Protein AF-A0A1J4J3H0-F1 (afdb_monomer)

Sequence (1002 aa):
MGEKILILKRLLDPRLKILDDDEYEHDRKTDILVLFSDDASATVATTIVSSLSGNSKQPEFETLNTINWSIHAVAYCLTLRKIFKKSLQESLQIIKKWLGNKEKNLFGDYWGVYARRLFRYTSLIFDYEIDNKLEEERKDLIIALLNDYMYYQNEFGHLFDEKTWSVLIRILIGASDHLINIDSQNKCLITASDLKELIGKCLKTLFKTIINSHLTSNEIWDIFKSFCSNDWCKIEGNSTQCEWFLDVWSNEVNFLYRSMLESIYSKSNDLTTPQKDEMEKEKQKIKWLGFHLYRFIHSINLSNILQNQKYFNILSKLIQELYNSSKIKFDNQLYKPHFPADQFFGLFGNWCFQPFLCGNDETLQNAAVIIRVLLKIAGKWQISDEWAKRCIYALIKSIEFESKQKSKLIQSILLNGHHLLKQFISEQLINYFKKAFTTYRNLDSKSENIQSISKYTTLLENISEISTIDKETIELFQKWSINSTQISLNVLTIALFQNPDKFVNYITQILQDTQGQSAYHISLFTRIMLLFASAPPFIKITCIKEFLLKIIEFVKKNKGSESLVNSFFILVASITKWNDDIFRKSKEDDSIQKELYIEIFDFFVEYKKYKNDFLNNEKIAMMMNGVIGLLLGRSVDRSHQIIKNEVILVHFLIGDSTIVSVLGDKKRSDSFVVHVREPRGFFIWKLSDVLEKGSFRRQIDSVDSLPDTEKTREDSIDCDYDNVVEIDQFKDMINQINNSNVHDQDFTKPSNHADKTYIAMHDDKWLGKSGYSPIRHKFIDFLIQTQLSNNIYKFDECELERSGTMAKKLIDEYDSIAAVPKLNVQLFYFPNDFPQNDDSPLFKRFIALISSNQKNSENVNPEVKMGLFDIQFTKNAQNEDKDLSIGILFNECPLVLNKKHKDIPNCNLLFFVTPHDSLFYKVHCICNNNFECTIPRERMVSTKNLAAVISMSIFSYVSFVKPDFIFSKNEERKDFLRKIPKSKVTPLEIANLFSEYTKTYD

Foldseek 3Di:
DVVLVVLLVCLQPPPHDDDDVVVPPPPPVQPCLVVDDLVVLLVVLLVLLVVQLDPDDGDDPPDPSSLVVNLVSLLSLLLDECVSLVSNVSSVVSLLCLLPDPPDCPPPPNSQVVLLVNLSSNLSLLVCVVNLAADPSSLVSLLVVLVSLVVSCVPPVVVHDLVSLLSNLSSLLSSLLLLLDPVRCVRYDDDPVSSLVSSLSSLLSNLVSVLSNLDPDVVSLVVLLCSLVDCCLPDPVNVVSVLSNLLSLLVVLLVLLLVLVCLVPPPPPPPPDDDPVVVVVSVVSNVSSVSSSQSSLPSHDVVSQLVDLSSLLSLLVSLLSSLVSQPDCPPADQFDAFAAVCVVCVRCVCSLQVCLVPHDLVSLLSCLSSLLSLLQCLQGHDYDPVSLVSNLSSLLSLLPRDDPSSQSNLLSCLLRVQSNLNFDDDPVSLVSNLSSLVVNVVPPPPDDDPNSLVSNLQVVLQSLQPDQDDPVSLVVSLVVCLPPLLSNLSSLLSCCVRPLACSLVSVVVSLVVDPDDDPSVLVNLLLVLLLQLQPLLQGDHDCLLSNLVSLLVRCLVHVVDPSSLLSNLSSLLSCLQRPVVLLDDDPPPPPSSVVSVCSLLVSLLVSCVVCVVPDDPVLSVLSSVLSVLSSVDAADDCVPDDPPPWDFLDWWDFALFKIWIKTDDLDQDQWIKIWIQGLLGIDIDIGGDDPDVPLDDDDDDDDDDDDDDDDDDPPDDDDDPDDDPDSVVVVVVVCCVVVPPPPPPCPVPDDCPSVVDDPPPDDPVVCPDDPDDDDFRVVLVVCVVVVSLQRIWDFDDPPDDPDCPVVVVLVVVLNPLDSWAEDEEAEAEADQDPDDPDDDPVRVVVQVLLAPDPPDDPPAFGWDCSSLYIYGYDNPDDPPDLLLFHYEYEHAHPTDRDCPHPPNDDGQKYWYWYDNDPFKIWIAIDHPDPDDFNRPDTHIHTSSCVNSRVSSRSSSVCSSRPVSSSSVSSVVSSVSSNPRHIDRDHSVNVSVSSVVSVVPPD

Radius of gyration: 46.93 Å; Cα contacts (8 Å, |Δi|>4): 1073; chains: 1; bounding box: 109×55×158 Å

Mean predicted aligned error: 17.23 Å

Solvent-accessible surface area (backbone atoms only — not comparable to full-atom values): 58614 Å² total; per-residue (Å²): 120,84,68,68,64,38,53,52,47,37,64,65,37,97,84,40,85,85,92,62,89,87,73,59,83,75,58,82,84,70,68,63,66,76,76,44,56,73,71,55,34,51,53,52,20,44,51,52,39,58,67,66,57,46,97,60,82,76,80,82,72,89,42,72,66,56,47,54,50,52,51,49,28,36,38,52,35,39,67,54,48,72,92,45,47,67,48,38,53,38,34,52,52,48,50,51,51,65,78,65,45,78,92,54,75,85,49,61,97,48,37,54,63,50,49,42,50,49,54,46,39,61,51,34,62,72,61,41,73,86,55,65,40,46,42,69,74,58,52,52,53,50,54,49,49,52,49,47,55,54,47,46,52,71,78,46,39,92,68,54,50,75,68,38,44,50,49,54,50,52,49,38,51,44,51,45,54,51,71,66,34,66,79,58,48,79,31,46,74,57,54,74,66,58,51,50,51,51,51,48,53,46,50,52,48,36,55,49,50,55,63,73,55,70,73,79,59,61,68,63,53,52,52,50,28,49,60,55,63,34,68,67,74,69,46,87,89,34,61,68,57,46,47,52,52,50,52,54,50,42,54,50,51,44,48,39,52,41,54,39,49,49,69,75,68,47,79,81,73,66,88,72,74,78,54,72,69,58,57,50,51,51,51,51,51,44,53,51,39,52,52,52,44,53,50,62,63,70,29,50,59,60,71,64,31,56,75,32,71,71,48,36,50,53,54,36,50,41,54,51,47,48,58,56,61,64,64,72,81,73,87,84,49,55,60,39,79,53,52,60,40,60,64,52,42,72,73,45,33,66,77,67,46,42,51,68,75,75,45,53,75,74,38,46,55,67,36,28,54,43,53,37,46,48,26,46,44,55,38,62,34,43,66,52,74,68,59,47,52,51,49,50,48,44,50,49,51,63,65,66,58,87,57,100,72,47,60,62,33,47,50,31,44,47,55,31,43,46,31,28,52,69,70,53,81,52,73,68,61,46,51,52,53,51,53,41,51,59,56,49,69,74,49,89,75,89,80,76,56,70,75,52,53,50,32,38,51,55,28,49,53,46,45,50,63,80,41,89,74,58,69,67,61,53,54,52,52,48,70,71,19,80,87,38,59,68,48,38,48,46,56,49,49,52,32,47,77,76,37,42,61,57,38,47,56,54,51,49,50,53,55,68,76,44,88,72,84,54,74,67,57,52,54,38,51,25,49,51,34,28,52,58,36,40,34,63,80,76,44,87,66,82,53,55,66,68,43,50,59,58,48,50,57,53,44,66,77,47,64,88,38,62,67,42,52,54,24,49,48,49,26,53,41,35,43,52,70,74,50,46,74,69,80,46,92,55,100,85,61,63,69,67,45,50,47,56,54,48,55,54,51,52,47,52,55,54,50,50,56,64,42,69,80,52,80,86,59,66,67,59,54,50,53,51,52,51,34,55,45,48,75,77,48,76,51,60,68,69,94,79,60,82,88,73,89,66,45,76,72,50,71,37,29,44,72,56,50,32,44,40,36,37,32,35,66,102,54,97,58,71,46,41,36,40,39,38,39,35,34,80,39,37,39,80,45,78,51,64,73,75,86,66,95,75,82,82,74,82,87,75,91,71,93,75,83,83,81,84,81,80,87,73,80,91,76,82,76,80,82,76,92,68,92,73,96,59,69,60,66,56,49,49,52,50,46,50,67,71,55,64,54,78,83,49,91,54,70,92,45,85,69,66,61,69,78,74,67,65,79,78,75,76,65,81,76,70,79,69,90,64,91,80,77,83,76,77,60,68,67,55,53,50,31,56,76,69,56,51,38,83,43,33,24,38,72,56,79,67,99,74,72,102,53,80,58,63,66,49,48,54,50,52,56,57,68,64,55,57,93,43,38,76,45,69,31,27,45,42,81,43,61,70,55,87,83,67,97,67,81,47,73,68,55,53,49,50,52,56,55,53,27,75,68,90,74,92,53,102,83,65,71,44,38,33,75,65,80,50,37,32,44,35,46,34,74,82,60,75,62,89,48,78,87,64,27,38,34,39,36,42,37,60,44,93,46,48,70,37,84,83,33,88,89,49,80,95,39,48,34,35,36,40,38,28,77,73,58,98,55,34,30,38,39,29,46,48,57,77,56,96,64,84,55,88,44,70,51,77,41,58,36,30,61,88,47,43,34,51,59,52,51,29,45,51,47,34,49,45,52,69,76,45,52,64,56,54,51,44,41,34,51,54,41,34,54,51,45,56,67,55,62,63,42,82,42,50,66,66,54,58,60,42,66,66,51,58,72,69,64,79,74,126

Structure (mmCIF, N/CA/C/O backbone):
data_AF-A0A1J4J3H0-F1
#
_entry.id   AF-A0A1J4J3H0-F1
#
loop_
_atom_site.group_PDB
_atom_site.id
_atom_site.type_symbol
_atom_site.label_atom_id
_atom_site.label_alt_id
_atom_site.label_comp_id
_atom_site.label_asym_id
_atom_site.label_entity_id
_atom_site.label_seq_id
_atom_site.pdbx_PDB_ins_code
_atom_site.Cartn_x
_atom_site.Cartn_y
_atom_site.Cartn_z
_atom_site.occupancy
_atom_site.B_iso_or_equiv
_atom_site.auth_seq_id
_atom_site.auth_comp_id
_atom_site.auth_asym_id
_atom_site.auth_atom_id
_atom_site.pdbx_PDB_model_num
ATOM 1 N N . MET A 1 1 ? 41.812 -3.320 -35.015 1.00 25.75 1 MET A N 1
ATOM 2 C CA . MET A 1 1 ? 41.918 -1.848 -34.855 1.00 25.75 1 MET A CA 1
ATOM 3 C C . MET A 1 1 ? 41.917 -1.107 -36.195 1.00 25.75 1 MET A C 1
ATOM 5 O O . MET A 1 1 ? 41.164 -0.155 -36.318 1.00 25.75 1 MET A O 1
ATOM 9 N N . GLY A 1 2 ? 42.646 -1.570 -37.221 1.00 24.94 2 GLY A N 1
ATOM 10 C CA . GLY A 1 2 ? 42.674 -0.941 -38.557 1.00 24.94 2 GLY A CA 1
ATOM 11 C C . GLY A 1 2 ? 41.392 -1.018 -39.411 1.00 24.94 2 GLY A C 1
ATOM 12 O O . GLY A 1 2 ? 41.293 -0.288 -40.386 1.00 24.94 2 GLY A O 1
ATOM 13 N N . GLU A 1 3 ? 40.392 -1.833 -39.052 1.00 26.45 3 GLU A N 1
ATOM 14 C CA . GLU A 1 3 ? 39.124 -1.954 -39.807 1.00 26.45 3 GLU A CA 1
ATOM 15 C C . GLU A 1 3 ? 38.012 -0.984 -39.365 1.00 26.45 3 GLU A C 1
ATOM 17 O O . GLU A 1 3 ? 37.064 -0.768 -40.113 1.00 26.45 3 GLU A O 1
ATOM 22 N N . LYS A 1 4 ? 38.110 -0.360 -38.181 1.00 34.72 4 LYS A N 1
ATOM 23 C CA . LYS A 1 4 ? 37.004 0.438 -37.603 1.00 34.72 4 LYS A CA 1
ATOM 24 C C . LYS A 1 4 ? 37.038 1.920 -38.002 1.00 34.72 4 LYS A C 1
ATOM 26 O O . LYS A 1 4 ? 36.003 2.494 -38.308 1.00 34.72 4 LYS A O 1
ATOM 31 N N . ILE A 1 5 ? 38.234 2.492 -38.168 1.00 36.12 5 ILE A N 1
ATOM 32 C CA . ILE A 1 5 ? 38.445 3.790 -38.851 1.00 36.12 5 ILE A CA 1
ATOM 33 C C . ILE A 1 5 ? 38.168 3.663 -40.364 1.00 36.12 5 ILE A C 1
ATOM 35 O O . ILE A 1 5 ? 37.899 4.644 -41.055 1.00 36.12 5 ILE A O 1
ATOM 39 N N . LEU A 1 6 ? 38.177 2.431 -40.879 1.00 34.25 6 LEU A N 1
ATOM 40 C CA . LEU A 1 6 ? 37.992 2.120 -42.287 1.00 34.25 6 LEU A CA 1
ATOM 41 C C . LEU A 1 6 ? 36.545 2.294 -42.766 1.00 34.25 6 LEU A C 1
ATOM 43 O O . LEU A 1 6 ? 36.366 2.408 -43.962 1.00 34.25 6 LEU A O 1
ATOM 47 N N . ILE A 1 7 ? 35.520 2.326 -41.903 1.00 38.06 7 ILE A N 1
ATOM 48 C CA . ILE A 1 7 ? 34.121 2.512 -42.349 1.00 38.06 7 ILE A CA 1
ATOM 49 C C . ILE A 1 7 ? 33.834 3.983 -42.646 1.00 38.06 7 ILE A C 1
ATOM 51 O O . ILE A 1 7 ? 33.293 4.279 -43.703 1.00 38.06 7 ILE A O 1
ATOM 55 N N . LEU A 1 8 ? 34.276 4.905 -41.784 1.00 40.28 8 LEU A N 1
ATOM 56 C CA . LEU A 1 8 ? 34.303 6.329 -42.123 1.00 40.28 8 LEU A CA 1
ATOM 57 C C . LEU A 1 8 ? 35.272 6.579 -43.275 1.00 40.28 8 LEU A C 1
ATOM 59 O O . LEU A 1 8 ? 34.847 7.149 -44.258 1.00 40.28 8 LEU A O 1
ATOM 63 N N . LYS A 1 9 ? 36.504 6.052 -43.270 1.00 38.19 9 LYS A N 1
ATOM 64 C CA . LYS A 1 9 ? 37.400 6.217 -44.433 1.00 38.19 9 LYS A CA 1
ATOM 65 C C . LYS A 1 9 ? 36.880 5.573 -45.731 1.00 38.19 9 LYS A C 1
ATOM 67 O O . LYS A 1 9 ? 37.144 6.121 -46.781 1.00 38.19 9 LYS A O 1
ATOM 72 N N . ARG A 1 10 ? 36.116 4.474 -45.712 1.00 39.00 10 ARG A N 1
ATOM 73 C CA . ARG A 1 10 ? 35.471 3.893 -46.917 1.00 39.00 10 ARG A CA 1
ATOM 74 C C . ARG A 1 10 ? 34.201 4.641 -47.334 1.00 39.00 10 ARG A C 1
ATOM 76 O O . ARG A 1 10 ? 33.850 4.617 -48.504 1.00 39.00 10 ARG A O 1
ATOM 83 N N . LEU A 1 11 ? 33.504 5.292 -46.399 1.00 40.50 11 LEU A N 1
ATOM 84 C CA . LEU A 1 11 ? 32.351 6.156 -46.692 1.00 40.50 11 LEU A CA 1
ATOM 85 C C . LEU A 1 11 ? 32.765 7.582 -47.099 1.00 40.50 11 LEU A C 1
ATOM 87 O O . LEU A 1 11 ? 32.001 8.246 -47.794 1.00 40.50 11 LEU A O 1
ATOM 91 N N . LEU A 1 12 ? 33.942 8.040 -46.658 1.00 40.47 12 LEU A N 1
ATOM 92 C CA . LEU A 1 12 ? 34.441 9.412 -46.784 1.00 40.47 12 LEU A CA 1
ATOM 93 C C . LEU A 1 12 ? 35.608 9.567 -47.773 1.00 40.47 12 LEU A C 1
ATOM 95 O O . LEU A 1 12 ? 35.863 10.687 -48.198 1.00 40.47 12 LEU A O 1
ATOM 99 N N . ASP A 1 13 ? 36.324 8.501 -48.149 1.00 35.62 13 ASP A N 1
ATOM 100 C CA . ASP A 1 13 ? 37.352 8.566 -49.195 1.00 35.62 13 ASP A CA 1
ATOM 101 C C . ASP A 1 13 ? 36.707 8.273 -50.562 1.00 35.62 13 ASP A C 1
ATOM 103 O O . ASP A 1 13 ? 36.294 7.132 -50.809 1.00 35.62 13 ASP A O 1
ATOM 107 N N . PRO A 1 14 ? 36.664 9.243 -51.497 1.00 37.56 14 PRO A N 1
ATOM 108 C CA . PRO A 1 14 ? 36.199 9.011 -52.866 1.00 37.56 14 PRO A CA 1
ATOM 109 C C . PRO A 1 14 ? 36.984 7.903 -53.595 1.00 37.56 14 PRO A C 1
ATOM 111 O O . PRO A 1 14 ? 36.556 7.428 -54.647 1.00 37.56 14 PRO A O 1
ATOM 114 N N . ARG A 1 15 ? 38.138 7.473 -53.060 1.00 34.91 15 ARG A N 1
ATOM 115 C CA . ARG A 1 15 ? 39.060 6.524 -53.697 1.00 34.91 15 ARG A CA 1
ATOM 116 C C . ARG A 1 15 ? 38.904 5.064 -53.240 1.00 34.91 15 ARG A C 1
ATOM 118 O O . ARG A 1 15 ? 39.496 4.194 -53.885 1.00 34.91 15 ARG A O 1
ATOM 125 N N . LEU A 1 16 ? 38.125 4.736 -52.196 1.00 30.92 16 LEU A N 1
ATOM 126 C CA . LEU A 1 16 ? 38.078 3.370 -51.623 1.00 30.92 16 LEU A CA 1
ATOM 127 C C . LEU A 1 16 ? 36.669 2.731 -51.548 1.00 30.92 16 LEU A C 1
ATOM 129 O O . LEU A 1 16 ? 35.982 2.799 -50.539 1.00 30.92 16 LEU A O 1
ATOM 133 N N . LYS A 1 17 ? 36.322 2.030 -52.639 1.00 37.44 17 LYS A N 1
ATOM 134 C CA . LYS A 1 17 ? 35.466 0.828 -52.830 1.00 37.44 17 LYS A CA 1
ATOM 135 C C . LYS A 1 17 ? 34.586 0.263 -51.668 1.00 37.44 17 LYS A C 1
ATOM 137 O O . LYS A 1 17 ? 35.124 -0.135 -50.633 1.00 37.44 17 LYS A O 1
ATOM 142 N N . ILE A 1 18 ? 33.304 -0.011 -52.036 1.00 33.59 18 ILE A N 1
ATOM 143 C CA . ILE A 1 18 ? 32.280 -1.008 -51.555 1.00 33.59 18 ILE A CA 1
ATOM 144 C C . ILE A 1 18 ? 31.118 -0.382 -50.715 1.00 33.59 18 ILE A C 1
ATOM 146 O O . ILE A 1 18 ? 31.404 0.265 -49.716 1.00 33.59 18 ILE A O 1
ATOM 150 N N . LEU A 1 19 ? 29.795 -0.455 -51.011 1.00 31.52 19 LEU A N 1
ATOM 151 C CA . LEU A 1 19 ? 28.888 -1.450 -51.648 1.00 31.52 19 LEU A CA 1
ATOM 152 C C . LEU A 1 19 ? 27.826 -0.811 -52.591 1.00 31.52 19 LEU A C 1
ATOM 154 O O . LEU A 1 19 ? 26.991 -0.027 -52.137 1.00 31.52 19 LEU A O 1
ATOM 158 N N . ASP A 1 20 ? 27.887 -1.166 -53.874 1.00 33.56 20 ASP A N 1
ATOM 159 C CA . ASP A 1 20 ? 26.813 -1.563 -54.816 1.00 33.56 20 ASP A CA 1
ATOM 160 C C . ASP A 1 20 ? 27.562 -1.697 -56.161 1.00 33.56 20 ASP A C 1
ATOM 162 O O . ASP A 1 20 ? 27.890 -0.698 -56.803 1.00 33.56 20 ASP A O 1
ATOM 166 N N . ASP A 1 21 ? 27.959 -2.927 -56.515 1.00 36.09 21 ASP A N 1
ATOM 167 C CA . ASP A 1 21 ? 28.860 -3.213 -57.650 1.00 36.09 21 ASP A CA 1
ATOM 168 C C . ASP A 1 21 ? 28.230 -2.919 -59.030 1.00 36.09 21 ASP A C 1
ATOM 170 O O . ASP A 1 21 ? 28.947 -2.878 -60.025 1.00 36.09 21 ASP A O 1
ATOM 174 N N . ASP A 1 22 ? 26.936 -2.591 -59.096 1.00 38.91 22 ASP A N 1
ATOM 175 C CA . ASP A 1 22 ? 26.243 -2.302 -60.360 1.00 38.91 22 ASP A CA 1
ATOM 176 C C . ASP A 1 22 ? 26.211 -0.802 -60.736 1.00 38.91 22 ASP A C 1
ATOM 178 O O . ASP A 1 22 ? 25.980 -0.466 -61.896 1.00 38.91 22 ASP A O 1
ATOM 182 N N . GLU A 1 23 ? 26.485 0.127 -59.806 1.00 44.19 23 GLU A N 1
ATOM 183 C CA . GLU A 1 23 ? 26.499 1.583 -60.092 1.00 44.19 23 GLU A CA 1
ATOM 184 C C . GLU A 1 23 ? 27.917 2.138 -60.377 1.00 44.19 23 GLU A C 1
ATOM 186 O O . GLU A 1 23 ? 28.072 3.308 -60.735 1.00 44.19 23 GLU A O 1
ATOM 191 N N . TYR A 1 24 ? 28.970 1.325 -60.219 1.00 39.91 24 TYR A N 1
ATOM 192 C CA . TYR A 1 24 ? 30.350 1.812 -60.056 1.00 39.91 24 TYR A CA 1
ATOM 193 C C . TYR A 1 24 ? 31.164 1.969 -61.357 1.00 39.91 24 TYR A C 1
ATOM 195 O O . TYR A 1 24 ? 32.168 2.685 -61.367 1.00 39.91 24 TYR A O 1
ATOM 203 N N . GLU A 1 25 ? 30.773 1.349 -62.476 1.00 36.12 25 GLU A N 1
ATOM 204 C CA . GLU A 1 25 ? 31.572 1.435 -63.715 1.00 36.12 25 GLU A CA 1
ATOM 205 C C . GLU A 1 25 ? 31.397 2.748 -64.493 1.00 36.12 25 GLU A C 1
ATOM 207 O O . GLU A 1 25 ? 32.265 3.099 -65.298 1.00 36.12 25 GLU A O 1
ATOM 212 N N . HIS A 1 26 ? 30.341 3.525 -64.232 1.00 39.31 26 HIS A N 1
ATOM 213 C CA . HIS A 1 26 ? 30.059 4.716 -65.037 1.00 39.31 26 HIS A CA 1
ATOM 214 C C . HIS A 1 26 ? 30.792 5.995 -64.582 1.00 39.31 26 HIS A C 1
ATOM 216 O O . HIS A 1 26 ? 30.999 6.884 -65.410 1.00 39.31 26 HIS A O 1
ATOM 222 N N . ASP A 1 27 ? 31.243 6.080 -63.321 1.00 45.19 27 ASP A N 1
ATOM 223 C CA . ASP A 1 27 ? 31.670 7.351 -62.695 1.00 45.19 27 ASP A CA 1
ATOM 224 C C . ASP A 1 27 ? 33.194 7.608 -62.666 1.00 45.19 27 ASP A C 1
ATOM 226 O O . ASP A 1 27 ? 33.624 8.749 -62.500 1.00 45.19 27 ASP A O 1
ATOM 230 N N . ARG A 1 28 ? 34.058 6.613 -62.928 1.00 37.28 28 ARG A N 1
ATOM 231 C CA . ARG A 1 28 ? 35.525 6.849 -62.980 1.00 37.28 28 ARG A CA 1
ATOM 232 C C . ARG A 1 28 ? 35.982 7.754 -64.131 1.00 37.28 28 ARG A C 1
ATOM 234 O O . ARG A 1 28 ? 37.133 8.183 -64.138 1.00 37.28 28 ARG A O 1
ATOM 241 N N . LYS A 1 29 ? 35.122 8.032 -65.113 1.00 39.50 29 LYS A N 1
ATOM 242 C CA . LYS A 1 29 ? 35.461 8.857 -66.284 1.00 39.50 29 LYS A CA 1
ATOM 243 C C . LYS A 1 29 ? 35.173 10.357 -66.096 1.00 39.50 29 LYS A C 1
ATOM 245 O O . LYS A 1 29 ? 35.450 11.118 -67.019 1.00 39.50 29 LYS A O 1
ATOM 250 N N . THR A 1 30 ? 34.671 10.797 -64.935 1.00 44.03 30 THR A N 1
ATOM 251 C CA . THR A 1 30 ? 34.135 12.166 -64.743 1.00 44.03 30 THR A CA 1
ATOM 252 C C . THR A 1 30 ? 34.641 12.936 -63.510 1.00 44.03 30 THR A C 1
ATOM 254 O O . THR A 1 30 ? 34.186 14.054 -63.274 1.00 44.03 30 THR A O 1
ATOM 257 N N . ASP A 1 31 ? 35.633 12.433 -62.765 1.00 51.91 31 ASP A N 1
ATOM 258 C CA . ASP A 1 31 ? 36.256 13.165 -61.643 1.00 51.91 31 ASP A CA 1
ATOM 259 C C . ASP A 1 31 ? 37.348 14.146 -62.110 1.00 51.91 31 ASP A C 1
ATOM 261 O O . ASP A 1 31 ? 38.549 13.938 -61.943 1.00 51.91 31 ASP A O 1
ATOM 265 N N . ILE A 1 32 ? 36.922 15.258 -62.711 1.00 49.88 32 ILE A N 1
ATOM 266 C CA . ILE A 1 32 ? 37.822 16.288 -63.264 1.00 49.88 32 ILE A CA 1
ATOM 267 C C . ILE A 1 32 ? 38.492 17.131 -62.163 1.00 49.88 32 ILE A C 1
ATOM 269 O O . ILE A 1 32 ? 39.606 17.604 -62.356 1.00 49.88 32 ILE A O 1
ATOM 273 N N . LEU A 1 33 ? 37.877 17.290 -60.983 1.00 51.75 33 LEU A N 1
ATOM 274 C CA . LEU A 1 33 ? 38.466 18.072 -59.879 1.00 51.75 33 LEU A CA 1
ATOM 275 C C . LEU A 1 33 ? 39.743 17.440 -59.295 1.00 51.75 33 LEU A C 1
ATOM 277 O O . LEU A 1 33 ? 40.525 18.128 -58.649 1.00 51.75 33 LEU A O 1
ATOM 281 N N . VAL A 1 34 ? 39.989 16.154 -59.562 1.00 53.94 34 VAL A N 1
ATOM 282 C CA . VAL A 1 34 ? 41.234 15.457 -59.190 1.00 53.94 34 VAL A CA 1
ATOM 283 C C . VAL A 1 34 ? 42.388 15.802 -60.150 1.00 53.94 34 VAL A C 1
ATOM 285 O O . VAL A 1 34 ? 43.545 15.519 -59.852 1.00 53.94 34 VAL A O 1
ATOM 288 N N . LEU A 1 35 ? 42.096 16.432 -61.296 1.00 56.03 35 LEU A N 1
ATOM 289 C CA . LEU A 1 35 ? 43.096 16.868 -62.280 1.00 56.03 35 LEU A CA 1
ATOM 290 C C . LEU A 1 35 ? 43.747 18.215 -61.921 1.00 56.03 35 LEU A C 1
ATOM 292 O O . LEU A 1 35 ? 44.775 18.563 -62.500 1.00 56.03 35 LEU A O 1
ATOM 296 N N . PHE A 1 36 ? 43.161 18.977 -60.995 1.00 61.56 36 PHE A N 1
ATOM 297 C CA . PHE A 1 36 ? 43.669 20.273 -60.543 1.00 61.56 36 PHE A CA 1
ATOM 298 C C . PHE A 1 36 ? 44.456 20.139 -59.227 1.00 61.56 36 PHE A C 1
ATOM 300 O O . PHE A 1 36 ? 44.263 19.190 -58.469 1.00 61.56 36 PHE A O 1
ATOM 307 N N . SER A 1 37 ? 45.349 21.096 -58.944 1.00 69.81 37 SER A N 1
ATOM 308 C CA . SER A 1 37 ? 45.966 21.220 -57.615 1.00 69.81 37 SER A CA 1
ATOM 309 C C . SER A 1 37 ? 44.918 21.603 -56.565 1.00 69.81 37 SER A C 1
ATOM 311 O O . SER A 1 37 ? 43.925 22.245 -56.901 1.00 69.81 37 SER A O 1
ATOM 313 N N . ASP A 1 38 ? 45.150 21.268 -55.292 1.00 66.00 38 ASP A N 1
ATOM 314 C CA . ASP A 1 38 ? 44.181 21.506 -54.207 1.00 66.00 38 ASP A CA 1
ATOM 315 C C . ASP A 1 38 ? 43.699 22.971 -54.133 1.00 66.00 38 ASP A C 1
ATOM 317 O O . ASP A 1 38 ? 42.504 23.228 -53.989 1.00 66.00 38 ASP A O 1
ATOM 321 N N . ASP A 1 39 ? 44.597 23.941 -54.333 1.00 69.06 39 ASP A N 1
ATOM 322 C CA . ASP A 1 39 ? 44.253 25.372 -54.341 1.00 69.06 39 ASP A CA 1
ATOM 323 C C . ASP A 1 39 ? 43.371 25.767 -55.540 1.00 69.06 39 ASP A C 1
ATOM 325 O O . ASP A 1 39 ? 42.437 26.569 -55.414 1.00 69.06 39 ASP A O 1
ATOM 329 N N . ALA A 1 40 ? 43.639 25.188 -56.714 1.00 71.50 40 ALA A N 1
ATOM 330 C CA . ALA A 1 40 ? 42.851 25.425 -57.919 1.00 71.50 40 ALA A CA 1
ATOM 331 C C . ALA A 1 40 ? 41.468 24.767 -57.802 1.00 71.50 40 ALA A C 1
ATOM 333 O O . ALA A 1 40 ? 40.460 25.407 -58.107 1.00 71.50 40 ALA A O 1
ATOM 334 N N . SER A 1 41 ? 41.398 23.546 -57.272 1.00 71.56 41 SER A N 1
ATOM 335 C CA . SER A 1 41 ? 40.144 22.847 -56.975 1.00 71.56 41 SER A CA 1
ATOM 336 C C . SER A 1 41 ? 39.293 23.601 -55.957 1.00 71.56 41 SER A C 1
ATOM 338 O O . SER A 1 41 ? 38.093 23.771 -56.177 1.00 71.56 41 SER A O 1
ATOM 340 N N . ALA A 1 42 ? 39.896 24.126 -54.884 1.00 71.50 42 ALA A N 1
ATOM 341 C CA . ALA A 1 42 ? 39.195 24.937 -53.890 1.00 71.50 42 ALA A CA 1
ATOM 342 C C . ALA A 1 42 ? 38.649 26.237 -54.494 1.00 71.50 42 ALA A C 1
ATOM 344 O O . ALA A 1 42 ? 37.495 26.599 -54.251 1.00 71.50 42 ALA A O 1
ATOM 345 N N . THR A 1 43 ? 39.436 26.917 -55.329 1.00 78.25 43 THR A N 1
ATOM 346 C CA . THR A 1 43 ? 39.008 28.152 -56.008 1.00 78.25 43 THR A CA 1
ATOM 347 C C . THR A 1 43 ? 37.853 27.888 -56.976 1.00 78.25 43 THR A C 1
ATOM 349 O O . THR A 1 43 ? 36.845 28.597 -56.954 1.00 78.25 43 THR A O 1
ATOM 352 N N . VAL A 1 44 ? 37.953 26.835 -57.792 1.00 76.31 44 VAL A N 1
ATOM 353 C CA . VAL A 1 44 ? 36.901 26.432 -58.736 1.00 76.31 44 VAL A CA 1
ATOM 354 C C . VAL A 1 44 ? 35.624 26.052 -57.986 1.00 76.31 44 VAL A C 1
ATOM 356 O O . VAL A 1 44 ? 34.558 26.589 -58.283 1.00 76.31 44 VAL A O 1
ATOM 359 N N . ALA A 1 45 ? 35.724 25.199 -56.966 1.00 76.38 45 ALA A N 1
ATOM 360 C CA . ALA A 1 45 ? 34.575 24.750 -56.186 1.00 76.38 45 ALA A CA 1
ATOM 361 C C . ALA A 1 45 ? 33.873 25.913 -55.461 1.00 76.38 45 ALA A C 1
ATOM 363 O O . ALA A 1 45 ? 32.655 26.056 -55.562 1.00 76.38 45 ALA A O 1
ATOM 364 N N . THR A 1 46 ? 34.625 26.798 -54.796 1.00 79.81 46 THR A N 1
ATOM 365 C CA . THR A 1 46 ? 34.051 27.962 -54.091 1.00 79.81 46 THR A CA 1
ATOM 366 C C . THR A 1 46 ? 33.418 28.981 -55.045 1.00 79.81 46 THR A C 1
ATOM 368 O O . THR A 1 46 ? 32.380 29.567 -54.723 1.00 79.81 46 THR A O 1
ATOM 371 N N . THR A 1 47 ? 33.973 29.150 -56.248 1.00 80.69 47 THR A N 1
ATOM 372 C CA . THR A 1 47 ? 33.378 29.986 -57.306 1.00 80.69 47 THR A CA 1
ATOM 373 C C . THR A 1 47 ? 32.062 29.389 -57.811 1.00 80.69 47 THR A C 1
ATOM 375 O O . THR A 1 47 ? 31.066 30.097 -57.942 1.00 80.69 47 THR A O 1
ATOM 378 N N . ILE A 1 48 ? 32.012 28.072 -58.025 1.00 77.50 48 ILE A N 1
ATOM 379 C CA . ILE A 1 48 ? 30.784 27.378 -58.438 1.00 77.50 48 ILE A CA 1
ATOM 380 C C . ILE A 1 48 ? 29.716 27.476 -57.341 1.00 77.50 48 ILE A C 1
ATOM 382 O O . ILE A 1 48 ? 28.588 27.872 -57.626 1.00 77.50 48 ILE A O 1
ATOM 386 N N . VAL A 1 49 ? 30.058 27.193 -56.082 1.00 80.75 49 VAL A N 1
ATOM 387 C CA . VAL A 1 49 ? 29.118 27.289 -54.952 1.00 80.75 49 VAL A CA 1
ATOM 388 C C . VAL A 1 49 ? 28.563 28.704 -54.796 1.00 80.75 49 VAL A C 1
ATOM 390 O O . VAL A 1 49 ? 27.349 28.863 -54.686 1.00 80.75 49 VAL A O 1
ATOM 393 N N . SER A 1 50 ? 29.412 29.732 -54.870 1.00 80.69 50 SER A N 1
ATOM 394 C CA . SER A 1 50 ? 28.959 31.130 -54.786 1.00 80.69 50 SER A CA 1
ATOM 395 C C . SER A 1 50 ? 28.078 31.554 -55.967 1.00 80.69 50 SER A C 1
ATOM 397 O O . SER A 1 50 ? 27.150 32.346 -55.796 1.00 80.69 50 SER A O 1
ATOM 399 N N . SER A 1 51 ? 28.300 30.990 -57.159 1.00 76.56 51 SER A N 1
ATOM 400 C CA . SER A 1 51 ? 27.422 31.213 -58.317 1.00 76.56 51 SER A CA 1
ATOM 401 C C . SER A 1 51 ? 26.050 30.542 -58.161 1.00 76.56 51 SER A C 1
ATOM 403 O O . SER A 1 51 ? 25.039 31.082 -58.609 1.00 76.56 51 SER A O 1
ATOM 405 N N . LEU A 1 52 ? 25.998 29.395 -57.476 1.00 74.19 52 LEU A N 1
ATOM 406 C CA . LEU A 1 52 ? 24.776 28.632 -57.208 1.00 74.19 52 LEU A CA 1
ATOM 407 C C . LEU A 1 52 ? 23.979 29.166 -56.006 1.00 74.19 52 LEU A C 1
ATOM 409 O O . LEU A 1 52 ? 22.773 28.919 -55.911 1.00 74.19 52 LEU A O 1
ATOM 413 N N . SER A 1 53 ? 24.630 29.868 -55.074 1.00 69.00 53 SER A N 1
ATOM 414 C CA . SER A 1 53 ? 24.014 30.370 -53.839 1.00 69.00 53 SER A CA 1
ATOM 415 C C . SER A 1 53 ? 23.248 31.691 -54.019 1.00 69.00 53 SER A C 1
ATOM 417 O O . SER A 1 53 ? 22.390 32.010 -53.190 1.00 69.00 53 SER A O 1
ATOM 419 N N . GLY A 1 54 ? 23.492 32.426 -55.111 1.00 60.44 54 GLY A N 1
ATOM 420 C CA . GLY A 1 54 ? 22.840 33.702 -55.426 1.00 60.44 54 GLY A CA 1
ATOM 421 C C . GLY A 1 54 ? 21.312 33.617 -55.582 1.00 60.44 54 GLY A C 1
ATOM 422 O O . GLY A 1 54 ? 20.767 32.637 -56.076 1.00 60.44 54 GLY A O 1
ATOM 423 N N . ASN A 1 55 ? 20.597 34.680 -55.189 1.00 50.66 55 ASN A N 1
ATOM 424 C CA . ASN A 1 55 ? 19.124 34.795 -55.239 1.00 50.66 55 ASN A CA 1
ATOM 425 C C . ASN A 1 55 ? 18.513 34.868 -56.662 1.00 50.66 55 ASN A C 1
ATOM 427 O O . ASN A 1 55 ? 17.310 35.092 -56.808 1.00 50.66 55 ASN A O 1
ATOM 431 N N . SER A 1 56 ? 19.307 34.702 -57.718 1.00 46.62 56 SER A N 1
ATOM 432 C CA . SER A 1 56 ? 18.830 34.578 -59.099 1.00 46.62 56 SER A CA 1
ATOM 433 C C . SER A 1 56 ? 18.415 33.134 -59.402 1.00 46.62 56 SER A C 1
ATOM 435 O O . SER A 1 56 ? 18.899 32.203 -58.768 1.00 46.62 56 SER A O 1
ATOM 437 N N . LYS A 1 57 ? 17.483 32.947 -60.350 1.00 53.66 57 LYS A N 1
ATOM 438 C CA . LYS A 1 57 ? 16.969 31.636 -60.797 1.00 53.66 57 LYS A CA 1
ATOM 439 C C . LYS A 1 57 ? 18.090 30.583 -60.832 1.00 53.66 57 LYS A C 1
ATOM 441 O O . LYS A 1 57 ? 19.121 30.840 -61.445 1.00 53.66 57 LYS A O 1
ATOM 446 N N . GLN A 1 58 ? 17.873 29.430 -60.182 1.00 56.41 58 GLN A N 1
ATOM 447 C CA . GLN A 1 58 ? 18.788 28.283 -60.271 1.00 56.41 58 GLN A CA 1
ATOM 448 C C . GLN A 1 58 ? 19.153 28.036 -61.743 1.00 56.41 58 GLN A C 1
ATOM 450 O O . GLN A 1 58 ? 18.240 28.088 -62.574 1.00 56.41 58 GLN A O 1
ATOM 455 N N . PRO A 1 59 ? 20.433 27.783 -62.070 1.00 58.75 59 PRO A N 1
ATOM 456 C CA . PRO A 1 59 ? 20.798 27.410 -63.427 1.00 58.75 59 PRO A CA 1
ATOM 457 C C . PRO A 1 59 ? 20.021 26.153 -63.829 1.00 58.75 59 PRO A C 1
ATOM 459 O O . PRO A 1 59 ? 19.888 25.219 -63.036 1.00 58.75 59 PRO A O 1
ATOM 462 N N . GLU A 1 60 ? 19.464 26.153 -65.040 1.00 58.41 60 GLU A N 1
ATOM 463 C CA . GLU A 1 60 ? 18.845 24.958 -65.605 1.00 58.41 60 GLU A CA 1
ATOM 464 C C . GLU A 1 60 ? 19.958 23.946 -65.878 1.00 58.41 60 GLU A C 1
ATOM 466 O O . GLU A 1 60 ? 20.891 24.207 -66.637 1.00 58.41 60 GLU A O 1
ATOM 471 N N . PHE A 1 61 ? 19.911 22.804 -65.193 1.00 68.12 61 PHE A N 1
ATOM 472 C CA . PHE A 1 61 ? 20.866 21.733 -65.435 1.00 68.12 61 PHE A CA 1
ATOM 473 C C . PHE A 1 61 ? 20.433 20.962 -66.684 1.00 68.12 61 PHE A C 1
ATOM 475 O O . PHE A 1 61 ? 19.589 20.073 -66.614 1.00 68.12 61 PHE A O 1
ATOM 482 N N . GLU A 1 62 ? 20.995 21.325 -67.835 1.00 61.75 62 GLU A N 1
ATOM 483 C CA . GLU A 1 62 ? 20.607 20.769 -69.139 1.00 61.75 62 GLU A CA 1
ATOM 484 C C . GLU A 1 62 ? 21.112 19.331 -69.366 1.00 61.75 62 GLU A C 1
ATOM 486 O O . GLU A 1 62 ? 20.578 18.611 -70.210 1.00 61.75 62 GLU A O 1
ATOM 491 N N . THR A 1 63 ? 22.134 18.877 -68.623 1.00 70.56 63 THR A N 1
ATOM 492 C CA . THR A 1 63 ? 22.723 17.534 -68.792 1.00 70.56 63 THR A CA 1
ATOM 493 C C . THR A 1 63 ? 23.045 16.832 -67.468 1.00 70.56 63 THR A C 1
ATOM 495 O O . THR A 1 63 ? 23.401 17.464 -66.470 1.00 70.56 63 THR A O 1
ATOM 498 N N . LEU A 1 64 ? 23.030 15.493 -67.476 1.00 67.69 64 LEU A N 1
ATOM 499 C CA . LEU A 1 64 ? 23.453 14.660 -66.338 1.00 67.69 64 LEU A CA 1
ATOM 500 C C . LEU A 1 64 ? 24.893 14.975 -65.890 1.00 67.69 64 LEU A C 1
ATOM 502 O O . LEU A 1 64 ? 25.192 15.011 -64.699 1.00 67.69 64 LEU A O 1
ATOM 506 N N . ASN A 1 65 ? 25.771 15.285 -66.849 1.00 70.00 65 ASN A N 1
ATOM 507 C CA . ASN A 1 65 ? 27.155 15.667 -66.580 1.00 70.00 65 ASN A CA 1
ATOM 508 C C . ASN A 1 65 ? 27.242 16.987 -65.807 1.00 70.00 65 ASN A C 1
ATOM 510 O O . ASN A 1 65 ? 28.006 17.071 -64.851 1.00 70.00 65 ASN A O 1
ATOM 514 N N . THR A 1 66 ? 26.439 17.997 -66.165 1.00 72.44 66 THR A N 1
ATOM 515 C CA . THR A 1 66 ? 26.399 19.270 -65.422 1.00 72.44 66 THR A CA 1
ATOM 516 C C . THR A 1 66 ? 25.875 19.097 -63.997 1.00 72.44 66 THR A C 1
ATOM 518 O O . THR A 1 66 ? 26.416 19.709 -63.078 1.00 72.44 66 THR A O 1
ATOM 521 N N . ILE A 1 67 ? 24.899 18.204 -63.789 1.00 72.06 67 ILE A N 1
ATOM 522 C CA . ILE A 1 67 ? 24.385 17.857 -62.455 1.00 72.06 67 ILE A CA 1
ATOM 523 C C . ILE A 1 67 ? 25.483 17.202 -61.614 1.00 72.06 67 ILE A C 1
ATOM 525 O O . ILE A 1 67 ? 25.783 17.673 -60.517 1.00 72.06 67 ILE A O 1
ATOM 529 N N . ASN A 1 68 ? 26.117 16.148 -62.138 1.00 70.62 68 ASN A N 1
ATOM 530 C CA . ASN A 1 68 ? 27.190 15.436 -61.440 1.00 70.62 68 ASN A CA 1
ATOM 531 C C . ASN A 1 68 ? 28.359 16.377 -61.115 1.00 70.62 68 ASN A C 1
ATOM 533 O O . ASN A 1 68 ? 28.878 16.359 -60.001 1.00 70.62 68 ASN A O 1
ATOM 537 N N . TRP A 1 69 ? 28.715 17.263 -62.048 1.00 74.12 69 TRP A N 1
ATOM 538 C CA . TRP A 1 69 ? 29.790 18.234 -61.864 1.00 74.12 69 TRP A CA 1
ATOM 539 C C . TRP A 1 69 ? 29.479 19.260 -60.767 1.00 74.12 69 TRP A C 1
ATOM 541 O O . TRP A 1 69 ? 30.323 19.529 -59.913 1.00 74.12 69 TRP A O 1
ATOM 551 N N . SER A 1 70 ? 28.254 19.793 -60.731 1.00 76.00 70 SER A N 1
ATOM 552 C CA . SER A 1 70 ? 27.824 20.700 -59.661 1.00 76.00 70 SER A CA 1
ATOM 553 C C . SER A 1 70 ? 27.732 20.006 -58.303 1.00 76.00 70 SER A C 1
ATOM 555 O O . SER A 1 70 ? 28.137 20.594 -57.302 1.00 76.00 70 SER A O 1
ATOM 557 N N . ILE A 1 71 ? 27.271 18.753 -58.251 1.00 74.81 71 ILE A N 1
ATOM 558 C CA . ILE A 1 71 ? 27.271 17.964 -57.013 1.00 74.81 71 ILE A CA 1
ATOM 559 C C . ILE A 1 71 ? 28.702 17.734 -56.520 1.00 74.81 71 ILE A C 1
ATOM 561 O O . ILE A 1 71 ? 28.957 17.922 -55.334 1.00 74.81 71 ILE A O 1
ATOM 565 N N . HIS A 1 72 ? 29.641 17.384 -57.402 1.00 72.88 72 HIS A N 1
ATOM 566 C CA . HIS A 1 72 ? 31.045 17.183 -57.030 1.00 72.88 72 HIS A CA 1
ATOM 567 C C . HIS A 1 72 ? 31.710 18.480 -56.555 1.00 72.88 72 HIS A C 1
ATOM 569 O O . HIS A 1 72 ? 32.438 18.455 -55.566 1.00 72.88 72 HIS A O 1
ATOM 575 N N . ALA A 1 73 ? 31.429 19.620 -57.193 1.00 73.38 73 ALA A N 1
ATOM 576 C CA . ALA A 1 73 ? 31.934 20.919 -56.748 1.00 73.38 73 ALA A CA 1
ATOM 577 C C . ALA A 1 73 ? 31.403 21.297 -55.352 1.00 73.38 73 ALA A C 1
ATOM 579 O O . ALA A 1 73 ? 32.177 21.695 -54.481 1.00 73.38 73 ALA A O 1
ATOM 580 N N . VAL A 1 74 ? 30.102 21.103 -55.108 1.00 76.94 74 VAL A N 1
ATOM 581 C CA . VAL A 1 74 ? 29.487 21.318 -53.788 1.00 76.94 74 VAL A CA 1
ATOM 582 C C . VAL A 1 74 ? 30.065 20.346 -52.751 1.00 76.94 74 VAL A C 1
ATOM 584 O O . VAL A 1 74 ? 30.422 20.765 -51.653 1.00 76.94 74 VAL A O 1
ATOM 587 N N . ALA A 1 75 ? 30.218 19.066 -53.095 1.00 73.00 75 ALA A N 1
ATOM 588 C CA . ALA A 1 75 ? 30.810 18.052 -52.223 1.00 73.00 75 ALA A CA 1
ATOM 589 C C . ALA A 1 75 ? 32.266 18.372 -51.859 1.00 73.00 75 ALA A C 1
ATOM 591 O O . ALA A 1 75 ? 32.646 18.258 -50.696 1.00 73.00 75 ALA A O 1
ATOM 592 N N . TYR A 1 76 ? 33.066 18.836 -52.822 1.00 73.81 76 TYR A N 1
ATOM 593 C CA . TYR A 1 76 ? 34.439 19.272 -52.576 1.00 73.81 76 TYR A CA 1
ATOM 594 C C . TYR A 1 76 ? 34.475 20.459 -51.607 1.00 73.81 76 TYR A C 1
ATOM 596 O O . TYR A 1 76 ? 35.271 20.459 -50.669 1.00 73.81 76 TYR A O 1
ATOM 604 N N . CYS A 1 77 ? 33.556 21.425 -51.740 1.00 75.06 77 CYS A N 1
ATOM 605 C CA . CYS A 1 77 ? 33.438 22.523 -50.779 1.00 75.06 77 CYS A CA 1
ATOM 606 C C . CYS A 1 77 ? 33.170 22.056 -49.342 1.00 75.06 77 CYS A C 1
ATOM 608 O O . CYS A 1 77 ? 33.659 22.701 -48.417 1.00 75.06 77 CYS A O 1
ATOM 610 N N . LEU A 1 78 ? 32.472 20.934 -49.140 1.00 72.50 78 LEU A N 1
ATOM 611 C CA . LEU A 1 78 ? 32.230 20.347 -47.814 1.00 72.50 78 LEU A CA 1
ATOM 612 C C . LEU A 1 78 ? 33.487 19.748 -47.160 1.00 72.50 78 LEU A C 1
ATOM 614 O O . LEU A 1 78 ? 33.518 19.591 -45.939 1.00 72.50 78 LEU A O 1
ATOM 618 N N . THR A 1 79 ? 34.527 19.466 -47.950 1.00 69.31 79 THR A N 1
ATOM 619 C CA . THR A 1 79 ? 35.839 18.988 -47.468 1.00 69.31 79 THR A CA 1
ATOM 620 C C . THR A 1 79 ? 36.818 20.115 -47.136 1.00 69.31 79 THR A C 1
ATOM 622 O O . THR A 1 79 ? 37.886 19.867 -46.579 1.00 69.31 79 THR A O 1
ATOM 625 N N . LEU A 1 80 ? 36.477 21.366 -47.467 1.00 71.38 80 LEU A N 1
ATOM 626 C CA . LEU A 1 80 ? 37.358 22.506 -47.232 1.00 71.38 80 LEU A CA 1
ATOM 627 C C . LEU A 1 80 ? 37.477 22.840 -45.739 1.00 71.38 80 LEU A C 1
ATOM 629 O O . LEU A 1 80 ? 36.555 22.634 -44.945 1.00 71.38 80 LEU A O 1
ATOM 633 N N . ARG A 1 81 ? 38.627 23.427 -45.383 1.00 69.56 81 ARG A N 1
ATOM 634 C CA . ARG A 1 81 ? 38.906 23.946 -44.036 1.00 69.56 81 ARG A CA 1
ATOM 635 C C . ARG A 1 81 ? 37.886 24.997 -43.608 1.00 69.56 81 ARG A C 1
ATOM 637 O O . ARG A 1 81 ? 37.387 25.760 -44.440 1.00 69.56 81 ARG A O 1
ATOM 644 N N . LYS A 1 82 ? 37.695 25.145 -42.294 1.00 66.06 82 LYS A N 1
ATOM 645 C CA . LYS A 1 82 ? 36.802 26.149 -41.675 1.00 66.06 82 LYS A CA 1
ATOM 646 C C . LYS A 1 82 ? 37.011 27.591 -42.168 1.00 66.06 82 LYS A C 1
ATOM 648 O O . LYS A 1 82 ? 36.073 28.380 -42.143 1.00 66.06 82 LYS A O 1
ATOM 653 N N . ILE A 1 83 ? 38.207 27.935 -42.664 1.00 66.50 83 ILE A N 1
ATOM 654 C CA . ILE A 1 83 ? 38.519 29.251 -43.260 1.00 66.50 83 ILE A CA 1
ATOM 655 C C . ILE A 1 83 ? 37.535 29.594 -44.401 1.00 66.50 83 ILE A C 1
ATOM 657 O O . ILE A 1 83 ? 37.232 30.762 -44.628 1.00 66.50 83 ILE A O 1
ATOM 661 N N . PHE A 1 84 ? 36.943 28.586 -45.050 1.00 71.00 84 PHE A N 1
ATOM 662 C CA . PHE A 1 84 ? 35.909 28.726 -46.078 1.00 71.00 84 PHE A CA 1
ATOM 663 C C . PHE A 1 84 ? 34.473 28.601 -45.525 1.00 71.00 84 PHE A C 1
ATOM 665 O O . PHE A 1 84 ? 33.581 28.093 -46.207 1.00 71.00 84 PHE A O 1
ATOM 672 N N . LYS A 1 85 ? 34.215 29.081 -44.296 1.00 75.25 85 LYS A N 1
ATOM 673 C CA . LYS A 1 85 ? 32.912 29.005 -43.596 1.00 75.25 85 LYS A CA 1
ATOM 674 C C . LYS A 1 85 ? 31.718 29.409 -44.463 1.00 75.25 85 LYS A C 1
ATOM 676 O O . LYS A 1 85 ? 30.703 28.718 -44.466 1.00 75.25 85 LYS A O 1
ATOM 681 N N . LYS A 1 86 ? 31.847 30.505 -45.219 1.00 79.88 86 LYS A N 1
ATOM 682 C CA . LYS A 1 86 ? 30.794 30.995 -46.121 1.00 79.88 86 LYS A CA 1
ATOM 683 C C . LYS A 1 86 ? 30.452 29.957 -47.196 1.00 79.88 86 LYS A C 1
ATOM 685 O O . LYS A 1 86 ? 29.287 29.619 -47.361 1.00 79.88 86 LYS A O 1
ATOM 690 N N . SER A 1 87 ? 31.462 29.380 -47.842 1.00 80.38 87 SER A N 1
ATOM 691 C CA . SER A 1 87 ? 31.287 28.343 -48.863 1.00 80.38 87 SER A CA 1
ATOM 692 C C . SER A 1 87 ? 30.699 27.050 -48.289 1.00 80.38 87 SER A C 1
ATOM 694 O O . SER A 1 87 ? 29.874 26.415 -48.941 1.00 80.38 87 SER A O 1
ATOM 696 N N . LEU A 1 88 ? 31.061 26.676 -47.056 1.00 77.81 88 LEU A N 1
ATOM 697 C CA . LEU A 1 88 ? 30.471 25.531 -46.346 1.00 77.81 88 LEU A CA 1
ATOM 698 C C . LEU A 1 88 ? 28.973 25.742 -46.066 1.00 77.81 88 LEU A C 1
ATOM 700 O O . LEU A 1 88 ? 28.154 24.865 -46.347 1.00 77.81 88 LEU A O 1
ATOM 704 N N . GLN A 1 89 ? 28.601 26.918 -45.552 1.00 81.38 89 GLN A N 1
ATOM 705 C CA . GLN A 1 89 ? 27.204 27.270 -45.272 1.00 81.38 89 GLN A CA 1
ATOM 706 C C . GLN A 1 89 ? 26.367 27.362 -46.554 1.00 81.38 89 GLN A C 1
ATOM 708 O O . GLN A 1 89 ? 25.254 26.838 -46.602 1.00 81.38 89 GLN A O 1
ATOM 713 N N . GLU A 1 90 ? 26.906 27.984 -47.602 1.00 83.19 90 GLU A N 1
ATOM 714 C CA . GLU A 1 90 ? 26.254 28.074 -48.912 1.00 83.19 90 GLU A CA 1
ATOM 715 C C . GLU A 1 90 ? 26.066 26.689 -49.546 1.00 83.19 90 GLU A C 1
ATOM 717 O O . GLU A 1 90 ? 24.990 26.402 -50.069 1.00 83.19 90 GLU A O 1
ATOM 722 N N . SER A 1 91 ? 27.049 25.793 -49.411 1.00 82.81 91 SER A N 1
ATOM 723 C CA . SER A 1 91 ? 26.943 24.398 -49.863 1.00 82.81 91 SER A CA 1
ATOM 724 C C . SER A 1 91 ? 25.792 23.661 -49.173 1.00 82.81 91 SER A C 1
ATOM 726 O O . SER A 1 91 ? 24.976 23.027 -49.843 1.00 82.81 91 SER A O 1
ATOM 728 N N . LEU A 1 92 ? 25.658 23.792 -47.847 1.00 81.88 92 LEU A N 1
ATOM 729 C CA . LEU A 1 92 ? 24.535 23.211 -47.101 1.00 81.88 92 LEU A CA 1
ATOM 730 C C . LEU A 1 92 ? 23.180 23.790 -47.531 1.00 81.88 92 LEU A C 1
ATOM 732 O O . LEU A 1 92 ? 22.217 23.041 -47.703 1.00 81.88 92 LEU A O 1
ATOM 736 N N . GLN A 1 93 ? 23.096 25.103 -47.765 1.00 83.31 93 GLN A N 1
ATOM 737 C CA . GLN A 1 93 ? 21.869 25.741 -48.254 1.00 83.31 93 GLN A CA 1
ATOM 738 C C . GLN A 1 93 ? 21.480 25.264 -49.658 1.00 83.31 93 GLN A C 1
ATOM 740 O O . GLN A 1 93 ? 20.292 25.071 -49.928 1.00 83.31 93 GLN A O 1
ATOM 745 N N . ILE A 1 94 ? 22.455 25.061 -50.546 1.00 82.56 94 ILE A N 1
ATOM 746 C CA . ILE A 1 94 ? 22.226 24.508 -51.886 1.00 82.56 94 ILE A CA 1
ATOM 747 C C . ILE A 1 94 ? 21.679 23.083 -51.778 1.00 82.56 94 ILE A C 1
ATOM 749 O O . ILE A 1 94 ? 20.642 22.791 -52.372 1.00 82.56 94 ILE A O 1
ATOM 753 N N . ILE A 1 95 ? 22.301 22.228 -50.961 1.00 82.00 95 ILE A N 1
ATOM 754 C CA . ILE A 1 95 ? 21.837 20.848 -50.740 1.00 82.00 95 ILE A CA 1
ATOM 755 C C . ILE A 1 95 ? 20.422 20.832 -50.157 1.00 82.00 95 ILE A C 1
ATOM 757 O O . ILE A 1 95 ? 19.580 20.059 -50.611 1.00 82.00 95 ILE A O 1
ATOM 761 N N . LYS A 1 96 ? 20.120 21.731 -49.216 1.00 81.12 96 LYS A N 1
ATOM 762 C CA . LYS A 1 96 ? 18.774 21.886 -48.654 1.00 81.12 96 LYS A CA 1
ATOM 763 C C . LYS A 1 96 ? 17.736 22.262 -49.702 1.00 81.12 96 LYS A C 1
ATOM 765 O O . LYS A 1 96 ? 16.647 21.689 -49.716 1.00 81.12 96 LYS A O 1
ATOM 770 N N . LYS A 1 97 ? 18.074 23.183 -50.608 1.00 79.12 97 LYS A N 1
ATOM 771 C CA . LYS A 1 97 ? 17.219 23.533 -51.751 1.00 79.12 97 LYS A CA 1
ATOM 772 C C . LYS A 1 97 ? 17.048 22.343 -52.702 1.00 79.12 97 LYS A C 1
ATOM 774 O O . LYS A 1 97 ? 15.941 22.113 -53.168 1.00 79.12 97 LYS A O 1
ATOM 779 N N . TRP A 1 98 ? 18.105 21.580 -52.978 1.00 80.44 98 TRP A N 1
ATOM 780 C CA . TRP A 1 98 ? 18.054 20.419 -53.876 1.00 80.44 98 TRP A CA 1
ATOM 781 C C . TRP A 1 98 ? 17.230 19.256 -53.323 1.00 80.44 98 TRP A C 1
ATOM 783 O O . TRP A 1 98 ? 16.443 18.670 -54.061 1.00 80.44 98 TRP A O 1
ATOM 793 N N . LEU A 1 99 ? 17.361 18.947 -52.032 1.00 76.69 99 LEU A N 1
ATOM 794 C CA . LEU A 1 99 ? 16.561 17.905 -51.384 1.00 76.69 99 LEU A CA 1
ATOM 795 C C . LEU A 1 99 ? 15.102 18.337 -51.167 1.00 76.69 99 LEU A C 1
ATOM 797 O O . LEU A 1 99 ? 14.227 17.477 -51.148 1.00 76.69 99 LEU A O 1
ATOM 801 N N . GLY A 1 100 ? 14.834 19.644 -51.029 1.00 69.88 100 GLY A N 1
ATOM 802 C CA . GLY A 1 100 ? 13.496 20.165 -50.734 1.00 69.88 100 GLY A CA 1
ATOM 803 C C . GLY A 1 100 ? 12.627 20.576 -51.927 1.00 69.88 100 GLY A C 1
ATOM 804 O O . GLY A 1 100 ? 11.424 20.768 -51.762 1.00 69.88 100 GLY A O 1
ATOM 805 N N . ASN A 1 101 ? 13.190 20.730 -53.127 1.00 66.56 101 ASN A N 1
ATOM 806 C CA . ASN A 1 101 ? 12.459 21.268 -54.275 1.00 66.56 101 ASN A CA 1
ATOM 807 C C . ASN A 1 101 ? 11.849 20.154 -55.138 1.00 66.56 101 ASN A C 1
ATOM 809 O O . ASN A 1 101 ? 12.459 19.686 -56.096 1.00 66.56 101 ASN A O 1
ATOM 813 N N . LYS A 1 102 ? 10.628 19.728 -54.796 1.00 54.06 102 LYS A N 1
ATOM 814 C CA . LYS A 1 102 ? 9.891 18.700 -55.552 1.00 54.06 102 LYS A CA 1
ATOM 815 C C . LYS A 1 102 ? 9.210 19.244 -56.817 1.00 54.06 102 LYS A C 1
ATOM 817 O O . LYS A 1 102 ? 8.916 18.485 -57.730 1.00 54.06 102 LYS A O 1
ATOM 822 N N . GLU A 1 103 ? 8.968 20.553 -56.879 1.00 50.84 103 GLU A N 1
ATOM 823 C CA . GLU A 1 103 ? 8.196 21.196 -57.956 1.00 50.84 103 GLU A CA 1
ATOM 824 C C . GLU A 1 103 ? 9.026 21.507 -59.213 1.00 50.84 103 GLU A C 1
ATOM 826 O O . GLU A 1 103 ? 8.478 21.878 -60.250 1.00 50.84 103 GLU A O 1
ATOM 831 N N . LYS A 1 104 ? 10.348 21.313 -59.160 1.00 54.19 104 LYS A N 1
ATOM 832 C CA . LYS A 1 104 ? 11.244 21.390 -60.319 1.00 54.19 104 LYS A CA 1
ATOM 833 C C . LYS A 1 104 ? 12.089 20.123 -60.356 1.00 54.19 104 LYS A C 1
ATOM 835 O O . LYS A 1 104 ? 13.008 19.999 -59.557 1.00 54.19 104 LYS A O 1
ATOM 840 N N . ASN A 1 105 ? 11.761 19.189 -61.250 1.00 54.09 105 ASN A N 1
ATOM 841 C CA . ASN A 1 105 ? 12.444 17.904 -61.460 1.00 54.09 105 ASN A CA 1
ATOM 842 C C . ASN A 1 105 ? 13.957 18.062 -61.740 1.00 54.09 105 ASN A C 1
ATOM 844 O O . ASN A 1 105 ? 14.394 17.896 -62.873 1.00 54.09 105 ASN A O 1
ATOM 848 N N . LEU A 1 106 ? 14.776 18.353 -60.726 1.00 63.34 106 LEU A N 1
ATOM 849 C CA . LEU A 1 106 ? 16.235 18.388 -60.877 1.00 63.34 106 LEU A CA 1
ATOM 850 C C . LEU A 1 106 ? 16.797 16.975 -61.087 1.00 63.34 106 LEU A C 1
ATOM 852 O O . LEU A 1 106 ? 17.751 16.792 -61.830 1.00 63.34 106 LEU A O 1
ATOM 856 N N . PHE A 1 107 ? 16.196 15.981 -60.421 1.00 66.44 107 PHE A N 1
ATOM 857 C CA . PHE A 1 107 ? 16.683 14.596 -60.397 1.00 66.44 107 PHE A CA 1
ATOM 858 C C . PHE A 1 107 ? 15.678 13.561 -60.930 1.00 66.44 107 PHE A C 1
ATOM 860 O O . PHE A 1 107 ? 16.065 12.415 -61.142 1.00 66.44 107 PHE A O 1
ATOM 867 N N . GLY A 1 108 ? 14.413 13.943 -61.160 1.00 69.62 108 GLY A N 1
ATOM 868 C CA . GLY A 1 108 ? 13.368 13.057 -61.699 1.00 69.62 108 GLY A CA 1
ATOM 869 C C . GLY A 1 108 ? 13.295 11.699 -60.983 1.00 69.62 108 GLY A C 1
ATOM 870 O O . GLY A 1 108 ? 13.343 11.640 -59.754 1.00 69.62 108 GLY A O 1
ATOM 871 N N . ASP A 1 109 ? 13.248 10.611 -61.755 1.00 66.94 109 ASP A N 1
ATOM 872 C CA . ASP A 1 109 ? 13.203 9.228 -61.246 1.00 66.94 109 ASP A CA 1
ATOM 873 C C . ASP A 1 109 ? 14.490 8.793 -60.512 1.00 66.94 109 ASP A C 1
ATOM 875 O O . ASP A 1 109 ? 14.482 7.835 -59.739 1.00 66.94 109 ASP A O 1
ATOM 879 N N . TYR A 1 110 ? 15.599 9.520 -60.688 1.00 72.69 110 TYR A N 1
ATOM 880 C CA . TYR A 1 110 ? 16.892 9.242 -60.048 1.00 72.69 110 TYR A CA 1
ATOM 881 C C . TYR A 1 110 ? 17.059 9.934 -58.691 1.00 72.69 110 TYR A C 1
ATOM 883 O O . TYR A 1 110 ? 18.139 9.882 -58.095 1.00 72.69 110 TYR A O 1
ATOM 891 N N . TRP A 1 111 ? 16.009 10.577 -58.172 1.00 79.06 111 TRP A N 1
ATOM 892 C CA . TRP A 1 111 ? 16.067 11.340 -56.924 1.00 79.06 111 TRP A CA 1
ATOM 893 C C . TRP A 1 111 ? 16.645 10.533 -55.751 1.00 79.06 111 TRP A C 1
ATOM 895 O O . TRP A 1 111 ? 17.505 11.042 -55.038 1.00 79.06 111 TRP A O 1
ATOM 905 N N . GLY A 1 112 ? 16.271 9.257 -55.594 1.00 73.88 112 GLY A N 1
ATOM 906 C CA . GLY A 1 112 ? 16.808 8.393 -54.532 1.00 73.88 112 GLY A CA 1
ATOM 907 C C . GLY A 1 112 ? 18.320 8.142 -54.646 1.00 73.88 112 GLY A C 1
ATOM 908 O O . GLY A 1 112 ? 19.032 8.176 -53.642 1.00 73.88 112 GLY A O 1
ATOM 909 N N . VAL A 1 113 ? 18.843 7.961 -55.866 1.00 78.38 113 VAL A N 1
ATOM 910 C CA . VAL A 1 113 ? 20.288 7.791 -56.125 1.00 78.38 113 VAL A CA 1
ATOM 911 C C . VAL A 1 113 ? 21.043 9.057 -55.725 1.00 78.38 113 VAL A C 1
ATOM 913 O O . VAL A 1 113 ? 22.038 8.998 -54.998 1.00 78.38 113 VAL A O 1
ATOM 916 N N . TYR A 1 114 ? 20.538 10.218 -56.142 1.00 77.38 114 TYR A N 1
ATOM 917 C CA . TYR A 1 114 ? 21.152 11.504 -55.835 1.00 77.38 114 TYR A CA 1
ATOM 918 C C . TYR A 1 114 ? 21.028 11.888 -54.361 1.00 77.38 114 TYR A C 1
ATOM 920 O O . TYR A 1 114 ? 22.001 12.371 -53.787 1.00 77.38 114 TYR A O 1
ATOM 928 N N . ALA A 1 115 ? 19.905 11.595 -53.706 1.00 81.38 115 ALA A N 1
ATOM 929 C CA . ALA A 1 115 ? 19.746 11.792 -52.268 1.00 81.38 115 ALA A CA 1
ATOM 930 C C . ALA A 1 115 ? 20.772 10.967 -51.473 1.00 81.38 115 ALA A C 1
ATOM 932 O O . ALA A 1 115 ? 21.442 11.503 -50.589 1.00 81.38 115 ALA A O 1
ATOM 933 N N . ARG A 1 116 ? 20.984 9.692 -51.840 1.00 83.38 116 ARG A N 1
ATOM 934 C CA . ARG A 1 116 ? 22.036 8.846 -51.243 1.00 83.38 116 ARG A CA 1
ATOM 935 C C . ARG A 1 116 ? 23.433 9.438 -51.429 1.00 83.38 116 ARG A C 1
ATOM 937 O O . ARG A 1 116 ? 24.211 9.448 -50.475 1.00 83.38 116 ARG A O 1
ATOM 944 N N . ARG A 1 117 ? 23.750 9.941 -52.628 1.00 79.38 117 ARG A N 1
ATOM 945 C CA . ARG A 1 117 ? 25.031 10.615 -52.917 1.00 79.38 117 ARG A CA 1
ATOM 946 C C . ARG A 1 117 ? 25.198 11.874 -52.064 1.00 79.38 117 ARG A C 1
ATOM 948 O O . ARG A 1 117 ? 26.218 12.025 -51.399 1.00 79.38 117 ARG A O 1
ATOM 955 N N . LEU A 1 118 ? 24.178 12.729 -52.008 1.00 82.31 118 LEU A N 1
ATOM 956 C CA . LEU A 1 118 ? 24.197 13.964 -51.223 1.00 82.31 118 LEU A CA 1
ATOM 957 C C . LEU A 1 118 ? 24.367 13.693 -49.725 1.00 82.31 118 LEU A C 1
ATOM 959 O O . LEU A 1 118 ? 25.206 14.342 -49.110 1.00 82.31 118 LEU A O 1
ATOM 963 N N . PHE A 1 119 ? 23.669 12.704 -49.152 1.00 83.56 119 PHE A N 1
ATOM 964 C CA . PHE A 1 119 ? 23.866 12.326 -47.747 1.00 83.56 119 PHE A CA 1
ATOM 965 C C . PHE A 1 119 ? 25.298 11.859 -47.461 1.00 83.56 119 PHE A C 1
ATOM 967 O O . PHE A 1 119 ? 25.880 12.240 -46.440 1.00 83.56 119 PHE A O 1
ATOM 974 N N . ARG A 1 120 ? 25.897 11.068 -48.364 1.00 81.69 120 ARG A N 1
ATOM 975 C CA . ARG A 1 120 ? 27.308 10.658 -48.242 1.00 81.69 120 ARG A CA 1
ATOM 976 C C . ARG A 1 120 ? 28.230 11.877 -48.255 1.00 81.69 120 ARG A C 1
ATOM 978 O O . ARG A 1 120 ? 29.085 11.984 -47.383 1.00 81.69 120 ARG A O 1
ATOM 985 N N . TYR A 1 121 ? 28.013 12.837 -49.149 1.00 78.56 121 TYR A N 1
ATOM 986 C CA . TYR A 1 121 ? 28.833 14.050 -49.187 1.00 78.56 121 TYR A CA 1
ATOM 987 C C . TYR A 1 121 ? 28.643 14.947 -47.965 1.00 78.56 121 TYR A C 1
ATOM 989 O O . TYR A 1 121 ? 29.623 15.441 -47.415 1.00 78.56 121 TYR A O 1
ATOM 997 N N . THR A 1 122 ? 27.420 15.120 -47.465 1.00 82.62 122 THR A N 1
ATOM 998 C CA . THR A 1 122 ? 27.203 15.898 -46.238 1.00 82.62 122 THR A CA 1
ATOM 999 C C . THR A 1 122 ? 27.820 15.246 -45.007 1.00 82.62 122 THR A C 1
ATOM 1001 O O . THR A 1 122 ? 28.166 15.951 -44.061 1.00 82.62 122 THR A O 1
ATOM 1004 N N . SER A 1 123 ? 28.047 13.927 -45.019 1.00 80.50 123 SER A N 1
ATOM 1005 C CA . SER A 1 123 ? 28.767 13.247 -43.936 1.00 80.50 123 SER A CA 1
ATOM 1006 C C . SER A 1 123 ? 30.227 13.700 -43.779 1.00 80.50 123 SER A C 1
ATOM 1008 O O . SER A 1 123 ? 30.754 13.628 -42.670 1.00 80.50 123 SER A O 1
ATOM 1010 N N . LEU A 1 124 ? 30.840 14.278 -44.822 1.00 75.50 124 LEU A N 1
ATOM 1011 C CA . LEU A 1 124 ? 32.198 14.846 -44.783 1.00 75.50 124 LEU A CA 1
ATOM 1012 C C . LEU A 1 124 ? 32.330 16.008 -43.792 1.00 75.50 124 LEU A C 1
ATOM 1014 O O . LEU A 1 124 ? 33.420 16.279 -43.298 1.00 75.50 124 LEU A O 1
ATOM 1018 N N . ILE A 1 125 ? 31.222 16.652 -43.410 1.00 78.44 125 ILE A N 1
ATOM 1019 C CA . ILE A 1 125 ? 31.237 17.695 -42.375 1.00 78.44 125 ILE A CA 1
ATOM 1020 C C . ILE A 1 125 ? 31.687 17.135 -41.011 1.00 78.44 125 ILE A C 1
ATOM 1022 O O . ILE A 1 125 ? 32.293 17.859 -40.215 1.00 78.44 125 ILE A O 1
ATOM 1026 N N . PHE A 1 126 ? 31.447 15.849 -40.744 1.00 77.38 126 PHE A N 1
ATOM 1027 C CA . PHE A 1 126 ? 31.899 15.197 -39.513 1.00 77.38 126 PHE A CA 1
ATOM 1028 C C . PHE A 1 126 ? 33.401 14.888 -39.510 1.00 77.38 126 PHE A C 1
ATOM 1030 O O . PHE A 1 126 ? 33.945 14.668 -38.433 1.00 77.38 126 PHE A O 1
ATOM 1037 N N . ASP A 1 127 ? 34.074 14.910 -40.665 1.00 72.38 127 ASP A N 1
ATOM 1038 C CA . ASP A 1 127 ? 35.524 14.744 -40.760 1.00 72.38 127 ASP A CA 1
ATOM 1039 C C . ASP A 1 127 ? 36.224 16.096 -40.577 1.00 72.38 127 ASP A C 1
ATOM 1041 O O . ASP A 1 127 ? 36.359 16.899 -41.502 1.00 72.38 127 ASP A O 1
ATOM 1045 N N . TYR A 1 128 ? 36.611 16.388 -39.337 1.00 71.06 128 TYR A N 1
ATOM 1046 C CA . TYR A 1 128 ? 37.333 17.607 -38.964 1.00 71.06 128 TYR A CA 1
ATOM 1047 C C . TYR A 1 128 ? 38.828 17.355 -38.717 1.00 71.06 128 TYR A C 1
ATOM 1049 O O . TYR A 1 128 ? 39.505 18.197 -38.121 1.00 71.06 128 TYR A O 1
ATOM 1057 N N . GLU A 1 129 ? 39.388 16.234 -39.195 1.00 63.81 129 GLU A N 1
ATOM 1058 C CA . GLU A 1 129 ? 40.839 16.006 -39.113 1.00 63.81 129 GLU A CA 1
ATOM 1059 C C . GLU A 1 129 ? 41.625 17.046 -39.931 1.00 63.81 129 GLU A C 1
ATOM 1061 O O . GLU A 1 129 ? 42.720 17.444 -39.533 1.00 63.81 129 GLU A O 1
ATOM 1066 N N . ILE A 1 130 ? 41.031 17.550 -41.019 1.00 62.88 130 ILE A N 1
ATOM 1067 C CA . ILE A 1 130 ? 41.599 18.580 -41.909 1.00 62.88 130 ILE A CA 1
ATOM 1068 C C . ILE A 1 130 ? 41.777 19.932 -41.187 1.00 62.88 130 ILE A C 1
ATOM 1070 O O . ILE A 1 130 ? 42.696 20.693 -41.508 1.00 62.88 130 ILE A O 1
ATOM 1074 N N . ASP A 1 131 ? 40.927 20.217 -40.196 1.00 60.84 131 ASP A N 1
ATOM 1075 C CA . ASP A 1 131 ? 40.971 21.431 -39.371 1.00 60.84 131 ASP A CA 1
ATOM 1076 C C . ASP A 1 131 ? 41.894 21.278 -38.143 1.00 60.84 131 ASP A C 1
ATOM 1078 O O . ASP A 1 131 ? 42.021 22.205 -37.341 1.00 60.84 131 ASP A O 1
ATOM 1082 N N . ASN A 1 132 ? 42.569 20.128 -37.990 1.00 60.00 132 ASN A N 1
ATOM 1083 C CA . ASN A 1 132 ? 43.368 19.690 -36.836 1.00 60.00 132 ASN A CA 1
ATOM 1084 C C . ASN A 1 132 ? 42.605 19.595 -35.499 1.00 60.00 132 ASN A C 1
ATOM 1086 O O . ASN A 1 132 ? 43.022 18.802 -34.649 1.00 60.00 132 ASN A O 1
ATOM 1090 N N . LYS A 1 133 ? 41.536 20.382 -35.282 1.00 65.75 133 LYS A N 1
ATOM 1091 C CA . LYS A 1 133 ? 40.730 20.392 -34.054 1.00 65.75 133 LYS A CA 1
ATOM 1092 C C . LYS A 1 133 ? 39.235 20.687 -34.274 1.00 65.75 133 LYS A C 1
ATOM 1094 O O . LYS A 1 133 ? 38.874 21.406 -35.199 1.00 65.75 133 LYS A O 1
ATOM 1099 N N . LEU A 1 134 ? 38.373 20.191 -33.375 1.00 71.44 134 LEU A N 1
ATOM 1100 C CA . LEU A 1 134 ? 36.943 20.550 -33.311 1.00 71.44 134 LEU A CA 1
ATOM 1101 C C . LEU A 1 134 ? 36.739 21.864 -32.538 1.00 71.44 134 LEU A C 1
ATOM 1103 O O . LEU A 1 134 ? 36.995 21.923 -31.334 1.00 71.44 134 LEU A O 1
ATOM 1107 N N . GLU A 1 135 ? 36.242 22.893 -33.224 1.00 75.56 135 GLU A N 1
ATOM 1108 C CA . GLU A 1 135 ? 35.959 24.236 -32.690 1.00 75.56 135 GLU A CA 1
ATOM 1109 C C . GLU A 1 135 ? 34.467 24.609 -32.810 1.00 75.56 135 GLU A C 1
ATOM 1111 O O . GLU A 1 135 ? 33.713 23.934 -33.517 1.00 75.56 135 GLU A O 1
ATOM 1116 N N . GLU A 1 136 ? 34.037 25.693 -32.147 1.00 77.44 136 GLU A N 1
ATOM 1117 C CA . GLU A 1 136 ? 32.626 26.134 -32.095 1.00 77.44 136 GLU A CA 1
ATOM 1118 C C . GLU A 1 136 ? 31.984 26.273 -33.483 1.00 77.44 136 GLU A C 1
ATOM 1120 O O . GLU A 1 136 ? 30.874 25.805 -33.714 1.00 77.44 136 GLU A O 1
ATOM 1125 N N . GLU A 1 137 ? 32.705 26.822 -34.458 1.00 77.44 137 GLU A N 1
ATOM 1126 C CA . GLU A 1 137 ? 32.153 27.052 -35.797 1.00 77.44 137 GLU A CA 1
ATOM 1127 C C . GLU A 1 137 ? 31.836 25.750 -36.543 1.00 77.44 137 GLU A C 1
ATOM 1129 O O . GLU A 1 137 ? 30.864 25.675 -37.298 1.00 77.44 137 GLU A O 1
ATOM 1134 N N . ARG A 1 138 ? 32.644 24.704 -36.326 1.00 79.12 138 ARG A N 1
ATOM 1135 C CA . ARG A 1 138 ? 32.408 23.374 -36.899 1.00 79.12 138 ARG A CA 1
ATOM 1136 C C . ARG A 1 138 ? 31.309 22.643 -36.124 1.00 79.12 138 ARG A C 1
ATOM 1138 O O . ARG A 1 138 ? 30.489 21.977 -36.754 1.00 79.12 138 ARG A O 1
ATOM 1145 N N . LYS A 1 139 ? 31.230 22.822 -34.796 1.00 83.94 139 LYS A N 1
ATOM 1146 C CA . LYS A 1 139 ? 30.098 22.357 -33.968 1.00 83.94 139 LYS A CA 1
ATOM 1147 C C . LYS A 1 139 ? 28.775 22.894 -34.530 1.00 83.94 139 LYS A C 1
ATOM 1149 O O . LYS A 1 139 ? 27.862 22.103 -34.767 1.00 83.94 139 LYS A O 1
ATOM 1154 N N . ASP A 1 140 ? 28.689 24.193 -34.811 1.00 84.38 140 ASP A N 1
ATOM 1155 C CA . ASP A 1 140 ? 27.476 24.831 -35.341 1.00 84.38 140 ASP A CA 1
ATOM 1156 C C . ASP A 1 140 ? 27.063 24.273 -36.708 1.00 84.38 140 ASP A C 1
ATOM 1158 O O . ASP A 1 140 ? 25.881 24.011 -36.943 1.00 84.38 140 ASP A O 1
ATOM 1162 N N . LEU A 1 141 ? 28.034 24.027 -37.595 1.00 83.88 141 LEU A N 1
ATOM 1163 C CA . LEU A 1 141 ? 27.789 23.395 -38.896 1.00 83.88 141 LEU A CA 1
ATOM 1164 C C . LEU A 1 141 ? 27.233 21.974 -38.748 1.00 83.88 141 LEU A C 1
ATOM 1166 O O . LEU A 1 141 ? 26.264 21.622 -39.423 1.00 83.88 141 LEU A O 1
ATOM 1170 N N . ILE A 1 142 ? 27.792 21.170 -37.839 1.00 87.25 142 ILE A N 1
ATOM 1171 C CA . ILE A 1 142 ? 27.284 19.820 -37.565 1.00 87.25 142 ILE A CA 1
ATOM 1172 C C . ILE A 1 142 ? 25.864 19.890 -36.980 1.00 87.25 142 ILE A C 1
ATOM 1174 O O . ILE A 1 142 ? 24.978 19.138 -37.388 1.00 87.25 142 ILE A O 1
ATOM 1178 N N . ILE A 1 143 ? 25.609 20.810 -36.048 1.00 88.88 143 ILE A N 1
ATOM 1179 C CA . ILE A 1 143 ? 24.285 21.016 -35.442 1.00 88.88 143 ILE A CA 1
ATOM 1180 C C . ILE A 1 143 ? 23.247 21.433 -36.489 1.00 88.88 143 ILE A C 1
ATOM 1182 O O . ILE A 1 143 ? 22.101 20.968 -36.411 1.00 88.88 143 ILE A O 1
ATOM 1186 N N . ALA A 1 144 ? 23.627 22.288 -37.441 1.00 88.31 144 ALA A N 1
ATOM 1187 C CA . ALA A 1 144 ? 22.788 22.685 -38.568 1.00 88.31 144 ALA A CA 1
ATOM 1188 C C . ALA A 1 144 ? 22.488 21.492 -39.485 1.00 88.31 144 ALA A C 1
ATOM 1190 O O . ALA A 1 144 ? 21.323 21.244 -39.790 1.00 88.31 144 ALA A O 1
ATOM 1191 N N . LEU A 1 145 ? 23.500 20.689 -39.823 1.00 89.94 145 LEU A N 1
ATOM 1192 C CA . LEU A 1 145 ? 23.319 19.486 -40.633 1.00 89.94 145 LEU A CA 1
ATOM 1193 C C . LEU A 1 145 ? 22.388 18.462 -39.963 1.00 89.94 145 LEU A C 1
ATOM 1195 O O . LEU A 1 145 ? 21.507 17.908 -40.614 1.00 89.94 145 LEU A O 1
ATOM 1199 N N . LEU A 1 146 ? 22.534 18.230 -38.656 1.00 92.94 146 LEU A N 1
ATOM 1200 C CA . LEU A 1 146 ? 21.644 17.332 -37.909 1.00 92.94 146 LEU A CA 1
ATOM 1201 C C . LEU A 1 146 ? 20.192 17.839 -37.893 1.00 92.94 146 LEU A C 1
ATOM 1203 O O . LEU A 1 146 ? 19.259 17.042 -37.990 1.00 92.94 146 LEU A O 1
ATOM 1207 N N . ASN A 1 147 ? 19.986 19.159 -37.802 1.00 91.88 147 ASN A N 1
ATOM 1208 C CA . ASN A 1 147 ? 18.654 19.756 -37.954 1.00 91.88 147 ASN A CA 1
ATOM 1209 C C . ASN A 1 147 ? 18.094 19.534 -39.360 1.00 91.88 147 ASN A C 1
ATOM 1211 O O . ASN A 1 147 ? 16.910 19.232 -39.499 1.00 91.88 147 ASN A O 1
ATOM 1215 N N . ASP A 1 148 ? 18.933 19.661 -40.383 1.00 89.44 148 ASP A N 1
ATOM 1216 C CA . ASP A 1 148 ? 18.533 19.431 -41.765 1.00 89.44 148 ASP A CA 1
ATOM 1217 C C . ASP A 1 148 ? 18.179 17.956 -42.003 1.00 89.44 148 ASP A C 1
ATOM 1219 O O . ASP A 1 148 ? 17.127 17.681 -42.566 1.00 89.44 148 ASP A O 1
ATOM 1223 N N . TYR A 1 149 ? 18.939 16.993 -41.473 1.00 91.88 149 TYR A N 1
ATOM 1224 C CA . TYR A 1 149 ? 18.559 15.571 -41.510 1.00 91.88 149 TYR A CA 1
ATOM 1225 C C . TYR A 1 149 ? 17.233 15.285 -40.798 1.00 91.88 149 TYR A C 1
ATOM 1227 O O . TYR A 1 149 ? 16.437 14.473 -41.274 1.00 91.88 149 TYR A O 1
ATOM 1235 N N . MET A 1 150 ? 16.968 15.947 -39.668 1.00 91.00 150 MET A N 1
ATOM 1236 C CA . MET A 1 150 ? 15.669 15.882 -38.989 1.00 91.00 150 MET A CA 1
ATOM 1237 C C . MET A 1 150 ? 14.538 16.490 -39.826 1.00 91.00 150 MET A C 1
ATOM 1239 O O . MET A 1 150 ? 13.428 15.964 -39.832 1.00 91.00 150 MET A O 1
ATOM 1243 N N . TYR A 1 151 ? 14.804 17.582 -40.536 1.00 89.81 151 TYR A N 1
ATOM 1244 C CA . TYR A 1 151 ? 13.847 18.193 -41.452 1.00 89.81 151 TYR A CA 1
ATOM 1245 C C . TYR A 1 151 ? 13.563 17.273 -42.648 1.00 89.81 151 TYR A C 1
ATOM 1247 O O . TYR A 1 151 ? 12.403 16.983 -42.929 1.00 89.81 151 TYR A O 1
ATOM 1255 N N . TYR A 1 152 ? 14.601 16.726 -43.290 1.00 88.19 152 TYR A N 1
ATOM 1256 C CA . TYR A 1 152 ? 14.442 15.877 -44.470 1.00 88.19 152 TYR A CA 1
ATOM 1257 C C . TYR A 1 152 ? 13.660 14.601 -44.179 1.00 88.19 152 TYR A C 1
ATOM 1259 O O . TYR A 1 152 ? 12.787 14.236 -44.959 1.00 88.19 152 TYR A O 1
ATOM 1267 N N . GLN A 1 153 ? 13.932 13.937 -43.054 1.00 89.94 153 GLN A N 1
ATOM 1268 C CA . GLN A 1 153 ? 13.200 12.721 -42.697 1.00 89.94 153 GLN A CA 1
ATOM 1269 C C . GLN A 1 153 ? 11.722 12.989 -42.372 1.00 89.94 153 GLN A C 1
ATOM 1271 O O . GLN A 1 153 ? 10.890 12.126 -42.626 1.00 89.94 153 GLN A O 1
ATOM 1276 N N . ASN A 1 154 ? 11.388 14.164 -41.823 1.00 87.62 154 ASN A N 1
ATOM 1277 C CA . ASN A 1 154 ? 10.012 14.501 -41.454 1.00 87.62 154 ASN A CA 1
ATOM 1278 C C . ASN A 1 154 ? 9.190 14.966 -42.665 1.00 87.62 154 ASN A C 1
ATOM 1280 O O . ASN A 1 154 ? 8.050 14.541 -42.817 1.00 87.62 154 ASN A O 1
ATOM 1284 N N . GLU A 1 155 ? 9.763 15.814 -43.525 1.00 85.81 155 GLU A N 1
ATOM 1285 C CA . GLU A 1 155 ? 9.047 16.404 -44.667 1.00 85.81 155 GLU A CA 1
ATOM 1286 C C . GLU A 1 155 ? 9.113 15.545 -45.935 1.00 85.81 155 GLU A C 1
ATOM 1288 O O . GLU A 1 155 ? 8.174 15.534 -46.729 1.00 85.81 155 GLU A O 1
ATOM 1293 N N . PHE A 1 156 ? 10.224 14.831 -46.147 1.00 84.25 156 PHE A N 1
ATOM 1294 C CA . PHE A 1 156 ? 10.495 14.084 -47.383 1.00 84.25 156 PHE A CA 1
ATOM 1295 C C . PHE A 1 156 ? 10.702 12.585 -47.156 1.00 84.25 156 PHE A C 1
ATOM 1297 O O . PHE A 1 156 ? 10.985 11.863 -48.111 1.00 84.25 156 PHE A O 1
ATOM 1304 N N . GLY A 1 157 ? 10.542 12.088 -45.925 1.00 83.00 157 GLY A N 1
ATOM 1305 C CA . GLY A 1 157 ? 10.770 10.679 -45.593 1.00 83.00 157 GLY A CA 1
ATOM 1306 C C . GLY A 1 157 ? 9.889 9.699 -46.376 1.00 83.00 157 GLY A C 1
ATOM 1307 O O . GLY A 1 157 ? 10.314 8.581 -46.648 1.00 83.00 157 GLY A O 1
ATOM 1308 N N . HIS A 1 158 ? 8.699 10.116 -46.827 1.00 82.25 158 HIS A N 1
ATOM 1309 C CA . HIS A 1 158 ? 7.830 9.309 -47.700 1.00 82.25 158 HIS A CA 1
A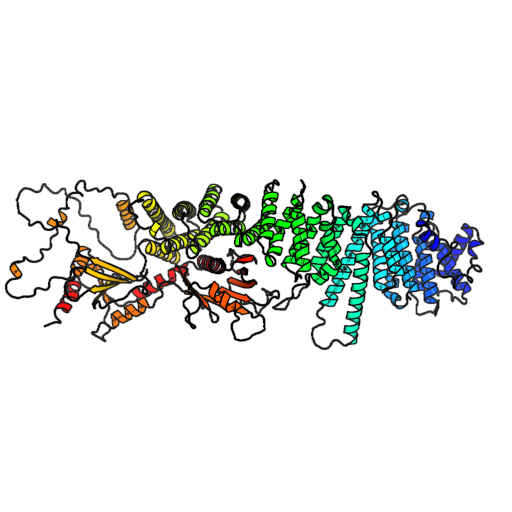TOM 1310 C C . HIS A 1 158 ? 8.405 9.071 -49.103 1.00 82.25 158 HIS A C 1
ATOM 1312 O O . HIS A 1 158 ? 7.873 8.243 -49.837 1.00 82.25 158 HIS A O 1
ATOM 1318 N N . LEU A 1 159 ? 9.457 9.800 -49.490 1.00 81.44 159 LEU A N 1
ATOM 1319 C CA . LEU A 1 159 ? 10.171 9.636 -50.762 1.00 81.44 159 LEU A CA 1
ATOM 1320 C C . LEU A 1 159 ? 11.404 8.741 -50.641 1.00 81.44 159 LEU A C 1
ATOM 1322 O O . LEU A 1 159 ? 12.023 8.416 -51.652 1.00 81.44 159 LEU A O 1
ATOM 1326 N N . PHE A 1 160 ? 11.795 8.372 -49.423 1.00 86.81 160 PHE A N 1
ATOM 1327 C CA . PHE A 1 160 ? 12.996 7.585 -49.196 1.00 86.81 160 PHE A CA 1
ATOM 1328 C C . PHE A 1 160 ? 12.666 6.102 -49.399 1.00 86.81 160 PHE A C 1
ATOM 1330 O O . PHE A 1 160 ? 11.830 5.534 -48.693 1.00 86.81 160 PHE A O 1
ATOM 1337 N N . ASP A 1 161 ? 13.355 5.465 -50.345 1.00 86.38 161 ASP A N 1
ATOM 1338 C CA . ASP A 1 161 ? 13.370 4.007 -50.468 1.00 86.38 161 ASP A CA 1
ATOM 1339 C C . ASP A 1 161 ? 14.188 3.362 -49.325 1.00 86.38 161 ASP A C 1
ATOM 1341 O O . ASP A 1 161 ? 14.912 4.034 -48.579 1.00 86.38 161 ASP A O 1
ATOM 1345 N N . GLU A 1 162 ? 14.094 2.036 -49.177 1.00 85.50 162 GLU A N 1
ATOM 1346 C CA . GLU A 1 162 ? 14.832 1.296 -48.140 1.00 85.50 162 GLU A CA 1
ATOM 1347 C C . GLU A 1 162 ? 16.350 1.544 -48.215 1.00 85.50 162 GLU A C 1
ATOM 1349 O O . GLU A 1 162 ? 17.009 1.721 -47.186 1.00 85.50 162 GLU A O 1
ATOM 1354 N N . LYS A 1 163 ? 16.907 1.644 -49.430 1.00 85.94 163 LYS A N 1
ATOM 1355 C CA . LYS A 1 163 ? 18.332 1.939 -49.643 1.00 85.94 163 LYS A CA 1
ATOM 1356 C C . LYS A 1 163 ? 18.712 3.332 -49.130 1.00 85.94 163 LYS A C 1
ATOM 1358 O O . LYS A 1 163 ? 19.781 3.494 -48.542 1.00 85.94 163 LYS A O 1
ATOM 1363 N N . THR A 1 164 ? 17.863 4.337 -49.328 1.00 87.56 164 THR A N 1
ATOM 1364 C CA . THR A 1 164 ? 18.107 5.725 -48.908 1.00 87.56 164 THR A CA 1
ATOM 1365 C C . THR A 1 164 ? 18.084 5.851 -47.394 1.00 87.56 164 THR A C 1
ATOM 1367 O O . THR A 1 164 ? 19.018 6.411 -46.813 1.00 87.56 164 THR A O 1
ATOM 1370 N N . TRP A 1 165 ? 17.092 5.243 -46.743 1.00 90.00 165 TRP A N 1
ATOM 1371 C CA . TRP A 1 165 ? 17.060 5.132 -45.285 1.00 90.00 165 TRP A CA 1
ATOM 1372 C C . TRP A 1 165 ? 18.286 4.394 -44.730 1.00 90.00 165 TRP A C 1
ATOM 1374 O O . TRP A 1 165 ? 18.917 4.877 -43.789 1.00 90.00 165 TRP A O 1
ATOM 1384 N N . SER A 1 166 ? 18.670 3.267 -45.341 1.00 86.44 166 SER A N 1
ATOM 1385 C CA . SER A 1 166 ? 19.855 2.487 -44.951 1.00 86.44 166 SER A CA 1
ATOM 1386 C C . SER A 1 166 ? 21.141 3.318 -45.002 1.00 86.44 166 SER A C 1
ATOM 1388 O O . SER A 1 166 ? 21.925 3.311 -44.049 1.00 86.44 166 SER A O 1
ATOM 1390 N N . VAL A 1 167 ? 21.346 4.094 -46.074 1.00 86.44 167 VAL A N 1
ATOM 1391 C CA . VAL A 1 167 ? 22.510 4.986 -46.211 1.00 86.44 167 VAL A CA 1
ATOM 1392 C C . VAL A 1 167 ? 22.522 6.054 -45.118 1.00 86.44 167 VAL A C 1
ATOM 1394 O O . VAL A 1 167 ? 23.555 6.236 -44.470 1.00 86.44 167 VAL A O 1
ATOM 1397 N N . LEU A 1 168 ? 21.391 6.717 -44.860 1.00 88.75 168 LEU A N 1
ATOM 1398 C CA . LEU A 1 168 ? 21.311 7.756 -43.830 1.00 88.75 168 LEU A CA 1
ATOM 1399 C C . LEU A 1 168 ? 21.577 7.196 -42.421 1.00 88.75 168 LEU A C 1
ATOM 1401 O O . LEU A 1 168 ? 22.319 7.805 -41.648 1.00 88.75 168 LEU A O 1
ATOM 1405 N N . ILE A 1 169 ? 21.046 6.012 -42.099 1.00 88.38 169 ILE A N 1
ATOM 1406 C CA . ILE A 1 169 ? 21.302 5.337 -40.816 1.00 88.38 169 ILE A CA 1
ATOM 1407 C C . ILE A 1 169 ? 22.791 5.000 -40.667 1.00 88.38 169 ILE A C 1
ATOM 1409 O O . ILE A 1 169 ? 23.377 5.290 -39.625 1.00 88.38 169 ILE A O 1
ATOM 1413 N N . ARG A 1 170 ? 23.434 4.441 -41.701 1.00 88.06 170 ARG A N 1
ATOM 1414 C CA . ARG A 1 170 ? 24.875 4.115 -41.669 1.00 88.06 170 ARG A CA 1
ATOM 1415 C C . ARG A 1 170 ? 25.744 5.353 -41.469 1.00 88.06 170 ARG A C 1
ATOM 1417 O O . ARG A 1 170 ? 26.692 5.300 -40.689 1.00 88.06 170 ARG A O 1
ATOM 1424 N N . ILE A 1 171 ? 25.398 6.460 -42.125 1.00 86.88 171 ILE A N 1
ATOM 1425 C CA . ILE A 1 171 ? 26.075 7.750 -41.945 1.00 86.88 171 ILE A CA 1
ATOM 1426 C C . ILE A 1 171 ? 25.955 8.221 -40.497 1.00 86.88 171 ILE A C 1
ATOM 1428 O O . ILE A 1 171 ? 26.956 8.591 -39.893 1.00 86.88 171 ILE A O 1
ATOM 1432 N N . LEU A 1 172 ? 24.754 8.175 -39.919 1.00 89.19 172 LEU A N 1
ATOM 1433 C CA . LEU A 1 172 ? 24.518 8.614 -38.543 1.00 89.19 172 LEU A CA 1
ATOM 1434 C C . LEU A 1 172 ? 25.188 7.702 -37.502 1.00 89.19 172 LEU A C 1
ATOM 1436 O O . LEU A 1 172 ? 25.666 8.199 -36.481 1.00 89.19 172 LEU A O 1
ATOM 1440 N N . ILE A 1 173 ? 25.270 6.392 -37.762 1.00 87.12 173 ILE A N 1
ATOM 1441 C CA . ILE A 1 173 ? 26.059 5.448 -36.954 1.00 87.12 173 ILE A CA 1
ATOM 1442 C C . ILE A 1 173 ? 27.542 5.817 -37.017 1.00 87.12 173 ILE A C 1
ATOM 1444 O O . ILE A 1 173 ? 28.166 5.967 -35.971 1.00 87.12 173 ILE A O 1
ATOM 1448 N N . GLY A 1 174 ? 28.089 6.018 -38.220 1.00 83.31 174 GLY A N 1
ATOM 1449 C CA . GLY A 1 174 ? 29.481 6.431 -38.405 1.00 83.31 174 GLY A CA 1
ATOM 1450 C C . GLY A 1 174 ? 29.780 7.758 -37.709 1.00 83.31 174 GLY A C 1
ATOM 1451 O O . GLY A 1 174 ? 30.698 7.838 -36.903 1.00 83.31 174 GLY A O 1
ATOM 1452 N N . ALA A 1 175 ? 28.955 8.779 -37.932 1.00 84.81 175 ALA A N 1
ATOM 1453 C CA . ALA A 1 175 ? 29.084 10.079 -37.278 1.00 84.81 175 ALA A CA 1
ATOM 1454 C C . ALA A 1 175 ? 29.074 9.960 -35.746 1.00 84.81 175 ALA A C 1
ATOM 1456 O O . ALA A 1 175 ? 29.895 10.573 -35.066 1.00 84.81 175 ALA A O 1
ATOM 1457 N N . SER A 1 176 ? 28.182 9.128 -35.202 1.00 86.50 176 SER A N 1
ATOM 1458 C CA . SER A 1 176 ? 28.104 8.896 -33.757 1.00 86.50 176 SER A CA 1
ATOM 1459 C C . SER A 1 176 ? 29.351 8.177 -33.234 1.00 86.50 176 SER A C 1
ATOM 1461 O O . SER A 1 176 ? 29.917 8.612 -32.237 1.00 86.50 176 SER A O 1
ATOM 1463 N N . ASP A 1 177 ? 29.817 7.127 -33.918 1.00 81.44 177 ASP A N 1
ATOM 1464 C CA . ASP A 1 177 ? 31.040 6.388 -33.561 1.00 81.44 177 ASP A CA 1
ATOM 1465 C C . ASP A 1 177 ? 32.276 7.305 -33.600 1.00 81.44 177 ASP A C 1
ATOM 1467 O O . ASP A 1 177 ? 33.104 7.270 -32.690 1.00 81.44 177 ASP A O 1
ATOM 1471 N N . HIS A 1 178 ? 32.357 8.201 -34.591 1.00 79.19 178 HIS A N 1
ATOM 1472 C CA . HIS A 1 178 ? 33.435 9.184 -34.711 1.00 79.19 178 HIS A CA 1
ATOM 1473 C C . HIS A 1 178 ? 33.459 10.187 -33.555 1.00 79.19 178 HIS A C 1
ATOM 1475 O O . HIS A 1 178 ? 34.521 10.419 -32.979 1.00 79.19 178 HIS A O 1
ATOM 1481 N N . LEU A 1 179 ? 32.304 10.766 -33.205 1.00 78.75 179 LEU A N 1
ATOM 1482 C CA . LEU A 1 179 ? 32.187 11.763 -32.131 1.00 78.75 179 LEU A CA 1
ATOM 1483 C C . LEU A 1 179 ? 32.420 11.160 -30.734 1.00 78.75 179 LEU A C 1
ATOM 1485 O O . LEU A 1 179 ? 32.866 11.853 -29.815 1.00 78.75 179 LEU A O 1
ATOM 1489 N N . ILE A 1 180 ? 32.104 9.875 -30.562 1.00 76.25 180 ILE A N 1
ATOM 1490 C CA . ILE A 1 180 ? 32.255 9.154 -29.292 1.00 76.25 180 ILE A CA 1
ATOM 1491 C C . ILE A 1 180 ? 33.704 8.681 -29.069 1.00 76.25 180 ILE A C 1
ATOM 1493 O O . ILE A 1 180 ? 34.120 8.533 -27.920 1.00 76.25 180 ILE A O 1
ATOM 1497 N N . ASN A 1 181 ? 34.487 8.460 -30.129 1.00 75.25 181 ASN A N 1
ATOM 1498 C CA . ASN A 1 181 ? 35.844 7.919 -30.028 1.00 75.25 181 ASN A CA 1
ATOM 1499 C C . ASN A 1 181 ? 36.844 8.885 -29.341 1.00 75.25 181 ASN A C 1
ATOM 1501 O O . ASN A 1 181 ? 36.878 10.080 -29.635 1.00 75.25 181 ASN A O 1
ATOM 1505 N N . ILE A 1 182 ? 37.707 8.347 -28.466 1.00 61.97 182 ILE A N 1
ATOM 1506 C CA . ILE A 1 182 ? 38.687 9.087 -27.640 1.00 61.97 182 ILE A CA 1
ATOM 1507 C C . ILE A 1 182 ? 39.667 9.890 -28.502 1.00 61.97 182 ILE A C 1
ATOM 1509 O O . ILE A 1 182 ? 39.950 11.051 -28.207 1.00 61.97 182 ILE A O 1
ATOM 1513 N N . ASP A 1 183 ? 40.173 9.294 -29.582 1.00 63.38 183 ASP A N 1
ATOM 1514 C CA . ASP A 1 183 ? 41.188 9.928 -30.434 1.00 63.38 183 ASP A CA 1
ATOM 1515 C C . ASP A 1 183 ? 40.653 11.186 -31.135 1.00 63.38 183 ASP A C 1
ATOM 1517 O O . ASP A 1 183 ? 41.380 12.167 -31.312 1.00 63.38 183 ASP A O 1
ATOM 1521 N N . SER A 1 184 ? 39.359 11.193 -31.466 1.00 60.34 184 SER A N 1
ATOM 1522 C CA . SER A 1 184 ? 38.657 12.343 -32.043 1.00 60.34 184 SER A CA 1
ATOM 1523 C C . SER A 1 184 ? 38.409 13.453 -31.013 1.00 60.34 184 SER A C 1
ATOM 1525 O O . SER A 1 184 ? 38.317 14.625 -31.383 1.00 60.34 184 SER A O 1
ATOM 1527 N N . GLN A 1 185 ? 38.322 13.109 -29.722 1.00 58.09 185 GLN A N 1
ATOM 1528 C CA . GLN A 1 185 ? 38.100 14.052 -28.617 1.00 58.09 185 GLN A CA 1
ATOM 1529 C C . GLN A 1 185 ? 39.394 14.690 -28.106 1.00 58.09 185 GLN A C 1
ATOM 1531 O O . GLN A 1 185 ? 39.392 15.859 -27.735 1.00 58.09 185 GLN A O 1
ATOM 1536 N N . ASN A 1 186 ? 40.527 13.986 -28.163 1.00 61.91 186 ASN A N 1
ATOM 1537 C CA . ASN A 1 186 ? 41.837 14.586 -27.871 1.00 61.91 186 ASN A CA 1
ATOM 1538 C C . ASN A 1 186 ? 42.182 15.739 -28.837 1.00 61.91 186 ASN A C 1
ATOM 1540 O O . ASN A 1 186 ? 43.007 16.599 -28.530 1.00 61.91 186 ASN A O 1
ATOM 1544 N N . LYS A 1 187 ? 41.511 15.781 -29.993 1.00 64.94 187 LYS A N 1
ATOM 1545 C CA . LYS A 1 187 ? 41.568 16.859 -30.984 1.00 64.94 187 LYS A CA 1
ATOM 1546 C C . LYS A 1 187 ? 40.475 17.927 -30.767 1.00 64.94 187 LYS A C 1
ATOM 1548 O O . LYS A 1 187 ? 40.207 18.713 -31.660 1.00 64.94 187 LYS A O 1
ATOM 1553 N N . CYS A 1 188 ? 39.803 17.993 -29.621 1.00 64.19 188 CYS A N 1
ATOM 1554 C CA . CYS A 1 188 ? 38.631 18.852 -29.409 1.00 64.19 188 CYS A CA 1
ATOM 1555 C C . CYS A 1 188 ? 38.959 20.096 -28.554 1.00 64.19 188 CYS A C 1
ATOM 1557 O O . CYS A 1 188 ? 39.605 19.970 -27.518 1.00 64.19 188 CYS A O 1
ATOM 1559 N N . LEU A 1 189 ? 38.523 21.296 -28.971 1.00 66.69 189 LEU A N 1
ATOM 1560 C CA . LEU A 1 189 ? 38.684 22.558 -28.215 1.00 66.69 189 LEU A CA 1
ATOM 1561 C C . LEU A 1 189 ? 37.393 23.051 -27.543 1.00 66.69 189 LEU A C 1
ATOM 1563 O O . LEU A 1 189 ? 37.449 23.979 -26.740 1.00 66.69 189 LEU A O 1
ATOM 1567 N N . ILE A 1 190 ? 36.241 22.463 -27.871 1.00 75.81 190 ILE A N 1
ATOM 1568 C CA . ILE A 1 190 ? 34.953 22.816 -27.255 1.00 75.81 190 ILE A CA 1
ATOM 1569 C C . ILE A 1 190 ? 34.813 22.224 -25.847 1.00 75.81 190 ILE A C 1
ATOM 1571 O O . ILE A 1 190 ? 35.493 21.260 -25.484 1.00 75.81 190 ILE A O 1
ATOM 1575 N N . THR A 1 191 ? 33.907 22.787 -25.043 1.00 79.25 191 THR A N 1
ATOM 1576 C CA . THR A 1 191 ? 33.689 22.313 -23.672 1.00 79.25 191 THR A CA 1
ATOM 1577 C C . THR A 1 191 ? 33.076 20.907 -23.647 1.00 79.25 191 THR A C 1
ATOM 1579 O O . THR A 1 191 ? 32.370 20.488 -24.566 1.00 79.25 191 THR A O 1
ATOM 1582 N N . ALA A 1 192 ? 33.274 20.172 -22.548 1.00 77.81 192 ALA A N 1
ATOM 1583 C CA . ALA A 1 192 ? 32.653 18.856 -22.364 1.00 77.81 192 ALA A CA 1
ATOM 1584 C C . ALA A 1 192 ? 31.109 18.911 -22.404 1.00 77.81 192 ALA A C 1
ATOM 1586 O O . ALA A 1 192 ? 30.467 17.945 -22.815 1.00 77.81 192 ALA A O 1
ATOM 1587 N N . SER A 1 193 ? 30.511 20.041 -22.004 1.00 82.75 193 SER A N 1
ATOM 1588 C CA . SER A 1 193 ? 29.063 20.263 -22.085 1.00 82.75 193 SER A CA 1
ATOM 1589 C C . SER A 1 193 ? 28.593 20.379 -23.536 1.00 82.75 193 SER A C 1
ATOM 1591 O O . SER A 1 193 ? 27.618 19.736 -23.922 1.00 82.75 193 SER A O 1
ATOM 1593 N N . ASP A 1 194 ? 29.317 21.145 -24.351 1.00 82.69 194 ASP A N 1
ATOM 1594 C CA . ASP A 1 194 ? 29.021 21.327 -25.774 1.00 82.69 194 ASP A CA 1
ATOM 1595 C C . ASP A 1 194 ? 29.165 20.030 -26.566 1.00 82.69 194 ASP A C 1
ATOM 1597 O O . ASP A 1 194 ? 28.359 19.730 -27.450 1.00 82.69 194 ASP A O 1
ATOM 1601 N N . LEU A 1 195 ? 30.179 19.236 -26.227 1.00 83.56 195 LEU A N 1
ATOM 1602 C CA . LEU A 1 195 ? 30.398 17.932 -26.834 1.00 83.56 195 LEU A CA 1
ATOM 1603 C C . LEU A 1 195 ? 29.283 16.946 -26.458 1.00 83.56 195 LEU A C 1
ATOM 1605 O O . LEU A 1 195 ? 28.777 16.228 -27.323 1.00 83.56 195 LEU A O 1
ATOM 1609 N N . LYS A 1 196 ? 28.848 16.948 -25.190 1.00 85.62 196 LYS A N 1
ATOM 1610 C CA . LYS A 1 196 ? 27.700 16.154 -24.735 1.00 85.62 196 LYS A CA 1
ATOM 1611 C C . LYS A 1 196 ? 26.424 16.530 -25.490 1.00 85.62 196 LYS A C 1
ATOM 1613 O O . LYS A 1 196 ? 25.687 15.640 -25.915 1.00 85.62 196 LYS A O 1
ATOM 1618 N N . GLU A 1 197 ? 26.161 17.824 -25.660 1.00 87.69 197 GLU A N 1
ATOM 1619 C CA . GLU A 1 197 ? 25.012 18.324 -26.423 1.00 87.69 197 GLU A CA 1
ATOM 1620 C C . GLU A 1 197 ? 25.054 17.827 -27.875 1.00 87.69 197 GLU A C 1
ATOM 1622 O O . GLU A 1 197 ? 24.061 17.294 -28.382 1.00 87.69 197 GLU A O 1
ATOM 1627 N N . LEU A 1 198 ? 26.216 17.943 -28.523 1.00 88.62 198 LEU A N 1
ATOM 1628 C CA . LEU A 1 198 ? 26.411 17.528 -29.907 1.00 88.62 198 LEU A CA 1
ATOM 1629 C C . LEU A 1 198 ? 26.192 16.018 -30.092 1.00 88.62 198 LEU A C 1
ATOM 1631 O O . LEU A 1 198 ? 25.413 15.610 -30.959 1.00 88.62 198 LEU A O 1
ATOM 1635 N N . ILE A 1 199 ? 26.823 15.192 -29.250 1.00 88.38 199 ILE A N 1
ATOM 1636 C CA . ILE A 1 199 ? 26.645 13.730 -29.258 1.00 88.38 199 ILE A CA 1
ATOM 1637 C C . ILE A 1 199 ? 25.178 13.378 -29.003 1.00 88.38 199 ILE A C 1
ATOM 1639 O O . ILE A 1 199 ? 24.598 12.574 -29.735 1.00 88.38 199 ILE A O 1
ATOM 1643 N N . GLY A 1 200 ? 24.548 14.018 -28.015 1.00 90.25 200 GLY A N 1
ATOM 1644 C CA . GLY A 1 200 ? 23.144 13.786 -27.692 1.00 90.25 200 GLY A CA 1
ATOM 1645 C C . GLY A 1 200 ? 22.209 14.093 -28.861 1.00 90.25 200 GLY A C 1
ATOM 1646 O O . GLY A 1 200 ? 21.293 13.318 -29.151 1.00 90.25 200 GLY A O 1
ATOM 1647 N N . LYS A 1 201 ? 22.471 15.182 -29.591 1.00 92.38 201 LYS A N 1
ATOM 1648 C CA . LYS A 1 201 ? 21.709 15.551 -30.788 1.00 92.38 201 LYS A CA 1
ATOM 1649 C C . LYS A 1 201 ? 21.931 14.574 -31.943 1.00 92.38 201 LYS A C 1
ATOM 1651 O O . LYS A 1 201 ? 20.964 14.219 -32.624 1.00 92.38 201 LYS A O 1
ATOM 1656 N N . CYS A 1 202 ? 23.164 14.113 -32.145 1.00 92.44 202 CYS A N 1
ATOM 1657 C CA . CYS A 1 202 ? 23.484 13.127 -33.177 1.00 92.44 202 CYS A CA 1
ATOM 1658 C C . CYS A 1 202 ? 22.770 11.794 -32.911 1.00 92.44 202 CYS A C 1
ATOM 1660 O O . CYS A 1 202 ? 22.063 11.289 -33.783 1.00 92.44 202 CYS A O 1
ATOM 1662 N N . LEU A 1 203 ? 22.857 11.278 -31.681 1.00 92.94 203 LEU A N 1
ATOM 1663 C CA . LEU A 1 203 ? 22.200 10.032 -31.272 1.00 92.94 203 LEU A CA 1
ATOM 1664 C C . LEU A 1 203 ? 20.673 10.120 -31.354 1.00 92.94 203 LEU A C 1
ATOM 1666 O O . LEU A 1 203 ? 20.025 9.207 -31.860 1.00 92.94 203 LEU A O 1
ATOM 1670 N N . LYS A 1 204 ? 20.085 11.243 -30.928 1.00 93.81 204 LYS A N 1
ATOM 1671 C CA . LYS A 1 204 ? 18.640 11.475 -31.063 1.00 93.81 204 LYS A CA 1
ATOM 1672 C C . LYS A 1 204 ? 18.199 11.469 -32.528 1.00 93.81 204 LYS A C 1
ATOM 1674 O O . LYS A 1 204 ? 17.151 10.918 -32.850 1.00 93.81 204 LYS A O 1
ATOM 1679 N N . THR A 1 205 ? 18.997 12.066 -33.412 1.00 94.69 205 THR A N 1
ATOM 1680 C CA . THR A 1 205 ? 18.732 12.061 -34.858 1.00 94.69 205 THR A CA 1
ATOM 1681 C C . THR A 1 205 ? 18.836 10.645 -35.420 1.00 94.69 205 THR A C 1
ATOM 1683 O O . THR A 1 205 ? 17.952 10.226 -36.164 1.00 94.69 205 THR A O 1
ATOM 1686 N N . LEU A 1 206 ? 19.851 9.872 -35.013 1.00 93.50 206 LEU A N 1
ATOM 1687 C CA . LEU A 1 206 ? 20.005 8.461 -35.377 1.00 93.50 206 LEU A CA 1
ATOM 1688 C C . LEU A 1 206 ? 18.786 7.628 -34.967 1.00 93.50 206 LEU A C 1
ATOM 1690 O O . LEU A 1 206 ? 18.191 6.968 -35.816 1.00 93.50 206 LEU A O 1
ATOM 1694 N N . PHE A 1 207 ? 18.388 7.671 -33.694 1.00 93.81 207 PHE A N 1
ATOM 1695 C CA . PHE A 1 207 ? 17.285 6.842 -33.207 1.00 93.81 207 PHE A CA 1
ATOM 1696 C C . PHE A 1 207 ? 15.959 7.199 -33.875 1.00 93.81 207 PHE A C 1
ATOM 1698 O O . PHE A 1 207 ? 15.239 6.300 -34.306 1.00 93.81 207 PHE A O 1
ATOM 1705 N N . LYS A 1 208 ? 15.674 8.493 -34.062 1.00 92.88 208 LYS A N 1
ATOM 1706 C CA . LYS A 1 208 ? 14.492 8.936 -34.812 1.00 92.88 208 LYS A CA 1
ATOM 1707 C C . LYS A 1 208 ? 14.516 8.486 -36.266 1.00 92.88 208 LYS A C 1
ATOM 1709 O O . LYS A 1 208 ? 13.495 8.026 -36.758 1.00 92.88 208 LYS A O 1
ATOM 1714 N N . THR A 1 209 ? 15.676 8.547 -36.918 1.00 92.75 209 THR A N 1
ATOM 1715 C CA . THR A 1 209 ? 15.832 8.074 -38.300 1.00 92.75 209 THR A CA 1
ATOM 1716 C C . THR A 1 209 ? 15.548 6.576 -38.391 1.00 92.75 209 THR A C 1
ATOM 1718 O O . THR A 1 209 ? 14.796 6.156 -39.263 1.00 92.75 209 THR A O 1
ATOM 1721 N N . ILE A 1 210 ? 16.070 5.770 -37.457 1.00 91.50 210 ILE A N 1
ATOM 1722 C CA . ILE A 1 210 ? 15.766 4.332 -37.380 1.00 91.50 210 ILE A CA 1
ATOM 1723 C C . ILE A 1 210 ? 14.255 4.111 -37.214 1.00 91.50 210 ILE A C 1
ATOM 1725 O O . ILE A 1 210 ? 13.670 3.334 -37.965 1.00 91.50 210 ILE A O 1
ATOM 1729 N N . ILE A 1 211 ? 13.609 4.823 -36.286 1.00 90.19 211 ILE A N 1
ATOM 1730 C CA . ILE A 1 211 ? 12.171 4.677 -36.008 1.00 90.19 211 ILE A CA 1
ATOM 1731 C C . ILE A 1 211 ? 11.313 5.085 -37.215 1.00 90.19 211 ILE A C 1
ATOM 1733 O O . ILE A 1 211 ? 10.394 4.355 -37.583 1.00 90.19 211 ILE A O 1
ATOM 1737 N N . ASN A 1 212 ? 11.619 6.224 -37.838 1.00 89.94 212 ASN A N 1
ATOM 1738 C CA . ASN A 1 212 ? 10.880 6.770 -38.979 1.00 89.94 212 ASN A CA 1
ATOM 1739 C C . ASN A 1 212 ? 11.100 5.964 -40.265 1.00 89.94 212 ASN A C 1
ATOM 1741 O O . ASN A 1 212 ? 10.239 5.959 -41.139 1.00 89.94 212 ASN A O 1
ATOM 1745 N N . SER A 1 213 ? 12.233 5.265 -40.380 1.00 88.44 213 SER A N 1
ATOM 1746 C CA . SER A 1 213 ? 12.539 4.448 -41.557 1.00 88.44 213 SER A CA 1
ATOM 1747 C C . SER A 1 213 ? 11.642 3.220 -41.707 1.00 88.44 213 SER A C 1
ATOM 1749 O O . SER A 1 213 ? 11.525 2.681 -42.804 1.00 88.44 213 SER A O 1
ATOM 1751 N N . HIS A 1 214 ? 11.037 2.744 -40.610 1.00 85.69 214 HIS A N 1
ATOM 1752 C CA . HIS A 1 214 ? 10.261 1.501 -40.574 1.00 85.69 214 HIS A CA 1
ATOM 1753 C C . HIS A 1 214 ? 11.016 0.280 -41.144 1.00 85.69 214 HIS A C 1
ATOM 1755 O O . HIS A 1 214 ? 10.412 -0.677 -41.632 1.00 85.69 214 HIS A O 1
ATOM 1761 N N . LEU A 1 215 ? 12.351 0.278 -41.083 1.00 85.25 215 LEU A N 1
ATOM 1762 C CA . LEU A 1 215 ? 13.148 -0.825 -41.611 1.00 85.25 215 LEU A CA 1
ATOM 1763 C C . LEU A 1 215 ? 13.173 -2.013 -40.650 1.00 85.25 215 LEU A C 1
ATOM 1765 O O . LEU A 1 215 ? 13.560 -1.915 -39.482 1.00 85.25 215 LEU A O 1
ATOM 1769 N N . THR A 1 216 ? 12.781 -3.176 -41.173 1.00 82.31 216 THR A N 1
ATOM 1770 C CA . THR A 1 216 ? 12.773 -4.450 -40.432 1.00 82.31 216 THR A CA 1
ATOM 1771 C C . THR A 1 216 ? 13.916 -5.386 -40.806 1.00 82.31 216 THR A C 1
ATOM 1773 O O . THR A 1 216 ? 14.088 -6.415 -40.146 1.00 82.31 216 THR A O 1
ATOM 1776 N N . SER A 1 217 ? 14.702 -5.038 -41.829 1.00 82.75 217 SER A N 1
ATOM 1777 C CA . SER A 1 217 ? 15.794 -5.862 -42.341 1.00 82.75 217 SER A CA 1
ATOM 1778 C C . SER A 1 217 ? 16.848 -6.131 -41.264 1.00 82.75 217 SER A C 1
ATOM 1780 O O . SER A 1 217 ? 17.287 -5.230 -40.547 1.00 82.75 217 SER A O 1
ATOM 1782 N N . ASN A 1 218 ? 17.255 -7.400 -41.131 1.00 83.12 218 ASN A N 1
ATOM 1783 C CA . ASN A 1 218 ? 18.240 -7.804 -40.122 1.00 83.12 218 ASN A CA 1
ATOM 1784 C C . ASN A 1 218 ? 19.581 -7.091 -40.321 1.00 83.12 218 ASN A C 1
ATOM 1786 O O . ASN A 1 218 ? 20.210 -6.738 -39.336 1.00 83.12 218 ASN A O 1
ATOM 1790 N N . GLU A 1 219 ? 19.962 -6.789 -41.565 1.00 82.69 219 GLU A N 1
ATOM 1791 C CA . GLU A 1 219 ? 21.237 -6.150 -41.897 1.00 82.69 219 GLU A CA 1
ATOM 1792 C C . GLU A 1 219 ? 21.477 -4.843 -41.119 1.00 82.69 219 GLU A C 1
ATOM 1794 O O . GLU A 1 219 ? 22.518 -4.671 -40.486 1.00 82.69 219 GLU A O 1
ATOM 1799 N N . ILE A 1 220 ? 20.506 -3.926 -41.110 1.00 82.44 220 ILE A N 1
ATOM 1800 C CA . ILE A 1 220 ? 20.653 -2.630 -40.428 1.00 82.44 220 ILE A CA 1
ATOM 1801 C C . ILE A 1 220 ? 20.661 -2.808 -38.913 1.00 82.44 220 ILE A C 1
ATOM 1803 O O . ILE A 1 220 ? 21.425 -2.142 -38.213 1.00 82.44 220 ILE A O 1
ATOM 1807 N N . TRP A 1 221 ? 19.844 -3.726 -38.399 1.00 87.50 221 TRP A N 1
ATOM 1808 C CA . TRP A 1 221 ? 19.803 -4.021 -36.971 1.00 87.50 221 TRP A CA 1
ATOM 1809 C C . TRP A 1 221 ? 21.061 -4.738 -36.481 1.00 87.50 221 TRP A C 1
ATOM 1811 O O . TRP A 1 221 ? 21.485 -4.486 -35.356 1.00 87.50 221 TRP A O 1
ATOM 1821 N N . ASP A 1 222 ? 21.699 -5.560 -37.311 1.00 85.94 222 ASP A N 1
ATOM 1822 C CA . ASP A 1 222 ? 22.982 -6.194 -37.008 1.00 85.94 222 ASP A CA 1
ATOM 1823 C C . ASP A 1 222 ? 24.108 -5.153 -36.976 1.00 85.94 222 ASP A C 1
ATOM 1825 O O . ASP A 1 222 ? 24.929 -5.156 -36.053 1.00 85.94 222 ASP A O 1
ATOM 1829 N N . ILE A 1 223 ? 24.096 -4.189 -37.906 1.00 83.94 223 ILE A N 1
ATOM 1830 C CA . ILE A 1 223 ? 25.013 -3.038 -37.887 1.00 83.94 223 ILE A CA 1
ATOM 1831 C C . ILE A 1 223 ? 24.790 -2.193 -36.631 1.00 83.94 223 ILE A C 1
ATOM 1833 O O . ILE A 1 223 ? 25.747 -1.859 -35.931 1.00 83.94 223 ILE A O 1
ATOM 1837 N N . PHE A 1 224 ? 23.536 -1.875 -36.308 1.00 86.75 224 PHE A N 1
ATOM 1838 C CA . PHE A 1 224 ? 23.198 -1.105 -35.114 1.00 86.75 224 PHE A CA 1
ATOM 1839 C C . PHE A 1 224 ? 23.598 -1.839 -33.825 1.00 86.75 224 PHE A C 1
ATOM 1841 O O . PHE A 1 224 ? 24.200 -1.247 -32.931 1.00 86.75 224 PHE A O 1
ATOM 1848 N N . LYS A 1 225 ? 23.356 -3.150 -33.745 1.00 86.19 225 LYS A N 1
ATOM 1849 C CA . LYS A 1 225 ? 23.778 -3.991 -32.618 1.00 86.19 225 LYS A CA 1
ATOM 1850 C C . LYS A 1 225 ? 25.300 -4.047 -32.484 1.00 86.19 225 LYS A C 1
ATOM 1852 O O . LYS A 1 225 ? 25.814 -3.991 -31.364 1.00 86.19 225 LYS A O 1
ATOM 1857 N N . SER A 1 226 ? 26.024 -4.122 -33.602 1.00 84.31 226 SER A N 1
ATOM 1858 C CA . SER A 1 226 ? 27.488 -4.029 -33.615 1.00 84.31 226 SER A CA 1
ATOM 1859 C C . SER A 1 226 ? 27.958 -2.673 -33.090 1.00 84.31 226 SER A C 1
ATOM 1861 O O . SER A 1 226 ? 28.868 -2.630 -32.265 1.00 84.31 226 SER A O 1
ATOM 1863 N N . PHE A 1 227 ? 27.308 -1.580 -33.502 1.00 84.06 227 PHE A N 1
ATOM 1864 C CA . PHE A 1 227 ? 27.583 -0.237 -32.991 1.00 84.06 227 PHE A CA 1
ATOM 1865 C C . PHE A 1 227 ? 27.357 -0.142 -31.475 1.00 84.06 227 PHE A C 1
ATOM 1867 O O . PHE A 1 227 ? 28.239 0.321 -30.758 1.00 84.06 227 PHE A O 1
ATOM 1874 N N . CYS A 1 228 ? 26.248 -0.665 -30.948 1.00 83.50 228 CYS A N 1
ATOM 1875 C CA . CYS A 1 228 ? 25.998 -0.700 -29.500 1.00 83.50 228 CYS A CA 1
ATOM 1876 C C . CYS A 1 228 ? 26.982 -1.597 -28.720 1.00 83.50 228 CYS A C 1
ATOM 1878 O O . CYS A 1 228 ? 27.140 -1.437 -27.508 1.00 83.50 228 CYS A O 1
ATOM 1880 N N . SER A 1 229 ? 27.641 -2.544 -29.396 1.00 74.19 229 SER A N 1
ATOM 1881 C CA . SER A 1 229 ? 28.580 -3.513 -28.805 1.00 74.19 229 SER A CA 1
ATOM 1882 C C . SER A 1 229 ? 30.061 -3.157 -29.027 1.00 74.19 229 SER A C 1
ATOM 1884 O O . SER A 1 229 ? 30.941 -3.970 -28.708 1.00 74.19 229 SER A O 1
ATOM 1886 N N . ASN A 1 230 ? 30.345 -1.975 -29.587 1.00 69.75 230 ASN A N 1
ATOM 1887 C CA . ASN A 1 230 ? 31.685 -1.536 -29.983 1.00 69.75 230 ASN A CA 1
ATOM 1888 C C . ASN A 1 230 ? 32.640 -1.300 -28.799 1.00 69.75 230 ASN A C 1
ATOM 1890 O O . ASN A 1 230 ? 32.259 -1.285 -27.631 1.00 69.75 230 ASN A O 1
ATOM 1894 N N . ASP A 1 231 ? 33.926 -1.113 -29.115 1.00 59.22 231 ASP A N 1
ATOM 1895 C CA . ASP A 1 231 ? 35.007 -1.010 -28.124 1.00 59.22 231 ASP A CA 1
ATOM 1896 C C . ASP A 1 231 ? 34.935 0.274 -27.285 1.00 59.22 231 ASP A C 1
ATOM 1898 O O . ASP A 1 231 ? 35.429 0.287 -26.157 1.00 59.22 231 ASP A O 1
ATOM 1902 N N . TRP A 1 232 ? 34.249 1.322 -27.762 1.00 62.66 232 TRP A N 1
ATOM 1903 C CA . TRP A 1 232 ? 33.989 2.508 -26.942 1.00 62.66 232 TRP A CA 1
ATOM 1904 C C . TRP A 1 232 ? 33.137 2.184 -25.706 1.00 62.66 232 TRP A C 1
ATOM 1906 O O . TRP A 1 232 ? 33.327 2.824 -24.679 1.00 62.66 232 TRP A O 1
ATOM 1916 N N . CYS A 1 233 ? 32.329 1.114 -25.748 1.00 58.88 233 CYS A N 1
ATOM 1917 C CA . CYS A 1 233 ? 31.608 0.563 -24.596 1.00 58.88 233 CYS A CA 1
ATOM 1918 C C . CYS A 1 233 ? 32.471 -0.273 -23.629 1.00 58.88 233 CYS A C 1
ATOM 1920 O O . CYS A 1 233 ? 31.956 -0.705 -22.596 1.00 58.88 233 CYS A O 1
ATOM 1922 N N . LYS A 1 234 ? 33.735 -0.581 -23.963 1.00 57.25 234 LYS A N 1
ATOM 1923 C CA . LYS A 1 234 ? 34.569 -1.573 -23.247 1.00 57.25 234 LYS A CA 1
ATOM 1924 C C . LYS A 1 234 ? 35.823 -1.001 -22.578 1.00 57.25 234 LYS A C 1
ATOM 1926 O O . LYS A 1 234 ? 36.398 -1.670 -21.729 1.00 57.25 234 LYS A O 1
ATOM 1931 N N . ILE A 1 235 ? 36.273 0.194 -22.959 1.00 55.69 235 ILE A N 1
ATOM 1932 C CA . ILE A 1 235 ? 37.518 0.790 -22.449 1.00 55.69 235 ILE A CA 1
ATOM 1933 C C . ILE A 1 235 ? 37.234 1.535 -21.134 1.00 55.69 235 ILE A C 1
ATOM 1935 O O . ILE A 1 235 ? 36.382 2.420 -21.100 1.00 55.69 235 ILE A O 1
ATOM 1939 N N . GLU A 1 236 ? 37.971 1.225 -20.062 1.00 50.97 236 GLU A N 1
ATOM 1940 C CA . GLU A 1 236 ? 37.788 1.814 -18.717 1.00 50.97 236 GLU A CA 1
ATOM 1941 C C . GLU A 1 236 ? 37.920 3.355 -18.683 1.00 50.97 236 GLU A C 1
ATOM 1943 O O . GLU A 1 236 ? 37.344 4.010 -17.815 1.00 50.97 236 GLU A O 1
ATOM 1948 N N . GLY A 1 237 ? 38.589 3.959 -19.674 1.00 52.66 237 GLY A N 1
ATOM 1949 C CA . GLY A 1 237 ? 38.692 5.415 -19.862 1.00 52.66 237 GLY A CA 1
ATOM 1950 C C . GLY A 1 237 ? 37.469 6.111 -20.488 1.00 52.66 237 GLY A C 1
ATOM 1951 O O . GLY A 1 237 ? 37.408 7.336 -20.460 1.00 52.66 237 GLY A O 1
ATOM 1952 N N . ASN A 1 238 ? 36.480 5.368 -21.010 1.00 55.22 238 ASN A N 1
ATOM 1953 C CA . ASN A 1 238 ? 35.301 5.891 -21.733 1.00 55.22 238 ASN A CA 1
ATOM 1954 C C . ASN A 1 238 ? 34.016 5.993 -20.891 1.00 55.22 238 ASN A C 1
ATOM 1956 O O . ASN A 1 238 ? 32.899 5.995 -21.426 1.00 55.22 238 ASN A O 1
ATOM 1960 N N . SER A 1 239 ? 34.151 6.043 -19.560 1.00 62.38 239 SER A N 1
ATOM 1961 C CA . SER A 1 239 ? 32.993 5.939 -18.660 1.00 62.38 239 SER A CA 1
ATOM 1962 C C . SER A 1 239 ? 31.923 7.011 -18.912 1.00 62.38 239 SER A C 1
ATOM 1964 O O . SER A 1 239 ? 30.735 6.702 -18.959 1.00 62.38 239 SER A O 1
ATOM 1966 N N . THR A 1 240 ? 32.324 8.252 -19.185 1.00 73.56 240 THR A N 1
ATOM 1967 C CA . THR A 1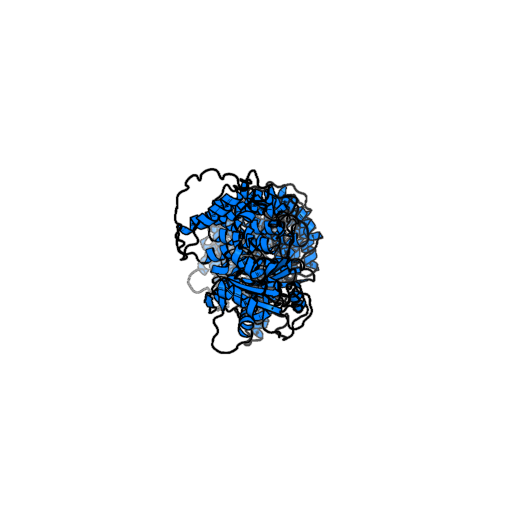 240 ? 31.408 9.386 -19.385 1.00 73.56 240 THR A CA 1
ATOM 1968 C C . THR A 1 240 ? 30.629 9.330 -20.701 1.00 73.56 240 THR A C 1
ATOM 1970 O O . THR A 1 240 ? 29.472 9.738 -20.758 1.00 73.56 240 THR A O 1
ATOM 1973 N N . GLN A 1 241 ? 31.236 8.820 -21.769 1.00 76.38 241 GLN A N 1
ATOM 1974 C CA . GLN A 1 241 ? 30.651 8.805 -23.110 1.00 76.38 241 GLN A CA 1
ATOM 1975 C C . GLN A 1 241 ? 29.580 7.717 -23.227 1.00 76.38 241 GLN A C 1
ATOM 1977 O O . GLN A 1 241 ? 28.505 7.943 -23.788 1.00 76.38 241 GLN A O 1
ATOM 1982 N N . CYS A 1 242 ? 29.836 6.558 -22.620 1.00 79.50 242 CYS A N 1
ATOM 1983 C CA . CYS A 1 242 ? 28.839 5.500 -22.496 1.00 79.50 242 CYS A CA 1
ATOM 1984 C C . CYS A 1 242 ? 27.642 5.951 -21.655 1.00 79.50 242 CYS A C 1
ATOM 1986 O O . CYS A 1 242 ? 26.505 5.637 -22.000 1.00 79.50 242 CYS A O 1
ATOM 1988 N N . GLU A 1 243 ? 27.873 6.726 -20.586 1.00 84.25 243 GLU A N 1
ATOM 1989 C CA . GLU A 1 243 ? 26.788 7.336 -19.810 1.00 84.25 243 GLU A CA 1
ATOM 1990 C C . GLU A 1 243 ? 25.909 8.236 -20.689 1.00 84.25 243 GLU A C 1
ATOM 1992 O O . GLU A 1 243 ? 24.687 8.131 -20.621 1.00 84.25 243 GLU A O 1
ATOM 1997 N N . TRP A 1 244 ? 26.498 9.084 -21.543 1.00 86.62 244 TRP A N 1
ATOM 1998 C CA . TRP A 1 244 ? 25.732 9.959 -22.443 1.00 86.62 244 TRP A CA 1
ATOM 1999 C C . TRP A 1 244 ? 24.917 9.172 -23.469 1.00 86.62 244 TRP A C 1
ATOM 2001 O O . TRP A 1 244 ? 23.751 9.494 -23.695 1.00 86.62 244 TRP A O 1
ATOM 2011 N N . PHE A 1 245 ? 25.498 8.121 -24.054 1.00 88.88 245 PHE A N 1
ATOM 2012 C CA . PHE A 1 245 ? 24.766 7.231 -24.953 1.00 88.88 245 PHE A CA 1
ATOM 2013 C C . PHE A 1 245 ? 23.577 6.568 -24.247 1.00 88.88 245 PHE A C 1
ATOM 2015 O O . PHE A 1 245 ? 22.453 6.627 -24.751 1.00 88.88 245 PHE A O 1
ATOM 2022 N N . LEU A 1 246 ? 23.809 5.971 -23.073 1.00 89.69 246 LEU A N 1
ATOM 2023 C CA . LEU A 1 246 ? 22.771 5.288 -22.300 1.00 89.69 246 LEU A CA 1
ATOM 2024 C C . LEU A 1 246 ? 21.669 6.248 -21.845 1.00 89.69 246 LEU A C 1
ATOM 2026 O O . LEU A 1 246 ? 20.506 5.857 -21.835 1.00 89.69 246 LEU A O 1
ATOM 2030 N N . ASP A 1 247 ? 22.006 7.494 -21.511 1.00 89.88 247 ASP A N 1
ATOM 2031 C CA . ASP A 1 247 ? 21.036 8.534 -21.154 1.00 89.88 247 ASP A CA 1
ATOM 2032 C C . ASP A 1 247 ? 20.083 8.820 -22.328 1.00 89.88 247 ASP A C 1
ATOM 2034 O O . ASP A 1 247 ? 18.863 8.704 -22.189 1.00 89.88 247 ASP A O 1
ATOM 2038 N N . VAL A 1 248 ? 20.614 9.079 -23.528 1.00 91.56 248 VAL A N 1
ATOM 2039 C CA . VAL A 1 248 ? 19.795 9.324 -24.733 1.00 91.56 248 VAL A CA 1
ATOM 2040 C C . VAL A 1 248 ? 18.992 8.083 -25.125 1.00 91.56 248 VAL A C 1
ATOM 2042 O O . VAL A 1 248 ? 17.799 8.190 -25.411 1.00 91.56 248 VAL A O 1
ATOM 2045 N N . TRP A 1 249 ? 19.613 6.903 -25.097 1.00 93.25 249 TRP A N 1
ATOM 2046 C CA . TRP A 1 249 ? 18.940 5.640 -25.400 1.00 93.25 249 TRP A CA 1
ATOM 2047 C C . TRP A 1 249 ? 17.798 5.353 -24.422 1.00 93.25 249 TRP A C 1
ATOM 2049 O O . TRP A 1 249 ? 16.708 4.974 -24.845 1.00 93.25 249 TRP A O 1
ATOM 2059 N N . SER A 1 250 ? 18.012 5.579 -23.123 1.00 93.56 250 SER A N 1
ATOM 2060 C CA . SER A 1 250 ? 16.996 5.334 -22.096 1.00 93.56 250 SER A CA 1
ATOM 2061 C C . SER A 1 250 ? 15.761 6.217 -22.290 1.00 93.56 250 SER A C 1
ATOM 2063 O O . SER A 1 250 ? 14.631 5.724 -22.226 1.00 93.56 250 SER A O 1
ATOM 2065 N N . ASN A 1 251 ? 15.969 7.491 -22.633 1.00 93.00 251 ASN A N 1
ATOM 2066 C CA . ASN A 1 251 ? 14.893 8.424 -22.951 1.00 93.00 251 ASN A CA 1
ATOM 2067 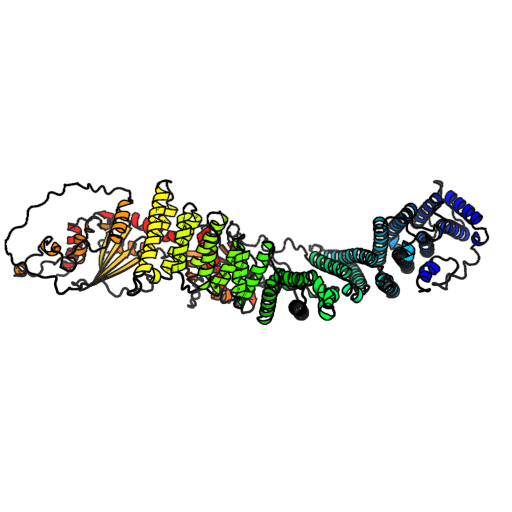C C . ASN A 1 251 ? 14.080 7.957 -24.165 1.00 93.00 251 ASN A C 1
ATOM 2069 O O . ASN A 1 251 ? 12.850 8.018 -24.139 1.00 93.00 251 ASN A O 1
ATOM 2073 N N . GLU A 1 252 ? 14.747 7.452 -25.204 1.00 93.25 252 GLU A N 1
ATOM 2074 C CA . GLU A 1 252 ? 14.072 6.968 -26.409 1.00 93.25 252 GLU A CA 1
ATOM 2075 C C . GLU A 1 252 ? 13.291 5.667 -26.156 1.00 93.25 252 GLU A C 1
ATOM 2077 O O . GLU A 1 252 ? 12.144 5.538 -26.585 1.00 93.25 252 GLU A O 1
ATOM 2082 N N . VAL A 1 253 ? 13.848 4.725 -25.385 1.00 95.00 253 VAL A N 1
ATOM 2083 C CA . VAL A 1 253 ? 13.138 3.501 -24.964 1.00 95.00 253 VAL A CA 1
ATOM 2084 C C . VAL A 1 253 ? 11.873 3.845 -24.175 1.00 95.00 253 VAL A C 1
ATOM 2086 O O . VAL A 1 253 ? 10.805 3.285 -24.438 1.00 95.00 253 VAL A O 1
ATOM 2089 N N . ASN A 1 254 ? 11.963 4.786 -23.230 1.00 94.25 254 ASN A N 1
ATOM 2090 C CA . ASN A 1 254 ? 10.803 5.236 -22.461 1.00 94.25 254 ASN A CA 1
ATOM 2091 C C . ASN A 1 254 ? 9.774 5.955 -23.351 1.00 94.25 254 ASN A C 1
ATOM 2093 O O . ASN A 1 254 ? 8.573 5.720 -23.206 1.00 94.25 254 ASN A O 1
ATOM 2097 N N . PHE A 1 255 ? 10.222 6.775 -24.308 1.00 92.75 255 PHE A N 1
ATOM 2098 C CA . PHE A 1 255 ? 9.350 7.433 -25.285 1.00 92.75 255 PHE A CA 1
ATOM 2099 C C . PHE A 1 255 ? 8.582 6.423 -26.150 1.00 92.75 255 PHE A C 1
ATOM 2101 O O . PHE A 1 255 ? 7.360 6.539 -26.278 1.00 92.75 255 PHE A O 1
ATOM 2108 N N . LEU A 1 256 ? 9.263 5.408 -26.688 1.00 92.94 256 LEU A N 1
ATOM 2109 C CA . LEU A 1 256 ? 8.643 4.341 -27.478 1.00 92.94 256 LEU A CA 1
ATOM 2110 C C . LEU A 1 256 ? 7.624 3.550 -26.655 1.00 92.94 256 LEU A C 1
ATOM 2112 O O . LEU A 1 256 ? 6.490 3.355 -27.096 1.00 92.94 256 LEU A O 1
ATOM 2116 N N . TYR A 1 257 ? 7.996 3.142 -25.439 1.00 93.62 257 TYR A N 1
ATOM 2117 C CA . TYR A 1 257 ? 7.106 2.398 -24.550 1.00 93.62 257 TYR A CA 1
ATOM 2118 C C . TYR A 1 257 ? 5.867 3.214 -24.164 1.00 93.62 257 TYR A C 1
ATOM 2120 O O . TYR A 1 257 ? 4.744 2.715 -24.240 1.00 93.62 257 TYR A O 1
ATOM 2128 N N . ARG A 1 258 ? 6.044 4.492 -23.813 1.00 91.31 258 ARG A N 1
ATOM 2129 C CA . ARG A 1 258 ? 4.933 5.393 -23.495 1.00 91.31 258 ARG A CA 1
ATOM 2130 C C . ARG A 1 258 ? 4.024 5.625 -24.700 1.00 91.31 258 ARG A C 1
ATOM 2132 O O . ARG A 1 258 ? 2.814 5.527 -24.547 1.00 91.31 258 ARG A O 1
ATOM 2139 N 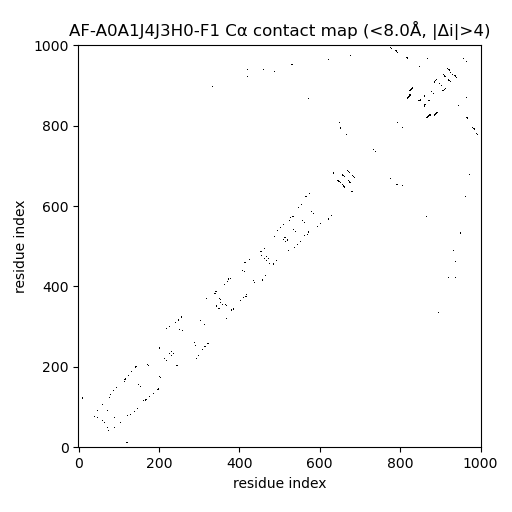N . SER A 1 259 ? 4.586 5.864 -25.883 1.00 89.69 259 SER A N 1
ATOM 2140 C CA . SER A 1 259 ? 3.815 6.044 -27.123 1.00 89.69 259 SER A CA 1
ATOM 2141 C C . SER A 1 259 ? 3.014 4.791 -27.484 1.00 89.69 259 SER A C 1
ATOM 2143 O O . SER A 1 259 ? 1.882 4.884 -27.963 1.00 89.69 259 SER A O 1
ATOM 2145 N N . MET A 1 260 ? 3.586 3.611 -27.227 1.00 89.31 260 MET A N 1
ATOM 2146 C CA . MET A 1 260 ? 2.906 2.330 -27.400 1.00 89.31 260 MET A CA 1
ATOM 2147 C C . MET A 1 260 ? 1.739 2.192 -26.416 1.00 89.31 260 MET A C 1
ATOM 2149 O O . MET A 1 260 ? 0.628 1.899 -26.844 1.00 89.31 260 MET A O 1
ATOM 2153 N N . LEU A 1 261 ? 1.952 2.465 -25.123 1.00 87.62 261 LEU A N 1
ATOM 2154 C CA . LEU A 1 261 ? 0.881 2.437 -24.121 1.00 87.62 261 LEU A CA 1
ATOM 2155 C C . LEU A 1 261 ? -0.222 3.460 -24.415 1.00 87.62 261 LEU A C 1
ATOM 2157 O O . LEU A 1 261 ? -1.397 3.124 -24.325 1.00 87.62 261 LEU A O 1
ATOM 2161 N N . GLU A 1 262 ? 0.135 4.687 -24.789 1.00 85.50 262 GLU A N 1
ATOM 2162 C CA . GLU A 1 262 ? -0.832 5.722 -25.166 1.00 85.50 262 GLU A CA 1
ATOM 2163 C C . GLU A 1 262 ? -1.661 5.296 -26.379 1.00 85.50 262 GLU A C 1
ATOM 2165 O O . GLU A 1 262 ? -2.852 5.563 -26.390 1.00 85.50 262 GLU A O 1
ATOM 2170 N N . SER A 1 263 ? -1.075 4.581 -27.347 1.00 83.56 263 SER A N 1
ATOM 2171 C CA . SER A 1 263 ? -1.812 4.060 -28.510 1.00 83.56 263 SER A CA 1
ATOM 2172 C C . SER A 1 263 ? -2.684 2.840 -28.174 1.00 83.56 263 SER A C 1
ATOM 2174 O O . SER A 1 263 ? -3.689 2.617 -28.833 1.00 83.56 263 SER A O 1
ATOM 2176 N N . ILE A 1 264 ? -2.315 2.035 -27.169 1.00 80.44 264 ILE A N 1
ATOM 2177 C CA . ILE A 1 264 ? -3.109 0.873 -26.721 1.00 80.44 264 ILE A CA 1
ATOM 2178 C C . ILE A 1 264 ? -4.293 1.309 -25.842 1.00 80.44 264 ILE A C 1
ATOM 2180 O O . ILE A 1 264 ? -5.353 0.689 -25.885 1.00 80.44 264 ILE A O 1
ATOM 2184 N N . TYR A 1 265 ? -4.103 2.344 -25.018 1.00 75.25 265 TYR A N 1
ATOM 2185 C CA . TYR A 1 265 ? -5.051 2.759 -23.977 1.00 75.25 265 TYR A CA 1
ATOM 2186 C C . TYR A 1 265 ? -5.690 4.141 -24.222 1.00 75.25 265 TYR A C 1
ATOM 2188 O O . TYR A 1 265 ? -6.389 4.651 -23.340 1.00 75.25 265 TYR A O 1
ATOM 2196 N N . SER A 1 266 ? -5.466 4.772 -25.380 1.00 68.69 266 SER A N 1
ATOM 2197 C CA . SER A 1 266 ? -6.182 5.984 -25.802 1.00 68.69 266 SER A CA 1
ATOM 2198 C C . SER A 1 266 ? -7.688 5.717 -25.907 1.00 68.69 266 SER A C 1
ATOM 2200 O O . SER A 1 266 ? -8.137 4.610 -26.189 1.00 68.69 266 SER A O 1
ATOM 2202 N N . LYS A 1 267 ? -8.500 6.757 -25.673 1.00 54.66 267 LYS A N 1
ATOM 2203 C CA . LYS A 1 267 ? -9.976 6.718 -25.706 1.00 54.66 267 LYS A CA 1
ATOM 2204 C C . LYS A 1 267 ? -10.581 6.488 -27.112 1.00 54.66 267 LYS A C 1
ATOM 2206 O O . LYS A 1 267 ? -11.690 6.942 -27.364 1.00 54.66 267 LYS A O 1
ATOM 2211 N N . SER A 1 268 ? -9.922 5.779 -28.031 1.00 46.69 268 SER A N 1
ATOM 2212 C CA . SER A 1 268 ? -10.516 5.425 -29.335 1.00 46.69 268 SER A CA 1
ATOM 2213 C C . SER A 1 268 ? -11.582 4.314 -29.250 1.00 46.69 268 SER A C 1
ATOM 2215 O O . SER A 1 268 ? -12.169 3.947 -30.261 1.00 46.69 268 SER A O 1
ATOM 2217 N N . ASN A 1 269 ? -11.917 3.844 -28.039 1.00 44.78 269 ASN A N 1
ATOM 2218 C CA . ASN A 1 269 ? -13.063 2.966 -27.767 1.00 44.78 269 ASN A CA 1
ATOM 2219 C C . ASN A 1 269 ? -14.350 3.707 -27.338 1.00 44.78 269 ASN A C 1
ATOM 2221 O O . ASN A 1 269 ? -15.291 3.045 -26.894 1.00 44.78 269 ASN A O 1
ATOM 2225 N N . ASP A 1 270 ? -14.438 5.041 -27.465 1.00 44.06 270 ASP A N 1
ATOM 2226 C CA . ASP A 1 270 ? -15.755 5.699 -27.506 1.00 44.06 270 ASP A CA 1
ATOM 2227 C C . ASP A 1 270 ? -16.463 5.241 -28.792 1.00 44.06 270 ASP A C 1
ATOM 2229 O O . ASP A 1 270 ? -16.227 5.726 -29.898 1.00 44.06 270 ASP A O 1
ATOM 2233 N N . LEU A 1 271 ? -17.285 4.207 -28.614 1.00 46.84 271 LEU A N 1
ATOM 2234 C CA . LEU A 1 271 ? -18.095 3.500 -29.596 1.00 46.84 271 LEU A CA 1
ATOM 2235 C C . LEU A 1 271 ? -19.074 4.444 -30.309 1.00 46.84 271 LEU A C 1
ATOM 2237 O O . LEU A 1 271 ? -20.269 4.444 -30.036 1.00 46.84 271 LEU A O 1
ATOM 2241 N N . THR A 1 272 ? -18.572 5.198 -31.280 1.00 45.38 272 THR A N 1
ATOM 2242 C CA . THR A 1 272 ? -19.337 5.645 -32.450 1.00 45.38 272 THR A CA 1
ATOM 2243 C C . THR A 1 272 ? -18.457 5.476 -33.689 1.00 45.38 272 THR A C 1
ATOM 2245 O O . THR A 1 272 ? -17.947 6.426 -34.262 1.00 45.38 272 THR A O 1
ATOM 2248 N N . THR A 1 273 ? -18.254 4.209 -34.076 1.00 48.88 273 THR A N 1
ATOM 2249 C CA . THR A 1 273 ? -17.649 3.763 -35.351 1.00 48.88 273 THR A CA 1
ATOM 2250 C C . THR A 1 273 ? -16.342 4.460 -35.765 1.00 48.88 273 THR A C 1
ATOM 2252 O O . THR A 1 273 ? -16.368 5.343 -36.623 1.00 48.88 273 THR A O 1
ATOM 2255 N N . PRO A 1 274 ? -15.175 3.993 -35.284 1.00 52.50 274 PRO A N 1
ATOM 2256 C CA . PRO A 1 274 ? -13.925 4.218 -36.002 1.00 52.50 274 PRO A CA 1
ATOM 2257 C C . PRO A 1 274 ? -14.026 3.544 -37.378 1.00 52.50 274 PRO A C 1
ATOM 2259 O O . PRO A 1 274 ? -14.421 2.376 -37.481 1.00 52.50 274 PRO A O 1
ATOM 2262 N N . GLN A 1 275 ? -13.700 4.265 -38.449 1.00 60.06 275 GLN A N 1
ATOM 2263 C CA . GLN A 1 275 ? -13.601 3.678 -39.787 1.00 60.06 275 GLN A CA 1
ATOM 2264 C C . GLN A 1 275 ? -12.543 2.557 -39.751 1.00 60.06 275 GLN A C 1
ATOM 2266 O O . GLN A 1 275 ? -11.492 2.721 -39.133 1.00 60.06 275 GLN A O 1
ATOM 2271 N N . LYS A 1 276 ? -12.801 1.402 -40.391 1.00 64.56 276 LYS A N 1
ATOM 2272 C CA . LYS A 1 276 ? -11.892 0.229 -40.380 1.00 64.56 276 LYS A CA 1
ATOM 2273 C C . LYS A 1 276 ? -10.430 0.593 -40.694 1.00 64.56 276 LYS A C 1
ATOM 2275 O O . LYS A 1 276 ? -9.523 -0.008 -40.124 1.00 64.56 276 LYS A O 1
ATOM 2280 N N . ASP A 1 277 ? -10.224 1.595 -41.543 1.00 66.69 277 ASP A N 1
ATOM 2281 C CA . ASP A 1 277 ? -8.908 2.061 -41.983 1.00 66.69 277 ASP A CA 1
ATOM 2282 C C . ASP A 1 277 ? -8.113 2.783 -40.883 1.00 66.69 277 ASP A C 1
ATOM 2284 O O . ASP A 1 277 ? -6.885 2.696 -40.857 1.00 66.69 277 ASP A O 1
ATOM 2288 N N . GLU A 1 278 ? -8.774 3.469 -39.946 1.00 70.31 278 GLU A N 1
ATOM 2289 C CA . GLU A 1 278 ? -8.101 4.123 -38.813 1.00 70.31 278 GLU A CA 1
ATOM 2290 C C . GLU A 1 278 ? -7.617 3.093 -37.792 1.00 70.31 278 GLU A C 1
ATOM 2292 O O . GLU A 1 278 ? -6.475 3.155 -37.335 1.00 70.31 278 GLU A O 1
ATOM 2297 N N . MET A 1 279 ? -8.442 2.079 -37.516 1.00 70.31 279 MET A N 1
ATOM 2298 C CA . MET A 1 279 ? -8.078 0.986 -36.614 1.00 70.31 279 MET A CA 1
ATOM 2299 C C . MET A 1 279 ? -6.899 0.166 -37.160 1.00 70.31 279 MET A C 1
ATOM 2301 O O . MET A 1 279 ? -6.018 -0.239 -36.399 1.00 70.31 279 MET A O 1
ATOM 2305 N N . GLU A 1 280 ? -6.846 -0.075 -38.472 1.00 77.25 280 GLU A N 1
ATOM 2306 C CA . GLU A 1 280 ? -5.732 -0.808 -39.084 1.00 77.25 280 GLU A CA 1
ATOM 2307 C C . GLU A 1 280 ? -4.431 0.013 -39.073 1.00 77.25 280 GLU A C 1
ATOM 2309 O O . GLU A 1 280 ? -3.365 -0.522 -38.756 1.00 77.25 280 GLU A O 1
ATOM 2314 N N . LYS A 1 281 ? -4.514 1.334 -39.297 1.00 79.75 281 LYS A N 1
ATOM 2315 C CA . LYS A 1 281 ? -3.372 2.253 -39.138 1.00 79.75 281 LYS A CA 1
ATOM 2316 C C . LYS A 1 281 ? -2.850 2.282 -37.700 1.00 79.75 281 LYS A C 1
ATOM 2318 O O . LYS A 1 281 ? -1.635 2.239 -37.497 1.00 79.75 281 LYS A O 1
ATOM 2323 N N . GLU A 1 282 ? -3.732 2.316 -36.700 1.00 79.75 282 GLU A N 1
ATOM 2324 C CA . GLU A 1 282 ? -3.329 2.258 -35.287 1.00 79.75 282 GLU A CA 1
ATOM 2325 C C . GLU A 1 282 ? -2.663 0.921 -34.935 1.00 79.75 282 GLU A C 1
ATOM 2327 O O . GLU A 1 282 ? -1.589 0.912 -34.325 1.00 79.75 282 GLU A O 1
ATOM 2332 N N . LYS A 1 283 ? -3.220 -0.212 -35.384 1.00 83.62 283 LYS A N 1
ATOM 2333 C CA . LYS A 1 283 ? -2.588 -1.533 -35.208 1.00 83.62 283 LYS A CA 1
ATOM 2334 C C . LYS A 1 283 ? -1.204 -1.591 -35.840 1.00 83.62 283 LYS A C 1
ATOM 2336 O O . LYS A 1 283 ? -0.261 -2.092 -35.223 1.00 83.62 283 LYS A O 1
ATOM 2341 N N . GLN A 1 284 ? -1.065 -1.067 -37.055 1.00 84.75 284 GLN A N 1
ATOM 2342 C CA . GLN A 1 284 ? 0.213 -1.034 -37.752 1.00 84.75 284 GLN A CA 1
ATOM 2343 C C . GLN A 1 284 ? 1.223 -0.151 -37.007 1.00 84.75 284 GLN A C 1
ATOM 2345 O O . GLN A 1 284 ? 2.364 -0.568 -36.807 1.00 84.75 284 GLN A O 1
ATOM 2350 N N . LYS A 1 285 ? 0.802 1.013 -36.501 1.00 85.31 285 LYS A N 1
ATOM 2351 C CA . LYS A 1 285 ? 1.628 1.880 -35.647 1.00 85.31 285 LYS A CA 1
ATOM 2352 C C . LYS A 1 285 ? 2.101 1.157 -34.381 1.00 85.31 285 LYS A C 1
ATOM 2354 O O . LYS A 1 285 ? 3.289 1.211 -34.066 1.00 85.31 285 LYS A O 1
ATOM 2359 N N . ILE A 1 286 ? 1.214 0.445 -33.682 1.00 86.00 286 ILE A N 1
ATOM 2360 C CA . ILE A 1 286 ? 1.569 -0.343 -32.487 1.00 86.00 286 ILE A CA 1
ATOM 2361 C C . ILE A 1 286 ? 2.582 -1.437 -32.844 1.00 86.00 286 ILE A C 1
ATOM 2363 O O . ILE A 1 286 ? 3.572 -1.606 -32.131 1.00 86.00 286 ILE A O 1
ATOM 2367 N N . LYS A 1 287 ? 2.387 -2.138 -33.968 1.00 89.00 287 LYS A N 1
ATOM 2368 C CA . LYS A 1 287 ? 3.322 -3.164 -34.456 1.00 89.00 287 LYS A CA 1
ATOM 2369 C C . LYS A 1 287 ? 4.720 -2.587 -34.700 1.00 89.00 287 LYS A C 1
ATOM 2371 O O . LYS A 1 287 ? 5.704 -3.191 -34.275 1.00 89.00 287 LYS A O 1
ATOM 2376 N N . TRP A 1 288 ? 4.810 -1.415 -35.330 1.00 88.44 288 TRP A N 1
ATOM 2377 C CA . TRP A 1 288 ? 6.080 -0.721 -35.569 1.00 88.44 288 TRP A CA 1
ATOM 2378 C C . TRP A 1 288 ? 6.766 -0.287 -34.276 1.00 88.44 288 TRP A C 1
ATOM 2380 O O . TRP A 1 288 ? 7.947 -0.574 -34.081 1.00 88.44 288 TRP A O 1
ATOM 2390 N N . LEU A 1 289 ? 6.024 0.356 -33.370 1.00 89.31 289 LEU A N 1
ATOM 2391 C CA . LEU A 1 289 ? 6.545 0.770 -32.066 1.00 89.31 289 LEU A CA 1
ATOM 2392 C C . LEU A 1 289 ? 7.051 -0.431 -31.259 1.00 89.31 289 LEU A C 1
ATOM 2394 O O . LEU A 1 289 ? 8.150 -0.372 -30.711 1.00 89.31 289 LEU A O 1
ATOM 2398 N N . GLY A 1 290 ? 6.292 -1.530 -31.238 1.00 89.31 290 GLY A N 1
ATOM 2399 C CA . GLY A 1 290 ? 6.672 -2.766 -30.556 1.00 89.31 290 GLY A CA 1
ATOM 2400 C C . GLY A 1 290 ? 7.931 -3.407 -31.142 1.00 89.31 290 GLY A C 1
ATOM 2401 O O . GLY A 1 290 ? 8.824 -3.795 -30.389 1.00 89.31 290 GLY A O 1
ATOM 2402 N N . PHE A 1 291 ? 8.048 -3.466 -32.474 1.00 91.31 291 PHE A N 1
ATOM 2403 C CA . PHE A 1 291 ? 9.244 -3.983 -33.144 1.00 91.31 291 PHE A CA 1
ATOM 2404 C C . PHE A 1 291 ? 10.489 -3.148 -32.820 1.00 91.31 291 PHE A C 1
ATOM 2406 O O . PHE A 1 291 ? 11.507 -3.707 -32.406 1.00 91.31 291 PHE A O 1
ATOM 2413 N N . HIS A 1 292 ? 10.413 -1.819 -32.956 1.00 90.94 292 HIS A N 1
ATOM 2414 C CA . HIS A 1 292 ? 11.538 -0.936 -32.642 1.00 90.94 292 HIS A CA 1
ATOM 2415 C C . HIS A 1 292 ? 11.926 -1.037 -31.170 1.00 90.94 292 HIS A C 1
ATOM 2417 O O . HIS A 1 292 ? 13.098 -1.247 -30.867 1.00 90.94 292 HIS A O 1
ATOM 2423 N N . LEU A 1 293 ? 10.952 -0.973 -30.257 1.00 92.75 293 LEU A N 1
ATOM 2424 C CA . LEU A 1 293 ? 11.191 -1.119 -28.824 1.00 92.75 293 LEU A CA 1
ATOM 2425 C C . LEU A 1 293 ? 11.928 -2.430 -28.515 1.00 92.75 293 LEU A C 1
ATOM 2427 O O . LEU A 1 293 ? 12.957 -2.407 -27.842 1.00 92.75 293 LEU A O 1
ATOM 2431 N N . TYR A 1 294 ? 11.457 -3.554 -29.062 1.00 91.94 294 TYR A N 1
ATOM 2432 C CA . TYR A 1 294 ? 12.107 -4.855 -28.903 1.00 91.94 294 TYR A CA 1
ATOM 2433 C C . TYR A 1 294 ? 13.558 -4.840 -29.405 1.00 91.94 294 TYR A C 1
ATOM 2435 O O . TYR A 1 294 ? 14.474 -5.275 -28.702 1.00 91.94 294 TYR A O 1
ATOM 2443 N N . ARG A 1 295 ? 13.803 -4.289 -30.598 1.00 91.69 295 ARG A N 1
ATOM 2444 C CA . ARG A 1 295 ? 15.157 -4.198 -31.157 1.00 91.69 295 ARG A CA 1
ATOM 2445 C C . ARG A 1 295 ? 16.076 -3.314 -30.312 1.00 91.69 295 ARG A C 1
ATOM 2447 O O . ARG A 1 295 ? 17.203 -3.725 -30.039 1.00 91.69 295 ARG A O 1
ATOM 2454 N N . PHE A 1 296 ? 15.609 -2.159 -29.837 1.00 91.50 296 PHE A N 1
ATOM 2455 C CA . PHE A 1 296 ? 16.381 -1.284 -28.947 1.00 91.50 296 PHE A CA 1
ATOM 2456 C C . PHE A 1 296 ? 16.727 -1.961 -27.616 1.00 91.50 296 PHE A C 1
ATOM 2458 O O . PHE A 1 296 ? 17.855 -1.812 -27.145 1.00 91.50 296 PHE A O 1
ATOM 2465 N N . ILE A 1 297 ? 15.798 -2.733 -27.040 1.00 91.12 297 ILE A N 1
ATOM 2466 C CA . ILE A 1 297 ? 16.018 -3.492 -25.799 1.00 91.12 297 ILE A CA 1
ATOM 2467 C C . ILE A 1 297 ? 17.156 -4.509 -25.972 1.00 91.12 297 ILE A C 1
ATOM 2469 O O . ILE A 1 297 ? 18.039 -4.608 -25.119 1.00 91.12 297 ILE A O 1
ATOM 2473 N N . HIS A 1 298 ? 17.148 -5.250 -27.082 1.00 88.62 298 HIS A N 1
ATOM 2474 C CA . HIS A 1 298 ? 18.079 -6.356 -27.332 1.00 88.62 298 HIS A CA 1
ATOM 2475 C C . HIS A 1 298 ? 19.385 -5.959 -28.042 1.00 88.62 298 HIS A C 1
ATOM 2477 O O . HIS A 1 298 ? 20.256 -6.811 -28.235 1.00 88.62 298 HIS A O 1
ATOM 2483 N N . SER A 1 299 ? 19.540 -4.690 -28.429 1.00 87.62 299 SER A N 1
ATOM 2484 C CA . SER A 1 299 ? 20.766 -4.194 -29.072 1.00 87.62 299 SER A CA 1
ATOM 2485 C C . SER A 1 299 ? 21.873 -3.856 -28.071 1.00 87.62 299 SER A C 1
ATOM 2487 O O . SER A 1 299 ? 23.043 -3.861 -28.444 1.00 87.62 299 SER A O 1
ATOM 2489 N N . ILE A 1 300 ? 21.535 -3.594 -26.803 1.00 86.69 300 ILE A N 1
ATOM 2490 C CA . ILE A 1 300 ? 22.529 -3.272 -25.774 1.00 86.69 300 ILE A CA 1
ATOM 2491 C C . ILE A 1 300 ? 23.019 -4.528 -25.056 1.00 86.69 300 ILE A C 1
ATOM 2493 O O . ILE A 1 300 ? 22.238 -5.400 -24.670 1.00 86.69 300 ILE A O 1
ATOM 2497 N N . ASN A 1 301 ? 24.329 -4.586 -24.811 1.00 84.62 301 ASN A N 1
ATOM 2498 C CA . ASN A 1 301 ? 24.919 -5.636 -24.000 1.00 84.62 301 ASN A CA 1
ATOM 2499 C C . ASN A 1 301 ? 24.660 -5.414 -22.498 1.00 84.62 301 ASN A C 1
ATOM 2501 O O . ASN A 1 301 ? 25.337 -4.626 -21.833 1.00 84.62 301 ASN A O 1
ATOM 2505 N N . LEU A 1 302 ? 23.701 -6.167 -21.956 1.00 85.25 302 LEU A N 1
ATOM 2506 C CA . LEU A 1 302 ? 23.338 -6.119 -20.543 1.00 85.25 302 LEU A CA 1
ATOM 2507 C C . LEU A 1 302 ? 24.506 -6.482 -19.612 1.00 85.25 302 LEU A C 1
ATOM 2509 O O . LEU A 1 302 ? 24.607 -5.882 -18.546 1.00 85.25 302 LEU A O 1
ATOM 2513 N N . SER A 1 303 ? 25.408 -7.400 -19.990 1.00 83.12 303 SER A N 1
ATOM 2514 C CA . SER A 1 303 ? 26.522 -7.794 -19.108 1.00 83.12 303 SER A CA 1
ATOM 2515 C C . SER A 1 303 ? 27.417 -6.604 -18.767 1.00 83.12 303 SER A C 1
ATOM 2517 O O . SER A 1 303 ? 27.782 -6.420 -17.610 1.00 83.12 303 SER A O 1
ATOM 2519 N N . ASN A 1 304 ? 27.690 -5.751 -19.757 1.00 81.69 304 ASN A N 1
ATOM 2520 C CA . ASN A 1 304 ? 28.513 -4.556 -19.581 1.00 81.69 304 ASN A CA 1
ATOM 2521 C C . ASN A 1 304 ? 27.819 -3.523 -18.683 1.00 81.69 304 ASN A C 1
ATOM 2523 O O . ASN A 1 304 ? 28.472 -2.871 -17.873 1.00 81.69 304 ASN A O 1
ATOM 2527 N N . ILE A 1 305 ? 26.491 -3.390 -18.793 1.00 84.94 305 ILE A N 1
ATOM 2528 C CA . ILE A 1 305 ? 25.720 -2.501 -17.915 1.00 84.94 305 ILE A CA 1
ATOM 2529 C C . ILE A 1 305 ? 25.783 -2.988 -16.464 1.00 84.94 305 ILE A C 1
ATOM 2531 O O . ILE A 1 305 ? 25.968 -2.176 -15.563 1.00 84.94 305 ILE A O 1
ATOM 2535 N N . LEU A 1 306 ? 25.626 -4.295 -16.227 1.00 83.25 306 LEU A N 1
ATOM 2536 C CA . LEU A 1 306 ? 25.583 -4.861 -14.873 1.00 83.25 306 LEU A CA 1
ATOM 2537 C C . LEU A 1 306 ? 26.932 -4.791 -14.141 1.00 83.25 306 LEU A C 1
ATOM 2539 O O . LEU A 1 306 ? 26.945 -4.716 -12.912 1.00 83.25 306 LEU A O 1
ATOM 2543 N N . GLN A 1 307 ? 28.043 -4.802 -14.881 1.00 80.06 307 GLN A N 1
ATOM 2544 C CA . GLN A 1 307 ? 29.402 -4.716 -14.334 1.00 80.06 307 GLN A CA 1
ATOM 2545 C C . GLN A 1 307 ? 29.812 -3.290 -13.931 1.00 80.06 307 GLN A C 1
ATOM 2547 O O . GLN A 1 307 ? 30.748 -3.129 -13.156 1.00 80.06 307 GLN A O 1
ATOM 2552 N N . ASN A 1 308 ? 29.127 -2.251 -14.423 1.00 82.81 308 ASN A N 1
ATOM 2553 C CA . ASN A 1 308 ? 29.463 -0.858 -14.128 1.00 82.81 308 ASN A CA 1
ATOM 2554 C C . ASN A 1 308 ? 28.342 -0.163 -13.342 1.00 82.81 308 ASN A C 1
ATOM 2556 O O . ASN A 1 308 ? 27.228 0.025 -13.835 1.00 82.81 308 ASN A O 1
ATOM 2560 N N . GLN A 1 309 ? 28.658 0.303 -12.132 1.00 83.12 309 GLN A N 1
ATOM 2561 C CA . GLN A 1 309 ? 27.692 0.939 -11.232 1.00 83.12 309 GLN A CA 1
ATOM 2562 C C . GLN A 1 309 ? 26.956 2.134 -11.860 1.00 83.12 309 GLN A C 1
ATOM 2564 O O . GLN A 1 309 ? 25.752 2.302 -11.644 1.00 83.12 309 GLN A O 1
ATOM 2569 N N . LYS A 1 310 ? 27.643 2.984 -12.629 1.00 85.44 310 LYS A N 1
ATOM 2570 C CA . LYS A 1 310 ? 27.021 4.177 -13.219 1.00 85.44 310 LYS A CA 1
ATOM 2571 C C . LYS A 1 310 ? 26.025 3.805 -14.314 1.00 85.44 310 LYS A C 1
ATOM 2573 O O . LYS A 1 310 ? 24.916 4.340 -14.333 1.00 85.44 310 LYS A O 1
ATOM 2578 N N . TYR A 1 311 ? 26.377 2.843 -15.166 1.00 86.94 311 TYR A N 1
ATOM 2579 C CA . TYR A 1 311 ? 25.488 2.346 -16.221 1.00 86.94 311 TYR A CA 1
ATOM 2580 C C . TYR A 1 311 ? 24.270 1.648 -15.614 1.00 86.94 311 TYR A C 1
ATOM 2582 O O . TYR A 1 311 ? 23.131 1.900 -16.014 1.00 86.94 311 TYR A O 1
ATOM 2590 N N . PHE A 1 312 ? 24.491 0.833 -14.582 1.00 87.56 312 PHE A N 1
ATOM 2591 C CA . PHE A 1 312 ? 23.417 0.163 -13.862 1.00 87.56 312 PHE A CA 1
ATOM 2592 C C . PHE A 1 312 ? 22.459 1.142 -13.166 1.00 87.56 312 PHE A C 1
ATOM 2594 O O . PHE A 1 312 ? 21.249 0.903 -13.116 1.00 87.56 312 PHE A O 1
ATOM 2601 N N . ASN A 1 313 ? 22.962 2.283 -12.683 1.00 88.62 313 ASN A N 1
ATOM 2602 C CA . ASN A 1 313 ? 22.123 3.350 -12.139 1.00 88.62 313 ASN A CA 1
ATOM 2603 C C . ASN A 1 313 ? 21.219 3.987 -13.208 1.00 88.62 313 ASN A C 1
ATOM 2605 O O . ASN A 1 313 ? 20.061 4.284 -12.905 1.00 88.62 313 ASN A O 1
ATOM 2609 N N . ILE A 1 314 ? 21.704 4.173 -14.443 1.00 90.69 314 ILE A N 1
ATOM 2610 C CA . ILE A 1 314 ? 20.879 4.651 -15.570 1.00 90.69 314 ILE A CA 1
ATOM 2611 C C . ILE A 1 314 ? 19.785 3.624 -15.886 1.00 90.69 314 ILE A C 1
ATOM 2613 O O . ILE A 1 314 ? 18.607 3.980 -15.923 1.00 90.69 314 ILE A O 1
ATOM 2617 N N . LEU A 1 315 ? 20.137 2.338 -15.995 1.00 92.44 315 LEU A N 1
ATOM 2618 C CA . LEU A 1 315 ? 19.165 1.259 -16.217 1.00 92.44 315 LEU A CA 1
ATOM 2619 C C . LEU A 1 315 ? 18.104 1.195 -15.106 1.00 92.44 315 LEU A C 1
ATOM 2621 O O . LEU A 1 315 ? 16.909 1.073 -15.370 1.00 92.44 315 LEU A O 1
ATOM 2625 N N . SER A 1 316 ? 18.526 1.322 -13.850 1.00 91.75 316 SER A N 1
ATOM 2626 C CA . SER A 1 316 ? 17.627 1.322 -12.694 1.00 91.75 316 SER A CA 1
ATOM 2627 C C . SER A 1 316 ? 16.642 2.497 -12.717 1.00 91.75 316 SER A C 1
ATOM 2629 O O . SER A 1 316 ? 15.468 2.327 -12.371 1.00 91.75 316 SER A O 1
ATOM 2631 N N . LYS A 1 317 ? 17.093 3.689 -13.139 1.00 93.31 317 LYS A N 1
ATOM 2632 C CA . LYS A 1 317 ? 16.222 4.857 -13.352 1.00 93.31 317 LYS A CA 1
ATOM 2633 C C . LYS A 1 317 ? 15.238 4.608 -14.493 1.00 93.31 317 LYS A C 1
ATOM 2635 O O . LYS A 1 317 ? 14.043 4.808 -14.285 1.00 93.31 317 LYS A O 1
ATOM 2640 N N . LEU A 1 318 ? 15.705 4.071 -15.621 1.00 95.19 318 LEU A N 1
ATOM 2641 C CA . LEU A 1 318 ? 14.855 3.710 -16.757 1.00 95.19 318 LEU A CA 1
ATOM 2642 C C . LEU A 1 318 ? 13.735 2.742 -16.347 1.00 95.19 318 LEU A C 1
ATOM 2644 O O . LEU A 1 318 ? 12.568 3.016 -16.601 1.00 95.19 318 LEU A O 1
ATOM 2648 N N . ILE A 1 319 ? 14.045 1.652 -15.635 1.00 95.81 319 ILE A N 1
ATOM 2649 C CA . ILE A 1 319 ? 13.027 0.697 -15.146 1.00 95.81 319 ILE A CA 1
ATOM 2650 C C . ILE A 1 319 ? 11.981 1.404 -14.268 1.00 95.81 319 ILE A C 1
ATOM 2652 O O . ILE A 1 319 ? 10.780 1.135 -14.365 1.00 95.81 319 ILE A O 1
ATOM 2656 N N . GLN A 1 320 ? 12.417 2.330 -13.410 1.00 94.56 320 GLN A N 1
ATOM 2657 C CA . GLN A 1 320 ? 11.512 3.111 -12.569 1.00 94.56 320 GLN A CA 1
ATOM 2658 C C . GLN A 1 320 ? 10.608 4.045 -13.387 1.00 94.56 320 GLN A C 1
ATOM 2660 O O . GLN A 1 320 ? 9.438 4.214 -13.019 1.00 94.56 320 GLN A O 1
ATOM 2665 N N . GLU A 1 321 ? 11.127 4.645 -14.455 1.00 94.56 321 GLU A N 1
ATOM 2666 C CA . GLU A 1 321 ? 10.369 5.474 -15.393 1.00 94.56 321 GLU A CA 1
ATOM 2667 C C . GLU A 1 321 ? 9.366 4.651 -16.199 1.00 94.56 321 GLU A C 1
ATOM 2669 O O . GLU A 1 321 ? 8.190 5.001 -16.208 1.00 94.56 321 GLU A O 1
ATOM 2674 N N . LEU A 1 322 ? 9.773 3.505 -16.751 1.00 94.88 322 LEU A N 1
ATOM 2675 C CA . LEU A 1 322 ? 8.889 2.580 -17.470 1.00 94.88 322 LEU A CA 1
ATOM 2676 C C . LEU A 1 322 ? 7.731 2.099 -16.577 1.00 94.88 322 LEU A C 1
ATOM 2678 O O . LEU A 1 322 ? 6.564 2.100 -16.985 1.00 94.88 322 LEU A O 1
ATOM 2682 N N . TYR A 1 323 ? 8.013 1.768 -15.312 1.00 94.00 323 TYR A N 1
ATOM 2683 C CA . TYR A 1 323 ? 6.967 1.467 -14.328 1.00 94.00 323 TYR A CA 1
ATOM 2684 C C . TYR A 1 323 ? 6.013 2.655 -14.106 1.00 94.00 323 TYR A C 1
ATOM 2686 O O . TYR A 1 323 ? 4.807 2.464 -13.949 1.00 94.00 323 TYR A O 1
ATOM 2694 N N . ASN A 1 324 ? 6.526 3.890 -14.070 1.00 91.88 324 ASN A N 1
ATOM 2695 C CA . ASN A 1 324 ? 5.686 5.077 -13.910 1.00 91.88 324 ASN A CA 1
ATOM 2696 C C . ASN A 1 324 ? 4.825 5.345 -15.152 1.00 91.88 324 ASN A C 1
ATOM 2698 O O . ASN A 1 324 ? 3.649 5.664 -14.980 1.00 91.88 324 ASN A O 1
ATOM 2702 N N . SER A 1 325 ? 5.367 5.153 -16.357 1.00 90.44 325 SER A N 1
ATOM 2703 C CA . SER A 1 325 ? 4.643 5.251 -17.634 1.00 90.44 325 SER A CA 1
ATOM 2704 C C . SER A 1 325 ? 3.500 4.231 -17.731 1.00 90.44 325 SER A C 1
ATOM 2706 O O . SER A 1 325 ? 2.471 4.512 -18.331 1.00 90.44 325 SER A O 1
ATOM 2708 N N . SER A 1 326 ? 3.627 3.085 -17.054 1.00 88.56 326 SER A N 1
ATOM 2709 C CA . SER A 1 326 ? 2.595 2.034 -16.998 1.00 88.56 326 SER A CA 1
ATOM 2710 C C . SER A 1 326 ? 1.396 2.371 -16.091 1.00 88.56 326 SER A C 1
ATOM 2712 O O . SER A 1 326 ? 0.427 1.614 -16.028 1.00 88.56 326 SER A O 1
ATOM 2714 N N . LYS A 1 327 ? 1.420 3.496 -15.359 1.00 80.94 327 LYS A N 1
ATOM 2715 C CA . LYS A 1 327 ? 0.283 3.959 -14.541 1.00 80.94 327 LYS A CA 1
ATOM 2716 C C . LYS A 1 327 ? -0.753 4.662 -15.421 1.00 80.94 327 LYS A C 1
ATOM 2718 O O . LYS A 1 327 ? -0.880 5.886 -15.390 1.00 80.94 327 LYS A O 1
ATOM 2723 N N . ILE A 1 328 ? -1.482 3.881 -16.206 1.00 67.44 328 ILE A N 1
ATOM 2724 C CA . ILE A 1 328 ? -2.541 4.376 -17.091 1.00 67.44 328 ILE A CA 1
ATOM 2725 C C . ILE A 1 328 ? -3.655 5.033 -16.261 1.00 67.44 328 ILE A C 1
ATOM 2727 O O . ILE A 1 328 ? -4.083 4.507 -15.228 1.00 67.44 328 ILE A O 1
ATOM 2731 N N . LYS A 1 329 ? -4.129 6.198 -16.710 1.00 62.97 329 LYS A N 1
ATOM 2732 C CA . LYS A 1 329 ? -5.209 6.956 -16.067 1.00 62.97 329 LYS A CA 1
ATOM 2733 C C . LYS A 1 329 ? -6.575 6.538 -16.618 1.00 62.97 329 LYS A C 1
ATOM 2735 O O . LYS A 1 329 ? -7.075 7.126 -17.570 1.00 62.97 329 LYS A O 1
ATOM 2740 N N . PHE A 1 330 ? -7.211 5.546 -16.000 1.00 62.62 330 PHE A N 1
ATOM 2741 C CA . PHE A 1 330 ? -8.637 5.273 -16.225 1.00 62.62 330 PHE A CA 1
ATOM 2742 C C . PHE A 1 330 ? -9.470 6.175 -15.308 1.00 62.62 330 PHE A C 1
ATOM 2744 O O . PHE A 1 330 ? -9.891 5.739 -14.240 1.00 62.62 330 PHE A O 1
ATOM 2751 N N . ASP A 1 331 ? -9.627 7.460 -15.620 1.00 58.62 331 ASP A N 1
ATOM 2752 C CA . ASP A 1 331 ? -10.098 8.412 -14.597 1.00 58.62 331 ASP A CA 1
ATOM 2753 C C . ASP A 1 331 ? -11.608 8.343 -14.276 1.00 58.62 331 ASP A C 1
ATOM 2755 O O . ASP A 1 331 ? -11.999 8.789 -13.202 1.00 58.62 331 ASP A O 1
ATOM 2759 N N . ASN A 1 332 ? -12.435 7.654 -15.079 1.00 65.62 332 ASN A N 1
ATOM 2760 C CA . ASN A 1 332 ? -13.903 7.710 -14.933 1.00 65.62 332 ASN A CA 1
ATOM 2761 C C . ASN A 1 332 ? -14.633 6.375 -14.691 1.00 65.62 332 ASN A C 1
ATOM 2763 O O . ASN A 1 332 ? -15.852 6.384 -14.585 1.00 65.62 332 ASN A O 1
ATOM 2767 N N . GLN A 1 333 ? -13.944 5.233 -14.606 1.00 78.69 333 GLN A N 1
ATOM 2768 C CA . GLN A 1 333 ? -14.606 3.936 -14.383 1.00 78.69 333 GLN A CA 1
ATOM 2769 C C . GLN A 1 333 ? -14.623 3.558 -12.893 1.00 78.69 333 GLN A C 1
ATOM 2771 O O . GLN A 1 333 ? -13.675 3.873 -12.161 1.00 78.69 333 GLN A O 1
ATOM 2776 N N . LEU A 1 334 ? -15.696 2.883 -12.453 1.00 80.94 334 LEU A N 1
ATOM 2777 C CA . LEU A 1 334 ? -15.828 2.322 -11.101 1.00 80.94 334 LEU A CA 1
ATOM 2778 C C . LEU A 1 334 ? -14.783 1.232 -10.845 1.00 80.94 334 LEU A C 1
ATOM 2780 O O . LEU A 1 334 ? -14.178 1.208 -9.780 1.00 80.94 334 LEU A O 1
ATOM 2784 N N . TYR A 1 335 ? -14.525 0.382 -11.836 1.00 83.62 335 TYR A N 1
ATOM 2785 C CA . TYR A 1 335 ? -13.489 -0.643 -11.788 1.00 83.62 335 TYR A CA 1
ATOM 2786 C C . TYR A 1 335 ? -12.401 -0.360 -12.811 1.00 83.62 335 TYR A C 1
ATOM 2788 O O . TYR A 1 335 ? -12.683 0.082 -13.922 1.00 83.62 335 TYR A O 1
ATOM 2796 N N . LYS A 1 336 ? -11.150 -0.621 -12.429 1.00 81.06 336 LYS A N 1
ATOM 2797 C CA . LYS A 1 336 ? -9.980 -0.483 -13.298 1.00 81.06 336 LYS A CA 1
ATOM 2798 C C . LYS A 1 336 ? -9.255 -1.826 -13.376 1.00 81.06 336 LYS A C 1
ATOM 2800 O O . LYS A 1 336 ? -9.001 -2.422 -12.325 1.00 81.06 336 LYS A O 1
ATOM 2805 N N . PRO A 1 337 ? -8.887 -2.306 -14.574 1.00 80.56 337 PRO A N 1
ATOM 2806 C CA . PRO A 1 337 ? -8.062 -3.496 -14.680 1.00 80.56 337 PRO A CA 1
ATOM 2807 C C . PRO A 1 337 ? -6.690 -3.254 -14.053 1.00 80.56 337 PRO A C 1
ATOM 2809 O O . PRO A 1 337 ? -6.126 -2.156 -14.117 1.00 80.56 337 PRO A O 1
ATOM 2812 N N . HIS A 1 338 ? -6.148 -4.298 -13.435 1.00 82.75 338 HIS A N 1
ATOM 2813 C CA . HIS A 1 338 ? -4.746 -4.313 -13.056 1.00 82.75 338 HIS A CA 1
ATOM 2814 C C . HIS A 1 338 ? -3.878 -4.319 -14.320 1.00 82.75 338 HIS A C 1
ATOM 2816 O O . HIS A 1 338 ? -4.212 -4.967 -15.308 1.00 82.75 338 HIS A O 1
ATOM 2822 N N . PHE A 1 339 ? -2.747 -3.611 -14.291 1.00 87.75 339 PHE A N 1
ATOM 2823 C CA . PHE A 1 339 ? -1.794 -3.675 -15.398 1.00 87.75 339 PHE A CA 1
ATOM 2824 C C . PHE A 1 339 ? -1.216 -5.102 -15.499 1.00 87.75 339 PHE A C 1
ATOM 2826 O O . PHE A 1 339 ? -0.857 -5.659 -14.456 1.00 87.75 339 PHE A O 1
ATOM 2833 N N . PRO A 1 340 ? -1.111 -5.702 -16.697 1.00 89.38 340 PRO A N 1
ATOM 2834 C CA . PRO A 1 340 ? -0.585 -7.056 -16.861 1.00 89.38 340 PRO A CA 1
ATOM 2835 C C . PRO A 1 340 ? 0.945 -7.072 -16.732 1.00 89.38 340 PRO A C 1
ATOM 2837 O O . PRO A 1 340 ? 1.669 -6.592 -17.607 1.00 89.38 340 PRO A O 1
ATOM 2840 N N . ALA A 1 341 ? 1.461 -7.654 -15.648 1.00 92.00 341 ALA A N 1
ATOM 2841 C CA . ALA A 1 341 ? 2.901 -7.761 -15.415 1.00 92.00 341 ALA A CA 1
ATOM 2842 C C . ALA A 1 341 ? 3.602 -8.633 -16.464 1.00 92.00 341 ALA A C 1
ATOM 2844 O O . ALA A 1 341 ? 4.752 -8.356 -16.795 1.00 92.00 341 ALA A O 1
ATOM 2845 N N . ASP A 1 342 ? 2.905 -9.621 -17.033 1.00 91.44 342 ASP A N 1
ATOM 2846 C CA . ASP A 1 342 ? 3.442 -10.507 -18.072 1.00 91.44 342 ASP A CA 1
ATOM 2847 C C . ASP A 1 342 ? 3.917 -9.726 -19.307 1.00 91.44 342 ASP A C 1
ATOM 2849 O O . ASP A 1 342 ? 4.974 -10.023 -19.857 1.00 91.44 342 ASP A O 1
ATOM 2853 N N . GLN A 1 343 ? 3.190 -8.677 -19.709 1.00 89.06 343 GLN A N 1
ATOM 2854 C CA . GLN A 1 343 ? 3.577 -7.838 -20.849 1.00 89.06 343 GLN A CA 1
ATOM 2855 C C . GLN A 1 343 ? 4.838 -7.023 -20.542 1.00 89.06 343 GLN A C 1
ATOM 2857 O O . GLN A 1 343 ? 5.741 -6.919 -21.371 1.00 89.06 343 GLN A O 1
ATOM 2862 N N . PHE A 1 344 ? 4.929 -6.472 -19.330 1.00 93.69 344 PHE A N 1
ATOM 2863 C CA . PHE A 1 344 ? 6.094 -5.699 -18.907 1.00 93.69 344 PHE A CA 1
ATOM 2864 C C . PHE A 1 344 ? 7.332 -6.580 -18.744 1.00 93.69 344 PHE A C 1
ATOM 2866 O O . PHE A 1 344 ? 8.401 -6.248 -19.252 1.00 93.69 344 PHE A O 1
ATOM 2873 N N . PHE A 1 345 ? 7.206 -7.708 -18.045 1.00 94.44 345 PHE A N 1
ATOM 2874 C CA . PHE A 1 345 ? 8.319 -8.624 -17.822 1.00 94.44 345 PHE A CA 1
ATOM 2875 C C . PHE A 1 345 ? 8.700 -9.406 -19.081 1.00 94.44 345 PHE A C 1
ATOM 2877 O O . PHE A 1 345 ? 9.872 -9.740 -19.236 1.00 94.44 345 PHE A O 1
ATOM 2884 N N . GLY A 1 346 ? 7.776 -9.612 -20.021 1.00 91.38 346 GLY A N 1
ATOM 2885 C CA . GLY A 1 346 ? 8.103 -10.123 -21.352 1.00 91.38 346 GLY A CA 1
ATOM 2886 C C . GLY A 1 346 ? 9.091 -9.225 -22.107 1.00 91.38 346 GLY A C 1
ATOM 2887 O O . GLY A 1 346 ? 9.971 -9.733 -22.794 1.00 91.38 346 GLY A O 1
ATOM 2888 N N . LEU A 1 347 ? 9.001 -7.900 -21.932 1.00 91.25 347 LEU A N 1
ATOM 2889 C CA . LEU A 1 347 ? 9.913 -6.933 -22.557 1.00 91.25 347 LEU A CA 1
ATOM 2890 C C . LEU A 1 347 ? 11.164 -6.658 -21.711 1.00 91.25 347 LEU A C 1
ATOM 2892 O O . LEU A 1 347 ? 12.282 -6.670 -22.217 1.00 91.25 347 LEU A O 1
ATOM 2896 N N . PHE A 1 348 ? 10.987 -6.407 -20.414 1.00 94.69 348 PHE A N 1
ATOM 2897 C CA . PHE A 1 348 ? 12.034 -5.866 -19.538 1.00 94.69 348 PHE A CA 1
ATOM 2898 C C . PHE A 1 348 ? 12.496 -6.842 -18.449 1.00 94.69 348 PHE A C 1
ATOM 2900 O O . PHE A 1 348 ? 13.338 -6.492 -17.619 1.00 94.69 348 PHE A O 1
ATOM 2907 N N . GLY A 1 349 ? 11.984 -8.076 -18.429 1.00 92.12 349 GLY A N 1
ATOM 2908 C CA . GLY A 1 349 ? 12.270 -9.063 -17.385 1.00 92.12 349 GLY A CA 1
ATOM 2909 C C . GLY A 1 349 ? 13.761 -9.354 -17.232 1.00 92.12 349 GLY A C 1
ATOM 2910 O O . GLY A 1 349 ? 14.257 -9.412 -16.108 1.00 92.12 349 GLY A O 1
ATOM 2911 N N . ASN A 1 350 ? 14.508 -9.432 -18.336 1.00 90.75 350 ASN A N 1
ATOM 2912 C CA . ASN A 1 350 ? 15.962 -9.617 -18.282 1.00 90.75 350 ASN A CA 1
ATOM 2913 C C . ASN A 1 350 ? 16.650 -8.482 -17.508 1.00 90.75 350 ASN A C 1
ATOM 2915 O O . ASN A 1 350 ? 17.510 -8.741 -16.673 1.00 90.75 350 ASN A O 1
ATOM 2919 N N . TRP A 1 351 ? 16.236 -7.231 -17.704 1.00 91.88 351 TRP A N 1
ATOM 2920 C CA . TRP A 1 351 ? 16.806 -6.092 -16.980 1.00 91.88 351 TRP A CA 1
ATOM 2921 C C . TRP A 1 351 ? 16.432 -6.087 -15.497 1.00 91.88 351 TRP A C 1
ATOM 2923 O O . TRP A 1 351 ? 17.217 -5.639 -14.664 1.00 91.88 351 TRP A O 1
ATOM 2933 N N . CYS A 1 352 ? 15.246 -6.596 -15.158 1.00 93.06 352 CYS A N 1
ATOM 2934 C CA . CYS A 1 352 ? 14.776 -6.647 -13.780 1.00 93.06 352 CYS A CA 1
ATOM 2935 C C . CYS A 1 352 ? 15.374 -7.807 -12.971 1.00 93.06 352 CYS A C 1
ATOM 2937 O O . CYS A 1 352 ? 15.656 -7.620 -11.792 1.00 93.06 352 CYS A O 1
ATOM 2939 N N . PHE A 1 353 ? 15.547 -8.994 -13.563 1.00 92.44 353 PHE A N 1
ATOM 2940 C CA . PHE A 1 353 ? 15.876 -10.216 -12.813 1.00 92.44 353 PHE A CA 1
ATOM 2941 C C . PHE A 1 353 ? 17.331 -10.680 -12.958 1.00 92.44 353 PHE A C 1
ATOM 2943 O O . PHE A 1 353 ? 17.867 -11.253 -12.010 1.00 92.44 353 PHE A O 1
ATOM 2950 N N . GLN A 1 354 ? 18.005 -10.383 -14.076 1.00 89.44 354 GLN A N 1
ATOM 2951 C CA . GLN A 1 354 ? 19.412 -10.759 -14.280 1.00 89.44 354 GLN A CA 1
ATOM 2952 C C . GLN A 1 354 ? 20.369 -10.263 -13.177 1.00 89.44 354 GLN A C 1
ATOM 2954 O O . GLN A 1 354 ? 21.249 -11.043 -12.799 1.00 89.44 354 GLN A O 1
ATOM 2959 N N . PRO A 1 355 ? 20.201 -9.052 -12.590 1.00 87.81 355 PRO A N 1
ATOM 2960 C CA . PRO A 1 355 ? 21.043 -8.605 -11.476 1.00 87.81 355 PRO A CA 1
ATOM 2961 C C . PRO A 1 355 ? 21.036 -9.561 -10.273 1.00 87.81 355 PRO A C 1
ATOM 2963 O O . PRO A 1 355 ? 22.014 -9.618 -9.540 1.00 87.81 355 PRO A O 1
ATOM 2966 N N . PHE A 1 356 ? 19.954 -10.321 -10.076 1.00 87.06 356 PHE A N 1
ATOM 2967 C CA . PHE A 1 356 ? 19.790 -11.256 -8.957 1.00 87.06 356 PHE A CA 1
ATOM 2968 C C . PHE A 1 356 ? 20.170 -12.703 -9.306 1.00 87.06 356 PHE A C 1
ATOM 2970 O O . PHE A 1 356 ? 20.280 -13.541 -8.411 1.00 87.06 356 PHE A O 1
ATOM 2977 N N . LEU A 1 357 ? 20.335 -13.012 -10.596 1.00 83.50 357 LEU A N 1
ATOM 2978 C CA . LEU A 1 357 ? 20.723 -14.338 -11.088 1.00 83.50 357 LEU A CA 1
ATOM 2979 C C . LEU A 1 357 ? 22.232 -14.451 -11.312 1.00 83.50 357 LEU A C 1
ATOM 2981 O O . LEU A 1 357 ? 22.819 -15.477 -10.986 1.00 83.50 357 LEU A O 1
ATOM 2985 N N . CYS A 1 358 ? 22.843 -13.408 -11.877 1.00 72.19 358 CYS A N 1
ATOM 2986 C CA . CYS A 1 358 ? 24.241 -13.423 -12.318 1.00 72.19 358 CYS A CA 1
ATOM 2987 C C . CYS A 1 358 ? 25.046 -12.209 -11.830 1.00 72.19 358 CYS A C 1
ATOM 2989 O O . CYS A 1 358 ? 26.169 -12.012 -12.285 1.00 72.19 358 CYS A O 1
ATOM 2991 N N . GLY A 1 359 ? 24.466 -11.350 -10.987 1.00 61.66 359 GLY A N 1
ATOM 2992 C CA . GLY A 1 359 ? 25.149 -10.163 -10.480 1.00 61.66 359 GLY A CA 1
ATOM 2993 C C . GLY A 1 359 ? 26.178 -10.505 -9.407 1.00 61.66 359 GLY A C 1
ATOM 2994 O O . GLY A 1 359 ? 25.935 -11.363 -8.561 1.00 61.66 359 GLY A O 1
ATOM 2995 N N . ASN A 1 360 ? 27.301 -9.789 -9.428 1.00 70.75 360 ASN A N 1
ATOM 2996 C CA . ASN A 1 360 ? 28.253 -9.787 -8.323 1.00 70.75 360 ASN A CA 1
ATOM 2997 C C . ASN A 1 360 ? 27.686 -8.966 -7.153 1.00 70.75 360 ASN A C 1
ATOM 2999 O O . ASN A 1 360 ? 26.739 -8.184 -7.309 1.00 70.75 360 ASN A O 1
ATOM 3003 N N . ASP A 1 361 ? 28.319 -9.086 -5.991 1.00 71.56 361 ASP A N 1
ATOM 3004 C CA . ASP A 1 361 ? 27.917 -8.403 -4.762 1.00 71.56 361 ASP A CA 1
ATOM 3005 C C . ASP A 1 361 ? 27.761 -6.876 -4.932 1.00 71.56 361 ASP A C 1
ATOM 3007 O O . ASP A 1 361 ? 26.822 -6.269 -4.412 1.00 71.56 361 ASP A O 1
ATOM 3011 N N . GLU A 1 362 ? 28.621 -6.247 -5.733 1.00 70.94 362 GLU A N 1
ATOM 3012 C CA . GLU A 1 362 ? 28.565 -4.810 -6.038 1.00 70.94 362 GLU A CA 1
ATOM 3013 C C . GLU A 1 362 ? 27.330 -4.409 -6.867 1.00 70.94 362 GLU A C 1
ATOM 3015 O O . GLU A 1 362 ? 26.734 -3.347 -6.652 1.00 70.94 362 GLU A O 1
ATOM 3020 N N . THR A 1 363 ? 26.888 -5.262 -7.795 1.00 74.38 363 THR A N 1
ATOM 3021 C CA . THR A 1 363 ? 25.681 -5.022 -8.601 1.00 74.38 363 THR A CA 1
ATOM 3022 C C . THR A 1 363 ? 24.432 -5.089 -7.717 1.00 74.38 363 THR A C 1
ATOM 3024 O O . THR A 1 363 ? 23.548 -4.230 -7.810 1.00 74.38 363 THR A O 1
ATOM 3027 N N . LEU A 1 364 ? 24.379 -6.064 -6.802 1.00 77.00 364 LEU A N 1
ATOM 3028 C CA . LEU A 1 364 ? 23.264 -6.256 -5.869 1.00 77.00 364 LEU A CA 1
ATOM 3029 C C . LEU A 1 364 ? 23.085 -5.073 -4.910 1.00 77.00 364 LEU A C 1
ATOM 3031 O O . LEU A 1 364 ? 21.950 -4.658 -4.657 1.00 77.00 364 LEU A O 1
ATOM 3035 N N . GLN A 1 365 ? 24.177 -4.465 -4.435 1.00 74.81 365 GLN A N 1
ATOM 3036 C CA . GLN A 1 365 ? 24.113 -3.267 -3.583 1.00 74.81 365 GLN A CA 1
ATOM 3037 C C . GLN A 1 365 ? 23.355 -2.105 -4.243 1.00 74.81 365 GLN A C 1
ATOM 3039 O O . GLN A 1 365 ? 22.647 -1.349 -3.572 1.00 74.81 365 GLN A O 1
ATOM 3044 N N . ASN A 1 366 ? 23.460 -1.980 -5.566 1.00 77.25 366 ASN A N 1
ATOM 3045 C CA . ASN A 1 366 ? 22.830 -0.908 -6.331 1.00 77.25 366 ASN A CA 1
ATOM 3046 C C . ASN A 1 366 ? 21.403 -1.258 -6.799 1.00 77.25 366 ASN A C 1
ATOM 3048 O O . ASN A 1 366 ? 20.668 -0.386 -7.265 1.00 77.25 366 ASN A O 1
ATOM 3052 N N . ALA A 1 367 ? 20.955 -2.508 -6.624 1.00 86.06 367 ALA A N 1
ATOM 3053 C CA . ALA A 1 367 ? 19.664 -2.999 -7.119 1.00 86.06 367 ALA A CA 1
ATOM 3054 C C . ALA A 1 367 ? 18.449 -2.519 -6.293 1.00 86.06 367 ALA A C 1
ATOM 3056 O O . ALA A 1 367 ? 17.310 -2.914 -6.555 1.00 86.06 367 ALA A O 1
ATOM 3057 N N . ALA A 1 368 ? 18.657 -1.625 -5.318 1.00 87.69 368 ALA A N 1
ATOM 3058 C CA . ALA A 1 368 ? 17.625 -1.096 -4.423 1.00 87.69 368 ALA A CA 1
ATOM 3059 C C . ALA A 1 368 ? 16.439 -0.442 -5.163 1.00 87.69 368 ALA A C 1
ATOM 3061 O O . ALA A 1 368 ? 15.293 -0.525 -4.708 1.00 87.69 368 ALA A O 1
ATOM 3062 N N . VAL A 1 369 ? 16.686 0.202 -6.307 1.00 89.81 369 VA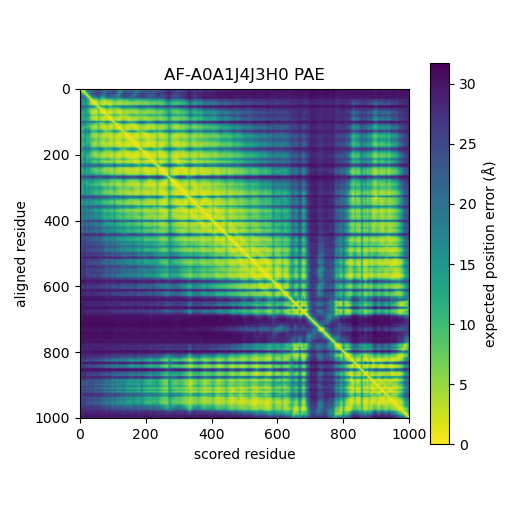L A N 1
ATOM 3063 C CA . VAL A 1 369 ? 15.626 0.800 -7.136 1.00 89.81 369 VAL A CA 1
ATOM 3064 C C . VAL A 1 369 ? 14.838 -0.275 -7.885 1.00 89.81 369 VAL A C 1
ATOM 3066 O O . VAL A 1 369 ? 13.610 -0.199 -7.923 1.00 89.81 369 VAL A O 1
ATOM 3069 N N . ILE A 1 370 ? 15.517 -1.290 -8.424 1.00 92.31 370 ILE A N 1
ATOM 3070 C CA . ILE A 1 370 ? 14.872 -2.395 -9.143 1.00 92.31 370 ILE A CA 1
ATOM 3071 C C . ILE A 1 370 ? 13.999 -3.204 -8.185 1.00 92.31 370 ILE A C 1
ATOM 3073 O O . ILE A 1 370 ? 12.819 -3.393 -8.471 1.00 92.31 370 ILE A O 1
ATOM 3077 N N . ILE A 1 371 ? 14.509 -3.588 -7.007 1.00 91.88 371 ILE A N 1
ATOM 3078 C CA . ILE A 1 371 ? 13.706 -4.341 -6.029 1.00 91.88 371 ILE A CA 1
ATOM 3079 C C . ILE A 1 371 ? 12.483 -3.538 -5.571 1.00 91.88 371 ILE A C 1
ATOM 3081 O O . ILE A 1 371 ? 11.390 -4.084 -5.440 1.00 91.88 371 ILE A O 1
ATOM 3085 N N . ARG A 1 372 ? 12.614 -2.213 -5.417 1.00 92.38 372 ARG A N 1
ATOM 3086 C CA . ARG A 1 372 ? 11.477 -1.328 -5.125 1.00 92.38 372 ARG A CA 1
ATOM 3087 C C . ARG A 1 372 ? 10.406 -1.400 -6.208 1.00 92.38 372 ARG A C 1
ATOM 3089 O O . ARG A 1 372 ? 9.219 -1.382 -5.882 1.00 92.38 372 ARG A O 1
ATOM 3096 N N . VAL A 1 373 ? 10.807 -1.400 -7.479 1.00 93.81 373 VAL A N 1
ATOM 3097 C CA . VAL A 1 373 ? 9.879 -1.516 -8.611 1.00 93.81 373 VAL A CA 1
ATOM 3098 C C . VAL A 1 373 ? 9.232 -2.899 -8.619 1.00 93.81 373 VAL A C 1
ATOM 3100 O O . VAL A 1 373 ? 8.008 -2.968 -8.675 1.00 93.81 373 VAL A O 1
ATOM 3103 N N . LEU A 1 374 ? 10.010 -3.972 -8.450 1.00 94.56 374 LEU A N 1
ATOM 3104 C CA . LEU A 1 374 ? 9.507 -5.348 -8.386 1.00 94.56 374 LEU A CA 1
ATOM 3105 C C . LEU A 1 374 ? 8.464 -5.537 -7.278 1.00 94.56 374 LEU A C 1
ATOM 3107 O O . LEU A 1 374 ? 7.375 -6.037 -7.545 1.00 94.56 374 LEU A O 1
ATOM 3111 N N . LEU A 1 375 ? 8.740 -5.059 -6.059 1.00 92.50 375 LEU A N 1
ATOM 3112 C CA . LEU A 1 375 ? 7.794 -5.136 -4.938 1.00 92.50 375 LEU A CA 1
ATOM 3113 C C . LEU A 1 375 ? 6.508 -4.342 -5.210 1.00 92.50 375 LEU A C 1
ATOM 3115 O O . LEU A 1 375 ? 5.422 -4.764 -4.821 1.00 92.50 375 LEU A O 1
ATOM 3119 N N . LYS A 1 376 ? 6.605 -3.196 -5.897 1.00 91.56 376 LYS A N 1
ATOM 3120 C CA . LYS A 1 376 ? 5.428 -2.411 -6.300 1.00 91.56 376 LYS A CA 1
ATOM 3121 C C . LYS A 1 376 ? 4.611 -3.104 -7.385 1.00 91.56 376 LYS A C 1
ATOM 3123 O O . LYS A 1 376 ? 3.386 -3.073 -7.288 1.00 91.56 376 LYS A O 1
ATOM 3128 N N . ILE A 1 377 ? 5.265 -3.699 -8.383 1.00 92.50 377 ILE A N 1
ATOM 3129 C CA . ILE A 1 377 ? 4.615 -4.491 -9.434 1.00 92.50 377 ILE A CA 1
ATOM 3130 C C . ILE A 1 377 ? 3.872 -5.661 -8.789 1.00 92.50 377 ILE A C 1
ATOM 3132 O O . ILE A 1 377 ? 2.656 -5.756 -8.933 1.00 92.50 377 ILE A O 1
ATOM 3136 N N . ALA A 1 378 ? 4.563 -6.449 -7.965 1.00 89.69 378 ALA A N 1
ATOM 3137 C CA . ALA A 1 378 ? 4.002 -7.608 -7.275 1.00 89.69 378 ALA A CA 1
ATOM 3138 C C . ALA A 1 378 ? 2.866 -7.274 -6.287 1.00 89.69 378 ALA A C 1
ATOM 3140 O O . ALA A 1 378 ? 2.200 -8.175 -5.805 1.00 89.69 378 ALA A O 1
ATOM 3141 N N . GLY A 1 379 ? 2.644 -6.001 -5.947 1.00 85.62 379 GLY A N 1
ATOM 3142 C CA . GLY A 1 379 ? 1.523 -5.588 -5.098 1.00 85.62 379 GLY A CA 1
ATOM 3143 C C . GLY A 1 379 ? 0.370 -4.898 -5.821 1.00 85.62 379 GLY A C 1
ATOM 3144 O O . GLY A 1 379 ? -0.687 -4.701 -5.220 1.00 85.62 379 GLY A O 1
ATOM 3145 N N . LYS A 1 380 ? 0.571 -4.440 -7.062 1.00 86.56 380 LYS A N 1
ATOM 3146 C CA . LYS A 1 380 ? -0.377 -3.556 -7.769 1.00 86.56 380 LYS A CA 1
ATOM 3147 C C . LYS A 1 380 ? -0.788 -4.052 -9.141 1.00 86.56 380 LYS A C 1
ATOM 3149 O O . LYS A 1 380 ? -1.761 -3.531 -9.682 1.00 86.56 380 LYS A O 1
ATOM 3154 N N . TRP A 1 381 ? -0.028 -4.954 -9.736 1.00 90.50 381 TRP A N 1
ATOM 3155 C CA . TRP A 1 381 ? -0.263 -5.460 -11.082 1.00 90.50 381 TRP A CA 1
ATOM 3156 C C . TRP A 1 381 ? -0.804 -6.883 -11.016 1.00 90.50 381 TRP A C 1
ATOM 3158 O O . TRP A 1 381 ? -0.731 -7.533 -9.974 1.00 90.50 381 TRP A O 1
ATOM 3168 N N . GLN A 1 382 ? -1.371 -7.343 -12.125 1.00 88.94 382 GLN A N 1
ATOM 3169 C CA . GLN A 1 382 ? -1.745 -8.739 -12.288 1.00 88.94 382 GLN A CA 1
ATOM 3170 C C . GLN A 1 382 ? -0.486 -9.500 -12.684 1.00 88.94 382 GLN A C 1
ATOM 3172 O O . GLN A 1 382 ? 0.126 -9.185 -13.702 1.00 88.94 382 GLN A O 1
ATOM 3177 N N . ILE A 1 383 ? -0.081 -10.461 -11.863 1.00 90.12 383 ILE A N 1
ATOM 3178 C CA . ILE A 1 383 ? 1.157 -11.214 -12.037 1.00 90.12 383 ILE A CA 1
ATOM 3179 C C . ILE A 1 383 ? 0.831 -12.704 -12.107 1.00 90.12 383 ILE A C 1
ATOM 3181 O O . ILE A 1 383 ? 0.058 -13.206 -11.294 1.00 90.12 383 ILE A O 1
ATOM 3185 N N . SER A 1 384 ? 1.390 -13.398 -13.095 1.00 90.12 384 SER A N 1
ATOM 3186 C CA . SER A 1 384 ? 1.294 -14.856 -13.181 1.00 90.12 384 SER A CA 1
ATOM 3187 C C . SER A 1 384 ? 2.204 -15.539 -12.155 1.00 90.12 384 SER A C 1
ATOM 3189 O O . SER A 1 384 ? 3.182 -14.956 -11.670 1.00 90.12 384 SER A O 1
ATOM 3191 N N . ASP A 1 385 ? 1.914 -16.805 -11.848 1.00 87.75 385 ASP A N 1
ATOM 3192 C CA . ASP A 1 385 ? 2.667 -17.596 -10.865 1.00 87.75 385 ASP A CA 1
ATOM 3193 C C . ASP A 1 385 ? 4.166 -17.687 -11.185 1.00 87.75 385 ASP A C 1
ATOM 3195 O O . ASP A 1 385 ? 5.003 -17.727 -10.280 1.00 87.75 385 ASP A O 1
ATOM 3199 N N . GLU A 1 386 ? 4.530 -17.704 -12.471 1.00 89.69 386 GLU A N 1
ATOM 3200 C CA . GLU A 1 386 ? 5.927 -17.743 -12.901 1.00 89.69 386 GLU A CA 1
ATOM 3201 C C . GLU A 1 386 ? 6.680 -16.473 -12.477 1.00 89.69 386 GLU A C 1
ATOM 3203 O O . GLU A 1 386 ? 7.723 -16.548 -11.816 1.00 89.69 386 GLU A O 1
ATOM 3208 N N . TRP A 1 387 ? 6.147 -15.294 -12.808 1.00 91.56 387 TRP A N 1
ATOM 3209 C CA . TRP A 1 387 ? 6.783 -14.025 -12.450 1.00 91.56 387 TRP A CA 1
ATOM 3210 C C . TRP A 1 387 ? 6.707 -13.744 -10.952 1.00 91.56 387 TRP A C 1
ATOM 3212 O O . TRP A 1 387 ? 7.645 -13.167 -10.399 1.00 91.56 387 TRP A O 1
ATOM 3222 N N . ALA A 1 388 ? 5.653 -14.200 -10.272 1.00 89.31 388 ALA A N 1
ATOM 3223 C CA . ALA A 1 388 ? 5.557 -14.141 -8.818 1.00 89.31 388 ALA A CA 1
ATOM 3224 C C . ALA A 1 388 ? 6.729 -14.875 -8.148 1.00 89.31 388 ALA A C 1
ATOM 3226 O O . ALA A 1 388 ? 7.421 -14.294 -7.306 1.00 89.31 388 ALA A O 1
ATOM 3227 N N . LYS A 1 389 ? 7.028 -16.108 -8.584 1.00 90.00 389 LYS A N 1
ATOM 3228 C CA . LYS A 1 389 ? 8.184 -16.883 -8.097 1.00 90.00 389 LYS A CA 1
ATOM 3229 C C . LYS A 1 389 ? 9.506 -16.155 -8.344 1.00 90.00 389 LYS A C 1
ATOM 3231 O O . LYS A 1 389 ? 10.347 -16.117 -7.448 1.00 90.00 389 LYS A O 1
ATOM 3236 N N . ARG A 1 390 ? 9.685 -15.523 -9.511 1.00 90.94 390 ARG A N 1
ATOM 3237 C CA . ARG A 1 390 ? 10.896 -14.735 -9.825 1.00 90.94 390 ARG A CA 1
ATOM 3238 C C . ARG A 1 390 ? 11.026 -13.477 -8.955 1.00 90.94 390 ARG A C 1
ATOM 3240 O O . ARG A 1 390 ? 12.121 -13.184 -8.478 1.00 90.94 390 ARG A O 1
ATOM 3247 N N . CYS A 1 391 ? 9.928 -12.765 -8.692 1.00 90.50 391 CYS A N 1
ATOM 3248 C CA . CYS A 1 391 ? 9.895 -11.629 -7.760 1.00 90.50 391 CYS A CA 1
ATOM 3249 C C . CYS A 1 391 ? 10.266 -12.048 -6.332 1.00 90.50 391 CYS A C 1
ATOM 3251 O O . CYS A 1 391 ? 11.077 -11.382 -5.686 1.00 90.50 391 CYS A O 1
ATOM 3253 N N . ILE A 1 392 ? 9.709 -13.166 -5.853 1.00 88.75 392 ILE A N 1
ATOM 3254 C CA . ILE A 1 392 ? 10.026 -13.724 -4.532 1.00 88.75 392 ILE A CA 1
ATOM 3255 C C . ILE A 1 392 ? 11.493 -14.170 -4.480 1.00 88.75 392 ILE A C 1
ATOM 3257 O O . ILE A 1 392 ? 12.188 -13.848 -3.521 1.00 88.75 392 ILE A O 1
ATOM 3261 N N . TYR A 1 393 ? 12.003 -14.828 -5.522 1.00 89.94 393 TYR A N 1
ATOM 3262 C CA . TYR A 1 393 ? 13.413 -15.215 -5.607 1.00 89.94 393 TYR A CA 1
ATOM 3263 C C . TYR A 1 393 ? 14.355 -14.004 -5.534 1.00 89.94 393 TYR A C 1
ATOM 3265 O O . TYR A 1 393 ? 15.305 -14.012 -4.751 1.00 89.94 393 TYR A O 1
ATOM 3273 N N . ALA A 1 394 ? 14.072 -12.935 -6.289 1.00 89.25 394 ALA A N 1
ATOM 3274 C CA . ALA A 1 394 ? 14.857 -11.700 -6.246 1.00 89.25 394 ALA A CA 1
ATOM 3275 C C . ALA A 1 394 ? 14.866 -11.071 -4.841 1.00 89.25 394 ALA A C 1
ATOM 3277 O O . ALA A 1 394 ? 15.909 -10.605 -4.372 1.00 89.25 394 ALA A O 1
ATOM 3278 N N . LEU A 1 395 ? 13.726 -11.100 -4.141 1.00 88.56 395 LEU A N 1
ATOM 3279 C CA . LEU A 1 395 ? 13.631 -10.666 -2.747 1.00 88.56 395 LEU A CA 1
ATOM 3280 C C . LEU A 1 395 ? 14.492 -11.534 -1.822 1.00 88.56 395 LEU A C 1
ATOM 3282 O O . LEU A 1 395 ? 15.278 -10.988 -1.050 1.00 88.56 395 LEU A O 1
ATOM 3286 N N . ILE A 1 396 ? 14.358 -12.860 -1.903 1.00 86.94 396 ILE A N 1
ATOM 3287 C CA . ILE A 1 396 ? 15.108 -13.805 -1.066 1.00 86.94 396 ILE A CA 1
ATOM 3288 C C . ILE A 1 396 ? 16.606 -13.595 -1.262 1.00 86.94 396 ILE A C 1
ATOM 3290 O O . ILE A 1 396 ? 17.312 -13.357 -0.285 1.00 86.94 396 ILE A O 1
ATOM 3294 N N . LYS A 1 397 ? 17.081 -13.552 -2.512 1.00 87.06 397 LYS A N 1
ATOM 3295 C CA . LYS A 1 397 ? 18.491 -13.271 -2.820 1.00 87.06 397 LYS A CA 1
ATOM 3296 C C . LYS A 1 397 ? 18.961 -11.934 -2.255 1.00 87.06 397 LYS A C 1
ATOM 3298 O O . LYS A 1 397 ? 20.047 -11.862 -1.691 1.00 87.06 397 LYS A O 1
ATOM 3303 N N . SER A 1 398 ? 18.129 -10.898 -2.322 1.00 85.81 398 SER A N 1
ATOM 3304 C CA . SER A 1 398 ? 18.452 -9.586 -1.746 1.00 85.81 398 SER A CA 1
ATOM 3305 C C . SER A 1 398 ? 18.554 -9.603 -0.211 1.00 85.81 398 SER A C 1
ATOM 3307 O O . SER A 1 398 ? 19.343 -8.855 0.370 1.00 85.81 398 SER A O 1
ATOM 3309 N N . ILE A 1 399 ? 17.762 -10.441 0.466 1.00 83.19 399 ILE A N 1
ATOM 3310 C CA . ILE A 1 399 ? 17.786 -10.604 1.930 1.00 83.19 399 ILE A CA 1
ATOM 3311 C C . ILE A 1 399 ? 18.894 -11.563 2.371 1.00 83.19 399 ILE A C 1
ATOM 3313 O O . ILE A 1 399 ? 19.434 -11.397 3.460 1.00 83.19 399 ILE A O 1
ATOM 3317 N N . GLU A 1 400 ? 19.253 -12.557 1.572 1.00 82.62 400 GLU A N 1
ATOM 3318 C CA . GLU A 1 400 ? 20.348 -13.486 1.874 1.00 82.62 400 GLU A CA 1
ATOM 3319 C C . GLU A 1 400 ? 21.722 -12.891 1.577 1.00 82.62 400 GLU A C 1
ATOM 3321 O O . GLU A 1 400 ? 22.702 -13.344 2.148 1.00 82.62 400 GLU A O 1
ATOM 3326 N N . PHE A 1 401 ? 21.782 -11.831 0.775 1.00 76.62 401 PHE A N 1
ATOM 3327 C CA . PHE A 1 401 ? 23.008 -11.116 0.449 1.00 76.62 401 PHE A CA 1
ATOM 3328 C C . PHE A 1 401 ? 23.821 -10.701 1.696 1.00 76.62 401 PHE A C 1
ATOM 3330 O O . PHE A 1 401 ? 23.324 -9.970 2.566 1.00 76.62 401 PHE A O 1
ATOM 3337 N N . GLU A 1 402 ? 25.075 -11.153 1.779 1.00 62.50 402 GLU A N 1
ATOM 3338 C CA . GLU A 1 402 ? 25.989 -10.907 2.899 1.00 62.50 402 GLU A CA 1
ATOM 3339 C C . GLU A 1 402 ? 26.988 -9.800 2.537 1.00 62.50 402 GLU A C 1
ATOM 3341 O O . GLU A 1 402 ? 27.979 -10.020 1.856 1.00 62.50 402 GLU A O 1
ATOM 3346 N N . SER A 1 403 ? 26.732 -8.567 2.985 1.00 63.69 403 SER A N 1
ATOM 3347 C CA . SER A 1 403 ? 27.666 -7.454 2.782 1.00 63.69 403 SER A CA 1
ATOM 3348 C C . SER A 1 403 ? 27.560 -6.414 3.892 1.00 63.69 403 SER A C 1
ATOM 3350 O O . SER A 1 403 ? 26.473 -6.128 4.395 1.00 63.69 403 SER A O 1
ATOM 3352 N N . LYS A 1 404 ? 28.686 -5.774 4.233 1.00 57.34 404 LYS A N 1
ATOM 3353 C CA . LYS A 1 404 ? 28.748 -4.680 5.220 1.00 57.34 404 LYS A CA 1
ATOM 3354 C C . LYS A 1 404 ? 27.968 -3.422 4.788 1.00 57.34 404 LYS A C 1
ATOM 3356 O O . LYS A 1 404 ? 27.640 -2.601 5.635 1.00 57.34 404 LYS A O 1
ATOM 3361 N N . GLN A 1 405 ? 27.629 -3.274 3.501 1.00 60.47 405 GLN A N 1
ATOM 3362 C CA . GLN A 1 405 ? 26.915 -2.109 2.941 1.00 60.47 405 GLN A CA 1
ATOM 3363 C C . GLN A 1 405 ? 25.444 -2.395 2.563 1.00 60.47 405 GLN A C 1
ATOM 3365 O O . GLN A 1 405 ? 24.842 -1.687 1.756 1.00 60.47 405 GLN A O 1
ATOM 3370 N N . LYS A 1 406 ? 24.821 -3.418 3.162 1.00 70.81 406 LYS A N 1
ATOM 3371 C CA . LYS A 1 406 ? 23.453 -3.882 2.847 1.00 70.81 406 LYS A CA 1
ATOM 3372 C C . LYS A 1 406 ? 22.318 -2.885 3.152 1.00 70.81 406 LYS A C 1
ATOM 3374 O O . LYS A 1 406 ? 21.161 -3.148 2.816 1.00 70.81 406 LYS A O 1
ATOM 3379 N N . SER A 1 407 ? 22.617 -1.759 3.801 1.00 71.12 407 SER A N 1
ATOM 3380 C CA . SER A 1 407 ? 21.611 -0.864 4.388 1.00 71.12 407 SER A CA 1
ATOM 3381 C C . SER A 1 407 ? 20.583 -0.371 3.374 1.00 71.12 407 SER A C 1
ATOM 3383 O O . SER A 1 407 ? 19.390 -0.537 3.604 1.00 71.12 407 SER A O 1
ATOM 3385 N N . LYS A 1 408 ? 21.013 0.135 2.211 1.00 78.94 408 LYS A N 1
ATOM 3386 C CA . LYS A 1 408 ? 20.106 0.696 1.191 1.00 78.94 408 LYS A CA 1
ATOM 3387 C C . LYS A 1 408 ? 19.152 -0.342 0.589 1.00 78.94 408 LYS A C 1
ATOM 3389 O O . LYS A 1 408 ? 17.988 -0.032 0.330 1.00 78.94 408 LYS A O 1
ATOM 3394 N N . LEU A 1 409 ? 19.627 -1.569 0.364 1.00 83.31 409 LEU A N 1
ATOM 3395 C CA . LEU A 1 409 ? 18.828 -2.647 -0.225 1.00 83.31 409 LEU A CA 1
ATOM 3396 C C . LEU A 1 409 ? 17.766 -3.148 0.762 1.00 83.31 409 LEU A C 1
ATOM 3398 O O . LEU A 1 409 ? 16.585 -3.194 0.415 1.00 83.31 409 LEU A O 1
ATOM 3402 N N . ILE A 1 410 ? 18.166 -3.439 2.006 1.00 84.50 410 ILE A N 1
ATOM 3403 C CA . ILE A 1 410 ? 17.238 -3.843 3.074 1.00 84.50 410 ILE A CA 1
ATOM 3404 C C . ILE A 1 410 ? 16.237 -2.731 3.384 1.00 84.50 410 ILE A C 1
ATOM 3406 O O . ILE A 1 410 ? 15.044 -3.008 3.480 1.00 84.50 410 ILE A O 1
ATOM 3410 N N . GLN A 1 411 ? 16.680 -1.475 3.453 1.00 83.25 411 GLN A N 1
ATOM 3411 C CA . GLN A 1 411 ? 15.787 -0.333 3.649 1.00 83.25 411 GLN A CA 1
ATOM 3412 C C . GLN A 1 411 ? 14.727 -0.272 2.539 1.00 83.25 411 GLN A C 1
ATOM 3414 O O . GLN A 1 411 ? 13.535 -0.144 2.811 1.00 83.25 411 GLN A O 1
ATOM 3419 N N . SER A 1 412 ? 15.130 -0.445 1.275 1.00 86.81 412 SER A N 1
ATOM 3420 C CA . SER A 1 412 ? 14.198 -0.484 0.143 1.00 86.81 412 SER A CA 1
ATOM 3421 C C . SER A 1 412 ? 13.188 -1.634 0.248 1.00 86.81 412 SER A C 1
ATOM 3423 O O . SER A 1 412 ? 11.996 -1.433 -0.012 1.00 86.81 412 SER A O 1
ATOM 3425 N N . ILE A 1 413 ? 13.638 -2.815 0.681 1.00 88.56 413 ILE A N 1
ATOM 3426 C CA . ILE A 1 413 ? 12.780 -3.980 0.922 1.00 88.56 413 ILE A CA 1
ATOM 3427 C C . ILE A 1 413 ? 11.761 -3.687 2.018 1.00 88.56 413 ILE A C 1
ATOM 3429 O O . ILE A 1 413 ? 10.567 -3.860 1.791 1.00 88.56 413 ILE A O 1
ATOM 3433 N N . LEU A 1 414 ? 12.194 -3.190 3.176 1.00 87.69 414 LEU A N 1
ATOM 3434 C CA . LEU A 1 414 ? 11.298 -2.893 4.295 1.00 87.69 414 LEU A CA 1
ATOM 3435 C C . LEU A 1 414 ? 10.305 -1.772 3.944 1.00 87.69 414 LEU A C 1
ATOM 3437 O O . LEU A 1 414 ? 9.120 -1.865 4.265 1.00 87.69 414 LEU A O 1
ATOM 3441 N N . LEU A 1 415 ? 10.739 -0.751 3.194 1.00 86.19 415 LEU A N 1
ATOM 3442 C CA . LEU A 1 415 ? 9.886 0.376 2.790 1.00 86.19 415 LEU A CA 1
ATOM 3443 C C . LEU A 1 415 ? 8.757 -0.042 1.842 1.00 86.19 415 LEU A C 1
ATOM 3445 O O . LEU A 1 415 ? 7.709 0.610 1.800 1.00 86.19 415 LEU A O 1
ATOM 3449 N N . ASN A 1 416 ? 8.973 -1.086 1.039 1.00 88.69 416 ASN A N 1
ATOM 3450 C CA . ASN A 1 416 ? 8.059 -1.484 -0.033 1.00 88.69 416 ASN A CA 1
ATOM 3451 C C . ASN A 1 416 ? 7.486 -2.897 0.150 1.00 88.69 416 ASN A C 1
ATOM 3453 O O . ASN A 1 416 ? 6.599 -3.279 -0.608 1.00 88.69 416 ASN A O 1
ATOM 3457 N N . GLY A 1 417 ? 7.923 -3.649 1.163 1.00 87.69 417 GLY A N 1
ATOM 3458 C CA . GLY A 1 417 ? 7.512 -5.033 1.410 1.00 87.69 417 GLY A CA 1
ATOM 3459 C C . GLY A 1 417 ? 6.014 -5.187 1.653 1.00 87.69 417 GLY A C 1
ATOM 3460 O O . GLY A 1 417 ? 5.416 -6.174 1.236 1.00 87.69 417 GLY A O 1
ATOM 3461 N N . HIS A 1 418 ? 5.372 -4.158 2.216 1.00 85.88 418 HIS A N 1
ATOM 3462 C CA . HIS A 1 418 ? 3.922 -4.135 2.398 1.00 85.88 418 HIS A CA 1
ATOM 3463 C C . HIS A 1 418 ? 3.155 -4.231 1.069 1.00 85.88 418 HIS A C 1
ATOM 3465 O O . HIS A 1 418 ? 2.005 -4.646 1.084 1.00 85.88 418 HIS A O 1
ATOM 3471 N N . HIS A 1 419 ? 3.751 -3.851 -0.073 1.00 88.19 419 HIS A N 1
ATOM 3472 C CA . HIS A 1 419 ? 3.139 -4.061 -1.386 1.00 88.19 419 HIS A CA 1
ATOM 3473 C C . HIS A 1 419 ? 3.089 -5.544 -1.744 1.00 88.19 419 HIS A C 1
ATOM 3475 O O . HIS A 1 419 ? 2.033 -6.013 -2.151 1.00 88.19 419 HIS A O 1
ATOM 3481 N N . LEU A 1 420 ? 4.182 -6.280 -1.534 1.00 87.69 420 LEU A N 1
ATOM 3482 C CA . LEU A 1 420 ? 4.241 -7.713 -1.818 1.00 87.69 420 LEU A CA 1
ATOM 3483 C C . LEU A 1 420 ? 3.229 -8.491 -0.970 1.00 87.69 420 LEU A C 1
ATOM 3485 O O . LEU A 1 420 ? 2.487 -9.312 -1.502 1.00 87.69 420 LEU A O 1
ATOM 3489 N N . LEU A 1 421 ? 3.122 -8.150 0.320 1.00 85.69 421 LEU A N 1
ATOM 3490 C CA . LEU A 1 421 ? 2.163 -8.783 1.229 1.00 85.69 421 LEU A CA 1
ATOM 3491 C C . LEU A 1 421 ? 0.691 -8.513 0.881 1.00 85.69 421 LEU A C 1
ATOM 3493 O O . LEU A 1 421 ? -0.178 -9.156 1.451 1.00 85.69 421 LEU A O 1
ATOM 3497 N N . LYS A 1 422 ? 0.370 -7.609 -0.057 1.00 81.50 422 LYS A N 1
ATOM 3498 C CA . LYS A 1 422 ? -1.012 -7.464 -0.559 1.00 81.50 422 LYS A CA 1
ATOM 3499 C C . LYS A 1 422 ? -1.441 -8.599 -1.482 1.00 81.50 422 LYS A C 1
ATOM 3501 O O . LYS A 1 422 ? -2.628 -8.704 -1.779 1.00 81.50 422 LYS A O 1
ATOM 3506 N N . GLN A 1 423 ? -0.506 -9.366 -2.026 1.00 80.88 423 GLN A N 1
ATOM 3507 C CA . GLN A 1 423 ? -0.813 -10.459 -2.950 1.00 80.88 423 GLN A CA 1
ATOM 3508 C C . GLN A 1 423 ? -0.213 -11.784 -2.494 1.00 80.88 423 GLN A C 1
ATOM 3510 O O . GLN A 1 423 ? -0.818 -12.822 -2.725 1.00 80.88 423 GLN A O 1
ATOM 3515 N N . PHE A 1 424 ? 0.950 -11.751 -1.844 1.00 83.75 424 PHE A N 1
ATOM 3516 C CA . PHE A 1 424 ? 1.677 -12.948 -1.445 1.00 83.75 424 PHE A CA 1
ATOM 3517 C C . PHE A 1 424 ? 1.860 -12.963 0.055 1.00 83.75 424 PHE A C 1
ATOM 3519 O O . PHE A 1 424 ? 2.563 -12.123 0.615 1.00 83.75 424 PHE A O 1
ATOM 3526 N N . ILE A 1 425 ? 1.246 -13.942 0.700 1.00 81.12 425 ILE A N 1
ATOM 3527 C CA . ILE A 1 425 ? 1.306 -14.106 2.140 1.00 81.12 425 ILE A CA 1
ATOM 3528 C C . ILE A 1 425 ? 1.649 -15.557 2.435 1.00 81.12 425 ILE A C 1
ATOM 3530 O O . ILE A 1 425 ? 0.894 -16.468 2.114 1.00 81.12 425 ILE A O 1
ATOM 3534 N N . SER A 1 426 ? 2.810 -15.772 3.045 1.00 83.31 426 SER A N 1
ATOM 3535 C CA . SER A 1 426 ? 3.231 -17.082 3.527 1.00 83.31 426 SER A CA 1
ATOM 3536 C C . SER A 1 426 ? 4.158 -16.929 4.724 1.00 83.31 426 SER A C 1
ATOM 3538 O O . SER A 1 426 ? 4.846 -15.916 4.878 1.00 83.31 426 SER A O 1
ATOM 3540 N N . GLU A 1 427 ? 4.200 -17.956 5.567 1.00 84.50 427 GLU A N 1
ATOM 3541 C CA . GLU A 1 427 ? 5.074 -17.985 6.740 1.00 84.50 427 GLU A CA 1
ATOM 3542 C C . GLU A 1 427 ? 6.559 -17.878 6.351 1.00 84.50 427 GLU A C 1
ATOM 3544 O O . GLU A 1 427 ? 7.321 -17.145 6.977 1.00 84.50 427 GLU A O 1
ATOM 3549 N N . GLN A 1 428 ? 6.958 -18.518 5.245 1.00 85.00 428 GLN A N 1
ATOM 3550 C CA . GLN A 1 428 ? 8.313 -18.411 4.697 1.00 85.00 428 GLN A CA 1
ATOM 3551 C C . GLN A 1 428 ? 8.671 -16.963 4.344 1.00 85.00 428 GLN A C 1
ATOM 3553 O O . GLN A 1 428 ? 9.706 -16.456 4.774 1.00 85.00 428 GLN A O 1
ATOM 3558 N N . LEU A 1 429 ? 7.799 -16.273 3.600 1.00 85.81 429 LEU A N 1
ATOM 3559 C CA . LEU A 1 429 ? 8.018 -14.883 3.197 1.00 85.81 429 LEU A CA 1
ATOM 3560 C C . LEU A 1 429 ? 8.112 -13.949 4.412 1.00 85.81 429 LEU A C 1
ATOM 3562 O O . LEU A 1 429 ? 8.943 -13.040 4.453 1.00 85.81 429 LEU A O 1
ATOM 3566 N N . ILE A 1 430 ? 7.294 -14.205 5.427 1.00 87.00 430 ILE A N 1
ATOM 3567 C CA . ILE A 1 430 ? 7.323 -13.480 6.696 1.00 87.00 430 ILE A CA 1
ATOM 3568 C C . ILE A 1 430 ? 8.642 -13.681 7.439 1.00 87.00 430 ILE A C 1
ATOM 3570 O O . ILE A 1 430 ? 9.214 -12.704 7.926 1.00 87.00 430 ILE A O 1
ATOM 3574 N N . ASN A 1 431 ? 9.166 -14.906 7.486 1.00 87.19 431 ASN A N 1
ATOM 3575 C CA . ASN A 1 431 ? 10.455 -15.184 8.119 1.00 87.19 431 ASN A CA 1
ATOM 3576 C C . ASN A 1 431 ? 11.599 -14.423 7.433 1.00 87.19 431 ASN A C 1
ATOM 3578 O O . ASN A 1 431 ? 12.485 -13.896 8.111 1.00 87.19 431 ASN A O 1
ATOM 3582 N N . TYR A 1 432 ? 11.543 -14.261 6.108 1.00 87.94 432 TYR A N 1
ATOM 3583 C CA . TYR A 1 432 ? 12.485 -13.405 5.385 1.00 87.94 432 TYR A CA 1
ATOM 3584 C C . TYR A 1 432 ? 12.355 -11.925 5.768 1.00 87.94 432 TYR A C 1
ATOM 3586 O O . TYR A 1 432 ? 13.371 -11.273 6.019 1.00 87.94 432 TYR A O 1
ATOM 3594 N N . PHE A 1 433 ? 11.137 -11.384 5.885 1.00 88.38 433 PHE A N 1
ATOM 3595 C CA . PHE A 1 433 ? 10.954 -10.006 6.358 1.00 88.38 433 PHE A CA 1
ATOM 3596 C C . PHE A 1 433 ? 11.424 -9.811 7.805 1.00 88.38 433 PHE A C 1
ATOM 3598 O O . PHE A 1 433 ? 12.054 -8.796 8.100 1.00 88.38 433 PHE A O 1
ATOM 3605 N N . LYS A 1 434 ? 11.211 -10.789 8.693 1.00 85.38 434 LYS A N 1
ATOM 3606 C CA . LYS A 1 434 ? 11.773 -10.771 10.054 1.00 85.38 434 LYS A CA 1
ATOM 3607 C C . LYS A 1 434 ? 13.301 -10.723 10.033 1.00 85.38 434 LYS A C 1
ATOM 3609 O O . LYS A 1 434 ? 13.889 -9.870 10.693 1.00 85.38 434 LYS A O 1
ATOM 3614 N N . LYS A 1 435 ? 13.948 -11.557 9.209 1.00 84.81 435 LYS A N 1
ATOM 3615 C CA . LYS A 1 435 ? 15.408 -11.523 8.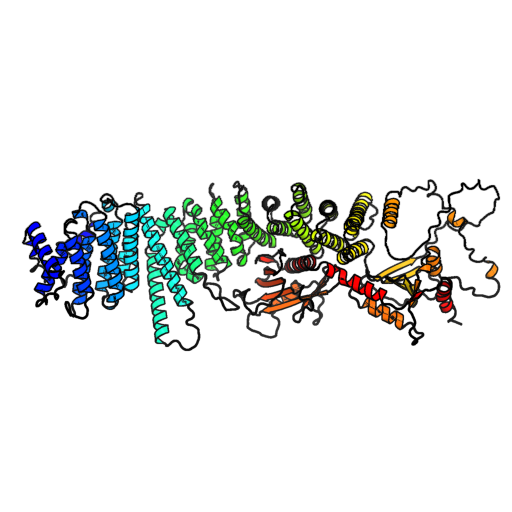998 1.00 84.81 435 LYS A CA 1
ATOM 3616 C C . LYS A 1 435 ? 15.882 -10.165 8.456 1.00 84.81 435 LYS A C 1
ATOM 3618 O O . LYS A 1 435 ? 16.956 -9.685 8.821 1.00 84.81 435 LYS A O 1
ATOM 3623 N N . ALA A 1 436 ? 15.091 -9.521 7.598 1.00 84.31 436 ALA A N 1
ATOM 3624 C CA . ALA A 1 436 ? 15.389 -8.176 7.112 1.00 84.31 436 ALA A CA 1
ATOM 3625 C C . ALA A 1 436 ? 15.309 -7.125 8.235 1.00 84.31 436 ALA A C 1
ATOM 3627 O O . ALA A 1 436 ? 16.208 -6.291 8.327 1.00 84.31 436 ALA A O 1
ATOM 3628 N N . PHE A 1 437 ? 14.305 -7.189 9.118 1.00 82.12 437 PHE A N 1
ATOM 3629 C CA . PHE A 1 437 ? 14.194 -6.300 10.284 1.00 82.12 437 PHE A CA 1
ATOM 3630 C C . PHE A 1 437 ? 15.344 -6.477 11.282 1.00 82.12 437 PHE A C 1
ATOM 3632 O O . PHE A 1 437 ? 15.922 -5.479 11.714 1.00 82.12 437 PHE A O 1
ATOM 3639 N N . THR A 1 438 ? 15.735 -7.717 11.600 1.00 79.94 438 THR A N 1
ATOM 3640 C CA . THR A 1 438 ? 16.873 -7.971 12.503 1.00 79.94 438 THR A CA 1
ATOM 3641 C C . THR A 1 438 ? 18.180 -7.443 11.918 1.00 79.94 438 THR A C 1
ATOM 3643 O O . THR A 1 438 ? 18.957 -6.796 12.615 1.00 79.94 438 THR A O 1
ATOM 3646 N N . THR A 1 439 ? 18.393 -7.638 10.614 1.00 77.25 439 THR A N 1
ATOM 3647 C CA . THR A 1 439 ? 19.560 -7.087 9.910 1.00 77.25 439 THR A CA 1
ATOM 3648 C C . THR A 1 439 ? 19.547 -5.557 9.910 1.00 77.25 439 THR A C 1
ATOM 3650 O O . THR A 1 439 ? 20.581 -4.933 10.132 1.00 77.25 439 THR A O 1
ATOM 3653 N N . TYR A 1 440 ? 18.383 -4.950 9.667 1.00 76.50 440 TYR A N 1
ATOM 3654 C CA . TYR A 1 440 ? 18.217 -3.499 9.630 1.00 76.50 440 TYR A CA 1
ATOM 3655 C C . TYR A 1 440 ? 18.518 -2.843 10.979 1.00 76.50 440 TYR A C 1
ATOM 3657 O O . TYR A 1 440 ? 19.222 -1.842 11.030 1.00 76.50 440 TYR A O 1
ATOM 3665 N N . ARG A 1 441 ? 18.050 -3.440 12.078 1.00 71.44 441 ARG A N 1
ATOM 3666 C CA . ARG A 1 441 ? 18.272 -2.928 13.434 1.00 71.44 441 ARG A CA 1
ATOM 3667 C C . ARG A 1 441 ? 19.750 -2.820 13.817 1.00 71.44 441 ARG A C 1
ATOM 3669 O O . ARG A 1 441 ? 20.110 -1.926 14.574 1.00 71.44 441 ARG A O 1
ATOM 3676 N N . ASN A 1 442 ? 20.594 -3.704 13.293 1.00 64.75 442 ASN A N 1
ATOM 3677 C CA . ASN A 1 442 ? 22.033 -3.699 13.568 1.00 64.75 442 ASN A CA 1
ATOM 3678 C C . ASN A 1 442 ? 22.797 -2.605 12.794 1.00 64.75 442 ASN A C 1
ATOM 3680 O O . ASN A 1 442 ? 23.993 -2.424 13.009 1.00 64.75 442 ASN A O 1
ATOM 3684 N N . LEU A 1 443 ? 22.132 -1.891 11.881 1.00 61.78 443 LEU A N 1
ATOM 3685 C CA . LEU A 1 443 ? 22.702 -0.803 11.092 1.00 61.78 443 LEU A CA 1
ATOM 3686 C C . LEU A 1 443 ? 22.244 0.527 11.714 1.00 61.78 443 LEU A C 1
ATOM 3688 O O . LEU A 1 443 ? 21.118 0.936 11.467 1.00 61.78 443 LEU A O 1
ATOM 3692 N N . ASP A 1 444 ? 23.091 1.170 12.532 1.00 53.16 444 ASP A N 1
ATOM 3693 C CA . ASP A 1 444 ? 22.855 2.435 13.269 1.00 53.16 444 ASP A CA 1
ATOM 3694 C C . ASP A 1 444 ? 21.856 3.412 12.592 1.00 53.16 444 ASP A C 1
ATOM 3696 O O . ASP A 1 444 ? 22.224 4.296 11.815 1.00 53.16 444 ASP A O 1
ATOM 3700 N N . SER A 1 445 ? 20.561 3.284 12.893 1.00 55.84 445 SER A N 1
ATOM 3701 C CA . SER A 1 445 ? 19.477 3.989 12.193 1.00 55.84 445 SER A CA 1
ATOM 3702 C C . SER A 1 445 ? 18.973 5.201 12.986 1.00 55.84 445 SER A C 1
ATOM 3704 O O . SER A 1 445 ? 17.810 5.269 13.390 1.00 55.84 445 SER A O 1
ATOM 3706 N N . LYS A 1 446 ? 19.860 6.167 13.251 1.00 52.88 446 LYS A N 1
ATOM 3707 C CA . LYS A 1 446 ? 19.553 7.344 14.092 1.00 52.88 446 LYS A CA 1
ATOM 3708 C C . LYS A 1 446 ? 18.802 8.490 13.382 1.00 52.88 446 LYS A C 1
ATOM 3710 O O . LYS A 1 446 ? 18.504 9.485 14.032 1.00 52.88 446 LYS A O 1
ATOM 3715 N N . SER A 1 447 ? 18.463 8.391 12.092 1.00 53.47 447 SER A N 1
ATOM 3716 C CA . SER A 1 447 ? 17.853 9.511 11.341 1.00 53.47 447 SER A CA 1
ATOM 3717 C C . SER A 1 447 ? 16.877 9.092 10.231 1.00 53.47 447 SER A C 1
ATOM 3719 O O . SER A 1 447 ? 16.983 9.497 9.074 1.00 53.47 447 SER A O 1
ATOM 3721 N N . GLU A 1 448 ? 15.885 8.276 10.570 1.00 63.31 448 GLU A N 1
ATOM 3722 C CA . GLU A 1 448 ? 14.807 7.927 9.642 1.00 63.31 448 GLU A CA 1
ATOM 3723 C C . GLU A 1 448 ? 13.666 8.963 9.641 1.00 63.31 448 GLU A C 1
ATOM 3725 O O . GLU A 1 448 ? 13.207 9.413 10.687 1.00 63.31 448 GLU A O 1
ATOM 3730 N N . ASN A 1 449 ? 13.167 9.331 8.454 1.00 68.31 449 ASN A N 1
ATOM 3731 C CA . ASN A 1 449 ? 12.006 10.218 8.306 1.00 68.31 449 ASN A CA 1
ATOM 3732 C C . ASN A 1 449 ? 10.704 9.487 8.713 1.00 68.31 449 ASN A C 1
ATOM 3734 O O . ASN A 1 449 ? 10.508 8.321 8.373 1.00 68.31 449 ASN A O 1
ATOM 3738 N N . ILE A 1 450 ? 9.766 10.196 9.349 1.00 67.81 450 ILE A N 1
ATOM 3739 C CA . ILE A 1 450 ? 8.417 9.736 9.741 1.00 67.81 450 ILE A CA 1
ATOM 3740 C C . ILE A 1 450 ? 7.689 8.987 8.609 1.00 67.81 450 ILE A C 1
ATOM 3742 O O . ILE A 1 450 ? 7.025 7.976 8.847 1.00 67.81 450 ILE A O 1
ATOM 3746 N N . GLN A 1 451 ? 7.835 9.427 7.353 1.00 74.00 451 GLN A N 1
ATOM 3747 C CA . GLN A 1 451 ? 7.213 8.747 6.206 1.00 74.00 451 GLN A CA 1
ATOM 3748 C C . GLN A 1 451 ? 7.748 7.326 5.967 1.00 74.00 451 GLN A C 1
ATOM 3750 O O . GLN A 1 451 ? 7.001 6.464 5.494 1.00 74.00 451 GLN A O 1
ATOM 3755 N N . SER A 1 452 ? 9.028 7.088 6.255 1.00 78.38 452 SER A N 1
ATOM 3756 C CA . SER A 1 452 ? 9.664 5.771 6.162 1.00 78.38 452 SER A CA 1
ATOM 3757 C C . SER A 1 452 ? 9.155 4.858 7.269 1.00 78.38 452 SER A C 1
ATOM 3759 O O . SER A 1 452 ? 8.640 3.774 6.985 1.00 78.38 452 SER A O 1
ATOM 3761 N N . ILE A 1 453 ? 9.153 5.365 8.504 1.00 78.38 453 ILE A N 1
ATOM 3762 C CA . ILE A 1 453 ? 8.673 4.650 9.692 1.00 78.38 453 ILE A CA 1
ATOM 3763 C C . ILE A 1 453 ? 7.206 4.231 9.512 1.00 78.38 453 ILE A C 1
ATOM 3765 O O . ILE A 1 453 ? 6.857 3.079 9.750 1.00 78.38 453 ILE A O 1
ATOM 3769 N N . SER A 1 454 ? 6.357 5.115 8.976 1.00 78.31 454 SER A N 1
ATOM 3770 C CA . SER A 1 454 ? 4.952 4.805 8.674 1.00 78.31 454 SER A CA 1
ATOM 3771 C C . SER A 1 454 ? 4.774 3.635 7.696 1.00 78.31 454 SER A C 1
ATOM 3773 O O . SER A 1 454 ? 3.755 2.948 7.733 1.00 78.31 454 SER A O 1
ATOM 3775 N N . LYS A 1 455 ? 5.708 3.410 6.765 1.00 82.75 455 LYS A N 1
ATOM 3776 C CA . LYS A 1 455 ? 5.634 2.269 5.833 1.00 82.75 455 LYS A CA 1
ATOM 3777 C C . LYS A 1 455 ? 6.120 0.980 6.482 1.00 82.75 455 LYS A C 1
ATOM 3779 O O . LYS A 1 455 ? 5.555 -0.076 6.200 1.00 82.75 455 LYS A O 1
ATOM 3784 N N . TYR A 1 456 ? 7.122 1.068 7.352 1.00 84.62 456 TYR A N 1
ATOM 3785 C CA . TYR A 1 456 ? 7.582 -0.072 8.139 1.00 84.62 456 TYR A CA 1
ATOM 3786 C C . TYR A 1 456 ? 6.511 -0.571 9.096 1.00 84.62 456 TYR A C 1
ATOM 3788 O O . TYR A 1 456 ? 6.291 -1.775 9.164 1.00 84.62 456 TYR A O 1
ATOM 3796 N N . THR A 1 457 ? 5.791 0.326 9.774 1.00 83.44 457 THR A N 1
ATOM 3797 C CA . THR A 1 457 ? 4.695 -0.090 10.656 1.00 83.44 457 THR A CA 1
ATOM 3798 C C . THR A 1 457 ? 3.566 -0.754 9.880 1.00 83.44 457 THR A C 1
ATOM 3800 O O . THR A 1 457 ? 3.090 -1.793 10.315 1.00 83.44 457 THR A O 1
ATOM 3803 N N . THR A 1 458 ? 3.217 -0.266 8.681 1.00 84.12 458 THR A N 1
ATOM 3804 C CA . THR A 1 458 ? 2.251 -0.964 7.804 1.00 84.12 458 THR A CA 1
ATOM 3805 C C . THR A 1 458 ? 2.719 -2.383 7.439 1.00 84.12 458 THR A C 1
ATOM 3807 O O . THR A 1 458 ? 1.913 -3.310 7.370 1.00 84.12 458 THR A O 1
ATOM 3810 N N . LEU A 1 459 ? 4.020 -2.578 7.189 1.00 88.06 459 LEU A N 1
ATOM 3811 C CA . LEU A 1 459 ? 4.585 -3.909 6.946 1.00 88.06 459 LEU A CA 1
ATOM 3812 C C . LEU A 1 459 ? 4.502 -4.789 8.205 1.00 88.06 459 LEU A C 1
ATOM 3814 O O . LEU A 1 459 ? 4.064 -5.933 8.107 1.00 88.06 459 LEU A O 1
ATOM 3818 N N . LEU A 1 460 ? 4.872 -4.257 9.372 1.00 88.06 460 LEU A N 1
ATOM 3819 C CA . LEU A 1 460 ? 4.794 -4.973 10.649 1.00 88.06 460 LEU A CA 1
ATOM 3820 C C . LEU A 1 460 ? 3.366 -5.392 10.995 1.00 88.06 460 LEU A C 1
ATOM 3822 O O . LEU A 1 460 ? 3.165 -6.524 11.420 1.00 88.06 460 LEU A O 1
ATOM 3826 N N . GLU A 1 461 ? 2.375 -4.534 10.754 1.00 86.81 461 GLU A N 1
ATOM 3827 C CA . GLU A 1 461 ? 0.961 -4.867 10.953 1.00 86.81 461 GLU A CA 1
ATOM 3828 C C . GLU A 1 461 ? 0.542 -6.070 10.109 1.00 86.81 461 GLU A C 1
ATOM 3830 O O . GLU A 1 461 ? -0.079 -6.994 10.627 1.00 86.81 461 GLU A O 1
ATOM 3835 N N . ASN A 1 462 ? 0.924 -6.111 8.830 1.00 86.38 462 ASN A N 1
ATOM 3836 C CA . ASN A 1 462 ? 0.625 -7.260 7.970 1.00 86.38 462 ASN A CA 1
ATOM 3837 C C . ASN A 1 462 ? 1.330 -8.540 8.448 1.00 86.38 462 ASN A C 1
ATOM 3839 O O . ASN A 1 462 ? 0.740 -9.615 8.415 1.00 86.38 462 ASN A O 1
ATOM 3843 N N . ILE A 1 463 ? 2.582 -8.438 8.905 1.00 89.81 463 ILE A N 1
ATOM 3844 C CA . ILE A 1 463 ? 3.328 -9.585 9.448 1.00 89.81 463 ILE A CA 1
ATOM 3845 C C . ILE A 1 463 ? 2.689 -10.090 10.753 1.00 89.81 463 ILE A C 1
ATOM 3847 O O . ILE A 1 463 ? 2.660 -11.300 11.003 1.00 89.81 463 ILE A O 1
ATOM 3851 N N . SER A 1 464 ? 2.162 -9.168 11.564 1.00 89.75 464 SER A N 1
ATOM 3852 C CA . SER A 1 464 ? 1.571 -9.456 12.872 1.00 89.75 464 SER A CA 1
ATOM 3853 C C . SER A 1 464 ? 0.291 -10.297 12.806 1.00 89.75 464 SER A C 1
ATOM 3855 O O . SER A 1 464 ? -0.036 -10.984 13.772 1.00 89.75 464 SER A O 1
ATOM 3857 N N . GLU A 1 465 ? -0.398 -10.308 11.660 1.00 87.81 465 GLU A N 1
ATOM 3858 C CA . GLU A 1 465 ? -1.596 -11.134 11.443 1.00 87.81 465 GLU A CA 1
ATOM 3859 C C . GLU A 1 465 ? -1.298 -12.638 11.381 1.00 87.81 465 GLU A C 1
ATOM 3861 O O . GLU A 1 465 ? -2.208 -13.452 11.512 1.00 87.81 465 GLU A O 1
ATOM 3866 N N . ILE A 1 466 ? -0.039 -13.017 11.152 1.00 85.12 466 ILE A N 1
ATOM 3867 C CA . ILE A 1 466 ? 0.367 -14.416 10.937 1.00 85.12 466 ILE A CA 1
ATOM 3868 C C . ILE A 1 466 ? 1.388 -14.870 11.954 1.00 85.12 466 ILE A C 1
ATOM 3870 O O . ILE A 1 466 ? 1.377 -16.026 12.367 1.00 85.12 466 ILE A O 1
ATOM 3874 N N . SER A 1 467 ? 2.290 -13.975 12.348 1.00 87.94 467 SER A N 1
ATOM 3875 C CA . SER A 1 467 ? 3.400 -14.333 13.212 1.00 87.94 467 SER A CA 1
ATOM 3876 C C . SER A 1 467 ? 3.595 -13.312 14.321 1.00 87.94 467 SER A C 1
ATOM 3878 O O . SER A 1 467 ? 3.404 -12.108 14.134 1.00 87.94 467 SER A O 1
ATOM 3880 N N . THR A 1 468 ? 4.035 -13.795 15.476 1.00 87.62 468 THR A N 1
ATOM 3881 C CA . THR A 1 468 ? 4.392 -12.942 16.608 1.00 87.62 468 THR A CA 1
ATOM 3882 C C . THR A 1 468 ? 5.594 -12.069 16.256 1.00 87.62 468 THR A C 1
ATOM 3884 O O . THR A 1 468 ? 6.576 -12.552 15.679 1.00 87.62 468 THR A O 1
ATOM 3887 N N . ILE A 1 469 ? 5.508 -10.776 16.559 1.00 87.75 469 ILE A N 1
ATOM 3888 C CA . ILE A 1 469 ? 6.624 -9.838 16.412 1.00 87.75 469 ILE A CA 1
ATOM 3889 C C . ILE A 1 469 ? 7.488 -9.921 17.672 1.00 87.75 469 ILE A C 1
ATOM 3891 O O . ILE A 1 469 ? 6.973 -10.023 18.789 1.00 87.75 469 ILE A O 1
ATOM 3895 N N . ASP A 1 470 ? 8.808 -9.910 17.503 1.00 84.06 470 ASP A N 1
ATOM 3896 C CA . ASP A 1 470 ? 9.736 -9.937 18.626 1.00 84.06 470 ASP A CA 1
ATOM 3897 C C . ASP A 1 470 ? 9.646 -8.652 19.464 1.00 84.06 470 ASP A C 1
ATOM 3899 O O . ASP A 1 470 ? 9.427 -7.548 18.958 1.00 84.06 470 ASP A O 1
ATOM 3903 N N . LYS A 1 471 ? 9.832 -8.815 20.779 1.00 81.75 471 LYS A N 1
ATOM 3904 C CA . LYS A 1 471 ? 9.722 -7.735 21.771 1.00 81.75 471 LYS A CA 1
ATOM 3905 C C . LYS A 1 471 ? 10.619 -6.545 21.420 1.00 81.75 471 LYS A C 1
ATOM 3907 O O . LYS A 1 471 ? 10.202 -5.398 21.545 1.00 81.75 471 LYS A O 1
ATOM 3912 N N . GLU A 1 472 ? 11.835 -6.828 20.975 1.00 81.94 472 GLU A N 1
ATOM 3913 C CA . GLU A 1 472 ? 12.853 -5.814 20.737 1.00 81.94 472 GLU A CA 1
ATOM 3914 C C . GLU A 1 472 ? 12.541 -4.958 19.495 1.00 81.94 472 GLU A C 1
ATOM 3916 O O . GLU A 1 472 ? 12.793 -3.753 19.498 1.00 81.94 472 GLU A O 1
ATOM 3921 N N . THR A 1 473 ? 11.933 -5.541 18.453 1.00 81.00 473 THR A N 1
ATOM 3922 C CA . THR A 1 473 ? 11.412 -4.792 17.299 1.00 81.00 473 THR A CA 1
ATOM 3923 C C . THR A 1 473 ? 10.257 -3.879 17.707 1.00 81.00 473 THR A C 1
ATOM 3925 O O . THR A 1 473 ? 10.239 -2.717 17.305 1.00 81.00 473 THR A O 1
ATOM 3928 N N . ILE A 1 474 ? 9.324 -4.349 18.545 1.00 81.12 474 ILE A N 1
ATOM 3929 C CA . ILE A 1 474 ? 8.229 -3.503 19.058 1.00 81.12 474 ILE A CA 1
ATOM 3930 C C . ILE A 1 474 ? 8.796 -2.299 19.832 1.00 81.12 474 ILE A C 1
ATOM 3932 O O . ILE A 1 474 ? 8.415 -1.162 19.554 1.00 81.12 474 ILE A O 1
ATOM 3936 N N . GLU A 1 475 ? 9.751 -2.527 20.736 1.00 79.06 475 GLU A N 1
ATOM 3937 C CA . GLU A 1 475 ? 10.401 -1.469 21.528 1.00 79.06 475 GLU A CA 1
ATOM 3938 C C . GLU A 1 475 ? 11.161 -0.456 20.663 1.00 79.06 475 GLU A C 1
ATOM 3940 O O . GLU A 1 475 ? 11.107 0.752 20.911 1.00 79.06 475 GLU A O 1
ATOM 3945 N N . LEU A 1 476 ? 11.850 -0.925 19.620 1.00 79.69 476 LEU A N 1
ATOM 3946 C CA . LEU A 1 476 ? 12.549 -0.058 18.672 1.00 79.69 476 LEU A CA 1
ATOM 3947 C C . LEU A 1 476 ? 11.574 0.880 17.948 1.00 79.69 476 LEU A C 1
ATOM 3949 O O . LEU A 1 476 ? 11.792 2.092 17.897 1.00 79.69 476 LEU A O 1
ATOM 3953 N N . PHE A 1 477 ? 10.481 0.330 17.414 1.00 77.56 477 PHE A N 1
ATOM 3954 C CA . PHE A 1 477 ? 9.488 1.107 16.674 1.00 77.56 477 PHE A CA 1
ATOM 3955 C C . PHE A 1 477 ? 8.695 2.058 17.565 1.00 77.56 477 PHE A C 1
ATOM 3957 O O . PHE A 1 477 ? 8.335 3.145 17.114 1.00 77.56 477 PHE A O 1
ATOM 3964 N N . GLN A 1 478 ? 8.481 1.708 18.832 1.00 76.50 478 GLN A N 1
ATOM 3965 C CA . GLN A 1 478 ? 7.899 2.627 19.809 1.00 76.50 478 GLN A CA 1
ATOM 3966 C C . GLN A 1 478 ? 8.785 3.850 20.024 1.00 76.50 478 GLN A C 1
ATOM 3968 O O . GLN A 1 478 ? 8.290 4.970 19.878 1.00 76.50 478 GLN A O 1
ATOM 3973 N N . LYS A 1 479 ? 10.094 3.655 20.241 1.00 76.56 479 LYS A N 1
ATOM 3974 C CA . LYS A 1 479 ? 11.064 4.760 20.355 1.00 76.56 479 LYS A CA 1
ATOM 3975 C C . LYS A 1 479 ? 11.080 5.657 19.115 1.00 76.56 479 LYS A C 1
ATOM 3977 O O . LYS A 1 479 ? 11.257 6.863 19.230 1.00 76.56 479 LYS A O 1
ATOM 3982 N N . TRP A 1 480 ? 10.875 5.100 17.923 1.00 73.88 480 TRP A N 1
ATOM 3983 C CA . TRP A 1 480 ? 10.813 5.887 16.683 1.00 73.88 480 TRP A CA 1
ATOM 3984 C C . TRP A 1 480 ? 9.462 6.568 16.447 1.00 73.88 480 TRP A C 1
ATOM 3986 O O . TRP A 1 480 ? 9.381 7.536 15.693 1.00 73.88 480 TRP A O 1
ATOM 3996 N N . SER A 1 481 ? 8.397 6.080 17.083 1.00 71.62 481 SER A N 1
ATOM 3997 C CA . SER A 1 481 ? 7.032 6.575 16.893 1.00 71.62 481 SER A CA 1
ATOM 3998 C C . SER A 1 481 ? 6.693 7.837 17.692 1.00 71.62 481 SER A C 1
ATOM 4000 O O . SER A 1 481 ? 5.618 8.388 17.488 1.00 71.62 481 SER A O 1
ATOM 4002 N N . ILE A 1 482 ? 7.604 8.328 18.546 1.00 67.69 482 ILE A N 1
ATOM 4003 C CA . ILE A 1 482 ? 7.360 9.405 19.529 1.00 67.69 482 ILE A CA 1
ATOM 4004 C C . ILE A 1 482 ? 6.759 10.680 18.904 1.00 67.69 482 ILE A C 1
ATOM 4006 O O . ILE A 1 482 ? 6.034 11.397 19.581 1.00 67.69 482 ILE A O 1
ATOM 4010 N N . ASN A 1 483 ? 6.966 10.927 17.606 1.00 70.94 483 ASN A N 1
ATOM 4011 C CA . ASN A 1 483 ? 6.488 12.129 16.912 1.00 70.94 483 ASN A CA 1
ATOM 4012 C C . ASN A 1 483 ? 5.274 11.904 15.979 1.00 70.94 483 ASN A C 1
ATOM 4014 O O . ASN A 1 483 ? 4.938 12.802 15.205 1.00 70.94 483 ASN A O 1
ATOM 4018 N N . SER A 1 484 ? 4.631 10.727 15.972 1.00 78.62 484 SER A N 1
ATOM 4019 C CA . SER A 1 484 ? 3.472 10.457 15.103 1.00 78.62 484 SER A CA 1
ATOM 4020 C C . SER A 1 484 ? 2.429 9.536 15.741 1.00 78.62 484 SER A C 1
ATOM 4022 O O . SER A 1 484 ? 2.654 8.338 15.918 1.00 78.62 484 SER A O 1
ATOM 4024 N N . THR A 1 485 ? 1.230 10.087 15.962 1.00 79.56 485 THR A N 1
ATOM 4025 C CA . THR A 1 485 ? 0.120 9.429 16.659 1.00 79.56 485 THR A CA 1
ATOM 4026 C C . THR A 1 485 ? -0.301 8.148 15.949 1.00 79.56 485 THR A C 1
ATOM 4028 O O . THR A 1 485 ? -0.395 7.099 16.580 1.00 79.56 485 THR A O 1
ATOM 4031 N N . GLN A 1 486 ? -0.462 8.198 14.624 1.00 81.56 486 GLN A N 1
ATOM 4032 C CA . GLN A 1 486 ? -0.800 7.024 13.821 1.00 81.56 486 GLN A CA 1
ATOM 4033 C C . GLN A 1 486 ? 0.239 5.902 13.943 1.00 81.56 486 GLN A C 1
ATOM 4035 O O . GLN A 1 486 ? -0.119 4.734 14.050 1.00 81.56 486 GLN A O 1
ATOM 4040 N N . ILE A 1 487 ? 1.532 6.235 13.910 1.00 81.69 487 ILE A N 1
ATOM 4041 C CA . ILE A 1 487 ? 2.601 5.231 13.973 1.00 81.69 487 ILE A CA 1
ATOM 4042 C C . ILE A 1 487 ? 2.586 4.554 15.344 1.00 81.69 487 ILE A C 1
ATOM 4044 O O . ILE A 1 487 ? 2.630 3.324 15.405 1.00 81.69 487 ILE A O 1
ATOM 4048 N N . SER A 1 488 ? 2.468 5.334 16.423 1.00 84.31 488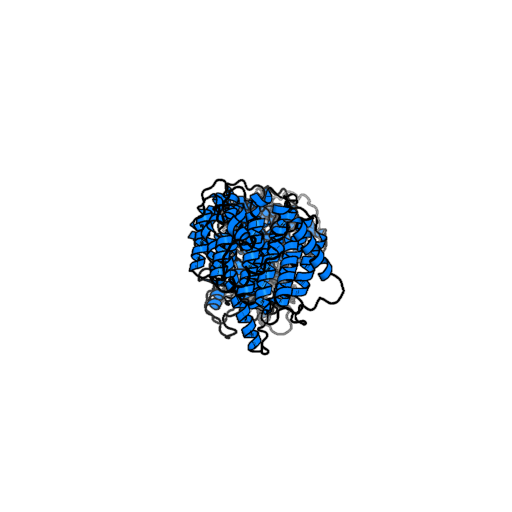 SER A N 1
ATOM 4049 C CA . SER A 1 488 ? 2.358 4.793 17.780 1.00 84.31 488 SER A CA 1
ATOM 4050 C C . SER A 1 488 ? 1.126 3.903 17.928 1.00 84.31 488 SER A C 1
ATOM 4052 O O . SER A 1 488 ? 1.238 2.803 18.462 1.00 84.31 488 SER A O 1
ATOM 4054 N N . LEU A 1 489 ? -0.029 4.323 17.401 1.00 85.69 489 LEU A N 1
ATOM 4055 C CA . LEU A 1 489 ? -1.263 3.535 17.460 1.00 85.69 489 LEU A CA 1
ATOM 4056 C C . LEU A 1 489 ? -1.148 2.202 16.725 1.00 85.69 489 LEU A C 1
ATOM 4058 O O . LEU A 1 489 ? -1.589 1.188 17.260 1.00 85.69 489 LEU A O 1
ATOM 4062 N N . ASN A 1 490 ? -0.523 2.173 15.550 1.00 85.50 490 ASN A N 1
ATOM 4063 C CA . ASN A 1 490 ? -0.314 0.937 14.794 1.00 85.50 490 ASN A CA 1
ATOM 4064 C C . ASN A 1 490 ? 0.541 -0.063 15.592 1.00 85.50 490 ASN A C 1
ATOM 4066 O O . ASN A 1 490 ? 0.174 -1.226 15.749 1.00 85.50 490 ASN A O 1
ATOM 4070 N N . VAL A 1 491 ? 1.655 0.399 16.172 1.00 86.69 491 VAL A N 1
ATOM 4071 C CA . VAL A 1 491 ? 2.550 -0.457 16.973 1.00 86.69 491 VAL A CA 1
ATOM 4072 C C . VAL A 1 491 ? 1.876 -0.927 18.265 1.00 86.69 491 VAL A C 1
ATOM 4074 O O . VAL A 1 491 ? 1.992 -2.095 18.639 1.00 86.69 491 VAL A O 1
ATOM 4077 N N . LEU A 1 492 ? 1.133 -0.046 18.936 1.00 87.56 492 LEU A N 1
ATOM 4078 C CA . LEU A 1 492 ? 0.376 -0.386 20.141 1.00 87.56 492 LEU A CA 1
ATOM 4079 C C . LEU A 1 492 ? -0.782 -1.346 19.843 1.00 87.56 492 LEU A C 1
ATOM 4081 O O . LEU A 1 492 ? -1.050 -2.229 20.650 1.00 87.56 492 LEU A O 1
ATOM 4085 N N . THR A 1 493 ? -1.415 -1.245 18.673 1.00 89.06 493 THR A N 1
ATOM 4086 C CA . THR A 1 493 ? -2.441 -2.199 18.225 1.00 89.06 493 THR A CA 1
ATOM 4087 C C . THR A 1 493 ? -1.841 -3.596 18.059 1.00 89.06 493 THR A C 1
ATOM 4089 O O . THR A 1 493 ? -2.406 -4.561 18.567 1.00 89.06 493 THR A O 1
ATOM 4092 N N . ILE A 1 494 ? -0.657 -3.716 17.443 1.00 89.12 494 ILE A N 1
ATOM 4093 C CA . ILE A 1 494 ? 0.069 -4.998 17.357 1.00 89.12 494 ILE A CA 1
ATOM 4094 C C . ILE A 1 494 ? 0.326 -5.566 18.759 1.00 89.12 494 ILE A C 1
ATOM 4096 O O . ILE A 1 494 ? 0.051 -6.740 19.015 1.00 89.12 494 ILE A O 1
ATOM 4100 N N . ALA A 1 495 ? 0.832 -4.734 19.676 1.00 88.25 495 ALA A N 1
ATOM 4101 C CA . ALA A 1 495 ? 1.099 -5.153 21.049 1.00 88.25 495 ALA A CA 1
ATOM 4102 C C . ALA A 1 495 ? -0.180 -5.611 21.767 1.00 88.25 495 ALA A C 1
ATOM 4104 O O . ALA A 1 495 ? -0.150 -6.636 22.442 1.00 88.25 495 ALA A O 1
ATOM 4105 N N . LEU A 1 496 ? -1.300 -4.911 21.574 1.00 88.62 496 LEU A N 1
ATOM 4106 C CA . LEU A 1 496 ? -2.590 -5.246 22.175 1.00 88.62 496 LEU A CA 1
ATOM 4107 C C . LEU A 1 496 ? -3.120 -6.605 21.700 1.00 88.62 496 LEU A C 1
ATOM 4109 O O . LEU A 1 496 ? -3.573 -7.389 22.525 1.00 88.62 496 LEU A O 1
ATOM 4113 N N . PHE A 1 497 ? -3.036 -6.911 20.401 1.00 86.88 497 PHE A N 1
ATOM 4114 C CA . PHE A 1 497 ? -3.506 -8.195 19.863 1.00 86.88 497 PHE A CA 1
ATOM 4115 C C . PHE A 1 497 ? -2.589 -9.374 20.217 1.00 86.88 497 PHE A C 1
ATOM 4117 O O . PHE A 1 497 ? -3.077 -10.485 20.413 1.00 86.88 497 PHE A O 1
ATOM 4124 N N . GLN A 1 498 ? -1.269 -9.166 20.278 1.00 87.62 498 GLN A N 1
ATOM 4125 C CA . GLN A 1 498 ? -0.312 -10.267 20.461 1.00 87.62 498 GLN A CA 1
ATOM 4126 C C . GLN A 1 498 ? 0.131 -10.481 21.912 1.00 87.62 498 GLN A C 1
ATOM 4128 O O . GLN A 1 498 ? 0.394 -11.614 22.303 1.00 87.62 498 GLN A O 1
ATOM 4133 N N . ASN A 1 499 ? 0.277 -9.411 22.697 1.00 84.19 499 ASN A N 1
ATOM 4134 C CA . ASN A 1 499 ? 0.761 -9.453 24.081 1.00 84.19 499 ASN A CA 1
ATOM 4135 C C . ASN A 1 499 ? 0.070 -8.368 24.940 1.00 84.19 499 ASN A C 1
ATOM 4137 O O . ASN A 1 499 ? 0.727 -7.385 25.315 1.00 84.19 499 ASN A O 1
ATOM 4141 N N . PRO A 1 500 ? -1.223 -8.539 25.289 1.00 81.38 500 PRO A N 1
ATOM 4142 C CA . PRO A 1 500 ? -1.996 -7.550 26.048 1.00 81.38 500 PRO A CA 1
ATOM 4143 C C . PRO A 1 500 ? -1.337 -7.112 27.363 1.00 81.38 500 PRO A C 1
ATOM 4145 O O . PRO A 1 500 ? -1.447 -5.956 27.755 1.00 81.38 500 PRO A O 1
ATOM 4148 N N . ASP A 1 501 ? -0.600 -7.999 28.031 1.00 77.19 501 ASP A N 1
ATOM 4149 C CA . ASP A 1 501 ? 0.037 -7.674 29.314 1.00 77.19 501 ASP A CA 1
ATOM 4150 C C . ASP A 1 501 ? 1.248 -6.740 29.133 1.00 77.19 501 ASP A C 1
ATOM 4152 O O . ASP A 1 501 ? 1.484 -5.825 29.921 1.00 77.19 501 ASP A O 1
ATOM 4156 N N . LYS A 1 502 ? 1.999 -6.891 28.032 1.00 77.06 502 LYS A N 1
ATOM 4157 C CA . LYS A 1 502 ? 3.142 -6.012 27.718 1.00 77.06 502 LYS A CA 1
ATOM 4158 C C . LYS A 1 502 ? 2.710 -4.643 27.201 1.00 77.06 502 LYS A C 1
ATOM 4160 O O . LYS A 1 502 ? 3.472 -3.688 27.326 1.00 77.06 502 LYS A O 1
ATOM 4165 N N . PHE A 1 503 ? 1.504 -4.536 26.646 1.00 82.25 503 PHE A N 1
ATOM 4166 C CA . PHE A 1 503 ? 0.925 -3.271 26.193 1.00 82.25 503 PHE A CA 1
ATOM 4167 C C . PHE A 1 503 ? 0.954 -2.195 27.292 1.00 82.25 503 PHE A C 1
ATOM 4169 O O . PHE A 1 503 ? 1.339 -1.056 27.027 1.00 82.25 503 PHE A O 1
ATOM 4176 N N . VAL A 1 504 ? 0.642 -2.564 28.539 1.00 76.12 504 VAL A N 1
ATOM 4177 C CA . VAL A 1 504 ? 0.638 -1.634 29.682 1.00 76.12 504 VAL A CA 1
ATOM 4178 C C . VAL A 1 504 ? 2.045 -1.123 30.007 1.00 76.12 504 VAL A C 1
ATOM 4180 O O . VAL A 1 504 ? 2.226 0.070 30.264 1.00 76.12 504 VAL A O 1
ATOM 4183 N N . ASN A 1 505 ? 3.062 -1.984 29.919 1.00 78.56 505 ASN A N 1
ATOM 4184 C CA . ASN A 1 505 ? 4.462 -1.591 30.118 1.00 78.56 505 ASN A CA 1
ATOM 4185 C C . ASN A 1 505 ? 4.911 -0.561 29.079 1.00 78.56 505 ASN A C 1
ATOM 4187 O O . ASN A 1 505 ? 5.548 0.432 29.425 1.00 78.56 505 ASN A O 1
ATOM 4191 N N . TYR A 1 506 ? 4.518 -0.752 27.821 1.00 78.38 506 TYR A N 1
ATOM 4192 C CA . TYR A 1 506 ? 4.848 0.184 26.750 1.00 78.38 506 TYR A CA 1
ATOM 4193 C C . TYR A 1 506 ? 4.197 1.549 26.939 1.00 78.38 506 TYR A C 1
ATOM 4195 O O . TYR A 1 506 ? 4.844 2.578 26.765 1.00 78.38 506 TYR A O 1
ATOM 4203 N N . ILE A 1 507 ? 2.935 1.575 27.361 1.00 80.31 507 ILE A N 1
ATOM 4204 C CA . ILE A 1 507 ? 2.257 2.835 27.675 1.00 80.31 507 ILE A CA 1
ATOM 4205 C C . ILE A 1 507 ? 2.904 3.529 28.867 1.00 80.31 507 ILE A C 1
ATOM 4207 O O . ILE A 1 507 ? 3.060 4.746 28.854 1.00 80.31 507 ILE A O 1
ATOM 4211 N N . THR A 1 508 ? 3.305 2.762 29.877 1.00 75.44 508 THR A N 1
ATOM 4212 C CA . THR A 1 508 ? 4.010 3.297 31.046 1.00 75.44 508 THR A CA 1
ATOM 4213 C C . THR A 1 508 ? 5.293 4.003 30.633 1.00 75.44 508 THR A C 1
ATOM 4215 O O . THR A 1 508 ? 5.557 5.104 31.104 1.00 75.44 508 THR A O 1
ATOM 4218 N N . GLN A 1 509 ? 6.061 3.396 29.730 1.00 76.12 509 GLN A N 1
ATOM 4219 C CA . GLN A 1 509 ? 7.280 3.998 29.210 1.00 76.12 509 GLN A CA 1
ATOM 4220 C C . GLN A 1 509 ? 6.987 5.297 28.449 1.00 76.12 509 GLN A C 1
ATOM 4222 O O . GLN A 1 509 ? 7.641 6.304 28.697 1.00 76.12 509 GLN A O 1
ATOM 4227 N N . ILE A 1 510 ? 5.955 5.308 27.594 1.00 76.56 510 ILE A N 1
ATOM 4228 C CA . ILE A 1 510 ? 5.527 6.529 26.895 1.00 76.56 510 ILE A CA 1
ATOM 4229 C C . ILE A 1 510 ? 5.145 7.614 27.910 1.00 76.56 510 ILE A C 1
ATOM 4231 O O . ILE A 1 510 ? 5.597 8.740 27.776 1.00 76.56 510 ILE A O 1
ATOM 4235 N N . LEU A 1 511 ? 4.375 7.288 28.953 1.00 75.88 511 LEU A N 1
ATOM 4236 C CA . LEU A 1 511 ? 4.004 8.244 30.004 1.00 75.88 511 LEU A CA 1
ATOM 4237 C C . LEU A 1 511 ? 5.222 8.814 30.749 1.00 75.88 511 LEU A C 1
ATOM 4239 O O . LEU A 1 511 ? 5.226 10.003 31.057 1.00 75.88 511 LEU A O 1
ATOM 4243 N N . GLN A 1 512 ? 6.243 7.994 31.024 1.00 73.38 512 GLN A N 1
ATOM 4244 C CA . GLN A 1 512 ? 7.467 8.404 31.727 1.00 73.38 512 GLN A CA 1
ATOM 4245 C C . GLN A 1 512 ? 8.382 9.287 30.870 1.00 73.38 512 GLN A C 1
ATOM 4247 O O . GLN A 1 512 ? 8.930 10.269 31.371 1.00 73.38 512 GLN A O 1
ATOM 4252 N N . ASP A 1 513 ? 8.524 8.965 29.583 1.00 66.56 513 ASP A N 1
ATOM 4253 C CA . ASP A 1 513 ? 9.367 9.718 28.645 1.00 66.56 513 ASP A CA 1
ATOM 4254 C C . ASP A 1 513 ? 8.757 11.091 28.306 1.00 66.56 513 ASP A C 1
ATOM 4256 O O . ASP A 1 513 ? 9.453 12.035 27.921 1.00 66.56 513 ASP A O 1
ATOM 4260 N N . THR A 1 514 ? 7.442 11.228 28.469 1.00 62.53 514 THR A N 1
ATOM 4261 C CA . THR A 1 514 ? 6.705 12.447 28.158 1.00 62.53 514 THR A CA 1
ATOM 4262 C C . THR A 1 514 ? 6.477 13.231 29.442 1.00 62.53 514 THR A C 1
ATOM 4264 O O . THR A 1 514 ? 5.517 12.981 30.159 1.00 62.53 514 THR A O 1
ATOM 4267 N N . GLN A 1 515 ? 7.306 14.236 29.736 1.00 57.03 515 GLN A N 1
ATOM 4268 C CA . GLN A 1 515 ? 7.118 15.119 30.906 1.00 57.03 515 GLN A CA 1
ATOM 4269 C C . GLN A 1 515 ? 5.777 15.918 30.914 1.00 57.03 515 GLN A C 1
ATOM 4271 O O . GLN A 1 515 ? 5.595 16.762 31.781 1.00 57.03 515 GLN A O 1
ATOM 4276 N N . GLY A 1 516 ? 4.832 15.634 29.994 1.00 57.53 516 GLY A N 1
ATOM 4277 C CA . GLY A 1 516 ? 3.448 16.141 29.907 1.00 57.53 516 GLY A CA 1
ATOM 4278 C C . GLY A 1 516 ? 3.365 17.630 29.550 1.00 57.53 516 GLY A C 1
ATOM 4279 O O . GLY A 1 516 ? 3.856 18.468 30.283 1.00 57.53 516 GLY A O 1
ATOM 4280 N N . GLN A 1 517 ? 2.846 18.058 28.393 1.00 62.22 517 GLN A N 1
ATOM 4281 C CA . GLN A 1 517 ? 1.446 18.520 28.224 1.00 62.22 517 GLN A CA 1
ATOM 4282 C C . GLN A 1 517 ? 1.116 18.836 26.741 1.00 62.22 517 GLN A C 1
ATOM 4284 O O . GLN A 1 517 ? 0.119 19.482 26.428 1.00 62.22 517 GLN A O 1
ATOM 4289 N N . SER A 1 518 ? 1.970 18.465 25.781 1.00 72.12 518 SER A N 1
ATOM 4290 C CA . SER A 1 518 ? 1.762 18.895 24.387 1.00 72.12 518 SER A CA 1
ATOM 4291 C C . SER A 1 518 ? 0.460 18.321 23.803 1.00 72.12 518 SER A C 1
ATOM 4293 O O . SER A 1 518 ? 0.157 17.149 24.039 1.00 72.12 518 SER A O 1
ATOM 4295 N N . ALA A 1 519 ? -0.217 19.073 22.930 1.00 77.88 519 ALA A N 1
ATOM 4296 C CA . ALA A 1 519 ? -1.435 18.641 22.227 1.00 77.88 519 ALA A CA 1
ATOM 4297 C C . ALA A 1 519 ? -1.315 17.259 21.540 1.00 77.88 519 ALA A C 1
ATOM 4299 O O . ALA A 1 519 ? -2.284 16.503 21.478 1.00 77.88 519 ALA A O 1
ATOM 4300 N N . TYR A 1 520 ? -0.111 16.898 21.085 1.00 82.38 520 TYR A N 1
ATOM 4301 C CA . TYR A 1 520 ? 0.207 15.574 20.547 1.00 82.38 520 TYR A CA 1
ATOM 4302 C C . TYR A 1 520 ? -0.084 14.428 21.535 1.00 82.38 520 TYR A C 1
ATOM 4304 O O . TYR A 1 520 ? -0.813 13.495 21.201 1.00 82.38 520 TYR A O 1
ATOM 4312 N N . HIS A 1 521 ? 0.449 14.510 22.758 1.00 82.94 521 HIS A N 1
ATOM 4313 C CA . HIS A 1 521 ? 0.283 13.483 23.789 1.00 82.94 521 HIS A CA 1
ATOM 4314 C C . HIS A 1 521 ? -1.181 13.349 24.203 1.00 82.94 521 HIS A C 1
ATOM 4316 O O . HIS A 1 521 ? -1.687 12.235 24.294 1.00 82.94 521 HIS A O 1
ATOM 4322 N N . ILE A 1 522 ? -1.893 14.470 24.356 1.00 86.38 522 ILE A N 1
ATOM 4323 C CA . ILE A 1 522 ? -3.332 14.466 24.649 1.00 86.38 522 ILE A CA 1
ATOM 4324 C C . ILE A 1 522 ? -4.103 13.706 23.555 1.00 86.38 522 ILE A C 1
ATOM 4326 O O . ILE A 1 522 ? -4.907 12.827 23.870 1.00 86.38 522 ILE A O 1
ATOM 4330 N N . SER A 1 523 ? -3.819 13.976 22.275 1.00 86.88 523 SER A N 1
ATOM 4331 C CA . SER A 1 523 ? -4.430 13.260 21.142 1.00 86.88 523 SER A CA 1
ATOM 4332 C C . SER A 1 523 ? -4.093 11.762 21.139 1.00 86.88 523 SER A C 1
ATOM 4334 O O . SER A 1 523 ? -4.981 10.926 20.953 1.00 86.88 523 SER A O 1
ATOM 4336 N N . LEU A 1 524 ? -2.830 11.401 21.390 1.00 87.12 524 LEU A N 1
ATOM 4337 C CA . LEU A 1 524 ? -2.388 10.006 21.450 1.00 87.12 524 LEU A CA 1
ATOM 4338 C C . LEU A 1 524 ? -3.091 9.237 22.578 1.00 87.12 524 LEU A C 1
ATOM 4340 O O . LEU A 1 524 ? -3.671 8.184 22.318 1.00 87.12 524 LEU A O 1
ATOM 4344 N N . PHE A 1 525 ? -3.108 9.774 23.800 1.00 88.94 525 PHE A N 1
ATOM 4345 C CA . PHE A 1 525 ? -3.748 9.121 24.946 1.00 88.94 525 PHE A CA 1
ATOM 4346 C C . PHE A 1 525 ? -5.266 9.038 24.812 1.00 88.94 525 PHE A C 1
ATOM 4348 O O . PHE A 1 525 ? -5.836 8.002 25.147 1.00 88.94 525 PHE A O 1
ATOM 4355 N N . THR A 1 526 ? -5.911 10.059 24.239 1.00 90.31 526 THR A N 1
ATOM 4356 C CA . THR A 1 526 ? -7.336 10.003 23.863 1.00 90.31 526 THR A CA 1
ATOM 4357 C C . THR A 1 526 ? -7.615 8.742 23.037 1.00 90.31 526 THR A C 1
ATOM 4359 O O . THR A 1 526 ? -8.493 7.949 23.365 1.00 90.31 526 THR A O 1
ATOM 4362 N N . ARG A 1 527 ? -6.804 8.484 22.008 1.00 89.69 527 ARG A N 1
ATOM 4363 C CA . ARG A 1 527 ? -6.997 7.350 21.091 1.00 89.69 527 ARG A CA 1
ATOM 4364 C C . ARG A 1 527 ? -6.592 6.008 21.687 1.00 89.69 527 ARG A C 1
ATOM 4366 O O . ARG A 1 527 ? -7.257 5.014 21.418 1.00 89.69 527 ARG A O 1
ATOM 4373 N N . ILE A 1 528 ? -5.543 5.972 22.506 1.00 90.50 528 ILE A N 1
ATOM 4374 C CA . ILE A 1 528 ? -5.140 4.772 23.251 1.00 90.50 528 ILE A CA 1
ATOM 4375 C C . ILE A 1 528 ? -6.263 4.325 24.193 1.00 90.50 528 ILE A C 1
ATOM 4377 O O . ILE A 1 528 ? -6.571 3.135 24.238 1.00 90.50 528 ILE A O 1
ATOM 4381 N N . MET A 1 529 ? -6.900 5.260 24.907 1.00 91.19 529 MET A N 1
ATOM 4382 C CA . MET A 1 529 ? -8.022 4.944 25.795 1.00 91.19 529 MET A CA 1
ATOM 4383 C C . MET A 1 529 ? -9.208 4.371 25.021 1.00 91.19 529 MET A C 1
ATOM 4385 O O . MET A 1 529 ? -9.764 3.364 25.444 1.00 91.19 529 MET A O 1
ATOM 4389 N N . LEU A 1 530 ? -9.557 4.945 23.865 1.00 92.62 530 LEU A N 1
ATOM 4390 C CA . LEU A 1 530 ? -10.638 4.422 23.021 1.00 92.62 530 LEU A CA 1
ATOM 4391 C C . LEU A 1 530 ? -10.306 3.048 22.420 1.00 92.62 530 LEU A C 1
ATOM 4393 O O . LEU A 1 530 ? -11.150 2.151 22.435 1.00 92.62 530 LEU A O 1
ATOM 4397 N N . LEU A 1 531 ? -9.064 2.853 21.962 1.00 91.38 531 LEU A N 1
ATOM 4398 C CA . LEU A 1 531 ? -8.579 1.559 21.481 1.00 91.38 531 LEU A CA 1
ATOM 4399 C C . LEU A 1 531 ? -8.710 0.495 22.577 1.00 91.38 531 LEU A C 1
ATOM 4401 O O . LEU A 1 531 ? -9.285 -0.567 22.336 1.00 91.38 531 LEU A O 1
ATOM 4405 N N . PHE A 1 532 ? -8.240 0.802 23.787 1.00 90.62 532 PHE A N 1
ATOM 4406 C CA . PHE A 1 532 ? -8.324 -0.107 24.926 1.00 90.62 532 PHE A CA 1
ATOM 4407 C C . PHE A 1 532 ? -9.769 -0.343 25.372 1.00 90.62 532 PHE A C 1
ATOM 4409 O O . PHE A 1 532 ? -10.129 -1.477 25.658 1.00 90.62 532 PHE A O 1
ATOM 4416 N N . ALA A 1 533 ? -10.620 0.686 25.375 1.00 90.50 533 ALA A N 1
ATOM 4417 C CA . ALA A 1 533 ? -12.039 0.566 25.711 1.00 90.50 533 ALA A CA 1
ATOM 4418 C C . ALA A 1 533 ? -12.797 -0.348 24.734 1.00 90.50 533 ALA A C 1
ATOM 4420 O O . ALA A 1 533 ? -13.758 -1.002 25.129 1.00 90.50 533 ALA A O 1
ATOM 4421 N N . SER A 1 534 ? -12.365 -0.416 23.474 1.00 91.56 534 SER A N 1
ATOM 4422 C CA . SER A 1 534 ? -13.000 -1.241 22.439 1.00 91.56 534 SER A CA 1
ATOM 4423 C C . SER A 1 534 ? -12.577 -2.717 22.442 1.00 91.56 534 SER A C 1
ATOM 4425 O O . SER A 1 534 ? -13.239 -3.544 21.819 1.00 91.56 534 SER A O 1
ATOM 4427 N N . ALA A 1 535 ? -11.477 -3.054 23.120 1.00 89.31 535 ALA A N 1
ATOM 4428 C CA . ALA A 1 535 ? -10.830 -4.366 23.074 1.00 89.31 535 ALA A CA 1
ATOM 4429 C C . ALA A 1 535 ? -11.488 -5.505 23.891 1.00 89.31 535 ALA A C 1
ATOM 4431 O O . ALA A 1 535 ? -11.447 -6.640 23.409 1.00 89.31 535 ALA A O 1
ATOM 4432 N N . PRO A 1 536 ? -12.098 -5.276 25.077 1.00 86.69 536 PRO A N 1
ATOM 4433 C CA . PRO A 1 536 ? -12.593 -6.342 25.954 1.00 86.69 536 PRO A CA 1
ATOM 4434 C C . PRO A 1 536 ? -13.544 -7.376 25.327 1.00 86.69 536 PRO A C 1
ATOM 4436 O O . PRO A 1 536 ? -13.435 -8.543 25.703 1.00 86.69 536 PRO A O 1
ATOM 4439 N N . PRO A 1 537 ? -14.428 -7.029 24.363 1.00 83.19 537 PRO A N 1
ATOM 4440 C CA . PRO A 1 537 ? -15.264 -8.022 23.684 1.00 83.19 537 PRO A CA 1
ATOM 4441 C C . PRO A 1 537 ? -14.468 -9.097 22.922 1.00 83.19 537 PRO A C 1
ATOM 4443 O O . PRO A 1 537 ? -15.001 -10.167 22.640 1.00 83.19 537 PRO A O 1
ATOM 4446 N N . PHE A 1 538 ? -13.208 -8.819 22.570 1.00 85.44 538 PHE A N 1
ATOM 4447 C CA . PHE A 1 538 ? -12.377 -9.671 21.711 1.00 85.44 538 PHE A CA 1
ATOM 4448 C C . PHE A 1 538 ? -11.082 -10.143 22.380 1.00 85.44 538 PHE A C 1
ATOM 4450 O O . PHE A 1 538 ? -10.550 -11.192 22.020 1.00 85.44 538 PHE A O 1
ATOM 4457 N N . ILE A 1 539 ? -10.548 -9.364 23.324 1.00 85.12 539 ILE A N 1
ATOM 4458 C CA . ILE A 1 539 ? -9.225 -9.564 23.917 1.00 85.12 539 ILE A CA 1
ATOM 4459 C C . ILE A 1 539 ? -9.360 -9.586 25.438 1.00 85.12 539 ILE A C 1
ATOM 4461 O O . ILE A 1 539 ? -9.829 -8.627 26.050 1.00 85.12 539 ILE A O 1
ATOM 4465 N N . LYS A 1 540 ? -8.885 -10.667 26.064 1.00 82.56 540 LYS A N 1
ATOM 4466 C CA . LYS A 1 540 ? -8.764 -10.748 27.521 1.00 82.56 540 LYS A CA 1
ATOM 4467 C C . LYS A 1 540 ? -7.514 -9.990 27.968 1.00 82.56 540 LYS A C 1
ATOM 4469 O O . LYS A 1 540 ? -6.413 -10.320 27.536 1.00 82.56 540 LYS A O 1
ATOM 4474 N N . ILE A 1 541 ? -7.682 -9.003 28.845 1.00 77.06 541 ILE A N 1
ATOM 4475 C CA . ILE A 1 541 ? -6.591 -8.155 29.343 1.00 77.06 541 ILE A CA 1
ATOM 4476 C C . ILE A 1 541 ? -6.476 -8.350 30.854 1.00 77.06 541 ILE A C 1
ATOM 4478 O O . ILE A 1 541 ? -7.466 -8.175 31.560 1.00 77.06 541 ILE A O 1
ATOM 4482 N N . THR A 1 542 ? -5.295 -8.720 31.359 1.00 75.75 542 THR A N 1
ATOM 4483 C CA . THR A 1 542 ? -5.113 -9.004 32.796 1.00 75.75 542 THR A CA 1
ATOM 4484 C C . THR A 1 542 ? -4.573 -7.803 33.582 1.00 75.75 542 THR A C 1
ATOM 4486 O O . THR A 1 542 ? -4.987 -7.568 34.714 1.00 75.75 542 THR A O 1
ATOM 4489 N N . CYS A 1 543 ? -3.750 -6.953 32.959 1.00 75.62 543 CYS A N 1
ATOM 4490 C CA . CYS A 1 543 ? -3.093 -5.800 33.597 1.00 75.62 543 CYS A CA 1
ATOM 4491 C C . CYS A 1 543 ? -3.938 -4.504 33.641 1.00 75.62 543 CYS A C 1
ATOM 4493 O O . CYS A 1 543 ? -3.395 -3.398 33.662 1.00 75.62 543 CYS A O 1
ATOM 4495 N N . ILE A 1 544 ? -5.271 -4.602 33.631 1.00 79.00 544 ILE A N 1
ATOM 4496 C CA . ILE A 1 544 ? -6.174 -3.437 33.519 1.00 79.00 544 ILE A CA 1
ATOM 4497 C C . ILE A 1 544 ? -5.991 -2.443 34.680 1.00 79.00 544 ILE A C 1
ATOM 4499 O O . ILE A 1 544 ? -6.035 -1.230 34.476 1.00 79.00 544 ILE A O 1
ATOM 4503 N N . LYS A 1 545 ? -5.755 -2.953 35.893 1.00 78.62 545 LYS A N 1
ATOM 4504 C CA . LYS A 1 545 ? -5.612 -2.154 37.118 1.00 78.62 545 LYS A CA 1
ATOM 4505 C C . LYS A 1 545 ? -4.429 -1.181 37.057 1.00 78.62 545 LYS A C 1
ATOM 4507 O O . LYS A 1 545 ? -4.604 0.011 37.285 1.00 78.62 545 LYS A O 1
ATOM 4512 N N . GLU A 1 546 ? -3.244 -1.673 36.696 1.00 79.00 546 GLU A N 1
ATOM 4513 C CA . GLU A 1 546 ? -2.029 -0.851 36.573 1.00 79.00 546 GLU A CA 1
ATOM 4514 C C . GLU A 1 546 ? -2.158 0.219 35.486 1.00 79.00 546 GLU A C 1
ATOM 4516 O O . GLU A 1 546 ? -1.650 1.332 35.631 1.00 79.00 546 GLU A O 1
ATOM 4521 N N . PHE A 1 547 ? -2.843 -0.120 34.392 1.00 83.12 547 PHE A N 1
ATOM 4522 C CA . PHE A 1 547 ? -3.122 0.814 33.311 1.00 83.12 547 PHE A CA 1
ATOM 4523 C C . PHE A 1 547 ? -4.024 1.962 33.778 1.00 83.12 547 PHE A C 1
ATOM 4525 O O . PHE A 1 547 ? -3.700 3.125 33.536 1.00 83.12 547 PHE A O 1
ATOM 4532 N N . LEU A 1 548 ? -5.117 1.656 34.486 1.00 85.25 548 LEU A N 1
ATOM 4533 C CA . LEU A 1 548 ? -6.061 2.668 34.963 1.00 85.25 548 LEU A CA 1
ATOM 4534 C C . LEU A 1 548 ? -5.420 3.671 35.926 1.00 85.25 548 LEU A C 1
ATOM 4536 O O . LEU A 1 548 ? -5.605 4.870 35.727 1.00 85.25 548 LEU A O 1
ATOM 4540 N N . LEU A 1 549 ? -4.634 3.211 36.907 1.00 83.31 549 LEU A N 1
ATOM 4541 C CA . LEU A 1 549 ? -3.967 4.100 37.872 1.00 83.31 549 LEU A CA 1
ATOM 4542 C C . LEU A 1 549 ? -3.073 5.137 37.169 1.00 83.31 549 LEU A C 1
ATOM 4544 O O . LEU A 1 549 ? -3.151 6.332 37.449 1.00 83.31 549 LEU A O 1
ATOM 4548 N N . LYS A 1 550 ? -2.287 4.701 36.177 1.00 83.62 550 LYS A N 1
ATOM 4549 C CA . LYS A 1 550 ? -1.396 5.582 35.401 1.00 83.62 550 LYS A CA 1
ATOM 4550 C C . LYS A 1 550 ? -2.157 6.566 34.511 1.00 83.62 550 LYS A C 1
ATOM 4552 O O . LYS A 1 550 ? -1.755 7.720 34.369 1.00 83.62 550 LYS A O 1
ATOM 4557 N N . ILE A 1 551 ? -3.254 6.119 33.900 1.00 88.38 551 ILE A N 1
ATOM 4558 C CA . ILE A 1 551 ? -4.086 6.976 33.049 1.00 88.38 551 ILE A CA 1
ATOM 4559 C C . ILE A 1 551 ? -4.822 8.029 33.881 1.00 88.38 551 ILE A C 1
ATOM 4561 O O . ILE A 1 551 ? -4.878 9.181 33.454 1.00 88.38 551 ILE A O 1
ATOM 4565 N N . ILE A 1 552 ? -5.331 7.682 35.067 1.00 88.50 552 ILE A N 1
ATOM 4566 C CA . ILE A 1 552 ? -5.998 8.639 35.965 1.00 88.50 552 ILE A CA 1
ATOM 4567 C C . ILE A 1 552 ? -5.058 9.790 36.320 1.00 88.50 552 ILE A C 1
ATOM 4569 O O . ILE A 1 552 ? -5.452 10.948 36.198 1.00 88.50 552 ILE A O 1
ATOM 4573 N N . GLU A 1 553 ? -3.804 9.500 36.676 1.00 85.81 553 GLU A N 1
ATOM 4574 C CA . GLU A 1 553 ? -2.814 10.538 36.986 1.00 85.81 553 GLU A CA 1
ATOM 4575 C C . GLU A 1 553 ? -2.580 11.479 35.788 1.00 85.81 553 GLU A C 1
ATOM 4577 O O . GLU A 1 553 ? -2.535 12.706 35.933 1.00 85.81 553 GLU A O 1
ATOM 4582 N N . PHE A 1 554 ? -2.485 10.921 34.577 1.00 87.50 554 PHE A N 1
ATOM 4583 C CA . PHE A 1 554 ? -2.328 11.704 33.351 1.00 87.50 554 PHE A CA 1
ATOM 4584 C C . PHE A 1 554 ? -3.557 12.575 33.047 1.00 87.50 554 PHE A C 1
ATOM 4586 O O . PHE A 1 554 ? -3.410 13.744 32.674 1.00 87.50 554 PHE A O 1
ATOM 4593 N N . VAL A 1 555 ? -4.766 12.035 33.218 1.00 88.81 555 VAL A N 1
ATOM 4594 C CA . VAL A 1 555 ? -6.028 12.754 32.984 1.00 88.81 555 VAL A CA 1
ATOM 4595 C C . VAL A 1 555 ? -6.227 13.853 34.032 1.00 88.81 555 VAL A C 1
ATOM 4597 O O . VAL A 1 555 ? -6.573 14.970 33.648 1.00 88.81 555 VAL A O 1
ATOM 4600 N N . LYS A 1 556 ? -5.914 13.605 35.314 1.00 87.00 556 LYS A N 1
ATOM 4601 C CA . LYS A 1 556 ? -5.921 14.618 36.390 1.00 87.00 556 LYS A CA 1
ATOM 4602 C C . LYS A 1 556 ? -5.066 15.835 36.017 1.00 87.00 556 LYS A C 1
ATOM 4604 O O . LYS A 1 556 ? -5.542 16.970 36.072 1.00 87.00 556 LYS A O 1
ATOM 4609 N N . LYS A 1 557 ? -3.842 15.605 35.522 1.00 86.75 557 LYS A N 1
ATOM 4610 C CA . LYS A 1 557 ? -2.928 16.672 35.061 1.00 86.75 557 LYS A CA 1
ATOM 4611 C C . LYS A 1 557 ? -3.432 17.432 33.825 1.00 86.75 557 LYS A C 1
ATOM 4613 O O . LYS A 1 557 ? -3.056 18.585 33.636 1.00 86.75 557 LYS A O 1
ATOM 4618 N N . ASN A 1 558 ? -4.270 16.812 32.988 1.00 85.88 558 ASN A N 1
ATOM 4619 C CA . ASN A 1 558 ? -4.733 17.357 31.702 1.00 85.88 558 ASN A CA 1
ATOM 4620 C C . ASN A 1 558 ? -6.262 17.532 31.632 1.00 85.88 558 ASN A C 1
ATOM 4622 O O . ASN A 1 558 ? -6.850 17.513 30.547 1.00 85.88 558 ASN A O 1
ATOM 4626 N N . LYS A 1 559 ? -6.911 17.743 32.782 1.00 83.94 559 LYS A N 1
ATOM 4627 C CA . LYS A 1 559 ? -8.374 17.837 32.921 1.00 83.94 559 LYS A CA 1
ATOM 4628 C C . LYS A 1 559 ? -9.044 18.933 32.077 1.00 83.94 559 LYS A C 1
ATOM 4630 O O . LYS A 1 559 ? -10.248 18.883 31.864 1.00 83.94 559 LYS A O 1
ATOM 4635 N N . GLY A 1 560 ? -8.282 19.893 31.546 1.00 81.00 560 GLY A N 1
ATOM 4636 C CA . GLY A 1 560 ? -8.784 20.910 30.613 1.00 81.00 560 GLY A CA 1
ATOM 4637 C C . GLY A 1 560 ? -9.173 20.378 29.222 1.00 81.00 560 GLY A C 1
ATOM 4638 O O . GLY A 1 560 ? -9.874 21.067 28.487 1.00 81.00 560 GLY A O 1
ATOM 4639 N N . SER A 1 561 ? -8.750 19.167 28.836 1.00 86.00 561 SER A N 1
ATOM 4640 C CA . SER A 1 561 ? -9.097 18.572 27.537 1.00 86.00 561 SER A CA 1
ATOM 4641 C C . SER A 1 561 ? -10.378 17.735 27.611 1.00 86.00 561 SER A C 1
ATOM 4643 O O . SER A 1 561 ? -10.376 16.618 28.125 1.00 86.00 561 SER A O 1
ATOM 4645 N N . GLU A 1 562 ? -11.468 18.239 27.026 1.00 85.62 562 GLU A N 1
ATOM 4646 C CA . GLU A 1 562 ? -12.764 17.541 26.989 1.00 85.62 562 GLU A CA 1
ATOM 4647 C C . GLU A 1 562 ? -12.693 16.182 26.270 1.00 85.62 562 GLU A C 1
ATOM 4649 O O . GLU A 1 562 ? -13.212 15.192 26.776 1.00 85.62 562 GLU A O 1
ATOM 4654 N N . SER A 1 563 ? -11.981 16.084 25.141 1.00 86.75 563 SER A N 1
ATOM 4655 C CA . SER A 1 563 ? -11.832 14.817 24.407 1.00 86.75 563 SER A CA 1
ATOM 4656 C C . SER A 1 563 ? -11.129 13.734 25.229 1.00 86.75 563 SER A C 1
ATOM 4658 O O . SER A 1 563 ? -11.501 12.558 25.158 1.00 86.75 563 SER A O 1
ATOM 4660 N N . LEU A 1 564 ? -10.124 14.130 26.018 1.00 89.81 564 LEU A N 1
ATOM 4661 C CA . LEU A 1 564 ? -9.374 13.230 26.887 1.00 89.81 564 LEU A CA 1
ATOM 4662 C C . LEU A 1 564 ? -10.267 12.710 28.017 1.00 89.81 564 LEU A C 1
ATOM 4664 O O . LEU A 1 564 ? -10.330 11.502 28.238 1.00 89.81 564 LEU A O 1
ATOM 4668 N N . VAL A 1 565 ? -10.997 13.607 28.686 1.00 88.56 565 VAL A N 1
ATOM 4669 C CA . VAL A 1 565 ? -11.904 13.248 29.786 1.00 88.56 565 VAL A CA 1
ATOM 4670 C C . VAL A 1 565 ? -13.054 12.366 29.295 1.00 88.56 565 VAL A C 1
ATOM 4672 O O . VAL A 1 565 ? -13.327 11.331 29.899 1.00 88.56 565 VAL A O 1
ATOM 4675 N N . ASN A 1 566 ? -13.664 12.696 28.154 1.00 88.81 566 ASN A N 1
ATOM 4676 C CA . ASN A 1 566 ? -14.725 11.878 27.560 1.00 88.81 566 ASN A CA 1
ATOM 4677 C C . ASN A 1 566 ? -14.225 10.464 27.229 1.00 88.81 566 ASN A C 1
ATOM 4679 O O . ASN A 1 566 ? -14.897 9.477 27.523 1.00 88.81 566 ASN A O 1
ATOM 4683 N N . SER A 1 567 ? -13.015 10.348 26.676 1.00 91.38 567 SER A N 1
ATOM 4684 C CA . SER A 1 567 ? -12.407 9.044 26.377 1.00 91.38 567 SER A CA 1
ATOM 4685 C C . SER A 1 567 ? -12.080 8.250 27.643 1.00 91.38 567 SER A C 1
ATOM 4687 O O . SER A 1 567 ? -12.236 7.029 27.655 1.00 91.38 567 SER A O 1
ATOM 4689 N N . PHE A 1 568 ? -11.681 8.930 28.722 1.00 92.12 568 PHE A N 1
ATOM 4690 C CA . PHE A 1 568 ? -11.474 8.310 30.028 1.00 92.12 568 PHE A CA 1
ATOM 4691 C C . PHE A 1 568 ? -12.786 7.777 30.626 1.00 92.12 568 PHE A C 1
ATOM 4693 O O . PHE A 1 568 ? -12.838 6.634 31.075 1.00 92.12 568 PHE A O 1
ATOM 4700 N N . PHE A 1 569 ? -13.875 8.547 30.561 1.00 89.62 569 PHE A N 1
ATOM 4701 C CA . PHE A 1 569 ? -15.202 8.095 30.995 1.00 89.62 569 PHE A CA 1
ATOM 4702 C C . PHE A 1 569 ? -15.666 6.845 30.237 1.00 89.62 569 PHE A C 1
ATOM 4704 O O . PHE A 1 569 ? -16.134 5.883 30.847 1.00 89.62 569 PHE A O 1
ATOM 4711 N N . ILE A 1 570 ? -15.475 6.819 28.917 1.00 91.00 570 ILE A N 1
ATOM 4712 C CA . ILE A 1 570 ? -15.820 5.665 28.073 1.00 91.00 570 ILE A CA 1
ATOM 4713 C C . ILE A 1 570 ? -14.959 4.444 28.421 1.00 91.00 570 ILE A C 1
ATOM 4715 O O . ILE A 1 570 ? -15.473 3.325 28.488 1.00 91.00 570 ILE A O 1
ATOM 4719 N N . LEU A 1 571 ? -13.667 4.648 28.688 1.00 91.56 571 LEU A N 1
ATOM 4720 C CA . LEU A 1 571 ? -12.758 3.596 29.138 1.00 91.56 571 LEU A CA 1
ATOM 4721 C C . LEU A 1 571 ? -13.230 2.960 30.451 1.00 91.56 571 LEU A C 1
ATOM 4723 O O . LEU A 1 571 ? -13.364 1.736 30.517 1.00 91.56 571 LEU A O 1
ATOM 4727 N N . VAL A 1 572 ? -13.519 3.776 31.470 1.00 88.00 572 VAL A N 1
ATOM 4728 C CA . VAL A 1 572 ? -14.007 3.289 32.770 1.00 88.00 572 VAL A CA 1
ATOM 4729 C C . VAL A 1 572 ? -15.338 2.561 32.600 1.00 88.00 572 VAL A C 1
ATOM 4731 O O . VAL A 1 572 ? -15.486 1.451 33.110 1.00 88.00 572 VAL A O 1
ATOM 4734 N N . ALA A 1 573 ? -16.278 3.116 31.828 1.00 85.06 573 ALA A N 1
ATOM 4735 C CA . ALA A 1 573 ? -17.557 2.467 31.543 1.00 85.06 573 ALA A CA 1
ATOM 4736 C C . ALA A 1 573 ? -17.376 1.088 30.886 1.00 85.06 573 ALA A C 1
ATOM 4738 O O . ALA A 1 573 ? -17.994 0.112 31.314 1.00 85.06 573 ALA A O 1
ATOM 4739 N N . SER A 1 574 ? -16.509 0.987 29.872 1.00 86.69 574 SER A N 1
ATOM 4740 C CA . SER A 1 574 ? -16.267 -0.273 29.159 1.00 86.69 574 SER A CA 1
ATOM 4741 C C . SER A 1 574 ? -15.645 -1.331 30.072 1.00 86.69 574 SER A C 1
ATOM 4743 O O . SER A 1 574 ? -16.132 -2.462 30.144 1.00 86.69 574 SER A O 1
ATOM 4745 N N . ILE A 1 575 ? -14.617 -0.962 30.841 1.00 83.19 575 ILE A N 1
ATOM 4746 C CA . ILE A 1 575 ? -13.979 -1.884 31.788 1.00 83.19 575 ILE A CA 1
ATOM 4747 C C . ILE A 1 575 ? -14.981 -2.326 32.854 1.00 83.19 575 ILE A C 1
ATOM 4749 O O . ILE A 1 575 ? -15.081 -3.520 33.125 1.00 83.19 575 ILE A O 1
ATOM 4753 N N . THR A 1 576 ? -15.776 -1.399 33.391 1.00 77.69 576 THR A N 1
ATOM 4754 C CA . THR A 1 576 ? -16.815 -1.708 34.385 1.00 77.69 576 THR A CA 1
ATOM 4755 C C . THR A 1 576 ? -17.868 -2.654 33.826 1.00 77.69 576 THR A C 1
ATOM 4757 O O . THR A 1 576 ? -18.440 -3.419 34.587 1.00 77.69 576 THR A O 1
ATOM 4760 N N . LYS A 1 577 ? -18.116 -2.678 32.508 1.00 76.94 577 LYS A N 1
ATOM 4761 C CA . LYS A 1 577 ? -19.045 -3.625 31.870 1.00 76.94 577 LYS A CA 1
ATOM 4762 C C . LYS A 1 577 ? -18.443 -5.017 31.661 1.00 76.94 577 LYS A C 1
ATOM 4764 O O . LYS A 1 577 ? -19.148 -6.012 31.834 1.00 76.94 577 LYS A O 1
ATOM 4769 N N . TRP A 1 578 ? -17.163 -5.110 31.313 1.00 74.62 578 TRP A N 1
ATOM 4770 C CA . TRP A 1 578 ? -16.535 -6.379 30.921 1.00 74.62 578 TRP A CA 1
ATOM 4771 C C . TRP A 1 578 ? -15.717 -7.055 32.030 1.00 74.62 578 TRP A C 1
ATOM 4773 O O . TRP A 1 578 ? -15.647 -8.277 32.054 1.00 74.62 578 TRP A O 1
ATOM 4783 N N . ASN A 1 579 ? -15.173 -6.299 32.987 1.00 70.69 579 ASN A N 1
ATOM 4784 C CA . ASN A 1 579 ? -14.268 -6.789 34.034 1.00 70.69 579 ASN A CA 1
ATOM 4785 C C . ASN A 1 579 ? -14.664 -6.241 35.421 1.00 70.69 579 ASN A C 1
ATOM 4787 O O . ASN A 1 579 ? -13.923 -5.472 36.029 1.00 70.69 579 ASN A O 1
ATOM 4791 N N . ASP A 1 580 ? -15.847 -6.633 35.920 1.00 65.19 580 ASP A N 1
ATOM 4792 C CA . ASP A 1 580 ? -16.389 -6.152 37.212 1.00 65.19 580 ASP A CA 1
ATOM 4793 C C . ASP A 1 580 ? -15.514 -6.528 38.398 1.00 65.19 580 ASP A C 1
ATOM 4795 O O . ASP A 1 580 ? -15.493 -5.823 39.399 1.00 65.19 580 ASP A O 1
ATOM 4799 N N . ASP A 1 581 ? -14.819 -7.660 38.297 1.00 64.94 581 ASP A N 1
ATOM 4800 C CA . ASP A 1 581 ? -14.039 -8.230 39.394 1.00 64.94 581 ASP A CA 1
ATOM 4801 C C . ASP A 1 581 ? -12.914 -7.290 39.852 1.00 64.94 581 ASP A C 1
ATOM 4803 O O . ASP A 1 581 ? -12.431 -7.400 40.973 1.00 64.94 581 ASP A O 1
ATOM 4807 N N . ILE A 1 582 ? -12.534 -6.322 39.010 1.00 65.38 582 ILE A N 1
ATOM 4808 C CA . ILE A 1 582 ? -11.575 -5.263 39.347 1.00 65.38 582 ILE A CA 1
ATOM 4809 C C . ILE A 1 582 ? -12.172 -4.266 40.353 1.00 65.38 582 ILE A C 1
ATOM 4811 O O . ILE A 1 582 ? -11.433 -3.688 41.148 1.00 65.38 582 ILE A O 1
ATOM 4815 N N . PHE A 1 583 ? -13.494 -4.077 40.324 1.00 63.59 583 PHE A N 1
ATOM 4816 C CA . PHE A 1 583 ? -14.236 -3.139 41.170 1.00 63.59 583 PHE A CA 1
ATOM 4817 C C . PHE A 1 583 ? -15.046 -3.828 42.284 1.00 63.59 583 PHE A C 1
ATOM 4819 O O . PHE A 1 583 ? -15.549 -3.151 43.180 1.00 63.59 583 PHE A O 1
ATOM 4826 N N . ARG A 1 584 ? -15.183 -5.163 42.268 1.00 59.41 584 ARG A N 1
ATOM 4827 C CA . ARG A 1 584 ? -15.859 -5.933 43.327 1.00 59.41 584 ARG A CA 1
ATOM 4828 C C . ARG A 1 584 ? -14.891 -6.302 44.451 1.00 59.41 584 ARG A C 1
ATOM 4830 O O . ARG A 1 584 ? -13.815 -6.824 44.185 1.00 59.41 584 ARG A O 1
ATOM 4837 N N . LYS A 1 585 ? -15.331 -6.137 45.707 1.00 51.47 585 LYS A N 1
ATOM 4838 C CA . LYS A 1 585 ? -14.611 -6.616 46.900 1.00 51.47 585 LYS A CA 1
ATOM 4839 C C . LYS A 1 585 ? -14.350 -8.122 46.804 1.00 51.47 585 LYS A C 1
ATOM 4841 O O . LYS A 1 585 ? -15.280 -8.922 46.937 1.00 51.47 585 LYS A O 1
ATOM 4846 N N . SER A 1 586 ? -13.092 -8.504 46.605 1.00 47.59 586 SER A N 1
ATOM 4847 C CA . SER A 1 586 ? -12.630 -9.873 46.850 1.00 47.59 586 SER A CA 1
ATOM 4848 C C . SER A 1 586 ? -12.116 -9.982 48.288 1.00 47.59 586 SER A C 1
ATOM 4850 O O . SER A 1 586 ? -11.571 -9.024 48.824 1.00 47.59 586 SER A O 1
ATOM 4852 N N . LYS A 1 587 ? -12.289 -11.140 48.935 1.00 48.81 587 LYS A N 1
ATOM 4853 C CA . LYS A 1 587 ? -11.923 -11.341 50.351 1.00 48.81 587 LYS A CA 1
ATOM 4854 C C . LYS A 1 587 ? -10.410 -11.276 50.640 1.00 48.81 587 LYS A C 1
ATOM 4856 O O . LYS A 1 587 ? -10.043 -11.373 51.805 1.00 48.81 587 LYS A O 1
ATOM 4861 N N . GLU A 1 588 ? -9.547 -11.151 49.628 1.00 45.69 588 GLU A N 1
ATOM 4862 C CA . GLU A 1 588 ? -8.099 -11.371 49.773 1.00 45.69 588 GLU A CA 1
ATOM 4863 C C . GLU A 1 588 ? -7.204 -10.193 49.325 1.00 45.69 588 GLU A C 1
ATOM 4865 O O . GLU A 1 588 ? -6.015 -10.237 49.620 1.00 45.69 588 GLU A O 1
ATOM 4870 N N . ASP A 1 589 ? -7.722 -9.120 48.698 1.00 51.62 589 ASP A N 1
ATOM 4871 C CA . ASP A 1 589 ? -6.872 -8.047 48.121 1.00 51.62 589 ASP A CA 1
ATOM 4872 C C . ASP A 1 589 ? -7.472 -6.619 48.269 1.00 51.62 589 ASP A C 1
ATOM 4874 O O . ASP A 1 589 ? -7.622 -5.850 47.313 1.00 51.62 589 ASP A O 1
ATOM 4878 N N . ASP A 1 590 ? -7.867 -6.278 49.503 1.00 56.06 590 ASP A N 1
ATOM 4879 C CA . ASP A 1 590 ? -8.749 -5.144 49.850 1.00 56.06 590 ASP A CA 1
ATOM 4880 C C . ASP A 1 590 ? -8.105 -3.738 49.740 1.00 56.06 590 ASP A C 1
ATOM 4882 O O . ASP A 1 590 ? -8.810 -2.752 49.516 1.00 56.06 590 ASP A O 1
ATOM 4886 N N . SER A 1 591 ? -6.781 -3.588 49.886 1.00 58.09 591 SER A N 1
ATOM 4887 C CA . SER A 1 591 ? -6.154 -2.253 50.010 1.00 58.09 591 SER A CA 1
ATOM 4888 C C . SER A 1 591 ? -6.031 -1.508 48.677 1.00 58.09 591 SER A C 1
ATOM 4890 O O . SER A 1 591 ? -6.410 -0.343 48.573 1.00 58.09 591 SER A O 1
ATOM 4892 N N . ILE A 1 592 ? -5.562 -2.187 47.631 1.00 53.53 592 ILE A N 1
ATOM 4893 C CA . ILE A 1 592 ? -5.254 -1.557 46.337 1.00 53.53 592 ILE A CA 1
ATOM 4894 C C . ILE A 1 592 ? -6.512 -1.478 45.437 1.00 53.53 592 ILE A C 1
ATOM 4896 O O . ILE A 1 592 ? -6.611 -0.629 44.554 1.00 53.53 592 ILE A O 1
ATOM 4900 N N . GLN A 1 593 ? -7.510 -2.355 45.625 1.00 62.25 593 GLN A N 1
ATOM 4901 C CA . GLN A 1 593 ? -8.816 -2.208 44.950 1.00 62.25 593 GLN A CA 1
ATOM 4902 C C . GLN A 1 593 ? -9.576 -0.979 45.473 1.00 62.25 593 GLN A C 1
ATOM 4904 O O . GLN A 1 593 ? -10.145 -0.220 44.685 1.00 62.25 593 GLN A O 1
ATOM 4909 N N . LYS A 1 594 ? -9.523 -0.749 46.794 1.00 65.94 594 LYS A N 1
ATOM 4910 C CA . LYS A 1 594 ? -10.073 0.451 47.435 1.00 65.94 594 LYS A CA 1
ATOM 4911 C C . LYS A 1 594 ? -9.390 1.720 46.910 1.00 65.94 594 LYS A C 1
ATOM 4913 O O . LYS A 1 594 ? -10.085 2.683 46.607 1.00 65.94 594 LYS A O 1
ATOM 4918 N N . GLU A 1 595 ? -8.071 1.688 46.718 1.00 71.75 595 GLU A N 1
ATOM 4919 C CA . GLU A 1 595 ? -7.287 2.797 46.150 1.00 71.75 595 GLU A CA 1
ATOM 4920 C C . GLU A 1 595 ? -7.755 3.198 44.741 1.00 71.75 595 GLU A C 1
ATOM 4922 O O . GLU A 1 595 ? -8.048 4.365 44.511 1.00 71.75 595 GLU A O 1
ATOM 4927 N N . LEU A 1 596 ? -7.924 2.246 43.811 1.00 75.06 596 LEU A N 1
ATOM 4928 C CA . LEU A 1 596 ? -8.395 2.557 42.451 1.00 75.06 596 LEU A CA 1
ATOM 4929 C C . LEU A 1 596 ? -9.795 3.193 42.452 1.00 75.06 596 LEU A C 1
ATOM 4931 O O . LEU A 1 596 ? -10.058 4.121 41.687 1.00 75.06 596 LEU A O 1
ATOM 4935 N N . TYR A 1 597 ? -10.696 2.683 43.296 1.00 73.31 597 TYR A N 1
ATOM 4936 C CA . TYR A 1 597 ? -12.046 3.226 43.419 1.00 73.31 597 TYR A CA 1
ATOM 4937 C C . TYR A 1 597 ? -12.004 4.658 43.972 1.00 73.31 597 TYR A C 1
ATOM 4939 O O . TYR A 1 597 ? -12.622 5.549 43.395 1.00 73.31 597 TYR A O 1
ATOM 4947 N N . ILE A 1 598 ? -11.215 4.902 45.025 1.00 74.00 598 ILE A N 1
ATOM 4948 C CA . ILE A 1 598 ? -11.005 6.242 45.597 1.00 74.00 598 ILE A CA 1
ATOM 4949 C C . ILE A 1 598 ? -10.439 7.196 44.540 1.00 74.00 598 ILE A C 1
ATOM 4951 O O . ILE A 1 598 ? -11.017 8.252 44.312 1.00 74.00 598 ILE A O 1
ATOM 4955 N N . GLU A 1 599 ? -9.393 6.801 43.817 1.00 81.88 599 GLU A N 1
ATOM 4956 C CA . GLU A 1 599 ? -8.733 7.643 42.812 1.00 81.88 599 GLU A CA 1
ATOM 4957 C C . GLU A 1 599 ? -9.674 8.100 41.683 1.00 81.88 599 GLU A C 1
ATOM 4959 O O . GLU A 1 599 ? -9.612 9.257 41.247 1.00 81.88 599 GLU A O 1
ATOM 4964 N N . ILE A 1 600 ? -10.566 7.211 41.221 1.00 81.56 600 ILE A N 1
ATOM 4965 C CA . ILE A 1 600 ? -11.590 7.527 40.210 1.00 81.56 600 ILE A CA 1
ATOM 4966 C C . ILE A 1 600 ? -12.629 8.505 40.773 1.00 81.56 600 ILE A C 1
ATOM 4968 O O . ILE A 1 600 ? -12.987 9.477 40.101 1.00 81.56 600 ILE A O 1
ATOM 4972 N N . PHE A 1 601 ? -13.115 8.269 41.994 1.00 76.44 601 PHE A N 1
ATOM 4973 C CA . PHE A 1 601 ? -14.105 9.144 42.627 1.00 76.44 601 PHE A CA 1
ATOM 4974 C C . PHE A 1 601 ? -13.526 10.520 42.968 1.00 76.44 601 PHE A C 1
ATOM 4976 O O . PHE A 1 601 ? -14.170 11.533 42.687 1.00 76.44 601 PHE A O 1
ATOM 4983 N N . ASP A 1 602 ? -12.296 10.573 43.474 1.00 81.19 602 ASP A N 1
ATOM 4984 C CA . ASP A 1 602 ? -11.564 11.814 43.725 1.00 81.19 602 ASP A CA 1
ATOM 4985 C C . ASP A 1 602 ? -11.411 12.626 42.440 1.00 81.19 602 ASP A C 1
ATOM 4987 O O . ASP A 1 602 ? -11.650 13.836 42.439 1.00 81.19 602 ASP A O 1
ATOM 4991 N N . PHE A 1 603 ? -11.099 11.966 41.318 1.00 84.56 603 PHE A N 1
ATOM 4992 C CA . PHE A 1 603 ? -11.081 12.624 40.014 1.00 84.56 603 PHE A CA 1
ATOM 4993 C C . PHE A 1 603 ? -12.450 13.207 39.639 1.00 84.56 603 PHE A C 1
ATOM 4995 O O . PHE A 1 603 ? -12.509 14.356 39.203 1.00 84.56 603 PHE A O 1
ATOM 5002 N N . PHE A 1 604 ? -13.554 12.472 39.819 1.00 81.62 604 PHE A N 1
ATOM 5003 C CA . PHE A 1 604 ? -14.892 13.006 39.526 1.00 81.62 604 PHE A CA 1
ATOM 5004 C C . PHE A 1 604 ? -15.223 14.236 40.378 1.00 81.62 604 PHE A C 1
ATOM 5006 O O . PHE A 1 604 ? -15.750 15.218 39.851 1.00 81.62 604 PHE A O 1
ATOM 5013 N N . VAL A 1 605 ? -14.883 14.221 41.670 1.00 76.94 605 VAL A N 1
ATOM 5014 C CA . VAL A 1 605 ? -15.093 15.366 42.570 1.00 76.94 605 VAL A CA 1
ATOM 5015 C C . VAL A 1 605 ? -14.247 16.562 42.136 1.00 76.94 605 VAL A C 1
ATOM 5017 O O . VAL A 1 605 ? -14.759 17.681 42.038 1.00 76.94 605 VAL A O 1
ATOM 5020 N N . GLU A 1 606 ? -12.964 16.344 41.850 1.00 80.75 606 GLU A N 1
ATOM 5021 C CA . GLU A 1 606 ? -12.045 17.387 41.389 1.00 80.75 606 GLU A CA 1
ATOM 5022 C C . GLU A 1 606 ? -12.500 17.993 40.055 1.00 80.75 606 GLU A C 1
ATOM 5024 O O . GLU A 1 606 ? -12.494 19.215 39.877 1.00 80.75 606 GLU A O 1
ATOM 5029 N N . TYR A 1 607 ? -12.933 17.148 39.123 1.00 80.25 607 TYR A N 1
ATOM 5030 C CA . TYR A 1 607 ? -13.389 17.568 37.808 1.00 80.25 607 TYR A CA 1
ATOM 5031 C C . TYR A 1 607 ? -14.722 18.323 37.868 1.00 80.25 607 TYR A C 1
ATOM 5033 O O . TYR A 1 607 ? -14.868 19.356 37.211 1.00 80.25 607 TYR A O 1
ATOM 5041 N N . LYS A 1 608 ? -15.668 17.879 38.710 1.00 74.06 608 LYS A N 1
ATOM 5042 C CA . LYS A 1 608 ? -16.933 18.589 38.958 1.00 74.06 608 LYS A CA 1
ATOM 5043 C C . LYS A 1 608 ? -16.682 19.982 39.544 1.00 74.06 608 LYS A C 1
ATOM 5045 O O . LYS A 1 608 ? -17.291 20.939 39.080 1.00 74.06 608 LYS A O 1
ATOM 5050 N N . LYS A 1 609 ? -15.744 20.122 40.493 1.00 74.50 609 LYS A N 1
ATOM 5051 C CA . LYS A 1 609 ? -15.319 21.439 41.012 1.00 74.50 609 LYS A CA 1
ATOM 5052 C C . LYS A 1 609 ? -14.741 22.320 39.905 1.00 74.50 609 LYS A C 1
ATOM 5054 O O . LYS A 1 609 ? -15.179 23.449 39.746 1.00 74.50 609 LYS A O 1
ATOM 5059 N N . TYR A 1 610 ? -13.825 21.779 39.100 1.00 75.19 610 TYR A N 1
ATOM 5060 C CA . TYR A 1 610 ? -13.202 22.505 37.988 1.00 75.19 610 TYR A CA 1
ATOM 5061 C C . TYR A 1 610 ? -14.217 23.012 36.943 1.00 75.19 610 TYR A C 1
ATOM 5063 O O . TYR A 1 610 ? -14.039 24.092 36.388 1.00 75.19 610 TYR A O 1
ATOM 5071 N N . LYS A 1 611 ? -15.281 22.244 36.667 1.00 70.12 611 LYS A N 1
ATOM 5072 C CA . LYS A 1 611 ? -16.341 22.607 35.709 1.00 70.12 611 LYS A CA 1
ATOM 5073 C C . LYS A 1 611 ? -17.461 23.464 36.307 1.00 70.12 611 LYS A C 1
ATOM 5075 O O . LYS A 1 611 ? -18.067 24.208 35.551 1.00 70.12 611 LYS A O 1
ATOM 5080 N N . ASN A 1 612 ? -17.736 23.409 37.612 1.00 60.31 612 ASN A N 1
ATOM 5081 C CA . ASN A 1 612 ? -18.742 24.280 38.240 1.00 60.31 612 ASN A CA 1
ATOM 5082 C C . ASN A 1 612 ? -18.380 25.777 38.136 1.00 60.31 612 ASN A C 1
ATOM 5084 O O . ASN A 1 612 ? -19.282 26.608 38.106 1.00 60.31 612 ASN A O 1
ATOM 5088 N N . ASP A 1 613 ? -17.095 26.108 37.969 1.00 51.38 613 ASP A N 1
ATOM 5089 C CA . ASP A 1 613 ? -16.627 27.473 37.677 1.00 51.38 613 ASP A CA 1
ATOM 5090 C C . ASP A 1 613 ? -16.831 27.892 36.195 1.00 51.38 613 ASP A C 1
ATOM 5092 O O . ASP A 1 613 ? -16.687 29.064 35.850 1.00 51.38 613 ASP A O 1
ATOM 5096 N N . PHE A 1 614 ? -17.205 26.958 35.306 1.00 45.31 614 PHE A N 1
ATOM 5097 C CA . PHE A 1 614 ? -17.456 27.165 33.871 1.00 45.31 614 PHE A CA 1
ATOM 5098 C C . PHE A 1 614 ? -18.819 26.564 33.464 1.00 45.31 614 PHE A C 1
ATOM 5100 O O . PHE A 1 614 ? -18.909 25.407 33.056 1.00 45.31 614 PHE A O 1
ATOM 5107 N N . LEU A 1 615 ? -19.874 27.379 33.573 1.00 37.16 615 LEU A N 1
ATOM 5108 C CA . LEU A 1 615 ? -21.272 27.142 33.161 1.00 37.16 615 LEU A CA 1
ATOM 5109 C C . LEU A 1 615 ? -21.526 26.020 32.116 1.00 37.16 615 LEU A C 1
ATOM 5111 O O . LEU A 1 615 ? -20.972 26.021 31.018 1.00 37.16 615 LEU A O 1
ATOM 5115 N N . ASN A 1 616 ? -22.516 25.171 32.426 1.00 48.72 616 ASN A N 1
ATOM 5116 C CA . ASN A 1 616 ? -23.427 24.490 31.488 1.00 48.72 616 ASN A CA 1
ATOM 5117 C C . ASN A 1 616 ? -22.841 23.517 30.444 1.00 48.72 616 ASN A C 1
ATOM 5119 O O . ASN A 1 616 ? -23.102 23.672 29.253 1.00 48.72 616 ASN A O 1
ATOM 5123 N N . ASN A 1 617 ? -22.158 22.440 30.851 1.00 58.94 617 ASN A N 1
ATOM 5124 C CA . ASN A 1 617 ? -21.942 21.297 29.943 1.00 58.94 617 ASN A CA 1
ATOM 5125 C C . ASN A 1 617 ? -22.760 20.071 30.388 1.00 58.94 617 ASN A C 1
ATOM 5127 O O . ASN A 1 617 ? -22.218 19.114 30.945 1.00 58.94 617 ASN A O 1
ATOM 5131 N N . GLU A 1 618 ? -24.077 20.105 30.136 1.00 64.50 618 GLU A N 1
ATOM 5132 C CA . GLU A 1 618 ? -25.031 19.018 30.447 1.00 64.50 618 GLU A CA 1
ATOM 5133 C C . GLU A 1 618 ? -24.557 17.648 29.930 1.00 64.50 618 GLU A C 1
ATOM 5135 O O . GLU A 1 618 ? -24.721 16.634 30.604 1.00 64.50 618 GLU A O 1
ATOM 5140 N N . LYS A 1 619 ? -23.877 17.631 28.777 1.00 67.38 619 LYS A N 1
ATOM 5141 C CA . LYS A 1 619 ? -23.304 16.435 28.137 1.00 67.38 619 LYS A CA 1
ATOM 5142 C C . LYS A 1 619 ? -22.280 15.707 29.006 1.00 67.38 619 LYS A C 1
ATOM 5144 O O . LYS A 1 619 ? -22.360 14.502 29.224 1.00 67.38 619 LYS A O 1
ATOM 5149 N N . ILE A 1 620 ? -21.333 16.453 29.565 1.00 69.75 620 ILE A N 1
ATOM 5150 C CA . ILE A 1 620 ? -20.283 15.893 30.418 1.00 69.75 620 ILE A CA 1
ATOM 5151 C C . ILE A 1 620 ? -20.876 15.413 31.744 1.00 69.75 620 ILE A C 1
ATOM 5153 O O . ILE A 1 620 ? -20.505 14.347 32.235 1.00 69.75 620 ILE A O 1
ATOM 5157 N N . ALA A 1 621 ? -21.818 16.173 32.312 1.00 68.50 621 ALA A N 1
ATOM 5158 C CA . ALA A 1 621 ? -22.526 15.771 33.523 1.00 68.50 621 ALA A CA 1
ATOM 5159 C C . ALA A 1 621 ? -23.313 14.466 33.304 1.00 68.50 621 ALA A C 1
ATOM 5161 O O . ALA A 1 621 ? -23.270 13.575 34.153 1.00 68.50 621 ALA A O 1
ATOM 5162 N N . MET A 1 622 ? -23.964 14.318 32.147 1.00 70.56 622 MET A N 1
ATOM 5163 C CA . MET A 1 622 ? -24.628 13.082 31.728 1.00 70.56 622 MET A CA 1
ATOM 5164 C C . MET A 1 622 ? -23.644 11.905 31.666 1.00 70.56 622 MET A C 1
ATOM 5166 O O . MET A 1 622 ? -23.903 10.868 32.277 1.00 70.56 622 MET A O 1
ATOM 5170 N N . MET A 1 623 ? -22.505 12.058 30.980 1.00 71.44 623 MET A N 1
ATOM 5171 C CA . MET A 1 623 ? -21.492 10.997 30.893 1.00 71.44 623 MET A CA 1
ATOM 5172 C C . MET A 1 623 ? -20.949 10.612 32.273 1.00 71.44 623 MET A C 1
ATOM 5174 O O . MET A 1 623 ? -20.898 9.430 32.604 1.00 71.44 623 MET A O 1
ATOM 5178 N N . MET A 1 624 ? -20.591 11.599 33.098 1.00 74.31 624 MET A N 1
ATOM 5179 C CA . MET A 1 624 ? -20.070 11.379 34.449 1.00 74.31 624 MET A CA 1
ATOM 5180 C C . MET A 1 624 ? -21.083 10.623 35.322 1.00 74.31 624 MET A C 1
ATOM 5182 O O . MET A 1 624 ? -20.730 9.622 35.942 1.00 74.31 624 MET A O 1
ATOM 5186 N N . ASN A 1 625 ? -22.356 11.032 35.309 1.00 69.56 625 ASN A N 1
ATOM 5187 C CA . ASN A 1 625 ? -23.430 10.332 36.021 1.00 69.56 625 ASN A CA 1
ATOM 5188 C C . ASN A 1 625 ? -23.642 8.906 35.489 1.00 69.56 625 ASN A C 1
ATOM 5190 O O . ASN A 1 625 ? -23.888 7.988 36.270 1.00 69.56 625 ASN A O 1
ATOM 5194 N N . GLY A 1 626 ? -23.511 8.703 34.175 1.00 68.38 626 GLY A N 1
ATOM 5195 C CA . GLY A 1 626 ? -23.564 7.383 33.549 1.00 68.38 626 GLY A CA 1
ATOM 5196 C C . GLY A 1 626 ? -22.454 6.449 34.040 1.00 68.38 626 GLY A C 1
ATOM 5197 O O . GLY A 1 626 ? -22.734 5.305 34.400 1.00 68.38 626 GLY A O 1
ATOM 5198 N N . VAL A 1 627 ? -21.211 6.938 34.110 1.00 72.31 627 VAL A N 1
ATOM 5199 C CA . VAL A 1 627 ? -20.058 6.163 34.606 1.00 72.31 627 VAL A CA 1
ATOM 5200 C C . VAL A 1 627 ? -20.185 5.861 36.098 1.00 72.31 627 VAL A C 1
ATOM 5202 O O . VAL A 1 627 ? -20.029 4.707 36.493 1.00 72.31 627 VAL A O 1
ATOM 5205 N N . ILE A 1 628 ? -20.518 6.863 36.919 1.00 69.31 628 ILE A N 1
ATOM 5206 C CA . ILE A 1 628 ? -20.775 6.675 38.357 1.00 69.31 628 ILE A CA 1
ATOM 5207 C C . ILE A 1 628 ? -21.875 5.628 38.553 1.00 69.31 628 ILE A C 1
ATOM 5209 O O . ILE A 1 628 ? -21.742 4.722 39.374 1.00 69.31 628 ILE A O 1
ATOM 5213 N N . GLY A 1 629 ? -22.937 5.703 37.749 1.00 64.75 629 GLY A N 1
ATOM 5214 C CA . GLY A 1 629 ? -24.029 4.745 37.781 1.00 64.75 629 GLY A CA 1
ATOM 5215 C C . GLY A 1 629 ? -23.584 3.302 37.539 1.00 64.75 629 GLY A C 1
ATOM 5216 O O . GLY A 1 629 ? -24.037 2.421 38.269 1.00 64.75 629 GLY A O 1
ATOM 5217 N N . LEU A 1 630 ? -22.693 3.077 36.565 1.00 68.31 630 LEU A N 1
ATOM 5218 C CA . LEU A 1 630 ? -22.125 1.758 36.255 1.00 68.31 630 LEU A CA 1
ATOM 5219 C C . LEU A 1 630 ? -21.237 1.223 37.384 1.00 68.31 630 LEU A C 1
ATOM 5221 O O . LEU A 1 630 ? -21.318 0.036 37.694 1.00 68.31 630 LEU A O 1
ATOM 5225 N N . LEU A 1 631 ? -20.424 2.082 38.009 1.00 67.81 631 LEU A N 1
ATOM 5226 C CA . LEU A 1 631 ? -19.560 1.705 39.138 1.00 67.81 631 LEU A CA 1
ATOM 5227 C C . LEU A 1 631 ? -20.372 1.280 40.370 1.00 67.81 631 LEU A C 1
ATOM 5229 O O . LEU A 1 631 ? -19.976 0.370 41.091 1.00 67.81 631 LEU A O 1
ATOM 5233 N N . LEU A 1 632 ? -21.533 1.906 40.581 1.00 63.25 632 LEU A N 1
ATOM 5234 C CA . LEU A 1 632 ? -22.432 1.618 41.701 1.00 63.25 632 LEU A CA 1
ATOM 5235 C C . LEU A 1 632 ? -23.338 0.390 41.481 1.00 63.25 632 LEU A C 1
ATOM 5237 O O . LEU A 1 632 ? -24.054 0.002 42.403 1.00 63.25 632 LEU A O 1
ATOM 5241 N N . GLY A 1 633 ? -23.355 -0.215 40.288 1.00 58.41 633 GLY A N 1
ATOM 5242 C CA . GLY A 1 633 ? -24.106 -1.448 40.030 1.00 58.41 633 GLY A CA 1
ATOM 5243 C C . GLY A 1 633 ? -24.524 -1.653 38.572 1.00 58.41 633 GLY A C 1
ATOM 5244 O O . GLY A 1 633 ? -24.779 -0.706 37.829 1.00 58.41 633 GLY A O 1
ATOM 5245 N N . ARG A 1 634 ? -24.649 -2.924 38.165 1.00 56.97 634 ARG A N 1
ATOM 5246 C CA . ARG A 1 634 ? -25.057 -3.326 36.807 1.00 56.97 634 ARG A CA 1
ATOM 5247 C C . ARG A 1 634 ? -26.545 -3.659 36.735 1.00 56.97 634 ARG A C 1
ATOM 5249 O O . ARG A 1 634 ? -27.037 -4.435 37.552 1.00 56.97 634 ARG A O 1
ATOM 5256 N N . SER A 1 635 ? -27.221 -3.158 35.703 1.00 54.38 635 SER A N 1
ATOM 5257 C CA . SER A 1 635 ? -28.563 -3.621 35.363 1.00 54.38 635 SER A CA 1
ATOM 5258 C C . SER A 1 635 ? -28.541 -5.072 34.863 1.00 54.38 635 SER A C 1
ATOM 5260 O O . SER A 1 635 ? -27.583 -5.523 34.226 1.00 54.38 635 SER A O 1
ATOM 5262 N N . VAL A 1 636 ? -29.588 -5.823 35.195 1.00 52.06 636 VAL A N 1
ATOM 5263 C CA . VAL A 1 636 ? -29.744 -7.242 34.874 1.00 52.06 636 VAL A CA 1
ATOM 5264 C C . VAL A 1 636 ? -30.336 -7.395 33.475 1.00 52.06 636 VAL A C 1
ATOM 5266 O O . VAL A 1 636 ? -31.327 -6.750 33.139 1.00 52.06 636 VAL A O 1
ATOM 5269 N N . ASP A 1 637 ? -29.743 -8.275 32.665 1.00 49.88 637 ASP A N 1
ATOM 5270 C CA . ASP A 1 637 ? -30.278 -8.627 31.349 1.00 49.88 637 ASP A CA 1
ATOM 5271 C C . ASP A 1 637 ? -31.515 -9.527 31.495 1.00 49.88 637 ASP A C 1
ATOM 5273 O O . ASP A 1 637 ? -31.467 -10.601 32.107 1.00 49.88 637 ASP A O 1
ATOM 5277 N N . ARG A 1 638 ? -32.639 -9.083 30.929 1.00 49.94 638 ARG A N 1
ATOM 5278 C CA . ARG A 1 638 ? -33.960 -9.695 31.126 1.00 49.94 638 ARG A CA 1
ATOM 5279 C C . ARG A 1 638 ? -34.062 -11.091 30.507 1.00 49.94 638 ARG A C 1
ATOM 5281 O O . ARG A 1 638 ? -34.867 -11.896 30.970 1.00 49.94 638 ARG A O 1
ATOM 5288 N N . SER A 1 639 ? -33.220 -11.425 29.522 1.00 43.81 639 SER A N 1
ATOM 5289 C CA . SER A 1 639 ? -33.193 -12.762 28.904 1.00 43.81 639 SER A CA 1
ATOM 5290 C C . SER A 1 639 ? -32.817 -13.885 29.882 1.00 43.81 639 SER A C 1
ATOM 5292 O O . SER A 1 639 ? -33.032 -15.057 29.581 1.00 43.81 639 SER A O 1
ATOM 5294 N N . HIS A 1 640 ? -32.256 -13.537 31.044 1.00 41.00 640 HIS A N 1
ATOM 5295 C CA . HIS A 1 640 ? -31.830 -14.477 32.080 1.00 41.00 640 HIS A CA 1
ATOM 5296 C C . HIS A 1 640 ? -32.850 -14.639 33.218 1.00 41.00 640 HIS A C 1
ATOM 5298 O O . HIS A 1 640 ? -32.553 -15.310 34.207 1.00 41.00 640 HIS A O 1
ATOM 5304 N N . GLN A 1 641 ? -34.050 -14.057 33.107 1.00 48.19 641 GLN A N 1
ATOM 5305 C CA . GLN A 1 641 ? -35.045 -14.106 34.177 1.00 48.19 641 GLN A CA 1
ATOM 5306 C C . GLN A 1 641 ? -36.292 -14.893 33.801 1.00 48.19 641 GLN A C 1
ATOM 5308 O O . GLN A 1 641 ? -37.072 -14.526 32.927 1.00 48.19 641 GLN A O 1
ATOM 5313 N N . ILE A 1 642 ? -36.505 -15.965 34.557 1.00 41.38 642 ILE A N 1
ATOM 5314 C CA . ILE A 1 642 ? -37.768 -16.682 34.626 1.00 41.38 642 ILE A CA 1
ATOM 5315 C C . ILE A 1 642 ? -38.564 -16.040 35.768 1.00 41.38 642 ILE A C 1
ATOM 5317 O O . ILE A 1 642 ? -38.313 -16.346 36.933 1.00 41.38 642 ILE A O 1
ATOM 5321 N N . ILE A 1 643 ? -39.522 -15.161 35.457 1.00 47.38 643 ILE A N 1
ATOM 5322 C CA . ILE A 1 643 ? -40.535 -14.727 36.433 1.00 47.38 643 ILE A CA 1
ATOM 5323 C C . ILE A 1 643 ? -41.463 -15.928 36.656 1.00 47.38 643 ILE A C 1
ATOM 5325 O O . ILE A 1 643 ? -42.431 -16.136 35.927 1.00 47.38 643 ILE A O 1
ATOM 5329 N N . LYS A 1 644 ? -41.116 -16.796 37.607 1.00 41.62 644 LYS A N 1
ATOM 5330 C CA . LYS A 1 644 ? -41.938 -17.948 37.992 1.00 41.62 644 LYS A CA 1
ATOM 5331 C C . LYS A 1 644 ? -42.934 -17.496 39.065 1.00 41.62 644 LYS A C 1
ATOM 5333 O O . LYS A 1 644 ? -42.559 -17.373 40.218 1.00 41.62 644 LYS A O 1
ATOM 5338 N N . ASN A 1 645 ? -44.193 -17.295 38.674 1.00 45.22 645 ASN A N 1
ATOM 5339 C CA . ASN A 1 645 ? -45.389 -17.292 39.537 1.00 45.22 645 ASN A CA 1
ATOM 5340 C C . ASN A 1 645 ? -45.432 -16.349 40.768 1.00 45.22 645 ASN A C 1
ATOM 5342 O O . ASN A 1 645 ? -46.258 -16.573 41.649 1.00 45.22 645 ASN A O 1
ATOM 5346 N N . GLU A 1 646 ? -44.617 -15.295 40.854 1.00 53.16 646 GLU A N 1
ATOM 5347 C CA . GLU A 1 646 ? -44.696 -14.330 41.967 1.00 53.16 646 GLU A CA 1
ATOM 5348 C C . GLU A 1 646 ? -45.774 -13.258 41.716 1.00 53.16 646 GLU A C 1
ATOM 5350 O O . GLU A 1 646 ? -45.864 -12.688 40.625 1.00 53.16 646 GLU A O 1
ATOM 5355 N N . VAL A 1 647 ? -46.614 -12.987 42.726 1.00 58.72 647 VAL A N 1
ATOM 5356 C CA . VAL A 1 647 ? -47.661 -11.956 42.666 1.00 58.72 647 VAL A CA 1
ATOM 5357 C C . VAL A 1 647 ? -47.023 -10.599 42.952 1.00 58.72 647 VAL A C 1
ATOM 5359 O O . VAL A 1 647 ? -46.295 -10.434 43.931 1.00 58.72 647 VAL A O 1
ATOM 5362 N N . ILE A 1 648 ? -47.297 -9.610 42.101 1.00 65.31 648 ILE A N 1
ATOM 5363 C CA . ILE A 1 648 ? -46.874 -8.234 42.361 1.00 65.31 648 ILE A CA 1
ATOM 5364 C C . ILE A 1 648 ? -47.738 -7.674 43.493 1.00 65.31 648 ILE A C 1
ATOM 5366 O O . ILE A 1 648 ? -48.961 -7.625 43.367 1.00 65.31 648 ILE A O 1
ATOM 5370 N N . LEU A 1 649 ? -47.097 -7.277 44.592 1.00 63.88 649 LEU A N 1
ATOM 5371 C CA . LEU A 1 649 ? -47.766 -6.754 45.781 1.00 63.88 649 LEU A CA 1
ATOM 5372 C C . LEU A 1 649 ? -48.057 -5.258 45.642 1.00 63.88 649 LEU A C 1
ATOM 5374 O O . LEU A 1 649 ? -49.158 -4.813 45.946 1.00 63.88 649 LEU A O 1
ATOM 5378 N N . VAL A 1 650 ? -47.081 -4.477 45.169 1.00 70.12 650 VAL A N 1
ATOM 5379 C CA . VAL A 1 650 ? -47.247 -3.033 44.957 1.00 70.12 650 VAL A CA 1
ATOM 5380 C C . VAL A 1 650 ? -46.236 -2.496 43.944 1.00 70.12 650 VAL A C 1
ATOM 5382 O O . VAL A 1 650 ? -45.131 -3.034 43.801 1.00 70.12 650 VAL A O 1
ATOM 5385 N N . HIS A 1 651 ? -46.602 -1.388 43.303 1.00 75.31 651 HIS A N 1
ATOM 5386 C CA . HIS A 1 651 ? -45.700 -0.532 42.543 1.00 75.31 651 HIS A CA 1
ATOM 5387 C C . HIS A 1 651 ? -45.749 0.887 43.100 1.00 75.31 651 HIS A C 1
ATOM 5389 O O . HIS A 1 651 ? -46.831 1.403 43.372 1.00 75.31 651 HIS A O 1
ATOM 5395 N N . PHE A 1 652 ? -44.600 1.534 43.219 1.00 75.62 652 PHE A N 1
ATOM 5396 C CA . PHE A 1 652 ? -44.529 2.949 43.567 1.00 75.62 652 PHE A CA 1
ATOM 5397 C C . PHE A 1 652 ? -43.284 3.580 42.951 1.00 75.62 652 PHE A C 1
ATOM 5399 O O . PHE A 1 652 ? -42.340 2.889 42.552 1.00 75.62 652 PHE A O 1
ATOM 5406 N N . LEU A 1 653 ? -43.303 4.902 42.856 1.00 76.62 653 LEU A N 1
ATOM 5407 C CA . LEU A 1 653 ? -42.198 5.696 42.353 1.00 76.62 653 LEU A CA 1
ATOM 5408 C C . LEU A 1 653 ? -41.453 6.316 43.542 1.00 76.62 653 LEU A C 1
ATOM 5410 O O . LEU A 1 653 ? -42.080 6.848 44.453 1.00 76.62 653 LEU A O 1
ATOM 5414 N N . ILE A 1 654 ? -40.126 6.253 43.549 1.00 76.06 654 ILE A N 1
ATOM 5415 C CA . ILE A 1 654 ? -39.291 6.992 44.499 1.00 76.06 654 ILE A CA 1
ATOM 5416 C C . ILE A 1 654 ? -38.752 8.228 43.775 1.00 76.06 654 ILE A C 1
ATOM 5418 O O . ILE A 1 654 ? -38.040 8.104 42.773 1.00 76.06 654 ILE A O 1
ATOM 5422 N N . GLY A 1 655 ? -39.095 9.417 44.277 1.00 75.69 655 GLY A N 1
ATOM 5423 C CA . GLY A 1 655 ? -38.701 10.690 43.670 1.00 75.69 655 GLY A CA 1
ATOM 5424 C C . GLY A 1 655 ? -39.182 10.830 42.222 1.00 75.69 655 GLY A C 1
ATOM 5425 O O . GLY A 1 655 ? -40.350 10.608 41.915 1.00 75.69 655 GLY A O 1
ATOM 5426 N N . ASP A 1 656 ? -38.262 11.184 41.325 1.00 70.31 656 ASP A N 1
ATOM 5427 C CA . ASP A 1 656 ? -38.496 11.402 39.884 1.00 70.31 656 ASP A CA 1
ATOM 5428 C C . ASP A 1 656 ? -37.764 10.373 39.015 1.00 70.31 656 ASP A C 1
ATOM 5430 O O . ASP A 1 656 ? -37.661 10.518 37.797 1.00 70.31 656 ASP A O 1
ATOM 5434 N N . SER A 1 657 ? -37.170 9.366 39.651 1.00 70.31 657 SER A N 1
ATOM 5435 C CA . SER A 1 657 ? -36.048 8.639 39.065 1.00 70.31 657 SER A CA 1
ATOM 5436 C C . SER A 1 657 ? -36.161 7.132 39.170 1.00 70.31 657 SER A C 1
ATOM 5438 O O . SER A 1 657 ? -35.336 6.450 38.577 1.00 70.31 657 SER A O 1
ATOM 5440 N N . THR A 1 658 ? -37.107 6.579 39.929 1.00 80.12 658 THR A N 1
ATOM 5441 C CA . THR A 1 658 ? -37.077 5.141 40.208 1.00 80.12 658 THR A CA 1
ATOM 5442 C C . THR A 1 658 ? -38.473 4.554 40.358 1.00 80.12 658 THR A C 1
ATOM 5444 O O . THR A 1 658 ? -39.224 4.989 41.221 1.00 80.12 658 THR A O 1
ATOM 5447 N N . ILE A 1 659 ? -38.805 3.521 39.581 1.00 80.31 659 ILE A N 1
ATOM 5448 C CA . ILE A 1 659 ? -39.971 2.661 39.826 1.00 80.31 659 ILE A CA 1
ATOM 5449 C C . ILE A 1 659 ? -39.509 1.455 40.637 1.00 80.31 659 ILE A C 1
ATOM 5451 O O . ILE A 1 659 ? -38.609 0.722 40.223 1.00 80.31 659 ILE A O 1
ATOM 5455 N N . VAL A 1 660 ? -40.175 1.199 41.756 1.00 78.38 660 VAL A N 1
ATOM 5456 C CA . VAL A 1 660 ? -39.950 0.015 42.581 1.00 78.38 660 VAL A CA 1
ATOM 5457 C C . VAL A 1 660 ? -41.190 -0.867 42.535 1.00 78.38 660 VAL A C 1
ATOM 5459 O O . VAL A 1 660 ? -42.312 -0.407 42.735 1.00 78.38 660 VAL A O 1
ATOM 5462 N N . SER A 1 661 ? -40.993 -2.147 42.226 1.00 77.12 661 SER A N 1
ATOM 5463 C CA . SER A 1 661 ? -42.034 -3.176 42.274 1.00 77.12 661 SER A CA 1
ATOM 5464 C C . SER A 1 661 ? -41.644 -4.221 43.304 1.00 77.12 661 SER A C 1
ATOM 5466 O O . SER A 1 661 ? -40.556 -4.789 43.224 1.00 77.12 661 SER A O 1
ATOM 5468 N N . VAL A 1 662 ? -42.524 -4.481 44.261 1.00 74.75 662 VAL A N 1
ATOM 5469 C CA . VAL A 1 662 ? -42.288 -5.490 45.297 1.00 74.75 662 VAL A CA 1
ATOM 5470 C C . VAL A 1 662 ? -43.069 -6.745 44.933 1.00 74.75 662 VAL A C 1
ATOM 5472 O O . VAL A 1 662 ? -44.280 -6.685 44.712 1.00 74.75 662 VAL A O 1
ATOM 5475 N N . LEU A 1 663 ? -42.370 -7.873 44.857 1.00 70.81 663 LEU A N 1
ATOM 5476 C CA . LEU A 1 663 ? -42.923 -9.192 44.578 1.00 70.81 663 LEU A CA 1
ATOM 5477 C C . LEU A 1 663 ? -42.787 -10.093 45.801 1.00 70.81 663 LEU A C 1
ATOM 5479 O O . LEU A 1 663 ? -41.779 -10.066 46.518 1.00 70.81 663 LEU A O 1
ATOM 5483 N N . GLY A 1 664 ? -43.815 -10.901 46.027 1.00 64.38 664 GLY A N 1
ATOM 5484 C CA . GLY A 1 664 ? -43.847 -11.867 47.115 1.00 64.38 664 GLY A CA 1
ATOM 5485 C C . GLY A 1 664 ? -45.058 -12.788 47.030 1.00 64.38 664 GLY A C 1
ATOM 5486 O O . GLY A 1 664 ? -45.926 -12.637 46.169 1.00 64.38 664 GLY A O 1
ATOM 5487 N N . ASP A 1 665 ? -45.111 -13.761 47.936 1.00 55.06 665 ASP A N 1
ATOM 5488 C CA . ASP A 1 665 ? -46.328 -14.534 48.175 1.00 55.06 665 ASP A CA 1
ATOM 5489 C C . ASP A 1 665 ? -47.304 -13.673 49.000 1.00 55.06 665 ASP A C 1
ATOM 5491 O O . ASP A 1 665 ? -46.887 -12.838 49.804 1.00 55.06 665 ASP A O 1
ATOM 5495 N N . LYS A 1 666 ? -48.616 -13.865 48.834 1.00 51.75 666 LYS A N 1
ATOM 5496 C CA . LYS A 1 666 ? -49.649 -13.131 49.596 1.00 51.75 666 LYS A CA 1
ATOM 5497 C C . LYS A 1 666 ? -49.600 -13.430 51.107 1.00 51.75 666 LYS A C 1
ATOM 5499 O O . LYS A 1 666 ? -50.307 -12.798 51.888 1.00 51.75 666 LYS A O 1
ATOM 5504 N N . LYS A 1 667 ? -48.783 -14.403 51.523 1.00 53.00 667 LYS A N 1
ATOM 5505 C CA . LYS A 1 667 ? -48.485 -14.767 52.915 1.00 53.00 667 LYS A CA 1
ATOM 5506 C C . LYS A 1 667 ? -47.106 -14.236 53.313 1.00 53.00 667 LYS A C 1
ATOM 5508 O O . LYS A 1 667 ? -46.219 -14.139 52.478 1.00 53.00 667 LYS A O 1
ATOM 5513 N N . ARG A 1 668 ? -46.908 -13.948 54.605 1.00 51.50 668 ARG A N 1
ATOM 5514 C CA . ARG A 1 668 ? -45.634 -13.487 55.195 1.00 51.50 668 ARG A CA 1
ATOM 5515 C C . ARG A 1 668 ? -44.486 -14.460 54.857 1.00 51.50 668 ARG A C 1
ATOM 5517 O O . ARG A 1 668 ? -44.286 -15.425 55.586 1.00 51.50 668 ARG A O 1
ATOM 5524 N N . SER A 1 669 ? -43.758 -14.230 53.765 1.00 52.25 669 SER A N 1
ATOM 5525 C CA . SER A 1 669 ? -42.591 -15.026 53.371 1.00 52.25 669 SER A CA 1
ATOM 5526 C C . SER A 1 669 ? -41.316 -14.522 54.060 1.00 52.25 669 SER A C 1
ATOM 5528 O O . SER A 1 669 ? -41.164 -13.328 54.325 1.00 52.25 669 SER A O 1
ATOM 5530 N N . ASP A 1 670 ? -40.369 -15.429 54.326 1.00 55.19 670 ASP A N 1
ATOM 5531 C CA . ASP A 1 670 ? -39.057 -15.133 54.944 1.00 55.19 670 ASP A CA 1
ATOM 5532 C C . ASP A 1 670 ? -38.126 -14.299 54.041 1.00 55.19 670 ASP A C 1
ATOM 5534 O O . ASP A 1 670 ? -37.039 -13.886 54.440 1.00 55.19 670 ASP A O 1
ATOM 5538 N N . SER A 1 671 ? -38.557 -14.026 52.809 1.00 59.84 671 SER A N 1
ATOM 5539 C CA . SER A 1 671 ? -37.884 -13.136 51.873 1.00 59.84 671 SER A CA 1
ATOM 5540 C C . SER A 1 671 ? -38.884 -12.493 50.916 1.00 59.84 671 SER A C 1
ATOM 5542 O O . SER A 1 671 ? -39.893 -13.125 50.590 1.00 59.84 671 SER A O 1
ATOM 5544 N N . PHE A 1 672 ? -38.587 -11.289 50.434 1.00 66.00 672 PHE A N 1
ATOM 5545 C CA . PHE A 1 672 ? -39.325 -10.621 49.359 1.00 66.00 672 PHE A CA 1
ATOM 5546 C C . PHE A 1 672 ? -38.361 -10.153 48.266 1.00 66.00 672 PHE A C 1
ATOM 5548 O O . PHE A 1 672 ? -37.169 -9.944 48.515 1.00 66.00 672 PHE A O 1
ATOM 5555 N N . VAL A 1 673 ? -38.868 -10.025 47.042 1.00 71.25 673 VAL A N 1
ATOM 5556 C CA . VAL A 1 673 ? -38.073 -9.619 45.881 1.00 71.25 673 VAL A CA 1
ATOM 5557 C C . VAL A 1 673 ? -38.456 -8.197 45.492 1.00 71.25 673 VAL A C 1
ATOM 5559 O O . VAL A 1 673 ? -39.628 -7.860 45.367 1.00 71.25 673 VAL A O 1
ATOM 5562 N N . VAL A 1 674 ? -37.459 -7.343 45.314 1.00 74.38 674 VAL A N 1
ATOM 5563 C CA . VAL A 1 674 ? -37.623 -5.956 44.898 1.00 74.38 674 VAL A CA 1
ATOM 5564 C C . VAL A 1 674 ? -37.057 -5.813 43.498 1.00 74.38 674 VAL A C 1
ATOM 5566 O O . VAL A 1 674 ? -35.873 -6.052 43.264 1.00 74.38 674 VAL A O 1
ATOM 5569 N N . HIS A 1 675 ? -37.916 -5.425 42.568 1.00 78.88 675 HIS A N 1
ATOM 5570 C CA . HIS A 1 675 ? -37.542 -5.018 41.225 1.00 78.88 675 HIS A CA 1
ATOM 5571 C C . HIS A 1 675 ? -37.423 -3.500 41.191 1.00 78.88 675 HIS A C 1
ATOM 5573 O O . HIS A 1 675 ? -38.382 -2.798 41.508 1.00 78.88 675 HIS A O 1
ATOM 5579 N N . VAL A 1 676 ? -36.274 -2.991 40.770 1.00 77.31 676 VAL A N 1
ATOM 5580 C CA . VAL A 1 676 ? -35.997 -1.557 40.690 1.00 77.31 676 VAL A CA 1
ATOM 5581 C C . VAL A 1 676 ? -35.684 -1.174 39.253 1.00 77.31 676 VAL A C 1
ATOM 5583 O O . VAL A 1 676 ? -34.858 -1.800 38.599 1.00 77.31 676 VAL A O 1
ATOM 5586 N N . ARG A 1 677 ? -36.378 -0.156 38.750 1.00 79.75 677 ARG A N 1
ATOM 5587 C CA . ARG A 1 677 ? -36.204 0.428 37.417 1.00 79.75 677 ARG A CA 1
ATOM 5588 C C . ARG A 1 677 ? -35.813 1.879 37.578 1.00 79.75 677 ARG A C 1
ATOM 5590 O O . ARG A 1 677 ? -36.591 2.670 38.097 1.00 79.75 677 ARG A O 1
ATOM 5597 N N . GLU A 1 678 ? -34.633 2.231 37.114 1.00 80.69 678 GLU A N 1
ATOM 5598 C CA . GLU A 1 678 ? -34.066 3.579 37.233 1.00 80.69 678 GLU A CA 1
ATOM 5599 C C . GLU A 1 678 ? -33.290 3.929 35.949 1.00 80.69 678 GLU A C 1
ATOM 5601 O O . GLU A 1 678 ? -33.134 3.056 35.103 1.00 80.69 678 GLU A O 1
ATOM 5606 N N . PRO A 1 679 ? -32.759 5.142 35.718 1.00 73.75 679 PRO A N 1
ATOM 5607 C CA . PRO A 1 679 ? -32.080 5.476 34.456 1.00 73.75 679 PRO A CA 1
ATOM 5608 C C . PRO A 1 679 ? -31.018 4.457 34.002 1.00 73.75 679 PRO A C 1
ATOM 5610 O O . PRO A 1 679 ? -30.872 4.181 32.811 1.00 73.75 679 PRO A O 1
ATOM 5613 N N . ARG A 1 680 ? -30.331 3.830 34.966 1.00 66.94 680 ARG A N 1
ATOM 5614 C CA . ARG A 1 680 ? -29.283 2.811 34.768 1.00 66.94 680 ARG A CA 1
ATOM 5615 C C . ARG A 1 680 ? -29.801 1.471 34.221 1.00 66.94 680 ARG A C 1
ATOM 5617 O O . ARG A 1 680 ? -29.022 0.662 33.713 1.00 66.94 680 ARG A O 1
ATOM 5624 N N . GLY A 1 681 ? -31.106 1.235 34.312 1.00 71.00 681 GLY A N 1
ATOM 5625 C CA . GLY A 1 681 ? -31.785 0.027 33.865 1.00 71.00 681 GLY A CA 1
ATOM 5626 C C . GLY A 1 681 ? -32.495 -0.695 35.007 1.00 71.00 681 GLY A C 1
ATOM 5627 O O . GLY A 1 681 ? -32.971 -0.083 35.961 1.00 71.00 681 GLY A O 1
ATOM 5628 N N . PHE A 1 682 ? -32.583 -2.014 34.872 1.00 72.19 682 PHE A N 1
ATOM 5629 C CA . PHE A 1 682 ? -33.377 -2.879 35.734 1.00 72.19 682 PHE A CA 1
ATOM 5630 C C . PHE A 1 682 ? -32.515 -3.644 36.747 1.00 72.19 682 PHE A C 1
ATOM 5632 O O . PHE A 1 682 ? -31.507 -4.236 36.373 1.00 72.19 682 PHE A O 1
ATOM 5639 N N . PHE A 1 683 ? -32.926 -3.689 38.010 1.00 72.88 683 PHE A N 1
ATOM 5640 C CA . PHE A 1 683 ? -32.220 -4.344 39.111 1.00 72.88 683 PHE A CA 1
ATOM 5641 C C . PHE A 1 683 ? -33.171 -5.250 39.889 1.00 72.88 683 PHE A C 1
ATOM 5643 O O . PHE A 1 683 ? -34.352 -4.941 40.040 1.00 72.88 683 PHE A O 1
ATOM 5650 N N . ILE A 1 684 ? -32.644 -6.362 40.405 1.00 70.38 684 ILE A N 1
ATOM 5651 C CA . ILE A 1 684 ? -33.376 -7.257 41.303 1.00 70.38 684 ILE A CA 1
ATOM 5652 C C . ILE A 1 684 ? -32.592 -7.433 42.589 1.00 70.38 684 ILE A C 1
ATOM 5654 O O . ILE A 1 684 ? -31.427 -7.834 42.562 1.00 70.38 684 ILE A O 1
ATOM 5658 N N . TRP A 1 685 ? -33.279 -7.245 43.709 1.00 70.56 685 TRP A N 1
ATOM 5659 C CA . TRP A 1 685 ? -32.789 -7.625 45.025 1.00 70.56 685 TRP A CA 1
ATOM 5660 C C . TRP A 1 685 ? -33.735 -8.623 45.666 1.00 70.56 685 TRP A C 1
ATOM 5662 O O . TRP A 1 685 ? -34.934 -8.385 45.754 1.00 70.56 685 TRP A O 1
ATOM 5672 N N . LYS A 1 686 ? -33.193 -9.741 46.147 1.00 69.62 686 LYS A N 1
ATOM 5673 C CA . LYS A 1 686 ? -33.908 -10.628 47.060 1.00 69.62 686 LYS A CA 1
ATOM 5674 C C . LYS A 1 686 ? -33.482 -10.269 48.474 1.00 69.62 686 LYS A C 1
ATOM 5676 O O . LYS A 1 686 ? -32.324 -10.464 48.832 1.00 69.62 686 LYS A O 1
ATOM 5681 N N . LEU A 1 687 ? -34.411 -9.741 49.255 1.00 65.81 687 LEU A N 1
ATOM 5682 C CA . LEU A 1 687 ? -34.189 -9.402 50.652 1.00 65.81 687 LEU A CA 1
ATOM 5683 C C . LEU A 1 687 ? -34.704 -10.562 51.498 1.00 65.81 687 LEU A C 1
ATOM 5685 O O . LEU A 1 687 ? -35.895 -10.860 51.481 1.00 65.81 687 LEU A O 1
ATOM 5689 N N . SER A 1 688 ? -33.793 -11.252 52.179 1.00 59.06 688 SER A N 1
ATOM 5690 C CA . SER A 1 688 ? -34.096 -12.343 53.108 1.00 59.06 688 SER A CA 1
ATOM 5691 C C . SER A 1 688 ? -33.899 -11.886 54.540 1.00 59.06 688 SER A C 1
ATOM 5693 O O . SER A 1 688 ? -32.916 -11.211 54.842 1.00 59.06 688 SER A O 1
ATOM 5695 N N . ASP A 1 689 ? -34.803 -12.299 55.415 1.00 50.59 689 ASP A N 1
ATOM 5696 C CA . ASP A 1 689 ? -34.669 -12.064 56.842 1.00 50.59 689 ASP A CA 1
ATOM 5697 C C . ASP A 1 689 ? -33.616 -13.014 57.430 1.00 50.59 689 ASP A C 1
ATOM 5699 O O . ASP A 1 689 ? -33.662 -14.226 57.205 1.00 50.59 689 ASP A O 1
ATOM 5703 N N . VAL A 1 690 ? -32.657 -12.468 58.171 1.00 46.06 690 VAL A N 1
ATOM 5704 C CA . VAL A 1 690 ? -31.699 -13.250 58.956 1.00 46.06 690 VAL A CA 1
ATOM 5705 C C . VAL A 1 690 ? -31.923 -12.862 60.408 1.00 46.06 690 VAL A C 1
ATOM 5707 O O . VAL A 1 690 ? -31.505 -11.796 60.849 1.00 46.06 690 VAL A O 1
ATOM 5710 N N . LEU A 1 691 ? -32.591 -13.736 61.162 1.00 41.56 691 LEU A N 1
ATOM 5711 C CA . LEU A 1 691 ? -32.679 -13.610 62.614 1.00 41.56 691 LEU A CA 1
ATOM 5712 C C . LEU A 1 691 ? -31.281 -13.821 63.211 1.00 41.56 691 LEU A C 1
ATOM 5714 O O . LEU A 1 691 ? -30.861 -14.958 63.442 1.00 41.56 691 LEU A O 1
ATOM 5718 N N . GLU A 1 692 ? -30.554 -12.738 63.478 1.00 36.69 692 GLU A N 1
ATOM 5719 C CA . GLU A 1 692 ? -29.365 -12.813 64.324 1.00 36.69 692 GLU A CA 1
ATOM 5720 C C . GLU A 1 692 ? -29.787 -13.203 65.747 1.00 36.69 692 GLU A C 1
ATOM 5722 O O . GLU A 1 692 ? -30.550 -12.506 66.419 1.00 36.69 692 GLU A O 1
ATOM 5727 N N . LYS A 1 693 ? -29.301 -14.356 66.223 1.00 34.09 693 LYS A N 1
ATOM 5728 C CA . LYS A 1 693 ? -29.507 -14.807 67.606 1.00 34.09 693 LYS A CA 1
ATOM 5729 C C . LYS A 1 693 ? -28.776 -13.859 68.564 1.00 34.09 693 LYS A C 1
ATOM 5731 O O . LYS A 1 693 ? -27.627 -14.100 68.915 1.00 34.09 693 LYS A O 1
ATOM 5736 N N . GLY A 1 694 ? -29.456 -12.800 68.993 1.00 40.59 694 GLY A N 1
ATOM 5737 C CA . GLY A 1 694 ? -28.940 -11.845 69.979 1.00 40.59 694 GLY A CA 1
ATOM 5738 C C . GLY A 1 694 ? -29.763 -10.565 70.144 1.00 40.59 694 GLY A C 1
ATOM 5739 O O . GLY A 1 694 ? -29.639 -9.905 71.171 1.00 40.59 694 GLY A O 1
ATOM 5740 N N . SER A 1 695 ? -30.635 -10.237 69.189 1.00 33.00 695 SER A N 1
ATOM 5741 C CA . SER A 1 695 ? -31.338 -8.946 69.109 1.00 33.00 695 SER A CA 1
ATOM 5742 C C . SER A 1 695 ? -32.656 -8.846 69.896 1.00 33.00 695 SER A C 1
ATOM 5744 O O . SER A 1 695 ? -33.280 -7.790 69.903 1.00 33.00 695 SER A O 1
ATOM 5746 N N . PHE A 1 696 ? -33.065 -9.895 70.619 1.00 34.16 696 PHE A N 1
ATOM 5747 C CA . PHE A 1 696 ? -34.198 -9.836 71.550 1.00 34.16 696 PHE A CA 1
ATOM 5748 C C . PHE A 1 696 ? -33.709 -9.962 72.996 1.00 34.16 696 PHE A C 1
ATOM 5750 O O . PHE A 1 696 ? -33.491 -11.070 73.493 1.00 34.16 696 PHE A O 1
ATOM 5757 N N . ARG A 1 697 ? -33.580 -8.837 73.706 1.00 32.69 697 ARG A N 1
ATOM 5758 C CA . ARG A 1 697 ? -33.592 -8.829 75.175 1.00 32.69 697 ARG A CA 1
ATOM 5759 C C . ARG A 1 697 ? -34.846 -8.115 75.662 1.00 32.69 697 ARG A C 1
ATOM 5761 O O . ARG A 1 697 ? -35.170 -7.030 75.202 1.00 32.69 697 ARG A O 1
ATOM 5768 N N . ARG A 1 698 ? -35.550 -8.742 76.609 1.00 31.97 698 ARG A N 1
ATOM 5769 C CA . ARG A 1 698 ? -36.544 -8.058 77.444 1.00 31.97 698 ARG A CA 1
ATOM 5770 C C . ARG A 1 698 ? -35.806 -7.084 78.355 1.00 31.97 698 ARG A C 1
ATOM 5772 O O . ARG A 1 698 ? -34.864 -7.493 79.033 1.00 31.97 698 ARG A O 1
ATOM 5779 N N . GLN A 1 699 ? -36.266 -5.842 78.392 1.00 32.09 699 GLN A N 1
ATOM 5780 C CA . GLN A 1 699 ? -35.829 -4.855 79.367 1.00 32.09 699 GLN A CA 1
ATOM 5781 C C . GLN A 1 699 ? -36.223 -5.342 80.773 1.00 32.09 699 GLN A C 1
ATOM 5783 O O . GLN A 1 699 ? -37.385 -5.661 81.027 1.00 32.09 699 GLN A O 1
ATOM 5788 N N . ILE A 1 700 ? -35.239 -5.470 81.663 1.00 33.97 700 ILE A N 1
ATOM 5789 C CA . ILE A 1 700 ? -35.456 -5.524 83.110 1.00 33.97 700 ILE A CA 1
ATOM 5790 C C . ILE A 1 700 ? -35.013 -4.153 83.598 1.00 33.97 700 ILE A C 1
ATOM 5792 O O . ILE A 1 700 ? -33.828 -3.834 83.523 1.00 33.97 700 ILE A O 1
ATOM 5796 N N . ASP A 1 701 ? -35.966 -3.333 84.026 1.00 32.31 701 ASP A N 1
ATOM 5797 C CA . ASP A 1 701 ? -35.676 -2.012 84.568 1.00 32.31 701 ASP A CA 1
ATOM 5798 C C . ASP A 1 701 ? -34.872 -2.149 85.865 1.00 32.31 701 ASP A C 1
ATOM 5800 O O . ASP A 1 701 ? -35.368 -2.654 86.873 1.00 32.31 701 ASP A O 1
ATOM 5804 N N . SER A 1 702 ? -33.636 -1.658 85.857 1.00 31.84 702 SER A N 1
ATOM 5805 C CA . SER A 1 702 ? -32.975 -1.191 87.071 1.00 31.84 702 SER A CA 1
ATOM 5806 C C . SER A 1 702 ? -32.719 0.299 86.909 1.00 31.84 702 SER A C 1
ATOM 5808 O O . SER A 1 702 ? -31.879 0.720 86.114 1.00 31.84 702 SER A O 1
ATOM 5810 N N . VAL A 1 703 ? -33.505 1.079 87.645 1.00 43.97 703 VAL A N 1
ATOM 5811 C CA . VAL A 1 703 ? -33.284 2.498 87.905 1.00 43.97 703 VAL A CA 1
ATOM 5812 C C . VAL A 1 703 ? -31.902 2.640 88.532 1.00 43.97 703 VAL A C 1
ATOM 5814 O O . VAL A 1 703 ? -31.689 2.050 89.580 1.00 43.97 703 VAL A O 1
ATOM 5817 N N . ASP A 1 704 ? -30.995 3.379 87.894 1.00 34.50 704 ASP A N 1
ATOM 5818 C CA . ASP A 1 704 ? -30.034 4.252 88.575 1.00 34.50 704 ASP A CA 1
ATOM 5819 C C . ASP A 1 704 ? -29.383 5.222 87.568 1.00 34.50 704 ASP A C 1
ATOM 5821 O O . ASP A 1 704 ? -28.889 4.838 86.512 1.00 34.50 704 ASP A O 1
ATOM 5825 N N . SER A 1 705 ? -29.490 6.506 87.922 1.00 38.78 705 SER A N 1
ATOM 5826 C CA . SER A 1 705 ? -28.868 7.737 87.398 1.00 38.78 705 SER A CA 1
ATOM 5827 C C . SER A 1 705 ? -28.224 7.750 85.996 1.00 38.78 705 SER A C 1
ATOM 5829 O O . SER A 1 705 ? -27.127 7.231 85.786 1.00 38.78 705 SER A O 1
ATOM 5831 N N . LEU A 1 706 ? -28.823 8.530 85.088 1.00 33.44 706 LEU A N 1
ATOM 5832 C CA . LEU A 1 706 ? -28.121 9.143 83.953 1.00 33.44 706 LEU A CA 1
ATOM 5833 C C . LEU A 1 706 ? -27.235 10.309 84.454 1.00 33.44 706 LEU A C 1
ATOM 5835 O O . LEU A 1 706 ? -27.717 11.089 85.277 1.00 33.44 706 LEU A O 1
ATOM 5839 N N . PRO A 1 707 ? -25.989 10.477 83.969 1.00 33.78 707 PRO A N 1
ATOM 5840 C CA . PRO A 1 707 ? -25.241 11.716 84.156 1.00 33.78 707 PRO A CA 1
ATOM 5841 C C . PRO A 1 707 ? -25.808 12.838 83.274 1.00 33.78 707 PRO A C 1
ATOM 5843 O O . PRO A 1 707 ? -26.334 12.582 82.188 1.00 33.78 707 PRO A O 1
ATOM 5846 N N . ASP A 1 708 ? -25.680 14.074 83.760 1.00 30.38 708 ASP A N 1
ATOM 5847 C CA . ASP A 1 708 ? -26.205 15.294 83.146 1.00 30.38 708 ASP A CA 1
ATOM 5848 C C . ASP A 1 708 ? -25.760 15.503 81.689 1.00 30.38 708 ASP A C 1
ATOM 5850 O O . ASP A 1 708 ? -24.605 15.306 81.311 1.00 30.38 708 ASP A O 1
ATOM 5854 N N . THR A 1 709 ? -26.705 15.979 80.880 1.00 32.81 709 THR A N 1
ATOM 5855 C CA . THR A 1 709 ? -26.519 16.421 79.496 1.00 32.81 709 THR A CA 1
ATOM 5856 C C . THR A 1 709 ? -25.566 17.614 79.395 1.00 32.81 709 THR A C 1
ATOM 5858 O O . THR A 1 709 ? -25.897 18.712 79.852 1.00 32.81 709 THR A O 1
ATOM 5861 N N . GLU A 1 710 ? -24.449 17.453 78.682 1.00 30.34 710 GLU A N 1
ATOM 5862 C CA . GLU A 1 710 ? -23.788 18.589 78.039 1.00 30.34 710 GLU A CA 1
ATOM 5863 C C . GLU A 1 710 ? -24.681 19.107 76.904 1.00 30.34 710 GLU A C 1
ATOM 5865 O O . GLU A 1 710 ? -25.025 18.392 75.961 1.00 30.34 710 GLU A O 1
ATOM 5870 N N . LYS A 1 711 ? -25.078 20.377 77.020 1.00 35.88 711 LYS A N 1
ATOM 5871 C CA . LYS A 1 711 ? -25.821 21.119 76.000 1.00 35.88 711 LYS A CA 1
ATOM 5872 C C . LYS A 1 711 ? -24.991 21.209 74.718 1.00 35.88 711 LYS A C 1
ATOM 5874 O O . LYS A 1 711 ? -24.111 22.062 74.612 1.00 35.88 711 LYS A O 1
ATOM 5879 N N . THR A 1 712 ? -25.311 20.387 73.728 1.00 29.27 712 THR A N 1
ATOM 5880 C CA . THR A 1 712 ? -24.948 20.647 72.331 1.00 29.27 712 THR A CA 1
ATOM 5881 C C . THR A 1 712 ? -26.056 21.475 71.684 1.00 29.27 712 THR A C 1
ATOM 5883 O O . THR A 1 712 ? -27.241 21.250 71.914 1.00 29.27 712 THR A O 1
ATOM 5886 N N . ARG A 1 713 ? -25.632 22.532 70.987 1.00 28.92 713 ARG A N 1
ATOM 5887 C CA . ARG A 1 713 ? -26.464 23.594 70.414 1.00 28.92 713 ARG A CA 1
ATOM 5888 C C . ARG A 1 713 ? -27.481 23.035 69.416 1.00 28.92 713 ARG A C 1
ATOM 5890 O O . ARG A 1 713 ? -27.133 22.211 68.579 1.00 28.92 713 ARG A O 1
ATOM 5897 N N . GLU A 1 714 ? -28.706 23.544 69.496 1.00 32.31 714 GLU A N 1
ATOM 5898 C CA . GLU A 1 714 ? -29.692 23.477 68.420 1.00 32.31 714 GLU A CA 1
ATOM 5899 C C . GLU A 1 714 ? -29.191 24.322 67.242 1.00 32.31 714 GLU A C 1
ATOM 5901 O O . GLU A 1 714 ? -29.422 25.528 67.202 1.00 32.31 714 GLU A O 1
ATOM 5906 N N . ASP A 1 715 ? -28.504 23.698 66.287 1.00 27.81 715 ASP A N 1
ATOM 5907 C CA . ASP A 1 715 ? -28.460 24.222 64.925 1.00 27.81 715 ASP A CA 1
ATOM 5908 C C . ASP A 1 715 ? -29.601 23.539 64.162 1.00 27.81 715 ASP A C 1
ATOM 5910 O O . ASP A 1 715 ? -29.560 22.353 63.832 1.00 27.81 715 ASP A O 1
ATOM 5914 N N . SER A 1 716 ? -30.683 24.291 63.973 1.00 28.64 716 SER A N 1
ATOM 5915 C CA . SER A 1 716 ? -31.799 23.921 63.111 1.00 28.64 716 SER A CA 1
ATOM 5916 C C . SER A 1 716 ? -31.296 23.832 61.671 1.00 28.64 716 SER A C 1
ATOM 5918 O O . SER A 1 716 ? -30.906 24.830 61.072 1.00 28.64 716 SER A O 1
ATOM 5920 N N . ILE A 1 717 ? -31.287 22.622 61.113 1.00 27.56 717 ILE A N 1
ATOM 5921 C CA . ILE A 1 717 ? -31.112 22.422 59.675 1.00 27.56 717 ILE A CA 1
ATOM 5922 C C . ILE A 1 717 ? -32.509 22.494 59.060 1.00 27.56 717 ILE A C 1
ATOM 5924 O O . ILE A 1 717 ? -33.264 21.521 59.097 1.00 27.56 717 ILE A O 1
ATOM 5928 N N . ASP A 1 718 ? -32.859 23.668 58.535 1.00 24.84 718 ASP A N 1
ATOM 5929 C CA . ASP A 1 718 ? -33.953 23.808 57.576 1.00 24.84 718 ASP A CA 1
ATOM 5930 C C . ASP A 1 718 ? -33.582 23.019 56.311 1.00 24.84 718 ASP A C 1
ATOM 5932 O O . ASP A 1 718 ? -32.610 23.318 55.616 1.00 24.84 718 ASP A O 1
ATOM 5936 N N . CYS A 1 719 ? -34.340 21.960 56.037 1.00 25.53 719 CYS A N 1
ATOM 5937 C CA . CYS A 1 719 ? -34.209 21.153 54.830 1.00 25.53 719 CYS A CA 1
ATOM 5938 C C . CYS A 1 719 ? -35.037 21.777 53.701 1.00 25.53 719 CYS A C 1
ATOM 5940 O O . CYS A 1 719 ? -36.167 21.345 53.460 1.00 25.53 719 CYS A O 1
ATOM 5942 N N . ASP A 1 720 ? -34.468 22.747 52.985 1.00 24.30 720 ASP A N 1
ATOM 5943 C CA . ASP A 1 720 ? -34.993 23.167 51.684 1.00 24.30 720 ASP A CA 1
ATOM 5944 C C . ASP A 1 720 ? -34.585 22.142 50.614 1.00 24.30 720 ASP A C 1
ATOM 5946 O O . ASP A 1 720 ? -33.443 22.062 50.158 1.00 24.30 720 ASP A O 1
ATOM 5950 N N . TYR A 1 721 ? -35.552 21.308 50.232 1.00 29.94 721 TYR A N 1
ATOM 5951 C CA . TYR A 1 721 ? -35.480 20.414 49.080 1.00 29.94 721 TYR A CA 1
ATOM 5952 C C . TYR A 1 721 ? -35.805 21.205 47.812 1.00 29.94 721 TYR A C 1
ATOM 5954 O O . TYR A 1 721 ? -36.858 21.015 47.216 1.00 29.94 721 TYR A O 1
ATOM 5962 N N . ASP A 1 722 ? -34.893 22.068 47.379 1.00 25.31 722 ASP A N 1
ATOM 5963 C CA . ASP A 1 722 ? -34.929 22.599 46.022 1.00 25.31 722 ASP A CA 1
ATOM 5964 C C . ASP A 1 722 ? -33.507 22.780 45.480 1.00 25.31 722 ASP A C 1
ATOM 5966 O O . ASP A 1 722 ? -32.709 23.558 45.984 1.00 25.31 722 ASP A O 1
ATOM 5970 N N . ASN A 1 723 ? -33.208 22.011 44.428 1.00 36.47 723 ASN A N 1
ATOM 5971 C CA . ASN A 1 723 ? -32.160 22.245 43.434 1.00 36.47 723 ASN A CA 1
ATOM 5972 C C . ASN A 1 723 ? -30.815 22.816 43.930 1.00 36.47 723 ASN A C 1
ATOM 5974 O O . ASN A 1 723 ? -30.604 24.003 43.770 1.00 36.47 723 ASN A O 1
ATOM 5978 N N . VAL A 1 724 ? -29.872 21.967 44.364 1.00 30.44 724 VAL A N 1
ATOM 5979 C CA . VAL A 1 724 ? -28.438 21.914 43.969 1.00 30.44 724 VAL A CA 1
ATOM 5980 C C . VAL A 1 724 ? -27.842 20.686 44.682 1.00 30.44 724 VAL A C 1
ATOM 5982 O O . VAL A 1 724 ? -27.846 20.603 45.902 1.00 30.44 724 VAL A O 1
ATOM 5985 N N . VAL A 1 725 ? -27.309 19.698 43.949 1.00 35.25 725 VAL A N 1
ATOM 5986 C CA . VAL A 1 725 ? -26.535 18.597 44.568 1.00 35.25 725 VAL A CA 1
ATOM 5987 C C . VAL A 1 725 ? -25.149 19.134 44.935 1.00 35.25 725 VAL A C 1
ATOM 5989 O O . VAL A 1 725 ? -24.207 19.058 44.128 1.00 35.25 725 VAL A O 1
ATOM 5992 N N . GLU A 1 726 ? -25.057 19.737 46.121 1.00 41.88 726 GLU A N 1
ATOM 5993 C CA . GLU A 1 726 ? -23.859 20.387 46.647 1.00 41.88 726 GLU A CA 1
ATOM 5994 C C . GLU A 1 726 ? -22.801 19.386 47.134 1.00 41.88 726 GLU A C 1
ATOM 5996 O O . GLU A 1 726 ? -23.058 18.275 47.592 1.00 41.88 726 GLU A O 1
ATOM 6001 N N . ILE A 1 727 ? -21.557 19.813 46.961 1.00 41.03 727 ILE A N 1
ATOM 6002 C CA . ILE A 1 727 ? -20.288 19.096 47.117 1.00 41.03 727 ILE A CA 1
ATOM 6003 C C . ILE A 1 727 ? -20.074 18.511 48.528 1.00 41.03 727 ILE A C 1
ATOM 6005 O O . ILE A 1 727 ? -19.217 17.641 48.703 1.00 41.03 727 ILE A O 1
ATOM 6009 N N . ASP A 1 728 ? -20.845 18.953 49.518 1.00 41.19 728 ASP A N 1
ATOM 6010 C CA . ASP A 1 728 ? -20.605 18.645 50.925 1.00 41.19 728 ASP A CA 1
ATOM 6011 C C . ASP A 1 728 ? -21.140 17.269 51.350 1.00 41.19 728 ASP A C 1
ATOM 6013 O O . ASP A 1 728 ? -20.434 16.569 52.067 1.00 41.19 728 ASP A O 1
ATOM 6017 N N . GLN A 1 729 ? -22.227 16.758 50.752 1.00 43.81 729 GLN A N 1
ATOM 6018 C CA . GLN A 1 729 ? -22.640 15.352 50.951 1.00 43.81 729 GLN A CA 1
ATOM 6019 C C . GLN A 1 729 ? -21.591 14.351 50.425 1.00 43.81 729 GLN A C 1
ATOM 6021 O O . GLN A 1 729 ? -21.414 13.258 50.963 1.00 43.81 729 GLN A O 1
ATOM 6026 N N . PHE A 1 730 ? -20.853 14.728 49.374 1.00 42.22 730 PHE A N 1
ATOM 6027 C CA . PHE A 1 730 ? -19.776 13.909 48.808 1.00 42.22 730 PHE A CA 1
ATOM 6028 C C . PHE A 1 730 ? -18.497 13.964 49.643 1.00 42.22 730 PHE A C 1
ATOM 6030 O O . PHE A 1 730 ? -17.834 12.938 49.802 1.00 42.22 730 PHE A O 1
ATOM 6037 N N . LYS A 1 731 ? -18.152 15.137 50.190 1.00 44.09 731 LYS A N 1
ATOM 6038 C CA . LYS A 1 731 ? -17.069 15.245 51.175 1.00 44.09 731 LYS A CA 1
ATOM 6039 C C . LYS A 1 731 ? -17.403 14.458 52.430 1.00 44.09 731 LYS A C 1
ATOM 6041 O O . LYS A 1 731 ? -16.509 13.800 52.936 1.00 44.09 731 LYS A O 1
ATOM 6046 N N . ASP A 1 732 ? -18.651 14.467 52.884 1.00 46.28 732 ASP A N 1
ATOM 6047 C CA . ASP A 1 732 ? -19.080 13.678 54.038 1.00 46.28 732 ASP A CA 1
ATOM 6048 C C . ASP A 1 732 ? -18.976 12.180 53.770 1.00 46.28 732 ASP A C 1
ATOM 6050 O O . ASP A 1 732 ? -18.489 11.453 54.626 1.00 46.28 732 ASP A O 1
ATOM 6054 N N . MET A 1 733 ? -19.308 11.710 52.565 1.00 42.00 733 MET A N 1
ATOM 6055 C CA . MET A 1 733 ? -19.125 10.304 52.191 1.00 42.00 733 MET A CA 1
ATOM 6056 C C . MET A 1 733 ? -17.638 9.908 52.084 1.00 42.00 733 MET A C 1
ATOM 6058 O O . MET A 1 733 ? -17.245 8.850 52.571 1.00 42.00 733 MET A O 1
ATOM 6062 N N . ILE A 1 734 ? -16.783 10.758 51.498 1.00 41.91 734 ILE A N 1
ATOM 6063 C CA . ILE A 1 734 ? -15.324 10.534 51.426 1.00 41.91 734 ILE A CA 1
ATOM 6064 C C . ILE A 1 734 ? -14.693 10.612 52.821 1.00 41.91 734 ILE A C 1
ATOM 6066 O O . ILE A 1 734 ? -13.871 9.771 53.172 1.00 41.91 734 ILE A O 1
ATOM 6070 N N . ASN A 1 735 ? -15.118 11.563 53.649 1.00 45.53 735 ASN A N 1
ATOM 6071 C CA . ASN A 1 735 ? -14.711 11.675 55.043 1.00 45.53 735 ASN A CA 1
ATOM 6072 C C . ASN A 1 735 ? -15.221 10.487 55.859 1.00 45.53 735 ASN A C 1
ATOM 6074 O O . ASN A 1 735 ? -14.483 10.010 56.701 1.00 45.53 735 ASN A O 1
ATOM 6078 N N . GLN A 1 736 ? -16.409 9.940 55.599 1.00 42.72 736 GLN A N 1
ATOM 6079 C CA . GLN A 1 736 ? -16.885 8.705 56.233 1.00 42.72 736 GLN A CA 1
ATOM 6080 C C . GLN A 1 736 ? -16.058 7.484 55.813 1.00 42.72 736 GLN A C 1
ATOM 6082 O O . GLN A 1 736 ? -15.822 6.608 56.636 1.00 42.72 736 GLN A O 1
ATOM 6087 N N . ILE A 1 737 ? -15.581 7.425 54.565 1.00 42.72 737 ILE A N 1
ATOM 6088 C CA . ILE A 1 737 ? -14.716 6.343 54.059 1.00 42.72 737 ILE A CA 1
ATOM 6089 C C . ILE A 1 737 ? -13.266 6.480 54.561 1.00 42.72 737 ILE A C 1
ATOM 6091 O O . ILE A 1 737 ? -12.603 5.466 54.799 1.00 42.72 737 ILE A O 1
ATOM 6095 N N . ASN A 1 738 ? -12.775 7.712 54.719 1.00 40.19 738 ASN A N 1
ATOM 6096 C CA . ASN A 1 738 ? -11.429 8.032 55.206 1.00 40.19 738 ASN A CA 1
ATOM 6097 C C . ASN A 1 738 ? -11.342 7.987 56.738 1.00 40.19 738 ASN A C 1
ATOM 6099 O O . ASN A 1 738 ? -10.355 7.502 57.285 1.00 40.19 738 ASN A O 1
ATOM 6103 N N . ASN A 1 739 ? -12.401 8.423 57.423 1.00 40.28 739 ASN A N 1
ATOM 6104 C CA . ASN A 1 739 ? -12.571 8.366 58.874 1.00 40.28 739 ASN A CA 1
ATOM 6105 C C . ASN A 1 739 ? -13.305 7.095 59.309 1.00 40.28 739 ASN A C 1
ATOM 6107 O O . ASN A 1 739 ? -13.726 7.010 60.458 1.00 40.28 739 ASN A O 1
ATOM 6111 N N . SER A 1 740 ? -13.432 6.077 58.446 1.00 37.25 740 SER A N 1
ATOM 6112 C CA . SER A 1 740 ? -13.846 4.736 58.870 1.00 37.25 740 SER A CA 1
ATOM 6113 C C . SER A 1 740 ? -12.717 4.050 59.657 1.00 37.25 740 SER A C 1
ATOM 6115 O O . SER A 1 740 ? -12.318 2.928 59.350 1.00 37.25 740 SER A O 1
ATOM 6117 N N . ASN A 1 741 ? -12.171 4.727 60.662 1.00 38.41 741 ASN A N 1
ATOM 6118 C CA . ASN A 1 741 ? -11.841 4.050 61.893 1.00 38.41 741 ASN A CA 1
ATOM 6119 C C . ASN A 1 741 ? -13.135 4.008 62.679 1.00 38.41 741 ASN A C 1
ATOM 6121 O O . ASN A 1 741 ? -13.888 4.976 62.738 1.00 38.41 741 ASN A O 1
ATOM 6125 N N . VAL A 1 742 ? -13.417 2.848 63.236 1.00 36.91 742 VAL A N 1
ATOM 6126 C CA . VAL A 1 742 ? -14.563 2.647 64.097 1.00 36.91 742 VAL A CA 1
ATOM 6127 C C . VAL A 1 742 ? -14.397 3.587 65.301 1.00 36.91 742 VAL A C 1
ATOM 6129 O O . VAL A 1 742 ? -13.662 3.290 66.237 1.00 36.91 742 VAL A O 1
ATOM 6132 N N . HIS A 1 743 ? -14.992 4.781 65.215 1.00 34.31 743 HIS A N 1
ATOM 6133 C CA . HIS A 1 743 ? -14.884 5.841 66.225 1.00 34.31 743 HIS A CA 1
ATOM 6134 C C . HIS A 1 743 ? -15.703 5.535 67.481 1.00 34.31 743 HIS A C 1
ATOM 6136 O O . HIS A 1 743 ? -15.611 6.250 68.475 1.00 34.31 743 HIS A O 1
ATOM 6142 N N . ASP A 1 744 ? -16.450 4.438 67.446 1.00 38.38 744 ASP A N 1
ATOM 6143 C CA . ASP A 1 744 ? -17.047 3.826 68.610 1.00 38.38 744 ASP A CA 1
ATOM 6144 C C . ASP A 1 744 ? -16.076 2.771 69.164 1.00 38.38 744 ASP A C 1
ATOM 6146 O O . ASP A 1 744 ? -15.966 1.663 68.635 1.00 38.38 744 ASP A O 1
ATOM 6150 N N . GLN A 1 745 ? -15.340 3.110 70.229 1.00 40.44 745 GLN A N 1
ATOM 6151 C CA . GLN A 1 745 ? -14.482 2.141 70.932 1.00 40.44 745 GLN A CA 1
ATOM 6152 C C . GLN A 1 745 ? -15.280 0.926 71.449 1.00 40.44 745 GLN A C 1
ATOM 6154 O O . GLN A 1 745 ? -14.683 -0.100 71.775 1.00 40.44 745 GLN A O 1
ATOM 6159 N N . ASP A 1 746 ? -16.614 1.022 71.466 1.00 39.16 746 ASP A N 1
ATOM 6160 C CA . ASP A 1 746 ? -17.557 -0.020 71.840 1.00 39.16 746 ASP A CA 1
ATOM 6161 C C . ASP A 1 746 ? -18.325 -0.623 70.647 1.00 39.16 746 ASP A C 1
ATO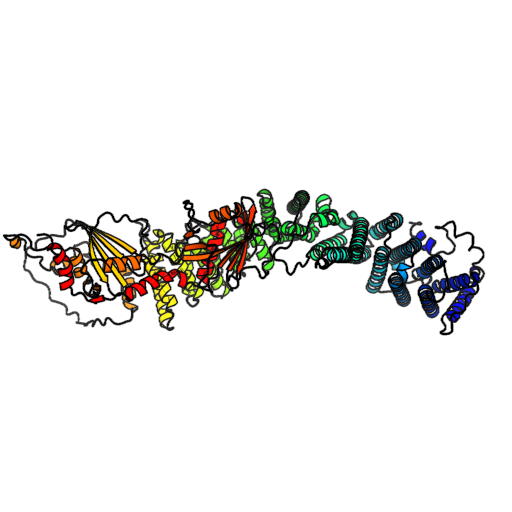M 6163 O O . ASP A 1 746 ? -19.276 -1.353 70.876 1.00 39.16 746 ASP A O 1
ATOM 6167 N N . PHE A 1 747 ? -17.913 -0.456 69.383 1.00 37.44 747 PHE A N 1
ATOM 6168 C CA . PHE A 1 747 ? -18.584 -1.091 68.221 1.00 37.44 747 PHE A CA 1
ATOM 6169 C C . PHE A 1 747 ? -18.657 -2.626 68.283 1.00 37.44 747 PHE A C 1
ATOM 6171 O O . PHE A 1 747 ? -19.488 -3.257 67.633 1.00 37.44 747 PHE A O 1
ATOM 6178 N N . THR A 1 748 ? -17.781 -3.260 69.069 1.00 37.53 748 THR A N 1
ATOM 6179 C CA . THR A 1 748 ? -17.870 -4.698 69.378 1.00 37.53 748 THR A CA 1
ATOM 6180 C C . THR A 1 748 ? -18.961 -5.035 70.399 1.00 37.53 748 THR A C 1
ATOM 6182 O O . THR A 1 748 ? -19.226 -6.210 70.652 1.00 37.53 748 THR A O 1
ATOM 6185 N N . LYS A 1 749 ? -19.583 -4.030 71.011 1.00 38.00 749 LYS A N 1
ATOM 6186 C CA . LYS A 1 749 ? -20.765 -4.140 71.860 1.00 38.00 749 LYS A CA 1
ATOM 6187 C C . LYS A 1 749 ? -21.983 -3.640 71.069 1.00 38.00 749 LYS A C 1
ATOM 6189 O O . LYS A 1 749 ? -21.880 -2.701 70.286 1.00 38.00 749 LYS A O 1
ATOM 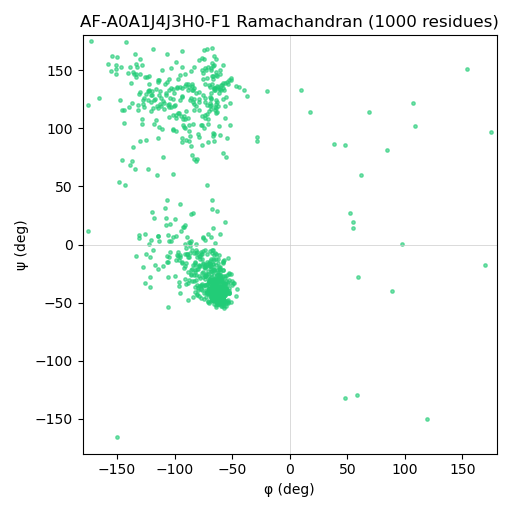6194 N N . PRO A 1 750 ? -23.151 -4.275 71.238 1.00 38.53 750 PRO A N 1
ATOM 6195 C CA . PRO A 1 750 ? -24.361 -3.858 70.542 1.00 38.53 750 PRO A CA 1
ATOM 6196 C C . PRO A 1 750 ? -24.719 -2.416 70.920 1.00 38.53 750 PRO A C 1
ATOM 6198 O O . PRO A 1 750 ? -24.715 -2.063 72.098 1.00 38.53 750 PRO A O 1
ATOM 6201 N N . SER A 1 751 ? -25.039 -1.584 69.924 1.00 36.06 751 SER A N 1
ATOM 6202 C CA . SER A 1 751 ? -25.470 -0.207 70.168 1.00 36.06 751 SER A CA 1
ATOM 6203 C C . SER A 1 751 ? -26.763 -0.192 70.994 1.00 36.06 751 SER A C 1
ATOM 6205 O O . SER A 1 751 ? -27.737 -0.852 70.622 1.00 36.06 751 SER A O 1
ATOM 6207 N N . ASN A 1 752 ? -26.833 0.644 72.032 1.00 38.19 752 ASN A N 1
ATOM 6208 C CA . ASN A 1 752 ? -28.073 0.884 72.787 1.00 38.19 752 ASN A CA 1
ATOM 6209 C C . ASN A 1 752 ? -29.123 1.700 71.991 1.00 38.19 752 ASN A C 1
ATOM 6211 O O . ASN A 1 752 ? -30.144 2.103 72.547 1.00 38.19 752 ASN A O 1
ATOM 6215 N N . HIS A 1 753 ? -28.923 1.949 70.687 1.00 37.09 753 HIS A N 1
ATOM 6216 C CA . HIS A 1 753 ? -29.962 2.525 69.821 1.00 37.09 753 HIS A CA 1
ATOM 6217 C C . HIS A 1 753 ? -31.183 1.604 69.683 1.00 37.09 753 HIS A C 1
ATOM 6219 O O . HIS A 1 753 ? -32.302 2.094 69.513 1.00 37.09 753 HIS A O 1
ATOM 6225 N N . ALA A 1 754 ? -30.996 0.289 69.842 1.00 36.22 754 ALA A N 1
ATOM 6226 C CA . ALA A 1 754 ? -32.102 -0.660 69.937 1.00 36.22 754 ALA A CA 1
ATOM 6227 C C . ALA A 1 754 ? -32.974 -0.421 71.187 1.00 36.22 754 ALA A C 1
ATOM 6229 O O . ALA A 1 754 ? -34.185 -0.602 71.117 1.00 36.22 754 ALA A O 1
ATOM 6230 N N . ASP A 1 755 ? -32.389 0.067 72.288 1.00 36.09 755 ASP A N 1
ATOM 6231 C CA . ASP A 1 755 ? -33.104 0.304 73.550 1.00 36.09 755 ASP A CA 1
ATOM 6232 C C . ASP A 1 755 ? -33.818 1.669 73.591 1.00 36.09 755 ASP A C 1
ATOM 6234 O O . ASP A 1 755 ? -34.748 1.855 74.374 1.00 36.09 755 ASP A O 1
ATOM 6238 N N . LYS A 1 756 ? -33.413 2.642 72.756 1.00 34.06 756 LYS A N 1
ATOM 6239 C CA . LYS A 1 756 ? -33.957 4.021 72.780 1.00 34.06 756 LYS A CA 1
ATOM 6240 C C . LYS A 1 756 ? -34.895 4.379 71.627 1.00 34.06 756 LYS A C 1
ATOM 6242 O O . LYS A 1 756 ? -35.628 5.358 71.730 1.00 34.06 756 LYS A O 1
ATOM 6247 N N . THR A 1 757 ? -34.920 3.594 70.555 1.00 33.03 757 THR A N 1
ATOM 6248 C CA . THR A 1 757 ? -35.835 3.794 69.418 1.00 33.03 757 THR A CA 1
ATOM 6249 C C . THR A 1 757 ? -36.663 2.540 69.190 1.00 33.03 757 THR A C 1
ATOM 6251 O O . THR A 1 757 ? -36.565 1.870 68.168 1.00 33.03 757 THR A O 1
ATOM 6254 N N . TYR A 1 758 ? -37.498 2.221 70.175 1.00 33.59 758 TYR A N 1
ATOM 6255 C CA . TYR A 1 758 ? -38.555 1.234 70.019 1.00 33.59 758 TYR A CA 1
ATOM 6256 C C . TYR A 1 758 ? -39.880 1.972 69.807 1.00 33.59 758 TYR A C 1
ATOM 6258 O O . TYR A 1 758 ? -40.411 2.599 70.722 1.00 33.59 758 TYR A O 1
ATOM 6266 N N . ILE A 1 759 ? -40.449 1.882 68.603 1.00 33.00 759 ILE A N 1
ATOM 6267 C CA . ILE A 1 759 ? -41.908 1.949 68.493 1.00 33.00 759 ILE A CA 1
ATOM 6268 C C . ILE A 1 759 ? -42.372 0.599 69.020 1.00 33.00 759 ILE A C 1
ATOM 6270 O O . ILE A 1 759 ? -42.088 -0.424 68.400 1.00 33.00 759 ILE A O 1
ATOM 6274 N N . ALA A 1 760 ? -43.025 0.586 70.182 1.00 30.39 760 ALA A N 1
ATOM 6275 C CA . ALA A 1 760 ? -43.648 -0.613 70.720 1.00 30.39 760 ALA A CA 1
ATOM 6276 C C . ALA A 1 760 ? -44.556 -1.234 69.647 1.00 30.39 760 ALA A C 1
ATOM 6278 O O . ALA A 1 760 ? -45.657 -0.745 69.391 1.00 30.39 760 ALA A O 1
ATOM 6279 N N . MET A 1 761 ? -44.098 -2.308 68.997 1.00 36.31 761 MET A N 1
ATOM 6280 C CA . MET A 1 761 ? -45.027 -3.226 68.356 1.00 36.31 761 MET A CA 1
ATOM 6281 C C . MET A 1 761 ? -45.856 -3.818 69.489 1.00 36.31 761 MET A C 1
ATOM 6283 O O . MET A 1 761 ? -45.301 -4.328 70.460 1.00 36.31 761 MET A O 1
ATOM 6287 N N . HIS A 1 762 ? -47.169 -3.612 69.403 1.00 34.31 762 HIS A N 1
ATOM 6288 C CA . HIS A 1 762 ? -48.118 -3.893 70.469 1.00 34.31 762 HIS A CA 1
ATOM 6289 C C . HIS A 1 762 ? -47.868 -5.240 71.159 1.00 34.31 762 HIS A C 1
ATOM 6291 O O . HIS A 1 762 ? -47.658 -6.260 70.509 1.00 34.31 762 HIS A O 1
ATOM 6297 N N . ASP A 1 763 ? -47.934 -5.177 72.488 1.00 35.06 763 ASP A N 1
ATOM 6298 C CA . ASP A 1 763 ? -47.835 -6.263 73.458 1.00 35.06 763 ASP A CA 1
ATOM 6299 C C . ASP A 1 763 ? -48.565 -7.541 72.986 1.00 35.06 763 ASP A C 1
ATOM 6301 O O . ASP A 1 763 ? -49.737 -7.491 72.591 1.00 35.06 763 ASP A O 1
ATOM 6305 N N . ASP A 1 764 ? -47.902 -8.699 73.104 1.00 39.72 764 ASP A N 1
ATOM 6306 C CA . ASP A 1 764 ? -48.413 -10.045 72.762 1.00 39.72 764 ASP A CA 1
ATOM 6307 C C . ASP A 1 764 ? -49.756 -10.383 73.453 1.00 39.72 764 ASP A C 1
ATOM 6309 O O . ASP A 1 764 ? -50.441 -11.346 73.103 1.00 39.72 764 ASP A O 1
ATOM 6313 N N . LYS A 1 765 ? -50.179 -9.573 74.429 1.00 38.88 765 LYS A N 1
ATOM 6314 C CA . LYS A 1 765 ? -51.455 -9.699 75.142 1.00 38.88 765 LYS A CA 1
ATOM 6315 C C . LYS A 1 765 ? -52.696 -9.328 74.321 1.00 38.88 765 LYS A C 1
ATOM 6317 O O . LYS A 1 765 ? -53.790 -9.715 74.729 1.00 38.88 765 LYS A O 1
ATOM 6322 N N . TRP A 1 766 ? -52.573 -8.649 73.176 1.00 39.06 766 TRP A N 1
ATOM 6323 C CA . TRP A 1 766 ? -53.722 -8.336 72.300 1.00 39.06 766 TRP A CA 1
ATOM 6324 C C . TRP A 1 766 ? -54.073 -9.436 71.279 1.00 39.06 766 TRP A C 1
ATOM 6326 O O . TRP A 1 766 ? -55.083 -9.332 70.587 1.00 39.06 766 TRP A O 1
ATOM 6336 N N . LEU A 1 767 ? -53.322 -10.544 71.237 1.00 40.94 767 LEU A N 1
ATOM 6337 C CA . LEU A 1 767 ? -53.668 -11.745 70.453 1.00 40.94 767 LEU A CA 1
ATOM 6338 C C . LEU A 1 767 ? -54.794 -12.591 71.088 1.00 40.94 767 LEU A C 1
ATOM 6340 O O . LEU A 1 767 ? -55.135 -13.669 70.600 1.00 40.94 767 LEU A O 1
ATOM 6344 N N . GLY A 1 768 ? -55.400 -12.107 72.174 1.00 38.66 768 GLY A N 1
ATOM 6345 C CA . GLY A 1 768 ? -56.529 -12.743 72.837 1.00 38.66 768 GLY A CA 1
ATOM 6346 C C . GLY A 1 768 ? -57.883 -12.235 72.336 1.00 38.66 768 GLY A C 1
ATOM 6347 O O . GLY A 1 768 ? -58.331 -11.177 72.758 1.00 38.66 768 GLY A O 1
ATOM 6348 N N . LYS A 1 769 ? -58.582 -13.090 71.575 1.00 35.72 769 LYS A N 1
ATOM 6349 C CA . LYS A 1 769 ? -60.056 -13.173 71.391 1.00 35.72 769 LYS A CA 1
ATOM 6350 C C . LYS A 1 769 ? -60.744 -12.529 70.179 1.00 35.72 769 LYS A C 1
ATOM 6352 O O . LYS A 1 769 ? -61.931 -12.781 70.000 1.00 35.72 769 LYS A O 1
ATOM 6357 N N . SER A 1 770 ? -60.040 -11.891 69.259 1.00 35.44 770 SER A N 1
ATOM 6358 C CA . SER A 1 770 ? -60.540 -11.746 67.881 1.00 35.44 770 SER A CA 1
ATOM 6359 C C . SER A 1 770 ? -59.356 -11.847 66.936 1.00 35.44 770 SER A C 1
ATOM 6361 O O . SER A 1 770 ? -58.520 -10.947 66.893 1.00 35.44 770 SER A O 1
ATOM 6363 N N . GLY A 1 771 ? -59.232 -12.995 66.268 1.00 39.88 771 GLY A N 1
ATOM 6364 C CA . GLY A 1 771 ? -58.150 -13.254 65.326 1.00 39.88 771 GLY A CA 1
ATOM 6365 C C . GLY A 1 771 ? -58.055 -12.140 64.283 1.00 39.88 771 GLY A C 1
ATOM 6366 O O . GLY A 1 771 ? -59.079 -11.657 63.814 1.00 39.88 771 GLY A O 1
ATOM 6367 N N . TYR A 1 772 ? -56.817 -11.788 63.934 1.00 39.25 772 TYR A N 1
ATOM 6368 C CA . TYR A 1 772 ? -56.406 -10.815 62.914 1.00 39.25 772 TYR A CA 1
ATOM 6369 C C . TYR A 1 772 ? -56.364 -9.338 63.344 1.00 39.25 772 TYR A C 1
ATOM 6371 O O . TYR A 1 772 ? -57.199 -8.522 62.974 1.00 39.25 772 TYR A O 1
ATOM 6379 N N . SER A 1 773 ? -55.266 -8.963 64.010 1.00 36.09 773 SER A N 1
ATOM 6380 C CA . SER A 1 773 ? -54.631 -7.667 63.740 1.00 36.09 773 SER A CA 1
ATOM 6381 C C . SER A 1 773 ? -53.654 -7.864 62.570 1.00 36.09 773 SER A C 1
ATOM 6383 O O . SER A 1 773 ? -52.818 -8.773 62.649 1.00 36.09 773 SER A O 1
ATOM 6385 N N . PRO A 1 774 ? -53.744 -7.103 61.462 1.00 46.12 774 PRO A N 1
ATOM 6386 C CA . PRO A 1 774 ? -52.814 -7.246 60.353 1.00 46.12 774 PRO A CA 1
ATOM 6387 C C . PRO A 1 774 ? -51.449 -6.709 60.792 1.00 46.12 774 PRO A C 1
ATOM 6389 O O . PRO A 1 774 ? -51.227 -5.503 60.870 1.00 46.12 774 PRO A O 1
ATOM 6392 N N . ILE A 1 775 ? -50.523 -7.619 61.096 1.00 49.84 775 ILE A N 1
ATOM 6393 C CA . ILE A 1 775 ? -49.117 -7.273 61.314 1.00 49.84 775 ILE A CA 1
ATOM 6394 C C . ILE A 1 775 ? -48.611 -6.586 60.037 1.00 49.84 775 ILE A C 1
ATOM 6396 O O . ILE A 1 775 ? -48.748 -7.124 58.937 1.00 49.84 775 ILE A O 1
ATOM 6400 N N . ARG A 1 776 ? -48.056 -5.381 60.196 1.00 53.88 776 ARG A N 1
ATOM 6401 C CA . ARG A 1 776 ? -47.519 -4.534 59.122 1.00 53.88 776 ARG A CA 1
ATOM 6402 C C . ARG A 1 776 ? -46.497 -5.311 58.269 1.00 53.88 776 ARG A C 1
ATOM 6404 O O . ARG A 1 776 ? -45.691 -6.076 58.794 1.00 53.88 776 ARG A O 1
ATOM 6411 N N . HIS A 1 777 ? -46.546 -5.151 56.942 1.00 60.50 777 HIS A N 1
ATOM 6412 C CA . HIS A 1 777 ? -45.618 -5.831 56.029 1.00 60.50 777 HIS A CA 1
ATOM 6413 C C . HIS A 1 777 ? -44.181 -5.324 56.255 1.00 60.50 777 HIS A C 1
ATOM 6415 O O . HIS A 1 777 ? -43.970 -4.115 56.302 1.00 60.50 777 HIS A O 1
ATOM 6421 N N . LYS A 1 778 ? -43.182 -6.220 56.321 1.00 64.06 778 LYS A N 1
ATOM 6422 C CA . LYS A 1 778 ? -41.772 -5.886 56.651 1.00 64.06 778 LYS A CA 1
ATOM 6423 C C . LYS A 1 778 ? -41.156 -4.822 55.734 1.00 64.06 778 LYS A C 1
ATOM 6425 O O . LYS A 1 778 ? -40.281 -4.069 56.139 1.00 64.06 778 LYS A O 1
ATOM 6430 N N . PHE A 1 779 ? -41.631 -4.745 54.493 1.00 65.56 779 PHE A N 1
ATOM 6431 C CA . PHE A 1 779 ? -41.230 -3.693 53.562 1.00 65.56 779 PHE A CA 1
ATOM 6432 C C . PHE A 1 779 ? -41.650 -2.286 54.024 1.00 65.56 779 PHE A C 1
ATOM 6434 O O . PHE A 1 779 ? -40.903 -1.335 53.829 1.00 65.56 779 PHE A O 1
ATOM 6441 N N . ILE A 1 780 ? -42.814 -2.144 54.669 1.00 64.06 780 ILE A N 1
ATOM 6442 C CA . ILE A 1 780 ? -43.250 -0.865 55.247 1.00 64.06 780 ILE A CA 1
ATOM 6443 C C . ILE A 1 780 ? -42.331 -0.482 56.409 1.00 64.06 780 ILE A C 1
ATOM 6445 O O . ILE A 1 780 ? -41.946 0.678 56.514 1.00 64.06 780 ILE A O 1
ATOM 6449 N N . ASP A 1 781 ? -41.944 -1.445 57.250 1.00 64.56 781 ASP A N 1
ATOM 6450 C CA . ASP A 1 781 ? -41.006 -1.188 58.348 1.00 64.56 781 ASP A CA 1
ATOM 6451 C C . ASP A 1 781 ? -39.647 -0.733 57.814 1.00 64.56 781 ASP A C 1
ATOM 6453 O O . ASP A 1 781 ? -39.122 0.268 58.291 1.00 64.56 781 ASP A O 1
ATOM 6457 N N . PHE A 1 782 ? -39.139 -1.385 56.762 1.00 68.31 782 PHE A N 1
ATOM 6458 C CA . PHE A 1 782 ? -37.943 -0.941 56.046 1.00 68.31 782 PHE A CA 1
ATOM 6459 C C . PHE A 1 782 ? -38.084 0.510 55.559 1.00 68.31 782 PHE A C 1
ATOM 6461 O O . PHE A 1 782 ? -37.254 1.342 55.903 1.00 68.31 782 PHE A O 1
ATOM 6468 N N . LEU A 1 783 ? -39.158 0.845 54.832 1.00 66.94 783 LEU A N 1
ATOM 6469 C CA . LEU A 1 783 ? -39.368 2.196 54.295 1.00 66.94 783 LEU A CA 1
ATOM 6470 C C . LEU A 1 783 ? -39.457 3.286 55.373 1.00 66.94 783 LEU A C 1
ATOM 6472 O O . LEU A 1 783 ? -39.008 4.409 55.138 1.00 66.94 783 LEU A O 1
ATOM 6476 N N . ILE A 1 784 ? -40.058 2.974 56.523 1.00 64.56 784 ILE A N 1
ATOM 6477 C CA . ILE A 1 784 ? -40.184 3.906 57.651 1.00 64.56 784 ILE A CA 1
ATOM 6478 C C . ILE A 1 784 ? -38.839 4.053 58.368 1.00 64.56 784 ILE A C 1
ATOM 6480 O O . ILE A 1 784 ? -38.410 5.177 58.625 1.00 64.56 784 ILE A O 1
ATOM 6484 N N . GLN A 1 785 ? -38.153 2.943 58.658 1.00 62.97 785 GLN A N 1
ATOM 6485 C CA . GLN A 1 785 ? -36.852 2.948 59.339 1.00 62.97 785 GLN A CA 1
ATOM 6486 C C . GLN A 1 785 ? -35.785 3.687 58.533 1.00 62.97 785 GLN A C 1
ATOM 6488 O O . GLN A 1 785 ? -34.972 4.409 59.105 1.00 62.97 785 GLN A O 1
ATOM 6493 N N . THR A 1 786 ? -35.807 3.556 57.206 1.00 61.66 786 THR A N 1
ATOM 6494 C CA . THR A 1 786 ? -34.872 4.258 56.320 1.00 61.66 786 THR A CA 1
ATOM 6495 C C . THR A 1 786 ? -35.340 5.664 55.937 1.00 61.66 786 THR A C 1
ATOM 6497 O O . THR A 1 786 ? -34.700 6.295 55.100 1.00 61.66 786 THR A O 1
ATOM 6500 N N . GLN A 1 787 ? -36.476 6.141 56.468 1.00 63.69 787 GLN A N 1
ATOM 6501 C CA . GLN A 1 787 ? -37.136 7.404 56.095 1.00 63.69 787 GLN A CA 1
ATOM 6502 C C . GLN A 1 787 ? -37.445 7.558 54.590 1.00 63.69 787 GLN A C 1
ATOM 6504 O O . GLN A 1 787 ? -37.799 8.643 54.120 1.00 63.69 787 GLN A O 1
ATOM 6509 N N . LEU A 1 788 ? -37.376 6.467 53.818 1.00 65.00 788 LEU A N 1
ATOM 6510 C CA . LEU A 1 788 ? -37.665 6.476 52.381 1.00 65.00 788 LEU A CA 1
ATOM 6511 C C . LEU A 1 788 ? -39.142 6.766 52.107 1.00 65.00 788 LEU A C 1
ATOM 6513 O O . LEU A 1 788 ? -39.468 7.257 51.028 1.00 65.00 788 LEU A O 1
ATOM 6517 N N . SER A 1 789 ? -40.020 6.542 53.091 1.00 65.94 789 SER A N 1
ATOM 6518 C CA . SER A 1 789 ? -41.449 6.869 53.021 1.00 65.94 789 SER A CA 1
ATOM 6519 C C . SER A 1 789 ? -41.744 8.321 52.633 1.00 65.94 789 SER A C 1
ATOM 6521 O O . SER A 1 789 ? -42.805 8.586 52.076 1.00 65.94 789 SER A O 1
ATOM 6523 N N . ASN A 1 790 ? -40.827 9.259 52.890 1.00 67.31 790 ASN A N 1
ATOM 6524 C CA . ASN A 1 790 ? -41.038 10.686 52.620 1.00 67.31 790 ASN A CA 1
ATOM 6525 C C . ASN A 1 790 ? -40.938 11.057 51.129 1.00 67.31 790 ASN A C 1
ATOM 6527 O O . ASN A 1 790 ? -41.428 12.117 50.733 1.00 67.31 790 ASN A O 1
ATOM 6531 N N . ASN A 1 791 ? -40.351 10.174 50.313 1.00 72.50 791 ASN A N 1
ATOM 6532 C CA . ASN A 1 791 ? -40.075 10.386 48.889 1.00 72.50 791 ASN A CA 1
ATOM 6533 C C . ASN A 1 791 ? -40.812 9.390 47.978 1.00 72.50 791 ASN A C 1
ATOM 6535 O O . ASN A 1 791 ? -40.378 9.152 46.850 1.00 72.50 791 ASN A O 1
ATOM 6539 N N . ILE A 1 792 ? -41.911 8.799 48.454 1.00 76.50 792 ILE A N 1
ATOM 6540 C CA . ILE A 1 792 ? -42.708 7.829 47.695 1.00 76.50 792 ILE A CA 1
ATOM 6541 C C . ILE A 1 792 ? -43.918 8.502 47.047 1.00 76.50 792 ILE A C 1
ATOM 6543 O O . ILE A 1 792 ? -44.657 9.258 47.679 1.00 76.50 792 ILE A O 1
ATOM 6547 N N . TYR A 1 793 ? -44.139 8.162 45.783 1.00 78.75 793 TYR A N 1
ATOM 6548 C CA . TYR A 1 793 ? -45.246 8.622 44.963 1.00 78.75 793 TYR A CA 1
ATOM 6549 C C . TYR A 1 793 ? -46.029 7.429 44.403 1.00 78.75 793 TYR A C 1
ATOM 6551 O O . TYR A 1 793 ? -45.453 6.392 44.057 1.00 78.75 793 TYR A O 1
ATOM 6559 N N . LYS A 1 794 ? -47.350 7.581 44.302 1.00 76.00 794 LYS A N 1
ATOM 6560 C CA . LYS A 1 794 ? -48.240 6.663 43.585 1.00 76.00 794 LYS A CA 1
ATOM 6561 C C . LYS A 1 794 ? -48.417 7.176 42.160 1.00 76.00 794 LYS A C 1
ATOM 6563 O O . LYS A 1 794 ? -48.292 8.374 41.917 1.00 76.00 794 LYS A O 1
ATOM 6568 N N . PHE A 1 795 ? -48.685 6.269 41.228 1.00 75.44 795 PHE A N 1
ATOM 6569 C CA . PHE A 1 795 ? -49.052 6.651 39.866 1.00 75.44 795 PHE A CA 1
ATOM 6570 C C . PHE A 1 795 ? -50.406 7.362 39.905 1.00 75.44 795 PHE A C 1
ATOM 6572 O O . PHE A 1 795 ? -51.321 6.870 40.567 1.00 75.44 795 PHE A O 1
ATOM 6579 N N . ASP A 1 796 ? -50.526 8.507 39.234 1.00 68.38 796 ASP A N 1
ATOM 6580 C CA . ASP A 1 796 ? -51.815 9.193 39.154 1.00 68.38 796 ASP A CA 1
ATOM 6581 C C . ASP A 1 796 ? -52.786 8.376 38.299 1.00 68.38 796 ASP A C 1
ATOM 6583 O O . ASP A 1 796 ? -52.501 8.028 37.151 1.00 68.38 796 ASP A O 1
ATOM 6587 N N . GLU A 1 797 ? -53.943 8.065 38.876 1.00 56.66 797 GLU A N 1
ATOM 6588 C CA . GLU A 1 797 ? -55.043 7.410 38.181 1.00 56.66 797 GLU A CA 1
ATOM 6589 C C . GLU A 1 797 ? -55.713 8.433 37.247 1.00 56.66 797 GLU A C 1
ATOM 6591 O O . GLU A 1 797 ? -56.414 9.337 37.701 1.00 56.66 797 GLU A O 1
ATOM 6596 N N . CYS A 1 798 ? -55.541 8.302 35.928 1.00 42.91 798 CYS A N 1
ATOM 6597 C CA . CYS A 1 798 ? -56.592 8.772 35.022 1.00 42.91 798 CYS A CA 1
ATOM 6598 C C . CYS A 1 798 ? -57.789 7.825 35.186 1.00 42.91 798 CYS A C 1
ATOM 6600 O O . CYS A 1 798 ? -57.586 6.618 35.257 1.00 42.91 798 CYS A O 1
ATOM 6602 N N . GLU A 1 799 ? -59.006 8.373 35.249 1.00 41.06 799 GLU A N 1
ATOM 6603 C CA . GLU A 1 799 ? -60.273 7.780 35.734 1.00 41.06 799 GLU A CA 1
ATOM 6604 C C . GLU A 1 799 ? -60.776 6.454 35.101 1.00 41.06 799 GLU A C 1
ATOM 6606 O O . GLU A 1 799 ? -61.947 6.106 35.246 1.00 41.06 799 GLU A O 1
ATOM 6611 N N . LEU A 1 800 ? -59.945 5.655 34.434 1.00 37.22 800 LEU A N 1
ATOM 6612 C CA . LEU A 1 800 ? -60.319 4.353 33.889 1.00 37.22 800 LEU A CA 1
ATOM 6613 C C . LEU A 1 800 ? -59.340 3.250 34.325 1.00 37.22 800 LEU A C 1
ATOM 6615 O O . LEU A 1 800 ? -58.242 3.121 33.797 1.00 37.22 800 LEU A O 1
ATOM 6619 N N . GLU A 1 801 ? -59.868 2.412 35.226 1.00 40.31 801 GLU A N 1
ATOM 6620 C CA . GLU A 1 801 ? -59.527 1.013 35.548 1.00 40.31 801 GLU A CA 1
ATOM 6621 C C . GLU A 1 801 ? -58.815 0.722 36.885 1.00 40.31 801 GLU A C 1
ATOM 6623 O O . GLU A 1 801 ? -57.598 0.756 37.025 1.00 40.31 801 GLU A O 1
ATOM 6628 N N . ARG A 1 802 ? -59.626 0.237 37.842 1.00 42.41 802 ARG A N 1
ATOM 6629 C CA . ARG A 1 802 ? -59.270 -0.449 39.102 1.00 42.41 802 ARG A CA 1
ATOM 6630 C C . ARG A 1 802 ? -58.643 -1.843 38.901 1.00 42.41 802 ARG A C 1
ATOM 6632 O O . ARG A 1 802 ? -58.934 -2.783 39.640 1.00 42.41 802 ARG A O 1
ATOM 6639 N N . SER A 1 803 ? -57.798 -2.022 37.897 1.00 44.34 803 SER A N 1
ATOM 6640 C CA . SER A 1 803 ? -57.022 -3.252 37.718 1.00 44.34 803 SER A CA 1
ATOM 6641 C C . SER A 1 803 ? -55.582 -2.853 37.422 1.00 44.34 803 SER A C 1
ATOM 6643 O O . SER A 1 803 ? -55.369 -1.833 36.788 1.00 44.34 803 SER A O 1
ATOM 6645 N N . GLY A 1 804 ? -54.574 -3.592 37.885 1.00 53.22 804 GLY A N 1
ATOM 6646 C CA . GLY A 1 804 ? -53.148 -3.248 37.728 1.00 53.22 804 GLY A CA 1
ATOM 6647 C C . GLY A 1 804 ? -52.604 -3.184 36.282 1.00 53.22 804 GLY A C 1
ATOM 6648 O O . GLY A 1 804 ? -51.424 -3.457 36.067 1.00 53.22 804 GLY A O 1
ATOM 6649 N N . THR A 1 805 ? -53.430 -2.861 35.284 1.00 57.91 805 THR A N 1
ATOM 6650 C CA . THR A 1 805 ? -53.134 -2.748 33.852 1.00 57.91 805 THR A CA 1
ATOM 6651 C C . THR A 1 805 ? -52.261 -1.537 33.512 1.00 57.91 805 THR A C 1
ATOM 6653 O O . THR A 1 805 ? -51.345 -1.681 32.704 1.00 57.91 805 THR A O 1
ATOM 6656 N N . MET A 1 806 ? -52.451 -0.374 34.150 1.00 62.91 806 MET A N 1
ATOM 6657 C CA . MET A 1 806 ? -51.669 0.838 33.836 1.00 62.91 806 MET A CA 1
ATOM 6658 C C . MET A 1 806 ? -50.215 0.768 34.330 1.00 62.91 806 MET A C 1
ATOM 6660 O O . MET A 1 806 ? -49.296 1.058 33.567 1.00 62.91 806 MET A O 1
ATOM 6664 N N . ALA A 1 807 ? -49.980 0.316 35.567 1.00 65.44 807 ALA A N 1
ATOM 6665 C CA . ALA A 1 807 ? -48.624 0.124 36.092 1.00 65.44 807 ALA A CA 1
ATOM 6666 C C . ALA A 1 807 ? -47.850 -0.922 35.275 1.00 65.44 807 ALA A C 1
ATOM 6668 O O . ALA A 1 807 ? -46.671 -0.735 34.979 1.00 65.44 807 ALA A O 1
ATOM 6669 N N . LYS A 1 808 ? -48.534 -1.988 34.841 1.00 69.56 808 LYS A N 1
ATOM 6670 C CA . LYS A 1 808 ? -47.968 -2.993 33.940 1.00 69.56 808 LYS A CA 1
ATOM 6671 C C . LYS A 1 808 ? -47.616 -2.400 32.575 1.00 69.56 808 LYS A C 1
ATOM 6673 O O . LYS A 1 808 ? -46.523 -2.652 32.092 1.00 69.56 808 LYS A O 1
ATOM 6678 N N . LYS A 1 809 ? -48.479 -1.554 32.005 1.00 75.75 809 LYS A N 1
ATOM 6679 C CA . LYS A 1 809 ? -48.213 -0.847 30.745 1.00 75.75 809 LYS A CA 1
ATOM 6680 C C . LYS A 1 809 ? -47.015 0.104 30.848 1.00 75.75 809 LYS A C 1
ATOM 6682 O O . LYS A 1 809 ? -46.148 0.045 29.990 1.00 75.75 809 LYS A O 1
ATOM 6687 N N . LEU A 1 810 ? -46.918 0.915 31.907 1.00 77.12 810 LEU A N 1
ATOM 6688 C CA . LEU A 1 810 ? -45.760 1.794 32.151 1.00 77.12 810 LEU A CA 1
ATOM 6689 C C . LEU A 1 810 ? -44.461 0.998 32.325 1.00 77.12 810 LEU A C 1
ATOM 6691 O O . LEU A 1 810 ? -43.404 1.398 31.845 1.00 77.12 810 LEU A O 1
ATOM 6695 N N . ILE A 1 811 ? -44.544 -0.142 33.008 1.00 77.25 811 ILE A N 1
ATOM 6696 C CA . ILE A 1 811 ? -43.430 -1.074 33.156 1.00 77.25 811 ILE A CA 1
ATOM 6697 C C . ILE A 1 811 ? -43.032 -1.680 31.809 1.00 77.25 811 ILE A C 1
ATOM 6699 O O . ILE A 1 811 ? -41.844 -1.727 31.511 1.00 77.25 811 ILE A O 1
ATOM 6703 N N . ASP A 1 812 ? -43.994 -2.115 30.999 1.00 78.56 812 ASP A N 1
ATOM 6704 C CA . ASP A 1 812 ? -43.744 -2.690 29.677 1.00 78.56 812 ASP A CA 1
ATOM 6705 C C . ASP A 1 812 ? -43.170 -1.635 28.712 1.00 78.56 812 ASP A C 1
ATOM 6707 O O . ASP A 1 812 ? -42.250 -1.939 27.954 1.00 78.56 812 ASP A O 1
ATOM 6711 N N . GLU A 1 813 ? -43.639 -0.386 28.786 1.00 83.00 813 GLU A N 1
ATOM 6712 C CA . GLU A 1 813 ? -43.099 0.758 28.040 1.00 83.00 813 GLU A CA 1
ATOM 6713 C C . GLU A 1 813 ? -41.659 1.079 28.461 1.00 83.00 813 GLU A C 1
ATOM 6715 O O . GLU A 1 813 ? -40.782 1.167 27.601 1.00 83.00 813 GLU A O 1
ATOM 6720 N N . TYR A 1 814 ? -41.373 1.168 29.763 1.00 83.94 814 TYR A N 1
ATOM 6721 C CA . TYR A 1 814 ? -40.006 1.349 30.259 1.00 83.94 814 TYR A CA 1
ATOM 6722 C C . TYR A 1 814 ? -39.095 0.186 29.835 1.00 83.94 814 TYR A C 1
ATOM 6724 O O . TYR A 1 814 ? -37.986 0.400 29.344 1.00 83.94 814 TYR A O 1
ATOM 6732 N N . ASP A 1 815 ? -39.566 -1.052 30.000 1.00 78.25 815 ASP A N 1
ATOM 6733 C CA . ASP A 1 815 ? -38.799 -2.258 29.687 1.00 78.25 815 ASP A CA 1
ATOM 6734 C C . ASP A 1 815 ? -38.606 -2.437 28.162 1.00 78.25 815 ASP A C 1
ATOM 6736 O O . ASP A 1 815 ? -37.733 -3.202 27.744 1.00 78.25 815 ASP A O 1
ATOM 6740 N N . SER A 1 816 ? -39.383 -1.734 27.325 1.00 82.12 816 SER A N 1
ATOM 6741 C CA . SER A 1 816 ? -39.194 -1.688 25.867 1.00 82.12 816 SER A CA 1
ATOM 6742 C C . SER A 1 816 ? -37.989 -0.839 25.442 1.00 82.12 816 SER A C 1
ATOM 6744 O O . SER A 1 816 ? -37.447 -1.035 24.347 1.00 82.12 816 SER A O 1
ATOM 6746 N N . ILE A 1 817 ? -37.516 0.063 26.313 1.00 83.25 817 ILE A N 1
ATOM 6747 C CA . ILE A 1 817 ? -36.324 0.874 26.065 1.00 83.25 817 ILE A CA 1
ATOM 6748 C C . ILE A 1 817 ? -35.096 -0.039 26.120 1.00 83.25 817 ILE A C 1
ATOM 6750 O O . ILE A 1 817 ? -34.733 -0.577 27.169 1.00 83.25 817 ILE A O 1
ATOM 6754 N N . ALA A 1 818 ? -34.416 -0.189 24.981 1.00 79.31 818 ALA A N 1
ATOM 6755 C CA . ALA A 1 818 ? -33.248 -1.059 24.849 1.00 79.31 818 ALA A CA 1
ATOM 6756 C C . ALA A 1 818 ? -32.188 -0.794 25.935 1.00 79.31 818 ALA A C 1
ATOM 6758 O O . ALA A 1 818 ? -31.920 0.357 26.283 1.00 79.31 818 ALA A O 1
ATOM 6759 N N . ALA A 1 819 ? -31.557 -1.860 26.444 1.00 75.69 819 ALA A N 1
ATOM 6760 C CA . ALA A 1 819 ? -30.540 -1.798 27.502 1.00 75.69 819 ALA A CA 1
ATOM 6761 C C . ALA A 1 819 ? -29.357 -0.880 27.138 1.00 75.69 819 ALA A C 1
ATOM 6763 O O . ALA A 1 819 ? -28.883 -0.101 27.966 1.00 75.69 819 ALA A O 1
ATOM 6764 N N . VAL A 1 820 ? -28.927 -0.950 25.881 1.00 83.25 820 VAL A N 1
ATOM 6765 C CA . VAL A 1 820 ? -27.866 -0.135 25.290 1.00 83.25 820 VAL A CA 1
ATOM 6766 C C . VAL A 1 820 ? -28.331 0.391 23.929 1.00 83.25 820 VAL A C 1
ATOM 6768 O O . VAL A 1 820 ? -29.222 -0.209 23.314 1.00 83.25 820 VAL A O 1
ATOM 6771 N N . PRO A 1 821 ? -27.786 1.518 23.445 1.00 88.62 821 PRO A N 1
ATOM 6772 C CA . PRO A 1 821 ? -28.123 2.029 22.123 1.00 88.62 821 PRO A CA 1
ATOM 6773 C C . PRO A 1 821 ? -27.669 1.055 21.027 1.00 88.62 821 PRO A C 1
ATOM 6775 O O . PRO A 1 821 ? -26.667 0.352 21.171 1.00 88.62 821 PRO A O 1
ATOM 6778 N N . LYS A 1 822 ? -28.417 1.019 19.920 1.00 88.25 822 LYS A N 1
ATOM 6779 C CA . LYS A 1 822 ? -28.101 0.215 18.733 1.00 88.25 822 LYS A CA 1
ATOM 6780 C C . LYS A 1 822 ? -27.622 1.125 17.613 1.00 88.25 822 LYS A C 1
ATOM 6782 O O . LYS A 1 822 ? -28.288 2.107 17.293 1.00 88.25 822 LYS A O 1
ATOM 6787 N N . LEU A 1 823 ? -26.482 0.791 17.027 1.00 90.38 823 LEU A N 1
ATOM 6788 C CA . LEU A 1 823 ? -25.902 1.479 15.884 1.00 90.38 823 LEU A CA 1
ATOM 6789 C C . LEU A 1 823 ? -26.095 0.632 14.629 1.00 90.38 823 LEU A C 1
ATOM 6791 O O . LEU A 1 823 ? -25.542 -0.463 14.528 1.00 90.38 823 LEU A O 1
ATOM 6795 N N . ASN A 1 824 ? -26.826 1.168 13.657 1.00 89.38 824 ASN A N 1
ATOM 6796 C CA . ASN A 1 824 ? -26.983 0.530 12.358 1.00 89.38 824 ASN A CA 1
ATOM 6797 C C . ASN A 1 824 ? -25.793 0.876 11.456 1.00 89.38 824 ASN A C 1
ATOM 6799 O O . ASN A 1 824 ? -25.486 2.043 11.233 1.00 89.38 824 ASN A O 1
ATOM 6803 N N . VAL A 1 825 ? -25.124 -0.142 10.924 1.00 90.75 825 VAL A N 1
ATOM 6804 C CA . VAL A 1 825 ? -24.026 0.002 9.961 1.00 90.75 825 VAL A CA 1
ATOM 6805 C C . VAL A 1 825 ? -24.491 -0.527 8.614 1.00 90.75 825 VAL A C 1
ATOM 6807 O O . VAL A 1 825 ? -24.962 -1.663 8.511 1.00 90.75 825 VAL A O 1
ATOM 6810 N N . GLN A 1 826 ? -24.362 0.296 7.575 1.00 90.44 826 GLN A N 1
ATOM 6811 C CA . GLN A 1 826 ? -24.853 -0.049 6.246 1.00 90.44 826 GLN A CA 1
ATOM 6812 C C . GLN A 1 826 ? -23.895 -1.004 5.527 1.00 90.44 826 GLN A C 1
ATOM 6814 O O . GLN A 1 826 ? -22.690 -0.762 5.464 1.00 90.44 826 GLN A O 1
ATOM 6819 N N . LEU A 1 827 ? -24.433 -2.081 4.961 1.00 89.88 827 LEU A N 1
ATOM 6820 C CA . LEU A 1 827 ? -23.700 -3.055 4.157 1.00 89.88 827 LEU A CA 1
ATOM 6821 C C . LEU A 1 827 ? -23.982 -2.829 2.674 1.00 89.88 827 LEU A C 1
ATOM 6823 O O . LEU A 1 827 ? -25.111 -2.998 2.217 1.00 89.88 827 LEU A O 1
ATOM 6827 N N . PHE A 1 828 ? -22.938 -2.510 1.918 1.00 88.62 828 PHE A N 1
ATOM 6828 C CA . PHE A 1 828 ? -22.981 -2.410 0.466 1.00 88.62 828 PHE A CA 1
ATOM 6829 C C . PHE A 1 828 ? -22.315 -3.638 -0.141 1.00 88.62 828 PHE A C 1
ATOM 6831 O O . PHE A 1 828 ? -21.166 -3.941 0.180 1.00 88.62 828 PHE A O 1
ATOM 6838 N N . TYR A 1 829 ? -23.023 -4.339 -1.022 1.00 87.25 829 TYR A N 1
ATOM 6839 C CA . TYR A 1 829 ? -22.505 -5.527 -1.690 1.00 87.25 829 TYR A CA 1
ATOM 6840 C C . TYR A 1 829 ? -22.247 -5.243 -3.169 1.00 87.25 829 TYR A C 1
ATOM 6842 O O . TYR A 1 829 ? -23.145 -4.819 -3.893 1.00 87.25 829 TYR A O 1
ATOM 6850 N N . PHE A 1 830 ? -20.997 -5.430 -3.587 1.00 86.44 830 PHE A N 1
ATOM 6851 C CA . PHE A 1 830 ? -20.524 -5.232 -4.951 1.00 86.44 830 PHE A CA 1
ATOM 6852 C C . PHE A 1 830 ? -20.091 -6.612 -5.490 1.00 86.44 830 PHE A C 1
ATOM 6854 O O . PHE A 1 830 ? -18.953 -7.035 -5.235 1.00 86.44 830 PHE A O 1
ATOM 6861 N N . PRO A 1 831 ? -21.010 -7.353 -6.145 1.00 80.06 831 PRO A N 1
ATOM 6862 C CA . PRO A 1 831 ? -20.757 -8.709 -6.629 1.00 80.06 831 PRO A CA 1
ATOM 6863 C C . PRO A 1 831 ? -19.704 -8.750 -7.741 1.00 80.06 831 PRO A C 1
ATOM 6865 O O . PRO A 1 831 ? -19.415 -7.744 -8.391 1.00 80.06 831 PRO A O 1
ATOM 6868 N N . ASN A 1 832 ? -19.145 -9.942 -7.972 1.00 71.44 832 ASN A N 1
ATOM 6869 C CA . ASN A 1 832 ? -18.251 -10.211 -9.105 1.00 71.44 832 ASN A CA 1
ATOM 6870 C C . ASN A 1 832 ? -18.932 -9.983 -10.463 1.00 71.44 832 ASN A C 1
ATOM 6872 O O . ASN A 1 832 ? -18.317 -9.413 -11.364 1.00 71.44 832 ASN A O 1
ATOM 6876 N N . ASP A 1 833 ? -20.202 -10.380 -10.568 1.00 63.16 833 ASP A N 1
ATOM 6877 C CA . ASP A 1 833 ? -21.055 -10.196 -11.738 1.00 63.16 833 ASP A CA 1
ATOM 6878 C C . ASP A 1 833 ? -22.137 -9.153 -11.413 1.00 63.16 833 ASP A C 1
ATOM 6880 O O . ASP A 1 833 ? -22.880 -9.295 -10.440 1.00 63.16 833 ASP A O 1
ATOM 6884 N N . PHE A 1 834 ? -22.220 -8.080 -12.208 1.00 52.66 834 PHE A N 1
ATOM 6885 C CA . PHE A 1 834 ? -23.277 -7.065 -12.093 1.00 52.66 834 PHE A CA 1
ATOM 6886 C C . PHE A 1 834 ? -24.678 -7.720 -12.080 1.00 52.66 834 PHE A C 1
ATOM 6888 O O . PHE A 1 834 ? -24.933 -8.673 -12.813 1.00 52.66 834 PHE A O 1
ATOM 6895 N N . PRO A 1 835 ? -25.609 -7.175 -11.286 1.00 50.31 835 PRO A N 1
ATOM 6896 C CA . PRO A 1 835 ? -26.133 -7.800 -10.078 1.00 50.31 835 PRO A CA 1
ATOM 6897 C C . PRO A 1 835 ? -27.016 -9.038 -10.334 1.00 50.31 835 PRO A C 1
ATOM 6899 O O . PRO A 1 835 ? -28.043 -8.955 -11.008 1.00 50.31 835 PRO A O 1
ATOM 6902 N N . GLN A 1 836 ? -26.679 -10.159 -9.687 1.00 49.69 836 GLN A N 1
ATOM 6903 C CA . GLN A 1 836 ? -27.667 -11.162 -9.269 1.00 49.69 836 GLN A CA 1
ATOM 6904 C C . GLN A 1 836 ? -28.174 -10.782 -7.868 1.00 49.69 836 GLN A C 1
ATOM 6906 O O . GLN A 1 836 ? -27.391 -10.361 -7.022 1.00 49.69 836 GLN A O 1
ATOM 6911 N N . ASN A 1 837 ? -29.482 -10.901 -7.622 1.00 54.03 837 ASN A N 1
ATOM 6912 C CA . ASN A 1 837 ? -30.111 -10.520 -6.345 1.00 54.03 837 ASN A CA 1
ATOM 6913 C C . ASN A 1 837 ? -29.733 -11.434 -5.161 1.00 54.03 837 ASN A C 1
ATOM 6915 O O . ASN A 1 837 ? -30.116 -11.142 -4.027 1.00 54.03 837 ASN A O 1
ATOM 6919 N N . ASP A 1 838 ? -28.993 -12.516 -5.408 1.00 67.06 838 ASP A N 1
ATOM 6920 C CA . ASP A 1 838 ? -28.628 -13.497 -4.395 1.00 67.06 838 ASP A CA 1
ATOM 6921 C C . ASP A 1 838 ? -27.250 -13.218 -3.786 1.00 67.06 838 ASP A C 1
ATOM 6923 O O . ASP A 1 838 ? -26.261 -12.964 -4.473 1.00 67.06 838 ASP A O 1
ATOM 6927 N N . ASP A 1 839 ? -27.180 -13.325 -2.460 1.00 79.25 839 ASP A N 1
ATOM 6928 C CA . ASP A 1 839 ? -25.930 -13.221 -1.716 1.00 79.25 839 ASP A CA 1
ATOM 6929 C C . ASP A 1 839 ? -24.975 -14.361 -2.071 1.00 79.25 839 ASP A C 1
ATOM 6931 O O . ASP A 1 839 ? -25.300 -15.541 -1.871 1.00 79.25 839 ASP A O 1
ATOM 6935 N N . SER A 1 840 ? -23.756 -14.021 -2.496 1.00 85.56 840 SER A N 1
ATOM 6936 C CA . SER A 1 840 ? -22.739 -15.037 -2.761 1.00 85.56 840 SER A CA 1
ATOM 6937 C C . SER A 1 840 ? -22.335 -15.800 -1.485 1.00 85.56 840 SER A C 1
ATOM 6939 O O . SER A 1 840 ? -22.445 -15.285 -0.362 1.00 85.56 840 SER A O 1
ATOM 6941 N N . PRO A 1 841 ? -21.745 -17.001 -1.630 1.00 86.38 841 PRO A N 1
ATOM 6942 C CA . PRO A 1 841 ? -21.141 -17.723 -0.512 1.00 86.38 841 PRO A CA 1
ATOM 6943 C C . PRO A 1 841 ? -20.045 -16.934 0.225 1.00 86.38 841 PRO A C 1
ATOM 6945 O O . PRO A 1 841 ? -19.915 -17.064 1.444 1.00 86.38 841 PRO A O 1
ATOM 6948 N N . LEU A 1 842 ? -19.257 -16.112 -0.482 1.00 87.69 842 LEU A N 1
ATOM 6949 C CA . LEU A 1 842 ? -18.179 -15.314 0.118 1.00 87.69 842 LEU A CA 1
ATOM 6950 C C . LEU A 1 842 ? -18.738 -14.171 0.962 1.00 87.69 842 LEU A C 1
ATOM 6952 O O . LEU A 1 842 ? -18.239 -13.929 2.064 1.00 87.69 842 LEU A O 1
ATOM 6956 N N . PHE A 1 843 ? -19.796 -13.521 0.480 1.00 88.25 843 PHE A N 1
ATOM 6957 C CA . PHE A 1 843 ? -20.493 -12.487 1.227 1.00 88.25 843 PHE A CA 1
ATOM 6958 C C . PHE A 1 843 ? -21.210 -13.070 2.453 1.00 88.25 843 PHE A C 1
ATOM 6960 O O . PHE A 1 843 ? -21.007 -12.577 3.560 1.00 88.25 843 PHE A O 1
ATOM 6967 N N . LYS A 1 844 ? -21.937 -14.191 2.318 1.00 87.06 844 LYS A N 1
ATOM 6968 C CA . LYS A 1 844 ? -22.552 -14.895 3.467 1.00 87.06 844 LYS A CA 1
ATOM 6969 C C . LYS A 1 844 ? -21.517 -15.283 4.524 1.00 87.06 844 LYS A C 1
ATOM 6971 O O . LYS A 1 844 ? -21.737 -15.081 5.717 1.00 87.06 844 LYS A O 1
ATOM 6976 N N . ARG A 1 845 ? -20.358 -15.793 4.092 1.00 88.06 845 ARG A N 1
ATOM 6977 C CA . ARG A 1 845 ? -19.240 -16.111 4.989 1.00 88.06 845 ARG A CA 1
ATOM 6978 C C . ARG A 1 845 ? -18.701 -14.866 5.690 1.00 88.06 845 ARG A C 1
ATOM 6980 O O . ARG A 1 845 ? -18.438 -14.922 6.886 1.00 88.06 845 ARG A O 1
ATOM 6987 N N . PHE A 1 846 ? -18.534 -13.762 4.966 1.00 90.06 846 PHE A N 1
ATOM 6988 C CA . PHE A 1 846 ? -18.110 -12.492 5.551 1.00 90.06 846 PHE A CA 1
ATOM 6989 C C . PHE A 1 846 ? -19.092 -12.014 6.628 1.00 90.06 846 PHE A C 1
ATOM 6991 O O . PHE A 1 846 ? -18.657 -11.700 7.734 1.00 90.06 846 PHE A O 1
ATOM 6998 N N . ILE A 1 847 ? -20.399 -12.050 6.348 1.00 87.62 847 ILE A N 1
ATOM 6999 C CA . ILE A 1 847 ? -21.449 -11.704 7.316 1.00 87.62 847 ILE A CA 1
ATOM 7000 C C . ILE A 1 847 ? -21.377 -12.584 8.568 1.00 87.62 847 ILE A C 1
ATOM 7002 O O . ILE A 1 847 ? -21.419 -12.066 9.684 1.00 87.62 847 ILE A O 1
ATOM 7006 N N . ALA A 1 848 ? -21.195 -13.894 8.398 1.00 84.44 848 ALA A N 1
ATOM 7007 C CA . ALA A 1 848 ? -21.031 -14.809 9.523 1.00 84.44 848 ALA A CA 1
ATOM 7008 C C . ALA A 1 848 ? -19.782 -14.481 10.363 1.00 84.44 848 ALA A C 1
ATOM 7010 O O . ALA A 1 848 ? -19.846 -14.532 11.589 1.00 84.44 848 ALA A O 1
ATOM 7011 N N . LEU A 1 849 ? -18.666 -14.112 9.721 1.00 87.06 849 LEU A N 1
ATOM 7012 C CA . LEU A 1 849 ? -17.410 -13.777 10.402 1.00 87.06 849 LEU A CA 1
ATOM 7013 C C . LEU A 1 849 ? -17.491 -12.487 11.218 1.00 87.06 849 LEU A C 1
ATOM 7015 O O . LEU A 1 849 ? -16.878 -12.423 12.278 1.00 87.06 849 LEU A O 1
ATOM 7019 N N . ILE A 1 850 ? -18.205 -11.466 10.739 1.00 86.38 850 ILE A N 1
ATOM 7020 C CA . ILE A 1 850 ? -18.337 -10.193 11.465 1.00 86.38 850 ILE A CA 1
ATOM 7021 C C . ILE A 1 850 ? -19.388 -10.243 12.581 1.00 86.38 850 ILE A C 1
ATOM 7023 O O . ILE A 1 850 ? -19.452 -9.310 13.370 1.00 86.38 850 ILE A O 1
ATOM 7027 N N . SER A 1 851 ? -20.205 -11.297 12.657 1.00 78.75 851 SER A N 1
ATOM 7028 C CA . SER A 1 851 ? -21.279 -11.446 13.648 1.00 78.75 851 SER A CA 1
ATOM 7029 C C . SER A 1 851 ? -20.851 -12.285 14.858 1.00 78.75 851 SER A C 1
ATOM 7031 O O . SER A 1 851 ? -20.161 -13.291 14.701 1.00 78.75 851 SER A O 1
ATOM 7033 N N . SER A 1 852 ? -21.294 -11.921 16.069 1.00 64.56 852 SER A N 1
ATOM 7034 C CA . SER A 1 852 ? -20.978 -12.685 17.291 1.00 64.56 852 SER A CA 1
ATOM 7035 C C . SER A 1 852 ? -21.974 -13.816 17.604 1.00 64.56 852 SER A C 1
ATOM 7037 O O . SER A 1 852 ? -21.700 -14.641 18.472 1.00 64.56 852 SER A O 1
ATOM 7039 N N . ASN A 1 853 ? -23.119 -13.888 16.910 1.00 52.00 853 ASN A N 1
ATOM 7040 C CA . ASN A 1 853 ? -24.208 -14.832 17.201 1.00 52.00 853 ASN A CA 1
ATOM 7041 C C . ASN A 1 853 ? -24.412 -15.867 16.077 1.00 52.00 853 ASN A C 1
ATOM 7043 O O . ASN A 1 853 ? -25.092 -15.603 15.093 1.00 52.00 853 ASN A O 1
ATOM 7047 N N . GLN A 1 854 ? -23.906 -17.090 16.273 1.00 43.81 854 GLN A N 1
ATOM 7048 C CA . GLN A 1 854 ? -24.124 -18.254 15.391 1.00 43.81 854 GLN A CA 1
ATOM 7049 C C . GLN A 1 854 ? -25.434 -19.029 15.665 1.00 43.81 854 GLN A C 1
ATOM 7051 O O . GLN A 1 854 ? -25.515 -20.230 15.406 1.00 43.81 854 GLN A O 1
ATOM 7056 N N . LYS A 1 855 ? -26.486 -18.400 16.203 1.00 41.75 855 LYS A N 1
ATOM 7057 C CA . LYS A 1 855 ? -27.784 -19.087 16.335 1.00 41.75 855 LYS A CA 1
ATOM 7058 C C . LYS A 1 855 ? -28.662 -18.794 15.123 1.00 41.75 855 LYS A C 1
ATOM 7060 O O . LYS A 1 855 ? -29.396 -17.814 15.099 1.00 41.75 855 LYS A O 1
ATOM 7065 N N . ASN A 1 856 ? -28.534 -19.686 14.139 1.00 34.94 856 ASN A N 1
ATOM 7066 C CA . ASN A 1 856 ? -29.384 -19.896 12.965 1.00 34.94 856 ASN A CA 1
ATOM 7067 C C . ASN A 1 856 ? -30.852 -19.489 13.187 1.00 34.94 856 ASN A C 1
ATOM 7069 O O . ASN A 1 856 ? -31.676 -20.294 13.617 1.00 34.94 856 ASN A O 1
ATOM 7073 N N . SER A 1 857 ? -31.195 -18.253 12.844 1.00 42.25 857 SER A N 1
ATOM 7074 C CA . SER A 1 857 ? -32.562 -17.883 12.496 1.00 42.25 857 SER A CA 1
ATOM 7075 C C . SER A 1 857 ? -32.471 -16.975 11.279 1.00 42.25 857 SER A C 1
ATOM 7077 O O . SER A 1 857 ? -31.766 -15.969 11.300 1.00 42.25 857 SER A O 1
ATOM 7079 N N . GLU A 1 858 ? -33.122 -17.372 10.190 1.00 46.47 858 GLU A N 1
ATOM 7080 C CA . GLU A 1 858 ? -32.950 -16.806 8.842 1.00 46.47 858 GLU A CA 1
ATOM 7081 C C . GLU A 1 858 ? -33.380 -15.327 8.709 1.00 46.47 858 GLU A C 1
ATOM 7083 O O . GLU A 1 858 ? -33.240 -14.750 7.639 1.00 46.47 858 GLU A O 1
ATOM 7088 N N . ASN A 1 859 ? -33.834 -14.684 9.793 1.00 47.78 859 ASN A N 1
ATOM 7089 C CA . ASN A 1 859 ? -34.416 -13.337 9.794 1.00 47.78 859 ASN A CA 1
ATOM 7090 C C . ASN A 1 859 ? -33.763 -12.338 10.773 1.00 47.78 859 ASN A C 1
ATOM 7092 O O . ASN A 1 859 ? -34.306 -11.251 10.974 1.00 47.78 859 ASN A O 1
ATOM 7096 N N . VAL A 1 860 ? -32.628 -12.660 11.405 1.00 61.44 860 VAL A N 1
ATOM 7097 C CA . VAL A 1 860 ? -31.972 -11.741 12.358 1.00 61.44 860 VAL A CA 1
ATOM 7098 C C . VAL A 1 860 ? -30.731 -11.116 11.726 1.00 61.44 860 VAL A C 1
ATOM 7100 O O . VAL A 1 860 ? -29.793 -11.815 11.350 1.00 61.44 860 VAL A O 1
ATOM 7103 N N . ASN A 1 861 ? -30.722 -9.782 11.618 1.00 70.38 861 ASN A N 1
ATOM 7104 C CA . ASN A 1 861 ? -29.554 -9.035 11.149 1.00 70.38 861 ASN A CA 1
ATOM 7105 C C . ASN A 1 861 ? -28.322 -9.350 12.023 1.00 70.38 861 ASN A C 1
ATOM 7107 O O . ASN A 1 861 ? -28.451 -9.391 13.251 1.00 70.38 861 ASN A O 1
ATOM 7111 N N . PRO A 1 862 ? -27.130 -9.514 11.426 1.00 79.00 862 PRO A N 1
ATOM 7112 C CA . PRO A 1 862 ? -25.885 -9.750 12.156 1.00 79.00 862 PRO A CA 1
ATOM 7113 C C . PRO A 1 862 ? -25.602 -8.625 13.163 1.00 79.00 862 PRO A C 1
ATOM 7115 O O . PRO A 1 862 ? -25.680 -7.440 12.833 1.00 79.00 862 PRO A O 1
ATOM 7118 N N . GLU A 1 863 ? -25.242 -9.006 14.388 1.00 83.75 863 GLU A N 1
ATOM 7119 C CA . GLU A 1 863 ? -25.010 -8.084 15.501 1.00 83.75 863 GLU A CA 1
ATOM 7120 C C . GLU A 1 863 ? -23.705 -8.427 16.237 1.00 83.75 863 GLU A C 1
ATOM 7122 O O . GLU A 1 863 ? -23.334 -9.602 16.346 1.00 83.75 863 GLU A O 1
ATOM 7127 N N . VAL A 1 864 ? -23.026 -7.397 16.745 1.00 85.06 864 VAL A N 1
ATOM 7128 C CA . VAL A 1 864 ? -21.871 -7.490 17.648 1.00 85.06 864 VAL A CA 1
ATOM 7129 C C . VAL A 1 864 ? -22.176 -6.716 18.922 1.00 85.06 864 VAL A C 1
ATOM 7131 O O . VAL A 1 864 ? -22.466 -5.517 18.886 1.00 85.06 864 VAL A O 1
ATOM 7134 N N . LYS A 1 865 ? -22.070 -7.403 20.060 1.00 85.75 865 LYS A N 1
ATOM 7135 C CA . LYS A 1 865 ? -22.260 -6.815 21.388 1.00 85.75 865 LYS A CA 1
ATOM 7136 C C . LYS A 1 865 ? -20.962 -6.158 21.864 1.00 85.75 865 LYS A C 1
ATOM 7138 O O . LYS A 1 865 ? -20.055 -6.858 22.307 1.00 85.75 865 LYS A O 1
ATOM 7143 N N . MET A 1 866 ? -20.865 -4.824 21.814 1.00 84.81 866 MET A N 1
ATOM 7144 C CA . MET A 1 866 ? -19.690 -4.098 22.346 1.00 84.81 866 MET A CA 1
ATOM 7145 C C . MET A 1 866 ? -19.817 -3.785 23.846 1.00 84.81 866 MET A C 1
ATOM 7147 O O . MET A 1 866 ? -18.871 -3.317 24.479 1.00 84.81 866 MET A O 1
ATOM 7151 N N . GLY A 1 867 ? -20.983 -4.048 24.440 1.00 78.69 867 GLY A N 1
ATOM 7152 C CA . GLY A 1 867 ? -21.252 -3.897 25.871 1.00 78.69 867 GLY A CA 1
ATOM 7153 C C . GLY A 1 867 ? -21.756 -2.508 26.265 1.00 78.69 867 GLY A C 1
ATOM 7154 O O . GLY A 1 867 ? -22.668 -2.430 27.085 1.00 78.69 867 GLY A O 1
ATOM 7155 N N . LEU A 1 868 ? -21.207 -1.439 25.676 1.00 85.25 868 LEU A N 1
ATOM 7156 C CA . LEU A 1 868 ? -21.706 -0.065 25.852 1.00 85.25 868 LEU A CA 1
ATOM 7157 C C . LEU A 1 868 ? -22.749 0.338 24.802 1.00 85.25 868 LEU A C 1
ATOM 7159 O O . LEU A 1 868 ? -23.626 1.144 25.082 1.00 85.25 868 LEU A O 1
ATOM 7163 N N . PHE A 1 869 ? -22.653 -0.232 23.605 1.00 89.69 869 PHE A N 1
ATOM 7164 C CA . PHE A 1 869 ? -23.646 -0.141 22.543 1.00 89.69 869 PHE A CA 1
ATOM 7165 C C . PHE A 1 869 ? -23.524 -1.371 21.644 1.00 89.69 869 PHE A C 1
ATOM 7167 O O . PHE A 1 869 ? -22.503 -2.063 21.674 1.00 89.69 869 PHE A O 1
ATOM 7174 N N . ASP A 1 870 ? -24.550 -1.648 20.853 1.00 87.81 870 ASP A N 1
ATOM 7175 C CA . ASP A 1 870 ? -24.563 -2.800 19.954 1.00 87.81 870 ASP A CA 1
ATOM 7176 C C . ASP A 1 870 ? -24.429 -2.344 18.501 1.00 87.81 870 ASP A C 1
ATOM 7178 O O . ASP A 1 870 ? -25.038 -1.353 18.095 1.00 87.81 870 ASP A O 1
ATOM 7182 N N . ILE A 1 871 ? -23.620 -3.054 17.714 1.00 90.06 871 ILE A N 1
ATOM 7183 C CA . ILE A 1 871 ? -23.442 -2.785 16.283 1.00 90.06 871 ILE A CA 1
ATOM 7184 C C . ILE A 1 871 ? -24.297 -3.780 15.512 1.00 90.06 871 ILE A C 1
ATOM 7186 O O . ILE A 1 871 ? -24.073 -4.984 15.608 1.00 90.06 871 ILE A O 1
ATOM 7190 N N . GLN A 1 872 ? -25.243 -3.281 14.726 1.00 89.50 872 GLN A N 1
ATOM 7191 C CA . GLN A 1 872 ? -26.113 -4.081 13.875 1.00 89.50 872 GLN A CA 1
ATOM 7192 C C . GLN A 1 872 ? -25.783 -3.794 12.409 1.00 89.50 872 GLN A C 1
ATOM 7194 O O . GLN A 1 872 ? -25.888 -2.654 11.958 1.00 89.50 872 GLN A O 1
ATOM 7199 N N . PHE A 1 873 ? -25.391 -4.811 11.641 1.00 88.69 873 PHE A N 1
ATOM 7200 C CA . PHE A 1 873 ? -25.098 -4.626 10.218 1.00 88.69 873 PHE A CA 1
ATOM 7201 C C . PHE A 1 873 ? -26.341 -4.923 9.379 1.00 88.69 873 PHE A C 1
ATOM 7203 O O . PHE A 1 873 ? -26.959 -5.978 9.521 1.00 88.69 873 PHE A O 1
ATOM 7210 N N . THR A 1 874 ? -26.725 -3.998 8.498 1.00 84.44 874 THR A N 1
ATOM 7211 C CA . THR A 1 874 ? -27.951 -4.131 7.695 1.00 84.44 874 THR A CA 1
ATOM 7212 C C . THR A 1 874 ? -27.734 -3.646 6.262 1.00 84.44 874 THR A C 1
ATOM 7214 O O . THR A 1 874 ? -26.974 -2.709 6.025 1.00 84.44 874 THR A O 1
ATOM 7217 N N . LYS A 1 875 ? -28.422 -4.255 5.290 1.00 78.44 875 LYS A N 1
ATOM 7218 C CA . LYS A 1 875 ? -28.389 -3.799 3.886 1.00 78.44 875 LYS A CA 1
ATOM 7219 C C . LYS A 1 875 ? -29.274 -2.576 3.625 1.00 78.44 875 LYS A C 1
ATOM 7221 O O . LYS A 1 875 ? -28.955 -1.762 2.768 1.00 78.44 875 LYS A O 1
ATOM 7226 N N . ASN A 1 876 ? -30.352 -2.427 4.398 1.00 65.12 876 ASN A N 1
ATOM 7227 C CA . ASN A 1 876 ? -31.384 -1.401 4.211 1.00 65.12 876 ASN A CA 1
ATOM 7228 C C . ASN A 1 876 ? -31.325 -0.301 5.287 1.00 65.12 876 ASN A C 1
ATOM 7230 O O . ASN A 1 876 ? -32.358 0.242 5.671 1.00 65.12 876 ASN A O 1
ATOM 7234 N N . ALA A 1 877 ? -30.136 0.019 5.805 1.00 60.84 877 ALA A N 1
ATOM 7235 C CA . ALA A 1 877 ? -29.994 1.096 6.781 1.00 60.84 877 ALA A CA 1
ATOM 7236 C C . ALA A 1 877 ? -30.236 2.455 6.111 1.00 60.84 877 ALA A C 1
ATOM 7238 O O . ALA A 1 877 ? -29.482 2.858 5.225 1.00 60.84 877 ALA A O 1
ATOM 7239 N N . GLN A 1 878 ? -31.247 3.187 6.576 1.00 57.44 878 GLN A N 1
ATOM 7240 C CA . GLN A 1 878 ? -31.227 4.644 6.526 1.00 57.44 878 GLN A CA 1
ATOM 7241 C C . GLN A 1 878 ? -30.683 5.113 7.873 1.00 57.44 878 GLN A C 1
ATOM 7243 O O . GLN A 1 878 ? -31.325 4.924 8.903 1.00 57.44 878 GLN A O 1
ATOM 7248 N N . ASN A 1 879 ? -29.470 5.665 7.885 1.00 57.06 879 ASN A N 1
ATOM 7249 C CA . ASN A 1 879 ? -28.961 6.311 9.089 1.00 57.06 879 ASN A CA 1
ATOM 7250 C C . ASN A 1 879 ? -29.745 7.612 9.280 1.00 57.06 879 ASN A C 1
ATOM 7252 O O . ASN A 1 879 ? -29.575 8.556 8.510 1.00 57.06 879 ASN A O 1
ATOM 7256 N N . GLU A 1 880 ? -30.629 7.637 10.279 1.00 56.59 880 GLU A N 1
ATOM 7257 C CA . GLU A 1 880 ? -31.407 8.828 10.653 1.00 56.59 880 GLU A CA 1
ATOM 7258 C C . GLU A 1 880 ? -30.486 9.982 11.084 1.00 56.59 880 GLU A C 1
ATOM 7260 O O . GLU A 1 880 ? -30.791 11.155 10.868 1.00 56.59 880 GLU A O 1
ATOM 7265 N N . ASP A 1 881 ? -29.315 9.640 11.628 1.00 67.06 881 ASP A N 1
ATOM 7266 C CA . ASP A 1 881 ? -28.286 10.576 12.059 1.00 67.06 881 ASP A CA 1
ATOM 7267 C C . ASP A 1 881 ? -27.175 10.719 11.005 1.00 67.06 881 ASP A C 1
ATOM 7269 O O . ASP A 1 881 ? -26.357 9.816 10.799 1.00 67.06 881 ASP A O 1
ATOM 7273 N N . LYS A 1 882 ? -27.132 11.880 10.340 1.00 66.88 882 LYS A N 1
ATOM 7274 C CA . LYS A 1 882 ? -26.135 12.187 9.299 1.00 66.88 882 LYS A CA 1
ATOM 7275 C C . LYS A 1 882 ? -24.701 12.206 9.837 1.00 66.88 882 LYS A C 1
ATOM 7277 O O . LYS A 1 882 ? -23.776 11.918 9.073 1.00 66.88 882 LYS A O 1
ATOM 7282 N N . ASP A 1 883 ? -24.508 12.494 11.125 1.00 69.25 883 ASP A N 1
ATOM 7283 C CA . ASP A 1 883 ? -23.176 12.575 11.736 1.00 69.25 883 ASP A CA 1
ATOM 7284 C C . ASP A 1 883 ? -22.573 11.181 11.987 1.00 69.25 883 ASP A C 1
ATOM 7286 O O . ASP A 1 883 ? -21.350 11.016 11.955 1.00 69.25 883 ASP A O 1
ATOM 7290 N N . LEU A 1 884 ? -23.416 10.151 12.129 1.00 81.38 884 LEU A N 1
ATOM 7291 C CA . LEU A 1 884 ? -23.030 8.748 12.330 1.00 81.38 884 LEU A CA 1
ATOM 7292 C C . LEU A 1 884 ? -23.266 7.882 11.081 1.00 81.38 884 LEU A C 1
ATOM 7294 O O . LEU A 1 884 ? -23.637 6.712 11.172 1.00 81.38 884 LEU A O 1
ATOM 7298 N N . SER A 1 885 ? -23.012 8.432 9.892 1.00 87.25 885 SER A N 1
ATOM 7299 C CA . SER A 1 885 ? -23.078 7.662 8.647 1.00 87.25 885 SER A CA 1
ATOM 7300 C C . SER A 1 885 ? -21.865 6.732 8.495 1.00 87.25 885 SER A C 1
ATOM 7302 O O . SER A 1 885 ? -20.779 7.173 8.108 1.00 87.25 885 SER A O 1
ATOM 7304 N N . ILE A 1 886 ? -22.045 5.441 8.798 1.00 91.56 886 ILE A N 1
ATOM 7305 C CA . ILE A 1 886 ? -21.003 4.404 8.707 1.00 91.56 886 ILE A CA 1
ATOM 7306 C C . ILE A 1 886 ? -21.424 3.307 7.726 1.00 91.56 886 ILE A C 1
ATOM 7308 O O . ILE A 1 886 ? -22.534 2.774 7.810 1.00 91.56 886 ILE A O 1
ATOM 7312 N N . GLY A 1 887 ? -20.508 2.941 6.828 1.00 91.44 887 GLY A N 1
ATOM 7313 C CA . GLY A 1 887 ? -20.725 1.914 5.815 1.00 91.44 887 GLY A CA 1
ATOM 7314 C C . GLY A 1 887 ? -19.591 0.897 5.719 1.00 91.44 887 GLY A C 1
ATOM 7315 O O . GLY A 1 887 ? -18.425 1.193 5.992 1.00 91.44 887 GLY A O 1
ATOM 7316 N N . ILE A 1 888 ? -19.930 -0.307 5.270 1.00 93.31 888 ILE A N 1
ATOM 7317 C CA . ILE A 1 888 ? -18.987 -1.352 4.872 1.00 93.31 888 ILE A CA 1
ATOM 7318 C C . ILE A 1 888 ? -19.350 -1.792 3.457 1.00 93.31 888 ILE A C 1
ATOM 7320 O O . ILE A 1 888 ? -20.436 -2.308 3.213 1.00 93.31 888 ILE A O 1
ATOM 7324 N N . LEU A 1 889 ? -18.422 -1.603 2.529 1.00 92.62 889 LEU A N 1
ATOM 7325 C CA . LEU A 1 889 ? -18.510 -2.044 1.148 1.00 92.62 889 LEU A CA 1
ATOM 7326 C C . LEU A 1 889 ? -17.732 -3.348 0.986 1.00 92.62 889 LEU A C 1
ATOM 7328 O O . LEU A 1 889 ? -16.501 -3.365 1.068 1.00 92.62 889 LEU A O 1
ATOM 7332 N N . PHE A 1 890 ? -18.457 -4.435 0.738 1.00 91.94 890 PHE A N 1
ATOM 7333 C CA . PHE A 1 890 ? -17.891 -5.729 0.391 1.00 91.94 890 PHE A CA 1
ATOM 7334 C C . PHE A 1 890 ? -17.775 -5.854 -1.128 1.00 91.94 890 PHE A C 1
ATOM 7336 O O . PHE A 1 890 ? -18.785 -5.923 -1.827 1.00 91.94 890 PHE A O 1
ATOM 7343 N N . ASN A 1 891 ? -16.543 -5.855 -1.632 1.00 90.44 891 ASN A N 1
ATOM 7344 C CA . ASN A 1 891 ? -16.237 -5.943 -3.055 1.00 90.44 891 ASN A CA 1
ATOM 7345 C C . ASN A 1 891 ? -15.628 -7.302 -3.376 1.00 90.44 891 ASN A C 1
ATOM 7347 O O . ASN A 1 891 ? -14.520 -7.587 -2.921 1.00 90.44 891 ASN A O 1
ATOM 7351 N N . GLU A 1 892 ? -16.315 -8.088 -4.198 1.00 88.81 892 GLU A N 1
ATOM 7352 C CA . GLU A 1 892 ? -15.806 -9.373 -4.690 1.00 88.81 892 GLU A CA 1
ATOM 7353 C C . GLU A 1 892 ? -14.998 -9.239 -5.973 1.00 88.81 892 GLU A C 1
ATOM 7355 O O . GLU A 1 892 ? -14.135 -10.080 -6.221 1.00 88.81 892 GLU A O 1
ATOM 7360 N N . CYS A 1 893 ? -15.238 -8.168 -6.738 1.00 83.75 893 CYS A N 1
ATOM 7361 C CA . CYS A 1 893 ? -14.597 -7.942 -8.024 1.00 83.75 893 CYS A CA 1
ATOM 7362 C C . CYS A 1 893 ? -13.063 -7.964 -7.895 1.00 83.75 893 CYS A C 1
ATOM 7364 O O . CYS A 1 893 ? -12.515 -7.188 -7.099 1.00 83.75 893 CYS A O 1
ATOM 7366 N N . PRO A 1 894 ? -12.347 -8.774 -8.704 1.00 78.56 894 PRO A N 1
ATOM 7367 C CA . PRO A 1 894 ? -10.886 -8.837 -8.687 1.00 78.56 894 PRO A CA 1
ATOM 7368 C C . PRO A 1 894 ? -10.226 -7.582 -9.282 1.00 78.56 894 PRO A C 1
ATOM 7370 O O . PRO A 1 894 ? -9.005 -7.439 -9.221 1.00 78.56 894 PRO A O 1
ATOM 7373 N N . LEU A 1 895 ? -11.009 -6.683 -9.887 1.00 83.44 895 LEU A N 1
ATOM 7374 C CA . LEU A 1 895 ? -10.533 -5.428 -10.459 1.00 83.44 895 LEU A CA 1
ATOM 7375 C C . LEU A 1 895 ? -10.312 -4.365 -9.373 1.00 83.44 895 LEU A C 1
ATOM 7377 O O . LEU A 1 895 ? -10.893 -4.395 -8.288 1.00 83.44 895 LEU A O 1
ATOM 7381 N N . VAL A 1 896 ? -9.496 -3.357 -9.685 1.00 81.88 896 VAL A N 1
ATOM 7382 C CA . VAL A 1 896 ? -9.225 -2.250 -8.763 1.00 81.88 896 VAL A CA 1
ATOM 7383 C C . VAL A 1 896 ? -10.449 -1.350 -8.666 1.00 81.88 896 VAL A C 1
ATOM 7385 O O . VAL A 1 896 ? -10.775 -0.630 -9.611 1.00 81.88 896 VAL A O 1
ATOM 7388 N N . LEU A 1 897 ? -11.083 -1.329 -7.497 1.00 84.94 897 LEU A N 1
ATOM 7389 C CA . LEU A 1 897 ? -12.180 -0.415 -7.205 1.00 84.94 897 LEU A CA 1
ATOM 7390 C C . LEU A 1 897 ? -11.686 1.041 -7.120 1.00 84.94 897 LEU A C 1
ATOM 7392 O O . LEU A 1 897 ? -10.789 1.391 -6.342 1.00 84.94 897 LEU A O 1
ATOM 7396 N N . ASN A 1 898 ? -12.308 1.918 -7.900 1.00 85.31 898 ASN A N 1
ATOM 7397 C CA . ASN A 1 898 ? -12.103 3.355 -7.858 1.00 85.31 898 ASN A CA 1
ATOM 7398 C C . ASN A 1 898 ? -12.873 3.963 -6.680 1.00 85.31 898 ASN A C 1
ATOM 7400 O O . ASN A 1 898 ? -14.024 4.367 -6.802 1.00 85.31 898 ASN A O 1
ATOM 7404 N N . LYS A 1 899 ? -12.189 4.091 -5.542 1.00 84.25 899 LYS A N 1
ATOM 7405 C CA . LYS A 1 899 ? -12.737 4.627 -4.281 1.00 84.25 899 LYS A CA 1
ATOM 7406 C C . LYS A 1 899 ? -13.226 6.085 -4.352 1.00 84.25 899 LYS A C 1
ATOM 7408 O O . LYS A 1 899 ? -13.806 6.564 -3.389 1.00 84.25 899 LYS A O 1
ATOM 7413 N N . LYS A 1 900 ? -12.959 6.798 -5.454 1.00 83.44 900 LYS A N 1
ATOM 7414 C CA . LYS A 1 900 ? -13.420 8.176 -5.707 1.00 83.44 900 LYS A CA 1
ATOM 7415 C C . LYS A 1 900 ? -14.570 8.250 -6.719 1.00 83.44 900 LYS A C 1
ATOM 7417 O O . LYS A 1 900 ? -14.943 9.345 -7.128 1.00 83.44 900 LYS A O 1
ATOM 7422 N N . HIS A 1 901 ? -15.065 7.109 -7.197 1.00 86.06 901 HIS A N 1
ATOM 7423 C CA . HIS A 1 901 ? -16.161 7.075 -8.159 1.00 86.06 901 HIS A CA 1
ATOM 7424 C C . HIS A 1 901 ? -17.470 7.547 -7.513 1.00 86.06 901 HIS A C 1
ATOM 7426 O O . HIS A 1 901 ? -17.682 7.345 -6.323 1.00 86.06 901 HIS A O 1
ATOM 7432 N N . LYS A 1 902 ? -18.364 8.137 -8.312 1.00 84.25 902 LYS A N 1
ATOM 7433 C CA . LYS A 1 902 ? -19.670 8.650 -7.860 1.00 84.25 902 LYS A CA 1
ATOM 7434 C C . LYS A 1 902 ? -20.594 7.581 -7.256 1.00 84.25 902 LYS A C 1
ATOM 7436 O O . LYS A 1 902 ? -21.427 7.911 -6.428 1.00 84.25 902 LYS A O 1
ATOM 7441 N N . ASP A 1 903 ? -20.425 6.322 -7.662 1.00 84.06 903 ASP A N 1
ATOM 7442 C CA . ASP A 1 903 ? -21.224 5.191 -7.160 1.00 84.06 903 ASP A CA 1
ATOM 7443 C C . ASP A 1 903 ? -20.727 4.687 -5.793 1.00 84.06 903 ASP A C 1
ATOM 7445 O O . ASP A 1 903 ? -21.346 3.810 -5.194 1.00 84.06 903 ASP A O 1
ATOM 7449 N N . ILE A 1 904 ? -19.594 5.205 -5.296 1.00 85.94 904 ILE A N 1
ATOM 7450 C CA . ILE A 1 904 ? -19.122 4.896 -3.948 1.00 85.94 904 ILE A CA 1
ATOM 7451 C C . ILE A 1 904 ? -20.011 5.641 -2.942 1.00 85.94 904 ILE A C 1
ATOM 7453 O O . ILE A 1 904 ? -20.142 6.862 -3.045 1.00 85.94 904 ILE A O 1
ATOM 7457 N N . PRO A 1 905 ? -20.599 4.939 -1.958 1.00 85.19 905 PRO A N 1
ATOM 7458 C CA . PRO A 1 905 ? -21.464 5.557 -0.964 1.00 85.19 905 PRO A CA 1
ATOM 7459 C C . PRO A 1 905 ? -20.762 6.671 -0.188 1.00 85.19 905 PRO A C 1
ATOM 7461 O O . PRO A 1 905 ? -19.610 6.529 0.225 1.00 85.19 905 PRO A O 1
ATOM 7464 N N . ASN A 1 906 ? -21.478 7.768 0.057 1.00 84.62 906 ASN A N 1
ATOM 7465 C CA . ASN A 1 906 ? -20.965 8.869 0.862 1.00 84.62 906 ASN A CA 1
ATOM 7466 C C . ASN A 1 906 ? -21.258 8.622 2.351 1.00 84.62 906 ASN A C 1
ATOM 7468 O O . ASN A 1 906 ? -22.306 9.016 2.865 1.00 84.62 906 ASN A O 1
ATOM 7472 N N . CYS A 1 907 ? -20.334 7.944 3.029 1.00 87.38 907 CYS A N 1
ATOM 7473 C CA . CYS A 1 907 ? -20.355 7.734 4.477 1.00 87.38 907 CYS A CA 1
ATOM 7474 C C . CYS A 1 907 ? -19.222 8.527 5.142 1.00 87.38 907 CYS A C 1
ATOM 7476 O O . CYS A 1 907 ? -18.155 8.698 4.551 1.00 87.38 907 CYS A O 1
ATOM 7478 N N . ASN A 1 908 ? -19.417 8.966 6.389 1.00 88.94 908 ASN A N 1
ATOM 7479 C CA . ASN A 1 908 ? -18.365 9.639 7.158 1.00 88.94 908 ASN A CA 1
ATOM 7480 C C . ASN A 1 908 ? -17.222 8.676 7.508 1.00 88.94 908 ASN A C 1
ATOM 7482 O O . ASN A 1 908 ? -16.069 9.102 7.591 1.00 88.94 908 ASN A O 1
ATOM 7486 N N . LEU A 1 909 ? -17.546 7.389 7.673 1.00 90.94 909 LEU A N 1
ATOM 7487 C CA . LEU A 1 909 ? -16.601 6.286 7.802 1.00 90.94 909 LEU A CA 1
ATOM 7488 C C . LEU A 1 909 ? -17.012 5.150 6.856 1.00 90.94 909 LEU A C 1
ATOM 7490 O O . LEU A 1 909 ? -18.109 4.606 6.982 1.00 90.94 909 LEU A O 1
ATOM 7494 N N . LEU A 1 910 ? -16.140 4.783 5.917 1.00 92.12 910 LEU A N 1
ATOM 7495 C CA . LEU A 1 910 ? -16.395 3.725 4.938 1.00 92.12 910 LEU A CA 1
ATOM 7496 C C . LEU A 1 910 ? -15.259 2.703 4.925 1.00 92.12 910 LEU A C 1
ATOM 7498 O O . LEU A 1 910 ? -14.109 3.036 4.619 1.00 92.12 910 LEU A O 1
ATOM 7502 N N . PHE A 1 911 ? -15.596 1.445 5.198 1.00 93.62 911 PHE A N 1
ATOM 7503 C CA . PHE A 1 911 ? -14.680 0.317 5.052 1.00 93.62 911 PHE A CA 1
ATOM 7504 C C . PHE A 1 911 ? -14.851 -0.331 3.683 1.00 93.62 911 PHE A C 1
ATOM 7506 O O . PHE A 1 911 ? -15.962 -0.619 3.261 1.00 93.62 911 PHE A O 1
ATOM 7513 N N . PHE A 1 912 ? -13.746 -0.621 3.013 1.00 93.31 912 PHE A N 1
ATOM 7514 C CA . PHE A 1 912 ? -13.690 -1.450 1.818 1.00 93.31 912 PHE A CA 1
ATOM 7515 C C . PHE A 1 912 ? -13.109 -2.795 2.218 1.00 93.31 912 PHE A C 1
ATOM 7517 O O . PHE A 1 912 ? -11.981 -2.847 2.718 1.00 93.31 912 PHE A O 1
ATOM 7524 N N . VAL A 1 913 ? -13.872 -3.859 1.998 1.00 93.69 913 VAL A N 1
ATOM 7525 C CA . VAL A 1 913 ? -13.491 -5.229 2.326 1.00 93.69 913 VAL A CA 1
ATOM 7526 C C . VAL A 1 913 ? -13.507 -6.056 1.050 1.00 93.69 913 VAL A C 1
ATOM 7528 O O . VAL A 1 913 ? -14.531 -6.148 0.380 1.00 93.69 913 VAL A O 1
ATOM 7531 N N . THR A 1 914 ? -12.376 -6.671 0.715 1.00 91.75 914 THR A N 1
ATOM 7532 C CA . THR A 1 914 ? -12.256 -7.564 -0.444 1.00 91.75 914 THR A CA 1
ATOM 7533 C C . THR A 1 914 ? -11.683 -8.905 0.006 1.00 91.75 914 THR A C 1
ATOM 7535 O O . THR A 1 914 ? -10.634 -8.915 0.659 1.00 91.75 914 THR A O 1
ATOM 7538 N N . PRO A 1 915 ? -12.342 -10.039 -0.297 1.00 90.69 915 PRO A N 1
ATOM 7539 C CA . PRO A 1 915 ? -11.797 -11.353 0.018 1.00 90.69 915 PRO A CA 1
ATOM 7540 C C . PRO A 1 915 ? -10.492 -11.569 -0.756 1.00 90.69 915 PRO A C 1
ATOM 7542 O O . PRO A 1 915 ? -10.398 -11.223 -1.933 1.00 90.69 915 PRO A O 1
ATOM 7545 N N . HIS A 1 916 ? -9.468 -12.108 -0.093 1.00 86.69 916 HIS A N 1
ATOM 7546 C CA . HIS A 1 916 ? -8.211 -12.465 -0.753 1.00 86.69 916 HIS A CA 1
ATOM 7547 C C . HIS A 1 916 ? -8.094 -13.975 -0.931 1.00 86.69 916 HIS A C 1
ATOM 7549 O O . HIS A 1 916 ? -7.896 -14.447 -2.046 1.00 86.69 916 HIS A O 1
ATOM 7555 N N . ASP A 1 917 ? -8.251 -14.715 0.162 1.00 84.88 917 ASP A N 1
ATOM 7556 C CA . ASP A 1 917 ? -8.268 -16.171 0.186 1.00 84.88 917 ASP A CA 1
ATOM 7557 C C . ASP A 1 917 ? -9.157 -16.665 1.343 1.00 84.88 917 ASP A C 1
ATOM 7559 O O . ASP A 1 917 ? -9.956 -15.920 1.915 1.00 84.88 917 ASP A O 1
ATOM 7563 N N . SER A 1 918 ? -9.046 -17.948 1.693 1.00 84.94 918 SER A N 1
ATOM 7564 C CA . SER A 1 918 ? -9.833 -18.523 2.785 1.00 84.94 918 SER A CA 1
ATOM 7565 C C . SER A 1 918 ? -9.441 -18.029 4.185 1.00 84.94 918 SER A C 1
ATOM 7567 O O . SER A 1 918 ? -10.211 -18.258 5.119 1.00 84.94 918 SER A O 1
ATOM 7569 N N . LEU A 1 919 ? -8.288 -17.381 4.351 1.00 86.75 919 LEU A N 1
ATOM 7570 C CA . LEU A 1 919 ? -7.713 -16.984 5.638 1.00 86.75 919 LEU A CA 1
ATOM 7571 C C . LEU A 1 919 ? -7.641 -15.463 5.818 1.00 86.75 919 LEU A C 1
ATOM 7573 O O . LEU A 1 919 ? -7.582 -15.002 6.960 1.00 86.75 919 LEU A O 1
ATOM 7577 N N . PHE A 1 920 ? -7.675 -14.683 4.736 1.00 89.69 920 PHE A N 1
ATOM 7578 C CA . PHE A 1 920 ? -7.424 -13.247 4.764 1.00 89.69 920 PHE A CA 1
ATOM 7579 C C . PHE A 1 920 ? -8.405 -12.420 3.930 1.00 89.69 920 PHE A C 1
ATOM 7581 O O . PHE A 1 920 ? -8.861 -12.804 2.850 1.00 89.69 920 PHE A O 1
ATOM 7588 N N . TYR A 1 921 ? -8.630 -11.201 4.415 1.00 91.69 921 TYR A N 1
ATOM 7589 C CA . TYR A 1 921 ? -9.354 -10.136 3.732 1.00 91.69 921 TYR A CA 1
ATOM 7590 C C . TYR A 1 921 ? -8.468 -8.897 3.594 1.00 91.69 921 TYR A C 1
ATOM 7592 O O . TYR A 1 921 ? -7.682 -8.563 4.484 1.00 91.69 921 TYR A O 1
ATOM 7600 N N . LYS A 1 922 ? -8.623 -8.180 2.483 1.00 90.69 922 LYS A N 1
ATOM 7601 C CA . LYS A 1 922 ? -8.078 -6.833 2.293 1.00 90.69 922 LYS A CA 1
ATOM 7602 C C . LYS A 1 922 ? -9.050 -5.838 2.891 1.00 90.69 922 LYS A C 1
ATOM 7604 O O . LYS A 1 922 ? -10.201 -5.795 2.464 1.00 90.69 922 LYS A O 1
ATOM 7609 N N . VAL A 1 923 ? -8.583 -5.035 3.840 1.00 91.56 923 VAL A N 1
ATOM 7610 C CA . VAL A 1 923 ? -9.397 -4.006 4.492 1.00 91.56 923 VAL A CA 1
ATOM 7611 C C . VAL A 1 923 ? -8.750 -2.644 4.298 1.00 91.56 923 VAL A C 1
ATOM 7613 O O . VAL A 1 923 ? -7.545 -2.470 4.488 1.00 91.56 923 VAL A O 1
ATOM 7616 N N . HIS A 1 924 ? -9.553 -1.662 3.908 1.00 90.94 924 HIS A N 1
ATOM 7617 C CA . HIS A 1 924 ? -9.149 -0.266 3.791 1.00 90.94 924 HIS A CA 1
ATOM 7618 C C . HIS A 1 924 ? -10.243 0.638 4.342 1.00 90.94 924 HIS A C 1
ATOM 7620 O O . HIS A 1 924 ? -11.407 0.413 4.041 1.00 90.94 924 HIS A O 1
ATOM 7626 N N . CYS A 1 925 ? -9.880 1.682 5.080 1.00 90.06 925 CYS A N 1
ATOM 7627 C CA . CYS A 1 925 ? -10.839 2.640 5.612 1.00 90.06 925 CYS A CA 1
ATOM 7628 C C . CYS A 1 925 ? -10.647 4.024 4.983 1.00 90.06 925 CYS A C 1
ATOM 7630 O O . CYS A 1 925 ? -9.513 4.476 4.810 1.00 90.06 925 CYS A O 1
ATOM 7632 N N . ILE A 1 926 ? -11.753 4.704 4.681 1.00 88.75 926 ILE A N 1
ATOM 7633 C CA . ILE A 1 926 ? -11.797 6.140 4.384 1.00 88.75 926 ILE A CA 1
ATOM 7634 C C . ILE A 1 926 ? -12.630 6.811 5.474 1.00 88.75 926 ILE A C 1
ATOM 7636 O O . ILE A 1 926 ? -13.687 6.306 5.846 1.00 88.75 926 ILE A O 1
ATOM 7640 N N . CYS A 1 927 ? -12.131 7.923 6.003 1.00 86.31 927 CYS A N 1
ATOM 7641 C CA . CYS A 1 927 ? -12.803 8.726 7.015 1.00 86.31 927 CYS A CA 1
ATOM 7642 C C . CYS A 1 927 ? -12.794 10.187 6.558 1.00 86.31 927 CYS A C 1
ATOM 7644 O O . CYS A 1 927 ? -11.740 10.689 6.162 1.00 86.31 927 CYS A O 1
ATOM 7646 N N . ASN A 1 928 ? -13.948 10.853 6.607 1.00 78.25 928 ASN A N 1
ATOM 7647 C CA . ASN A 1 928 ? -14.080 12.265 6.229 1.00 78.25 928 ASN A CA 1
ATOM 7648 C C . ASN A 1 928 ? -13.719 13.221 7.382 1.00 78.25 928 ASN A C 1
ATOM 7650 O O . ASN A 1 928 ? -13.445 14.395 7.146 1.00 78.25 928 ASN A O 1
ATOM 7654 N N . ASN A 1 929 ? -13.689 12.719 8.621 1.00 72.44 929 ASN A N 1
ATOM 7655 C CA . ASN A 1 929 ? -13.378 13.496 9.822 1.00 72.44 929 ASN A CA 1
ATOM 7656 C C . ASN A 1 929 ? -11.880 13.403 10.174 1.00 72.44 929 ASN A C 1
ATOM 7658 O O . ASN A 1 929 ? -11.188 12.486 9.741 1.00 72.44 929 ASN A O 1
ATOM 7662 N N . ASN A 1 930 ? -11.393 14.273 11.069 1.00 72.62 930 ASN A N 1
ATOM 7663 C CA . ASN A 1 930 ? -10.012 14.253 11.602 1.00 72.62 930 ASN A CA 1
ATOM 7664 C C . ASN A 1 930 ? -9.672 13.019 12.479 1.00 72.62 930 ASN A C 1
ATOM 7666 O O . ASN A 1 930 ? -8.673 13.007 13.203 1.00 72.62 930 ASN A O 1
ATOM 7670 N N . PHE A 1 931 ? -10.505 11.979 12.448 1.00 80.06 931 PHE A N 1
ATOM 7671 C CA . PHE A 1 931 ? -10.270 10.722 13.140 1.00 80.06 931 PHE A CA 1
ATOM 7672 C C . PHE A 1 931 ? -9.283 9.872 12.336 1.00 80.06 931 PHE A C 1
ATOM 7674 O O . PHE A 1 931 ? -9.602 9.430 11.230 1.00 80.06 931 PHE A O 1
ATOM 7681 N N . GLU A 1 932 ? -8.096 9.606 12.889 1.00 74.50 932 GLU A N 1
ATOM 7682 C CA . GLU A 1 932 ? -7.179 8.649 12.270 1.00 74.50 932 GLU A CA 1
ATOM 7683 C C . GLU A 1 932 ? -7.500 7.247 12.801 1.00 74.50 932 GLU A C 1
ATOM 7685 O O . GLU A 1 932 ? -7.290 6.920 13.973 1.00 74.50 932 GLU A O 1
ATOM 7690 N N . CYS A 1 933 ? -8.072 6.439 11.912 1.00 77.06 933 CYS A N 1
ATOM 7691 C CA . CYS A 1 933 ? -8.421 5.050 12.158 1.00 77.06 933 CYS A CA 1
ATOM 7692 C C . CYS A 1 933 ? -7.156 4.196 12.348 1.00 77.06 933 CYS A C 1
ATOM 7694 O O . CYS A 1 933 ? -6.112 4.478 11.763 1.00 77.06 933 CYS A O 1
ATOM 7696 N N . THR A 1 934 ? -7.260 3.089 13.085 1.00 72.81 934 THR A N 1
ATOM 7697 C CA . THR A 1 934 ? -6.213 2.048 13.141 1.00 72.81 934 THR A CA 1
ATOM 7698 C C . THR A 1 934 ? -5.994 1.358 11.788 1.00 72.81 934 THR A C 1
ATOM 7700 O O . THR A 1 934 ? -4.988 0.687 11.588 1.00 72.81 934 THR A O 1
ATOM 7703 N N . ILE A 1 935 ? -6.893 1.565 10.818 1.00 79.38 935 ILE A N 1
ATOM 7704 C CA . ILE A 1 935 ? -6.798 1.058 9.443 1.00 79.38 935 ILE A CA 1
ATOM 7705 C C . ILE A 1 935 ? -6.674 2.224 8.438 1.00 79.38 935 ILE A C 1
ATOM 7707 O O . ILE A 1 935 ? -7.510 2.372 7.545 1.00 79.38 935 ILE A O 1
ATOM 7711 N N . PRO A 1 936 ? -5.641 3.085 8.523 1.00 63.22 936 PRO A N 1
ATOM 7712 C CA . PRO A 1 936 ? -5.535 4.264 7.655 1.00 63.22 936 PRO A CA 1
ATOM 7713 C C . PRO A 1 936 ? -5.174 3.895 6.205 1.00 63.22 936 PRO A C 1
ATOM 7715 O O . PRO A 1 936 ? -5.300 4.695 5.278 1.00 63.22 936 PRO A O 1
ATOM 7718 N N . ARG A 1 937 ? -4.646 2.685 5.991 1.00 73.62 937 ARG A N 1
ATOM 7719 C CA . ARG A 1 937 ? -4.177 2.181 4.699 1.00 73.62 937 ARG A CA 1
ATOM 7720 C C . ARG A 1 937 ? -4.773 0.815 4.429 1.00 73.62 937 ARG A C 1
ATOM 7722 O O . ARG A 1 937 ? -5.226 0.122 5.325 1.00 73.62 937 ARG A O 1
ATOM 7729 N N . GLU A 1 938 ? -4.772 0.448 3.154 1.00 83.38 938 GLU A N 1
ATOM 7730 C CA . GLU A 1 938 ? -5.139 -0.903 2.743 1.00 83.38 938 GLU A CA 1
ATOM 7731 C C . GLU A 1 938 ? -4.129 -1.906 3.306 1.00 83.38 938 GLU A C 1
ATOM 7733 O O . GLU A 1 938 ? -2.943 -1.845 2.950 1.00 83.38 938 GLU A O 1
ATOM 7738 N N . ARG A 1 939 ? -4.616 -2.804 4.163 1.00 84.56 939 ARG A N 1
ATOM 7739 C CA . ARG A 1 939 ? -3.830 -3.840 4.833 1.00 84.56 939 ARG A CA 1
ATOM 7740 C C . ARG A 1 939 ? -4.543 -5.188 4.768 1.00 84.56 939 ARG A C 1
ATOM 7742 O O . ARG A 1 939 ? -5.733 -5.259 4.459 1.00 84.56 939 ARG A O 1
ATOM 7749 N N . MET A 1 940 ? -3.796 -6.244 5.046 1.00 87.88 940 MET A N 1
ATOM 7750 C CA . MET A 1 940 ? -4.321 -7.605 5.115 1.00 87.88 940 MET A CA 1
ATOM 7751 C C . MET A 1 940 ? -4.751 -7.898 6.547 1.00 87.88 940 MET A C 1
ATOM 7753 O O . MET A 1 940 ? -4.043 -7.523 7.479 1.00 87.88 940 MET A O 1
ATOM 7757 N N . VAL A 1 941 ? -5.913 -8.523 6.718 1.00 90.06 941 VAL A N 1
ATOM 7758 C CA . VAL A 1 941 ? -6.490 -8.860 8.024 1.00 90.06 941 VAL A CA 1
ATOM 7759 C C . VAL A 1 941 ? -6.914 -10.321 8.006 1.00 90.06 941 VAL A C 1
ATOM 7761 O O . VAL A 1 941 ? -7.589 -10.760 7.071 1.00 90.06 941 VAL A O 1
ATOM 7764 N N . SER A 1 942 ? -6.503 -11.084 9.017 1.00 89.62 942 SER A N 1
ATOM 7765 C CA . SER A 1 942 ? -6.887 -12.491 9.144 1.00 89.62 942 SER A CA 1
ATOM 7766 C C . SER A 1 942 ? -8.380 -12.639 9.455 1.00 89.62 942 SER A C 1
ATOM 7768 O O . SER A 1 942 ? -8.982 -11.788 10.113 1.00 89.62 942 SER A O 1
ATOM 7770 N N . THR A 1 943 ? -8.992 -13.756 9.055 1.00 89.44 943 THR A N 1
ATOM 7771 C CA . THR A 1 943 ? -10.395 -14.063 9.393 1.00 89.44 943 THR A CA 1
ATOM 7772 C C . THR A 1 943 ? -10.640 -14.096 10.902 1.00 89.44 943 THR A C 1
ATOM 7774 O O . THR A 1 943 ? -11.754 -13.827 11.334 1.00 89.44 943 THR A O 1
ATOM 7777 N N . LYS A 1 944 ? -9.606 -14.407 11.700 1.00 87.44 944 LYS A N 1
ATOM 7778 C CA . LYS A 1 944 ? -9.658 -14.429 13.170 1.00 87.44 944 LYS A CA 1
ATOM 7779 C C . LYS A 1 944 ? -9.820 -13.028 13.764 1.00 87.44 944 LYS A C 1
ATOM 7781 O O . LYS A 1 944 ? -10.575 -12.859 14.712 1.00 87.44 944 LYS A O 1
ATOM 7786 N N . ASN A 1 945 ? -9.140 -12.036 13.189 1.00 89.31 945 ASN A N 1
ATOM 7787 C CA . ASN A 1 945 ? -9.120 -10.670 13.712 1.00 89.31 945 ASN A CA 1
ATOM 7788 C C . ASN A 1 945 ? -10.113 -9.736 13.007 1.00 89.31 945 ASN A C 1
ATOM 7790 O O . ASN A 1 945 ? -10.313 -8.615 13.465 1.00 89.31 945 ASN A O 1
ATOM 7794 N N . LEU A 1 946 ? -10.743 -10.164 11.907 1.00 90.56 946 LEU A N 1
ATOM 7795 C CA . LEU A 1 946 ? -11.585 -9.311 11.061 1.00 90.56 946 LEU A CA 1
ATOM 7796 C C . LEU A 1 946 ? -12.710 -8.607 11.835 1.00 90.56 946 LEU A C 1
ATOM 7798 O O . LEU A 1 946 ? -12.848 -7.386 11.734 1.00 90.56 946 LEU A O 1
ATOM 7802 N N . ALA A 1 947 ? -13.480 -9.362 12.625 1.00 89.94 947 ALA A N 1
ATOM 7803 C CA . ALA A 1 947 ? -14.577 -8.822 13.428 1.00 89.94 947 ALA A CA 1
ATOM 7804 C C . ALA A 1 947 ? -14.081 -7.804 14.460 1.00 89.94 947 ALA A C 1
ATOM 7806 O O . ALA A 1 947 ? -14.652 -6.719 14.577 1.00 89.94 947 ALA A O 1
ATOM 7807 N N . ALA A 1 948 ? -12.986 -8.134 15.154 1.00 89.88 948 ALA A N 1
ATOM 7808 C CA . ALA A 1 948 ? -12.366 -7.267 16.146 1.00 89.88 948 ALA A CA 1
ATOM 7809 C C . ALA A 1 948 ? -11.880 -5.964 15.502 1.00 89.88 948 ALA A C 1
ATOM 7811 O O . ALA A 1 948 ? -12.264 -4.881 15.922 1.00 89.88 948 ALA A O 1
ATOM 7812 N N . VAL A 1 949 ? -11.110 -6.056 14.418 1.00 91.00 949 VAL A N 1
ATOM 7813 C CA . VAL A 1 949 ? -10.514 -4.907 13.725 1.00 91.00 949 VAL A CA 1
ATOM 7814 C C . VAL A 1 949 ? -11.577 -3.925 13.215 1.00 91.00 949 VAL A C 1
ATOM 7816 O O . VAL A 1 949 ? -11.434 -2.716 13.420 1.00 91.00 949 VAL A O 1
ATOM 7819 N N . ILE A 1 950 ? -12.656 -4.414 12.594 1.00 92.38 950 ILE A N 1
ATOM 7820 C CA . ILE A 1 950 ? -13.749 -3.558 12.101 1.00 92.38 950 ILE A CA 1
ATOM 7821 C C . ILE A 1 950 ? -14.545 -2.968 13.274 1.00 92.38 950 ILE A C 1
ATOM 7823 O O . ILE A 1 950 ? -14.718 -1.751 13.349 1.00 92.38 950 ILE A O 1
ATOM 7827 N N . SER A 1 951 ? -14.982 -3.800 14.222 1.00 92.19 951 SER A N 1
ATOM 7828 C CA . SER A 1 951 ? -15.859 -3.365 15.321 1.00 92.19 951 SER A CA 1
ATOM 7829 C C . SER A 1 951 ? -15.151 -2.422 16.295 1.00 92.19 951 SER A C 1
ATOM 7831 O O . SER A 1 951 ? -15.728 -1.415 16.699 1.00 92.19 951 SER A O 1
ATOM 7833 N N . MET A 1 952 ? -13.878 -2.678 16.616 1.00 92.25 952 MET A N 1
ATOM 7834 C CA . MET A 1 952 ? -13.053 -1.790 17.446 1.00 92.25 952 MET A CA 1
ATOM 7835 C C . MET A 1 952 ? -12.838 -0.424 16.783 1.00 92.25 952 MET A C 1
ATOM 7837 O O . MET A 1 952 ? -12.858 0.608 17.459 1.00 92.25 952 MET A O 1
ATOM 7841 N N . SER A 1 953 ? -12.682 -0.399 15.454 1.00 92.44 953 SER A N 1
ATOM 7842 C CA . SER A 1 953 ? -12.554 0.845 14.684 1.00 92.44 953 SER A CA 1
ATOM 7843 C C . SER A 1 953 ? -13.851 1.655 14.692 1.00 92.44 953 SER A C 1
ATOM 7845 O O . SER A 1 953 ? -13.807 2.865 14.914 1.00 92.44 953 SER A O 1
ATOM 7847 N N . ILE A 1 954 ? -15.000 0.994 14.503 1.00 92.81 954 ILE A N 1
ATOM 7848 C CA . ILE A 1 954 ? -16.331 1.618 14.589 1.00 92.81 954 ILE A CA 1
ATOM 7849 C C . ILE A 1 954 ? -16.569 2.165 15.999 1.00 92.81 954 ILE A C 1
ATOM 7851 O O . ILE A 1 954 ? -16.955 3.322 16.149 1.00 92.81 954 ILE A O 1
ATOM 7855 N N . PHE A 1 955 ? -16.268 1.376 17.033 1.00 93.25 955 PHE A N 1
ATOM 7856 C CA . PHE A 1 955 ? -16.389 1.805 18.425 1.00 93.25 955 PHE A CA 1
ATOM 7857 C C . PHE A 1 955 ? -15.557 3.041 18.726 1.00 93.25 955 PHE A C 1
ATOM 7859 O O . PHE A 1 955 ? -16.076 4.013 19.277 1.00 93.25 955 PHE A O 1
ATOM 7866 N N . SER A 1 956 ? -14.286 3.025 18.331 1.00 92.25 956 SER A N 1
ATOM 7867 C CA . SER A 1 956 ? -13.380 4.151 18.551 1.00 92.25 956 SER A CA 1
ATOM 7868 C C . SER A 1 956 ? -13.857 5.407 17.816 1.00 92.25 956 SER A C 1
ATOM 7870 O O . SER A 1 956 ? -13.795 6.497 18.374 1.00 92.25 956 SER A O 1
ATOM 7872 N N . TYR A 1 957 ? -14.383 5.262 16.595 1.00 92.38 957 TYR A N 1
ATOM 7873 C CA . TYR A 1 957 ? -14.924 6.376 15.817 1.00 92.38 957 TYR A CA 1
ATOM 7874 C C . TYR A 1 957 ? -16.170 6.994 16.466 1.00 92.38 957 TYR A C 1
ATOM 7876 O O . TYR A 1 957 ? -16.206 8.202 16.688 1.00 92.38 957 TYR A O 1
ATOM 7884 N N . VAL A 1 958 ? -17.167 6.177 16.818 1.00 91.75 958 VAL A N 1
ATOM 7885 C CA . VAL A 1 958 ? -18.422 6.647 17.437 1.00 91.75 958 VAL A CA 1
ATOM 7886 C C . VAL A 1 958 ? -18.138 7.311 18.781 1.00 91.75 958 VAL A C 1
ATOM 7888 O O . VAL A 1 958 ? -18.630 8.404 19.045 1.00 91.75 958 VAL A O 1
ATOM 7891 N N . SER A 1 959 ? -17.273 6.694 19.588 1.00 90.88 959 SER A N 1
ATOM 7892 C CA . SER A 1 959 ? -16.842 7.223 20.886 1.00 90.88 959 SER A CA 1
ATOM 7893 C C . SER A 1 959 ? -16.108 8.561 20.769 1.00 90.88 959 SER A C 1
ATOM 7895 O O . SER A 1 959 ? -16.201 9.393 21.666 1.00 90.88 959 SER A O 1
ATOM 7897 N N . PHE A 1 960 ? -15.381 8.777 19.669 1.00 89.69 960 PHE A N 1
ATOM 7898 C CA . PHE A 1 960 ? -14.657 10.020 19.413 1.00 89.69 960 PHE A CA 1
ATOM 7899 C C . PHE A 1 960 ? -15.566 11.132 18.871 1.00 89.69 960 PHE A C 1
ATOM 7901 O O . PHE A 1 960 ? -15.444 12.279 19.289 1.00 89.69 960 PHE A O 1
ATOM 7908 N N . VAL A 1 961 ? -16.465 10.807 17.935 1.00 89.06 961 VAL A N 1
ATOM 7909 C CA . VAL A 1 961 ? -17.317 11.793 17.245 1.00 89.06 961 VAL A CA 1
ATOM 7910 C C . VAL A 1 961 ? -18.554 12.158 18.065 1.00 89.06 961 VAL A C 1
ATOM 7912 O O . VAL A 1 961 ? -18.923 13.329 18.121 1.00 89.06 961 VAL A O 1
ATOM 7915 N N . LYS A 1 962 ? -19.196 11.174 18.705 1.00 88.25 962 LYS A N 1
ATOM 7916 C CA . LYS A 1 962 ? -20.446 11.356 19.453 1.00 88.25 962 LYS A CA 1
ATOM 7917 C C . LYS A 1 962 ? -20.427 10.559 20.767 1.00 88.25 962 LYS A C 1
ATOM 7919 O O . LYS A 1 962 ? -21.197 9.610 20.914 1.00 88.25 962 LYS A O 1
ATOM 7924 N N . PRO A 1 963 ? -19.580 10.939 21.743 1.00 86.00 963 PRO A N 1
ATOM 7925 C CA . PRO A 1 963 ? -19.457 10.226 23.020 1.00 86.00 963 PRO A CA 1
ATOM 7926 C C . PRO A 1 963 ? -20.792 10.118 23.781 1.00 86.00 963 PRO A C 1
ATOM 7928 O O . PRO A 1 963 ? -21.074 9.093 24.397 1.00 86.00 963 PRO A O 1
ATOM 7931 N N . ASP A 1 964 ? -21.655 11.129 23.656 1.00 83.12 964 ASP A N 1
ATOM 7932 C CA . ASP A 1 964 ? -22.995 11.177 24.254 1.00 83.12 964 ASP A CA 1
ATOM 7933 C C . ASP A 1 964 ? -23.912 10.030 23.794 1.00 83.12 964 ASP A C 1
ATOM 7935 O O . ASP A 1 964 ? -24.777 9.582 24.548 1.00 83.12 964 ASP A O 1
ATOM 7939 N N . PHE A 1 965 ? -23.714 9.519 22.568 1.00 87.94 965 PHE A N 1
ATOM 7940 C CA . PHE A 1 965 ? -24.516 8.424 22.014 1.00 87.94 965 PHE A CA 1
ATOM 7941 C C . PHE A 1 965 ? -24.501 7.202 22.932 1.00 87.94 965 PHE A C 1
ATOM 7943 O O . PHE A 1 965 ? -25.542 6.577 23.118 1.00 87.94 965 PHE A O 1
ATOM 7950 N N . ILE A 1 966 ? -23.355 6.914 23.555 1.00 85.31 966 ILE A N 1
ATOM 7951 C CA . ILE A 1 966 ? -23.136 5.746 24.416 1.00 85.31 966 ILE A CA 1
ATOM 7952 C C . ILE A 1 966 ? -24.101 5.722 25.609 1.00 85.31 966 ILE A C 1
ATOM 7954 O O . ILE A 1 966 ? -24.579 4.658 25.995 1.00 85.31 966 ILE A O 1
ATOM 7958 N N . PHE A 1 967 ? -24.428 6.888 26.169 1.00 83.31 967 PHE A N 1
ATOM 7959 C CA . PHE A 1 967 ? -25.281 7.009 27.356 1.00 83.31 967 PHE A CA 1
ATOM 7960 C C . PHE A 1 967 ? -26.718 7.445 27.034 1.00 83.31 967 PHE A C 1
ATOM 7962 O O . PHE A 1 967 ? -27.531 7.587 27.945 1.00 83.31 967 PHE A O 1
ATOM 7969 N N . SER A 1 968 ? -27.061 7.598 25.751 1.00 85.38 968 SER A N 1
ATOM 7970 C CA . SER A 1 968 ? -28.365 8.108 25.295 1.00 85.38 968 SER A CA 1
ATOM 7971 C C . SER A 1 968 ? -29.570 7.346 25.861 1.00 85.38 968 SER A C 1
ATOM 7973 O O . SER A 1 968 ? -30.556 7.962 26.257 1.00 85.38 968 SER A O 1
ATOM 7975 N N . LYS A 1 969 ? -29.485 6.014 25.979 1.00 85.62 969 LYS A N 1
ATOM 7976 C CA . LYS A 1 969 ? -30.571 5.193 26.544 1.00 85.62 969 LYS A CA 1
ATOM 7977 C C . LYS A 1 969 ? -30.796 5.418 28.036 1.00 85.62 969 LYS A C 1
ATOM 7979 O O . LYS A 1 969 ? -31.909 5.212 28.509 1.00 85.62 969 LYS A O 1
ATOM 7984 N N . ASN A 1 970 ? -29.783 5.866 28.776 1.00 81.94 970 ASN A N 1
ATOM 7985 C CA . ASN A 1 970 ? -29.965 6.206 30.184 1.00 81.94 970 ASN A CA 1
ATOM 7986 C C . ASN A 1 970 ? -30.762 7.508 30.332 1.00 81.94 970 ASN A C 1
ATOM 7988 O O . ASN A 1 970 ? -31.641 7.578 31.189 1.00 81.94 970 ASN A O 1
ATOM 7992 N N . GLU A 1 971 ? -30.511 8.505 29.477 1.00 80.88 971 GLU A N 1
ATOM 7993 C CA . GLU A 1 971 ? -31.324 9.729 29.455 1.00 80.88 971 GLU A CA 1
ATOM 7994 C C . GLU A 1 971 ? -32.737 9.459 28.939 1.00 80.88 971 GLU A C 1
ATOM 7996 O O . GLU A 1 971 ? -33.685 9.930 29.550 1.00 80.88 971 GLU A O 1
ATOM 8001 N N . GLU A 1 972 ? -32.916 8.612 27.921 1.00 85.88 972 GLU A N 1
ATOM 8002 C CA . GLU A 1 972 ? -34.258 8.219 27.459 1.00 85.88 972 GLU A CA 1
ATOM 8003 C C . GLU A 1 972 ? -35.093 7.602 28.594 1.00 85.88 972 GLU A C 1
ATOM 8005 O O . GLU A 1 972 ? -36.250 7.974 28.795 1.00 85.88 972 GLU A O 1
ATOM 8010 N N . ARG A 1 973 ? -34.491 6.720 29.406 1.00 84.19 973 ARG A N 1
ATOM 8011 C CA . ARG A 1 973 ? -35.151 6.157 30.596 1.00 84.19 973 ARG A CA 1
ATOM 8012 C C . ARG A 1 973 ? -35.433 7.207 31.662 1.00 84.19 973 ARG A C 1
ATOM 8014 O O . ARG A 1 973 ? -36.488 7.174 32.285 1.00 84.19 973 ARG A O 1
ATOM 8021 N N . LYS A 1 974 ? -34.502 8.126 31.901 1.00 82.88 974 LYS A N 1
ATOM 8022 C CA . LYS A 1 974 ? -34.661 9.208 32.882 1.00 82.88 974 LYS A CA 1
ATOM 8023 C C . LYS A 1 974 ? -35.768 10.179 32.485 1.00 82.88 974 LYS A C 1
ATOM 8025 O O . LYS A 1 974 ? -36.583 10.544 33.327 1.00 82.88 974 LYS A O 1
ATOM 8030 N N . ASP A 1 975 ? -35.828 10.549 31.213 1.00 85.25 975 ASP A N 1
ATOM 8031 C CA . ASP A 1 975 ? -36.874 11.399 30.653 1.00 85.25 975 ASP A CA 1
ATOM 8032 C C . ASP A 1 975 ? -38.229 10.701 30.674 1.00 85.25 975 ASP A C 1
ATOM 8034 O O . ASP A 1 975 ? -39.234 11.343 30.974 1.00 85.25 975 ASP A O 1
ATOM 8038 N N . PHE A 1 976 ? -38.263 9.391 30.409 1.00 87.00 976 PHE A N 1
ATOM 8039 C CA . PHE A 1 976 ? -39.466 8.586 30.596 1.00 87.00 976 PHE A CA 1
ATOM 8040 C C . PHE A 1 976 ? -39.942 8.649 32.053 1.00 87.00 976 PHE A C 1
ATOM 8042 O O . PHE A 1 976 ? -41.081 9.029 32.304 1.00 87.00 976 PHE A O 1
ATOM 8049 N N . LEU A 1 977 ? -39.059 8.356 33.015 1.00 83.62 977 LEU A N 1
ATOM 8050 C CA . LEU A 1 977 ? -39.385 8.319 34.447 1.00 83.62 977 LEU A CA 1
ATOM 8051 C C . LEU A 1 977 ? -39.864 9.675 34.989 1.00 83.62 977 LEU A C 1
ATOM 8053 O O . LEU A 1 977 ? -40.807 9.715 35.778 1.00 83.62 977 LEU A O 1
ATOM 8057 N N . ARG A 1 978 ? -39.277 10.784 34.524 1.00 82.75 978 ARG A N 1
ATOM 8058 C CA . ARG A 1 978 ? -39.695 12.152 34.884 1.00 82.75 978 ARG A CA 1
ATOM 8059 C C . ARG A 1 978 ? -41.084 12.524 34.370 1.00 82.75 978 ARG A C 1
ATOM 8061 O O . ARG A 1 978 ? -41.752 13.346 34.987 1.00 82.75 978 ARG A O 1
ATOM 8068 N N . LYS A 1 979 ? -41.509 11.952 33.240 1.00 83.94 979 LYS A N 1
ATOM 8069 C CA . LYS A 1 979 ? -42.804 12.242 32.600 1.00 83.94 979 LYS A CA 1
ATOM 8070 C C . LYS A 1 979 ? -43.960 11.421 33.174 1.00 83.94 979 LYS A C 1
ATOM 8072 O O . LYS A 1 979 ? -45.098 11.632 32.764 1.00 83.94 979 LYS A O 1
ATOM 8077 N N . ILE A 1 980 ? -43.687 10.494 34.095 1.00 81.75 980 ILE A N 1
ATOM 8078 C CA . ILE A 1 980 ? -44.723 9.679 34.730 1.00 81.75 980 ILE A CA 1
ATOM 8079 C C . ILE A 1 980 ? -45.571 10.570 35.655 1.00 81.75 980 ILE A C 1
ATOM 8081 O O . ILE A 1 980 ? -45.020 11.161 36.588 1.00 81.75 980 ILE A O 1
ATOM 8085 N N . PRO A 1 981 ? -46.897 10.653 35.440 1.00 77.75 981 PRO A N 1
ATOM 8086 C CA . PRO A 1 981 ? -47.787 11.411 36.312 1.00 77.75 981 PRO A CA 1
ATOM 8087 C C . PRO A 1 981 ? -47.900 10.719 37.678 1.00 77.75 981 PRO A C 1
ATOM 8089 O O . PRO A 1 981 ? -47.998 9.487 37.761 1.00 77.75 981 PRO A O 1
ATOM 8092 N N . LYS A 1 982 ? -47.815 11.500 38.757 1.00 81.38 982 LYS A N 1
ATOM 8093 C CA . LYS A 1 982 ? -47.627 10.978 40.111 1.00 81.38 982 LYS A CA 1
ATOM 8094 C C . LYS A 1 982 ? -48.140 11.920 41.202 1.00 81.38 982 LYS A C 1
ATOM 8096 O O . LYS A 1 982 ? -47.978 13.138 41.121 1.00 81.38 982 LYS A O 1
ATOM 8101 N N . SER A 1 983 ? -48.582 11.326 42.305 1.00 78.88 983 SER A N 1
ATOM 8102 C CA . SER A 1 983 ? -49.003 12.030 43.521 1.00 78.88 983 SER A CA 1
ATOM 8103 C C . SER A 1 983 ? -48.256 11.512 44.742 1.00 78.88 983 SER A C 1
ATOM 8105 O O . SER A 1 983 ? -47.922 10.330 44.846 1.00 78.88 983 SER A O 1
ATOM 8107 N N . LYS A 1 984 ? -47.949 12.417 45.677 1.00 77.69 984 LYS A N 1
ATOM 8108 C CA . LYS A 1 984 ? -47.216 12.084 46.903 1.00 77.69 984 LYS A CA 1
ATOM 8109 C C . LYS A 1 984 ? -48.057 11.153 47.775 1.00 77.69 984 LYS A C 1
ATOM 8111 O O . LYS A 1 984 ? -49.245 11.404 47.966 1.00 77.69 984 LYS A O 1
ATOM 8116 N N . VAL A 1 985 ? -47.435 10.104 48.307 1.00 71.81 985 VAL A N 1
ATOM 8117 C CA . VAL A 1 985 ? -48.086 9.154 49.217 1.00 71.81 985 VAL A CA 1
ATOM 8118 C C . VAL A 1 985 ? -47.684 9.488 50.643 1.00 71.81 985 VAL A C 1
ATOM 8120 O O . VAL A 1 985 ? -46.506 9.659 50.955 1.00 71.81 985 VAL A O 1
ATOM 8123 N N . THR A 1 986 ? -48.663 9.583 51.530 1.00 67.75 986 THR A N 1
ATOM 8124 C CA . THR A 1 986 ? -48.407 9.772 52.958 1.00 67.75 986 THR A CA 1
ATOM 8125 C C . THR A 1 986 ? -47.896 8.473 53.600 1.00 67.75 986 THR A C 1
ATOM 8127 O O . THR A 1 986 ? -48.275 7.377 53.178 1.00 67.75 986 THR A O 1
ATOM 8130 N N . PRO A 1 987 ? -47.095 8.542 54.682 1.00 62.97 987 PRO A N 1
ATOM 8131 C CA . PRO A 1 987 ? -46.703 7.354 55.450 1.00 62.97 987 PRO A CA 1
ATOM 8132 C C . PRO A 1 987 ? -47.894 6.491 55.904 1.00 62.97 987 PRO A C 1
ATOM 8134 O O . PRO A 1 987 ? -47.782 5.268 55.996 1.00 62.97 987 PRO A O 1
ATOM 8137 N N . LEU A 1 988 ? -49.051 7.120 56.140 1.00 62.94 988 LEU A N 1
ATOM 8138 C CA . LEU A 1 988 ? -50.297 6.447 56.502 1.00 62.94 988 LEU A CA 1
ATOM 8139 C C . LEU A 1 988 ? -50.903 5.670 55.319 1.00 62.94 988 LEU A C 1
ATOM 8141 O O . LEU A 1 988 ? -51.323 4.528 55.485 1.00 62.94 988 LEU A O 1
ATOM 8145 N N . GLU A 1 989 ? -50.907 6.252 54.117 1.00 64.75 989 GLU A N 1
ATOM 8146 C CA . GLU A 1 989 ? -51.326 5.566 52.887 1.00 64.75 989 GLU A CA 1
ATOM 8147 C C . GLU A 1 989 ? -50.381 4.410 52.531 1.00 64.75 989 GLU A C 1
ATOM 8149 O O . GLU A 1 989 ? -50.864 3.354 52.140 1.00 64.75 989 GLU A O 1
ATOM 8154 N N . ILE A 1 990 ? -49.062 4.541 52.735 1.00 63.94 990 ILE A N 1
ATOM 8155 C CA . ILE A 1 990 ? -48.094 3.436 52.553 1.00 63.94 990 ILE A CA 1
ATOM 8156 C C . ILE A 1 990 ? -48.413 2.275 53.501 1.00 63.94 990 ILE A C 1
ATOM 8158 O O . ILE A 1 990 ? -48.400 1.113 53.092 1.00 63.94 990 ILE A O 1
ATOM 8162 N N . ALA A 1 991 ? -48.729 2.579 54.764 1.00 59.44 991 ALA A N 1
ATOM 8163 C CA . ALA A 1 991 ? -49.125 1.572 55.743 1.00 59.44 991 ALA A CA 1
ATOM 8164 C C . ALA A 1 991 ? -50.456 0.882 55.380 1.00 59.44 991 ALA A C 1
ATOM 8166 O O . ALA A 1 991 ? -50.633 -0.297 55.695 1.00 59.44 991 ALA A O 1
ATOM 8167 N N . ASN A 1 992 ? -51.359 1.588 54.689 1.00 58.25 992 ASN A N 1
ATOM 8168 C CA . ASN A 1 992 ? -52.663 1.076 54.262 1.00 58.25 992 ASN A CA 1
ATOM 8169 C C . ASN A 1 992 ? -52.642 0.346 52.904 1.00 58.25 992 ASN A C 1
ATOM 8171 O O . ASN A 1 992 ? -53.372 -0.627 52.726 1.00 58.25 992 ASN A O 1
ATOM 8175 N N . LEU A 1 993 ? -51.754 0.730 51.981 1.00 55.47 993 LEU A N 1
ATOM 8176 C CA . LEU A 1 993 ? -51.569 0.112 50.657 1.00 55.47 993 LEU A CA 1
ATOM 8177 C C . LEU A 1 993 ? -51.284 -1.397 50.737 1.00 55.47 993 LEU A C 1
ATOM 8179 O O . LEU A 1 993 ? -51.690 -2.153 49.861 1.00 55.47 993 LEU A O 1
ATOM 8183 N N . PHE A 1 994 ? -50.628 -1.853 51.808 1.00 51.91 994 PHE A N 1
ATOM 8184 C CA . PHE A 1 994 ? -50.392 -3.278 52.064 1.00 51.91 994 PHE A CA 1
ATOM 8185 C C . PHE A 1 994 ? -51.437 -3.929 52.989 1.00 51.91 994 PHE A C 1
ATOM 8187 O O . PHE A 1 994 ? -51.436 -5.154 53.117 1.00 51.91 994 PHE A O 1
ATOM 8194 N N . SER A 1 995 ? -52.315 -3.153 53.638 1.00 43.84 995 SER A N 1
ATOM 8195 C CA . SER A 1 995 ? -53.379 -3.668 54.518 1.00 43.84 995 SER A CA 1
ATOM 8196 C C . SER A 1 995 ? -54.708 -3.905 53.784 1.00 43.84 995 SER A C 1
ATOM 8198 O O . SER A 1 995 ? -55.524 -4.706 54.234 1.00 43.84 995 SER A O 1
ATOM 8200 N N . GLU A 1 996 ? -54.934 -3.284 52.622 1.00 40.53 996 GLU A N 1
ATOM 8201 C CA . GLU A 1 996 ? -56.095 -3.590 51.768 1.00 40.53 996 GLU A CA 1
ATOM 8202 C C . GLU A 1 996 ? -55.961 -4.940 51.040 1.00 40.53 996 GLU A C 1
ATOM 8204 O O . GLU A 1 996 ? -56.954 -5.641 50.835 1.00 40.53 996 GLU A O 1
ATOM 8209 N N . TYR A 1 997 ? -54.737 -5.382 50.738 1.00 41.84 997 TYR A N 1
ATOM 8210 C CA . TYR A 1 997 ? -54.483 -6.697 50.129 1.00 41.84 997 TYR A CA 1
ATOM 8211 C C . TYR A 1 997 ? -54.694 -7.880 51.084 1.00 41.84 997 TYR A C 1
ATOM 8213 O O . TYR A 1 997 ? -54.856 -9.010 50.623 1.00 41.84 997 TYR A O 1
ATOM 8221 N N . THR A 1 998 ? -54.736 -7.640 52.398 1.00 36.88 998 THR A N 1
ATOM 8222 C CA . THR A 1 998 ? -55.101 -8.657 53.396 1.00 36.88 998 THR A CA 1
ATOM 8223 C C . THR A 1 998 ? -56.609 -8.739 53.649 1.00 36.88 998 THR A C 1
ATOM 8225 O O . THR A 1 998 ? -57.047 -9.711 54.253 1.00 36.88 998 THR A O 1
ATOM 8228 N N . LYS A 1 999 ? -57.417 -7.786 53.150 1.00 35.78 999 LYS A N 1
ATOM 8229 C CA . LYS A 1 999 ? -58.888 -7.768 53.312 1.00 35.78 999 LYS A CA 1
ATOM 8230 C C . LYS A 1 999 ? -59.676 -8.473 52.201 1.00 35.78 999 LYS A C 1
ATOM 8232 O O . LYS A 1 999 ? -60.882 -8.622 52.329 1.00 35.78 999 LYS A O 1
ATOM 8237 N N . THR A 1 1000 ? -59.042 -8.893 51.104 1.00 31.22 1000 THR A N 1
ATOM 8238 C CA . THR A 1 1000 ? -59.737 -9.481 49.933 1.00 31.22 1000 THR A CA 1
ATOM 8239 C C . THR A 1 1000 ? -59.897 -11.005 49.973 1.00 31.22 1000 THR A C 1
ATOM 8241 O O . THR A 1 1000 ? -60.197 -11.617 48.952 1.00 31.22 1000 THR A O 1
ATOM 8244 N N . TYR A 1 1001 ? -59.733 -11.624 51.141 1.00 32.16 1001 TYR A N 1
ATOM 8245 C CA . TYR A 1 1001 ? -60.118 -13.014 51.383 1.00 32.16 1001 TYR A CA 1
ATOM 8246 C C . TYR A 1 1001 ? -60.826 -13.109 52.736 1.00 32.16 1001 TYR A C 1
ATOM 8248 O O . TYR A 1 1001 ? -60.191 -13.423 53.739 1.00 32.16 1001 TYR A O 1
ATOM 8256 N N . ASP A 1 1002 ? -62.125 -12.819 52.715 1.00 27.30 1002 ASP A N 1
ATOM 8257 C CA . ASP A 1 1002 ? -63.126 -13.517 53.528 1.00 27.30 1002 ASP A CA 1
ATOM 8258 C C . ASP A 1 1002 ? -64.057 -14.275 52.574 1.00 27.30 1002 ASP A C 1
ATOM 8260 O O . ASP A 1 1002 ? -64.495 -13.659 51.568 1.00 27.30 1002 ASP A O 1
#

InterPro domains:
  IPR039930 Ral GTPase-activating protein subunit beta [PTHR21344] (21-469)
  IPR046859 Ral GTPase-activating protein subunit alpha/beta, N-terminal domain [PF20412] (145-266)

Secondary structure (DSSP, 8-state):
-TTTHHHHHHHH-TTS--S-TTSSSSSTT--GGGGS-HHHHHHHHHHHHHHHHSSS-PPP--SHHHHHHHHHHHHHHHTS-GGGHHHHHHHHHHHHHHHH--SS-SSGGGHHHHHHHHHHHHHGGG--GGGSSB-HHHHHHHHHHHHHHHHHHHHSGGG--HHHHHHHHHHHHHHHHHHHSHHHHTTB-S-HHHHHHHHHHHHHHHHHHHHHHT---HHHHHHHHHHHTSGGGT-GGGHHHHHHHHHHHHHHHHHHHHHHHHHHHSSTTSSS---HHHHHHHHHHHHHHHHHHHHHHHHS-HHHHHH-HHHHHHHHHHHHHHHHHT----TT-SEEPPPBHHHHHHHHHHHHHHHHHS--HHHHHHTHHHHHHHHHHHHHSB--HHHHHHHHHHHHHHHH---TTTHHHHHHHHHHHHHHTTT---HHHHHHHHHHHHHHHTS------HHHHHHHHHHHHHHHTTSPPPHHHHHHHHHHGGG-HHHHHHHHHHHHHH-HHHHHHHHHHHHHH--S--HHHHHHHHHHHHHHHHSTTT---S-HHHHHHHHHHHHHHTTT-HHHHHHHHHHHHHHHHH-GGGTS--TT-HHHHHHHHHHHHHHHHHHHHHHHTS---HHHHHHHHHHHHHHT-PPPPGGG----SPEEEEEEEETTTEEEEEEE-SS--SEEEEEEEETTEEEEEEEE----TTS----------PPPPP-----------SS---THHHHHHHHHHHS-S---TTTTS--THHHH-------GGGGSSS----PPPHHHHHHHHTTGGGGEEEEP--SS-SSTHHHHHHHHHHHHS-SS-EEEEEEEEE-SSTTPSSPPHHHHHHHHHH-S-----TT---EEE-SSSEEEEESS---S-GGG-EEEEEE--SSEE-TTSTTS---SEEEEEEE-SSSEEEEEEEESSS---S--S-EEEETTTHHHHHHHHHHHHHHHH-GGGGGHHHHHHHHHHHTS-EEEPPHHHHHHHTTSTTSS--

pLDDT: mean 72.47, std 18.26, range [24.3, 95.81]

Organism: NCBI:txid1144522

Nearest PDB structures (foldseek):
  6xr1-assembly1_A  TM=1.812E-01  e=2.745E-03  synthetic construct
  6kbm-assembly1_A  TM=2.526E-01  e=2.884E-02  Saccharomyces cerevisiae
  7ue2-assembly1_A  TM=2.300E-01  e=7.708E-02  synthetic construct
  6zfx-assembly1_A  TM=1.913E-01  e=4.955E-01  Homo sapiens